Protein 7Y5X (pdb70)

Organism: Homo sapiens (NCBI:txid9606)

Secondary structure (DSSP, 8-state):
-TTGGGT-EEE-SEE----EE-SS-B-B----TT-EEEEEEE-SSSSHHHHHHTS-SS-SEEEEEETTS--HHHHHHHHHS-SSEEEEEEE--SS--TT--B-S-SSSS-TTSS-SSSS-GGGTT--S--SSTTB--GGGSB-SS--EEE--HHHHHHHHHHHHHHS--STTSPPPSSEEEEEEEEEE---S-HHHHHHHHHHTTTSSSS----EEE--EEEEEEESS---SSS---TT--EEEEEEE-----SSSS----IIIIIHHHHHHHHHHHHHHT-SS-TT-SSEEEEEEE---TTT-HHHHHHHHHHHTT-SSS-TTTEEEEEEE---S--TTSEEEEE--SSGGGSHHHHHHHHHHHHHHHHHHTT-TT-EEE--SS-----SSTHHHHTTTT--EEEEEES-SSS-S-TTTTSTT-STTTTT----TTS-TTTGGG---HHHHHHHHHHHHHHHHHHHHTT--SSTTT----HHHHHHHHHHHHT-SS-SSSTTTS-STTGGG--SSPPP----SSSS-HHHHHHHHHHHHHH-EEE---HHHHH-GGG-SSS-TTT-EEEEE--PEETTTTEE--EEEEE--EEEEE--HHHHTT-SS-SSS---EEE-EEEEEEEEEEE--HHHHHHHHHHHHHHHHHHHHHHHHHHHTHHHHS--/-HHHHHHHHHHHHHHHHHHHHHTTT-S---TTTTHHHHHHHTTTHHHHHHHHHHHHT--EEHHHHHHHHHHHHHHHHHHHSS---HHHHHHHHHHHHHHHHHHHHHTS-TTTHHHHHHHHHHT---HHHHHHHHHHHHHHTTSSSS-HHHHHHHHHHHHHHHHHHHHHHHHH-S----HHHHHHHHHHHHHHHTTTTHHHHHHHHHTT---/-HHHHHHHHHHHTSHHHHHIIIIITTSTTHHHHHHHHHHHHHHHHHHHHHHHHHHHHHSTT--HHHHHHHHHHHHHHHHHHHHHHHHHHHHHHHHTHHHHSSSS-TTS-SS-HHHHHHHHHHHHHHHHHHHHHHHHHHHTTSS-BS-TTS--TTHHHHHHHHHHHHHHHHHHHHHHHHHHHHTT--HHHHHHHHHHHHHHHGGGSTT-HHHHSHHHHHHHHHHHHHHHHHHT--HHHHTT---/--HHHHHHHHHHHTTTTTT-HHHHHHHHHHTSTTTSS----GGGTTTTTTTTHHHHHHHHHHHHHHHHHHHHHHHTTTS-SHHHHTEEE--SS--

InterPro domains:
  IPR008710 Nicastrin [PTHR21092] (18-698)
  IPR041084 Nicastrin, small lobe [PF18266] (49-223)

Radius of gyration: 39.21 Å; Cα contacts (8 Å, |Δi|>4): 2140; chains: 4; bounding box: 95×74×116 Å

B-factor: mean 59.3, std 22.11, range [25.66, 124.1]

Foldseek 3Di:
DVVVVVFWDWADQKFWWFWWFALFAIFTEFADPVFDKAFEFEDDDDVSVCCQQPVPPGQAHAYEEECLPVDPVVVVVCQVRPVRYAYYEYEYDPPPDPQFAAQADQAALQQFFQADCPFPPVCRRNPPFRAANRHPNNLGHYGHHMYMYRYDVVVVVVSVVLCVVFQDDPPPHHTDFFGKMKTFHDHFQDDGHLVVLVVQQVCQVPVHPPRDRWWFFQWAWKKKFKLAFDLFPAADDLPAAEEEEEAEAFFAASTHQQAQCQQWHQLQVLLVLLLQLLLSPFPPRHPFRHMYMYIYAYPLRLNGQRLQVVQVCQDVRNTRYHLSRYAEYEYEGRALCQPPLEKEKAFADRLVVPPVLVVSLVVLVVLLCVLLVVQPSHDYYYDPDNRHGGRGSVRSSCNPDSHNYIYIHSDDGYDPQSYGRHNPSACVSSPLDDDDPDDLLVQLQDFDVSLVSSQSVSLSVNLSSCVVSVNPPRSPSRGGDSRSSSNSCCCAHFFVQYLVLQAQAAPVCNVLTDGGHHHGHSDSPHHHSSLRSSLSSSLVSNWDFDDDDPVCQVPVPPPPDQDPSGWHKDWHWHGADPPDRDTDITITTGGTDIGIRGWVCVVVVPLNDSHTRNMMTTDTDDGIMIMGIDGDVVVVVVVVVVVVVVVVVVVVVVVVCVVCVPPPDDD/DVVLVVVVVLLVLLQVVLLCCLVQLVPLLVVCVVVVLCCQLQVLLLVSVVSVCVRVVDDDDDVVVVVVSCVRSVVLSCVAVHPDDPVVNSVSLSVSLSSLLSVLRRPADLVGSVVVLVVDLVPFCDSVVSRSLNNLLSSLCSPDDHDPPLSVQLSVLLSVLSVVVVVVCVPVVDDGRSRNRSVVSSVVSNVCCVPPVVVVVVVCVVVVHDD/DVVLLVVLVCLLCVVLVVCCVPPQVPDPVLVVLLVVLLVLLVVLVVVLVVVLVVVCVVVPVDDDVVNVVSVLVSLLSSLVSNLVSLVVSLVVVVVVLVCVAPPVDDPRPPDDVLVSLQSSLLSSLVSVLCVQQVVVSVVSPDPDAPQPPHADRCPSVLSSLLSNLSNLLSSLLSNQCSLCVPVVNCVSSVVSSVLSSVLSVLCVVVSPPVRSRVVSVVSSVVSVVVSQVSVPDDPVNVVVPDD/DVVVVVVVLVVLLVVCVVVNLVSLVVSLVPLPCVAPPDPDDPVSPVSVVSNVVSVVVSVVVVVVVVVVVVCLVVCLVVDDVVSVVPDPDDDDPDD

Solvent-accessible surface area: 54020 Å² total; per-residue (Å²): 88,34,3,80,191,46,0,32,38,84,14,112,120,34,5,12,2,8,14,7,0,35,16,94,124,43,8,8,0,24,6,58,105,86,10,23,52,3,12,1,14,19,8,115,114,135,130,30,11,88,65,2,21,87,84,11,70,37,57,67,7,0,2,11,2,56,8,113,49,8,65,77,102,19,2,86,99,4,74,72,109,57,101,34,3,25,0,0,1,0,4,37,15,153,112,53,23,93,96,15,27,1,0,4,51,72,20,15,21,63,55,29,11,10,18,51,116,113,75,2,66,107,18,10,114,8,179,108,27,74,7,1,62,76,7,37,12,2,6,58,55,41,5,80,3,0,0,1,2,2,73,53,97,95,21,13,124,63,0,94,102,13,19,69,96,50,13,67,51,103,162,81,65,58,9,86,108,62,5,0,0,0,9,2,24,0,24,0,22,0,2,89,9,0,26,21,0,22,50,12,9,44,8,6,60,100,125,25,121,60,79,50,59,3,1,29,37,1,7,0,65,0,0,7,2,4,13,43,48,12,84,45,101,40,81,38,141,99,114,46,94,2,1,0,1,0,0,35,0,0,1,14,3,18,4,72,78,25,0,13,0,0,0,2,0,0,0,0,0,0,0,0,0,0,0,0,8,0,0,46,120,6,86,37,24,108,104,10,98,74,18,0,0,4,0,0,0,1,0,5,14,1,16,3,2,0,0,1,29,3,11,24,18,0,84,110,41,158,11,15,0,40,17,86,1,11,48,13,0,0,5,2,19,13,0,9,57,17,106,69,95,36,0,45,1,2,29,5,25,34,9,33,174,85,102,59,15,119,76,99,5,85,95,4,6,56,25,1,72,157,8,7,90,51,13,120,33,3,70,24,114,93,28,144,132,90,26,3,4,6,27,13,2,0,9,15,1,8,103,48,117,66,10,5,5,0,2,1,1,2,4,38,27,35,27,72,4,93,14,8,2,1,18,12,1,54,9,115,28,4,100,1,60,40,34,152,196,32,65,83,92,89,18,6,66,75,41,10,108,14,0,108,37,1,3,41,1,0,6,1,1,0,30,0,0,0,36,20,0,23,6,104,116,91,27,117,80,0,109,5,51,42,84,8,0,0,54,0,0,6,0,0,14,60,52,0,57,9,53,26,0,39,20,8,1,65,104,111,8,127,99,65,12,43,110,30,69,10,58,1,10,0,21,53,73,36,40,10,54,0,0,33,0,0,18,18,0,0,2,63,25,20,16,75,90,24,151,22,85,138,136,83,5,124,59,2,71,162,28,143,78,36,76,109,71,55,56,38,33,10,47,5,8,0,65,103,105,79,156,121,122,50,62,92,62,87,0,9,64,2,12,0,32,63,20,75,0,22,0,0,0,24,92,90,63,77,70,84,18,119,70,35,1,2,16,0,6,4,92,56,156,80,50,104,1,35,0,0,7,41,19,22,156,110,46,52,108,84,6,46,92,49,0,94,37,52,28,100,131,13,53,98,56,12,141,75,80,58,64,64,40,132,54,18,65,117,118,68,119,133,19,27,106,36,9,80,21,1,35,81,1,5,96,59,0,23,60,4,4,67,42,15,166,45,18,105,167,54,210,101,61,123,62,20,78,98,22,1,44,89,50,4,67,48,47,56,4,21,39,32,58,52,148,43,64,6,39,2,43,72,4,4,103,26,65,9,107,20,48,0,17,1,0,30,46,3,52,76,76,121,20,13,123,132,30,45,86,31,6,47,24,87,28,0,2,16,57,0,1,35,65,12,59,159,63,81,100,181,49,10,25,103,70,6,16,56,29,6,134,175,57,77,43,74,38,13,29,23,45,1,1,11,0,3,0,17,0,13,36,28,66,78,62,12,67,7,0,4,52,4,0,45,12,0,0,9,10,0,1,21,73,5,40,118,73,57,68,130,140,167,61,113,64,52,10,14,33,49,0,1,58,54,0,51,83,18,8,78,22,9,23,86,37,4,72,40,0,20,62,40,5,33,37,95,11,15,11,17,32,64,27,18,48,98,0,2,29,51,1,0,34,0,18,2,96,0,25,64,92,44,25,0,50,66,46,31,36,40,25,34,12,21,17,25,0,11,28,44,5,12,44,0,2,34,80,0,0,48,51,8,72,97,49,1,101,104,43,118,128,103,75,86,209,88,42,100,36,23,8,64,107,0,4,35,28,0,0,83,31,3,11,81,41,2,90,40,2,8,92,85,11,73,156,51,34,112,34,70,8,50,146,94,64,136,52,144,87,58,10,54,38,82,72,8,1,54,0,2,0,0,1,4,0,40,9,3,0,25,13,29,1,38,37,11,8,47,23,2,98,18,50,3,13,3,4,17,112,71,63,41,48,104,8,17,39,9,0,0,49,1,0,8,0,6,1,42,0,1,3,46,0,1,14,3,6,2,8,1,18,52,156,190,63,137,161,1,39,39,95,0,36,29,14,4,73,91,2,8,28,35,0,57,83,0,112,141,46,134,24,0,28,117,47,0,63,61,29,8,107,68,13,18,112,68,9,49,100,21,19,31,2,52,120,180,12,65,131,162,7,160,206,127,45,112,114,30,26,75,14,0,110,115,4,32,101,23,1,123,53,130,16,13,66,7,15,37,13,0,33,148,87,5,107,162,54,2,98,125,103,122,74,90,126,63,35,78,101,4,98,22,43,6,163,113,0,42,92,13,53,96,131,48,59,106,69,55,79,46,92,52,68,74,2,82,98,101,19,74,174,82,51,41,111,0,5,109,49,0,20,6,19,8,31,11,79,56

Nearest PDB structures (foldseek):
  8kco-assembly1_C  TM=9.992E-01  e=9.683E-28  Homo sapiens
  5fn5-assembly1_C  TM=9.681E-01  e=1.202E-24  Homo sapiens
  8oqz-assembly1_C  TM=9.748E-01  e=7.846E-18  Homo sapiens
  8oqy-assembly1_C  TM=9.712E-01  e=2.213E-17  Homo sapiens
  8x52-assembly1_A  TM=1.000E+00  e=0.000E+00  Homo sapiens

Structure (mmCIF, N/CA/C/O backbone):
data_7Y5X
#
_entry.id   7Y5X
#
_cell.length_a   1.00
_cell.length_b   1.00
_cell.length_c   1.00
_cell.angle_alpha   90.00
_cell.angle_beta   90.00
_cell.angle_gamma   90.00
#
_symmetry.space_group_name_H-M   'P 1'
#
loop_
_entity.id
_entity.type
_entity.pdbx_description
1 polymer Nicastrin
2 polymer Presenilin-2
3 polymer 'Gamma-secretase subunit APH-1A'
4 polymer 'Gamma-secretase subunit PEN-2'
5 branched 2-acetamido-2-deoxy-beta-D-glucopyranose-(1-4)-2-acetamido-2-deoxy-beta-D-glucopyranose
6 branched beta-D-mannopyranose-(1-3)-[beta-D-mannopyranose-(1-6)]beta-D-mannopyranose-(1-4)-2-acetamido-2-deoxy-beta-D-glucopyranose-(1-4)-2-acetamido-2-deoxy-beta-D-glucopyranose
7 non-polymer 2-acetamido-2-deoxy-beta-D-glucopyranose
8 non-polymer 1,2-DIACYL-SN-GLYCERO-3-PHOSPHOCHOLINE
9 non-polymer CHOLESTEROL
#
loop_
_atom_site.group_PDB
_atom_site.id
_atom_site.type_symbol
_atom_site.label_atom_id
_atom_site.label_alt_id
_atom_site.label_comp_id
_atom_site.label_asym_id
_atom_site.label_entity_id
_atom_site.label_seq_id
_atom_site.pdbx_PDB_ins_code
_atom_site.Cartn_x
_atom_site.Cartn_y
_atom_site.Cartn_z
_atom_site.occupancy
_atom_site.B_iso_or_equiv
_atom_site.auth_seq_id
_atom_site.auth_comp_id
_atom_site.auth_asym_id
_atom_site.auth_atom_id
_atom_site.pdbx_PDB_model_num
ATOM 1 N N . ASN A 1 34 ? 114.893 94.023 115.055 1.00 62.83 34 ASN A N 1
ATOM 2 C CA . ASN A 1 34 ? 115.956 93.419 114.260 1.00 62.83 34 ASN A CA 1
ATOM 3 C C . ASN A 1 34 ? 116.594 92.276 115.046 1.00 62.83 34 ASN A C 1
ATOM 4 O O . ASN A 1 34 ? 116.562 92.263 116.276 1.00 62.83 34 ASN A O 1
ATOM 9 N N . SER A 1 35 ? 117.166 91.312 114.330 1.00 62.21 35 SER A N 1
ATOM 10 C CA . SER A 1 35 ? 117.842 90.191 114.967 1.00 62.21 35 SER A CA 1
ATOM 11 C C . SER A 1 35 ? 119.292 90.492 115.317 1.00 62.21 35 SER A C 1
ATOM 12 O O . SER A 1 35 ? 119.967 89.621 115.876 1.00 62.21 35 SER A O 1
ATOM 15 N N . VAL A 1 36 ? 119.788 91.688 115.007 1.00 53.96 36 VAL A N 1
ATOM 16 C CA . VAL A 1 36 ? 121.174 92.035 115.289 1.00 53.96 36 VAL A CA 1
ATOM 17 C C . VAL A 1 36 ? 121.200 92.977 116.487 1.00 53.96 36 VAL A C 1
ATOM 18 O O . VAL A 1 36 ? 122.130 92.941 117.299 1.00 53.96 36 VAL A O 1
ATOM 22 N N . GLU A 1 37 ? 120.153 93.796 116.640 1.00 54.23 37 GLU A N 1
ATOM 23 C CA . GLU A 1 37 ? 120.088 94.686 117.794 1.00 54.23 37 GLU A CA 1
ATOM 24 C C . GLU A 1 37 ? 119.792 93.941 119.087 1.00 54.23 37 GLU A C 1
ATOM 25 O O . GLU A 1 37 ? 120.091 94.460 120.165 1.00 54.23 37 GLU A O 1
ATOM 31 N N . ARG A 1 38 ? 119.217 92.740 119.008 1.00 55.28 38 ARG A N 1
ATOM 32 C CA . ARG A 1 38 ? 119.067 91.907 120.195 1.00 55.28 38 ARG A CA 1
ATOM 33 C C . ARG A 1 38 ? 120.412 91.365 120.663 1.00 55.28 38 ARG A C 1
ATOM 34 O O . ARG A 1 38 ? 120.580 91.077 121.852 1.00 55.28 38 ARG A O 1
ATOM 42 N N . LYS A 1 39 ? 121.385 91.261 119.761 1.00 45.80 39 LYS A N 1
ATOM 43 C CA . LYS A 1 39 ? 122.746 90.900 120.125 1.00 45.80 39 LYS A CA 1
ATOM 44 C C . LYS A 1 39 ? 123.543 92.066 120.689 1.00 45.80 39 LYS A C 1
ATOM 45 O O . LYS A 1 39 ? 124.657 91.848 121.173 1.00 45.80 39 LYS A O 1
ATOM 51 N N . ILE A 1 40 ? 123.021 93.288 120.631 1.00 39.97 40 ILE A N 1
ATOM 52 C CA . ILE A 1 40 ? 123.757 94.482 121.026 1.00 39.97 40 ILE A CA 1
ATOM 53 C C . ILE A 1 40 ? 123.205 95.085 122.314 1.00 39.97 40 ILE A C 1
ATOM 54 O O . ILE A 1 40 ? 123.961 95.400 123.233 1.00 39.97 40 ILE A O 1
ATOM 59 N N . TYR A 1 41 ? 121.888 95.254 122.402 1.00 36.05 41 TYR A N 1
ATOM 60 C CA . TYR A 1 41 ? 121.284 96.046 123.463 1.00 36.05 41 TYR A CA 1
ATOM 61 C C . TYR A 1 41 ? 120.409 95.187 124.363 1.00 36.05 41 TYR A C 1
ATOM 62 O O . TYR A 1 41 ? 119.629 94.360 123.881 1.00 36.05 41 TYR A O 1
ATOM 71 N N . ILE A 1 42 ? 120.546 95.387 125.667 1.00 35.03 42 ILE A N 1
ATOM 72 C CA . ILE A 1 42 ? 119.593 94.913 126.665 1.00 35.03 42 ILE A CA 1
ATOM 73 C C . ILE A 1 42 ? 118.849 96.129 127.199 1.00 35.03 42 ILE A C 1
ATOM 74 O O . ILE A 1 42 ? 119.477 97.010 127.797 1.00 35.03 42 ILE A O 1
ATOM 79 N N . PRO A 1 43 ? 117.537 96.227 127.014 1.00 35.30 43 PRO A N 1
ATOM 80 C CA . PRO A 1 43 ? 116.798 97.359 127.575 1.00 35.30 43 PRO A CA 1
ATOM 81 C C . PRO A 1 43 ? 116.666 97.244 129.085 1.00 35.30 43 PRO A C 1
ATOM 82 O O . PRO A 1 43 ? 116.796 96.169 129.671 1.00 35.30 43 PRO A O 1
ATOM 86 N N . LEU A 1 44 ? 116.410 98.385 129.716 1.00 37.00 44 LEU A N 1
ATOM 87 C CA . LEU A 1 44 ? 116.104 98.445 131.138 1.00 37.00 44 LEU A CA 1
ATOM 88 C C . LEU A 1 44 ? 114.639 98.819 131.292 1.00 37.00 44 LEU A C 1
ATOM 89 O O . LEU A 1 44 ? 114.193 99.835 130.751 1.00 37.00 44 LEU A O 1
ATOM 94 N N . ASN A 1 45 ? 113.896 98.000 132.031 1.00 45.19 45 ASN A N 1
ATOM 95 C CA . ASN A 1 45 ? 112.441 98.012 131.971 1.00 45.19 45 ASN A CA 1
ATOM 96 C C . ASN A 1 45 ? 111.796 98.721 133.155 1.00 45.19 45 ASN A C 1
ATOM 97 O O . ASN A 1 45 ? 110.981 99.627 132.964 1.00 45.19 45 ASN A O 1
ATOM 102 N N . LYS A 1 46 ? 112.150 98.334 134.377 1.00 47.46 46 LYS A N 1
ATOM 103 C CA . LYS A 1 46 ? 111.552 98.907 135.580 1.00 47.46 46 LYS A CA 1
ATOM 104 C C . LYS A 1 46 ? 112.429 100.064 136.042 1.00 47.46 46 LYS A C 1
ATOM 105 O O . LYS A 1 46 ? 113.314 99.900 136.881 1.00 47.46 46 LYS A O 1
ATOM 111 N N . THR A 1 47 ? 112.187 101.249 135.481 1.00 40.32 47 THR A N 1
ATOM 112 C CA . THR A 1 47 ? 112.945 102.453 135.804 1.00 40.32 47 THR A CA 1
ATOM 113 C C . THR A 1 47 ? 111.988 103.590 136.152 1.00 40.32 47 THR A C 1
ATOM 114 O O . THR A 1 47 ? 110.765 103.456 136.067 1.00 40.32 47 THR A O 1
ATOM 118 N N . ALA A 1 48 ? 112.569 104.726 136.542 1.00 31.14 48 ALA A N 1
ATOM 119 C CA . ALA A 1 48 ? 111.851 105.953 136.861 1.00 31.14 48 ALA A CA 1
ATOM 120 C C . ALA A 1 48 ? 112.789 107.136 136.664 1.00 31.14 48 ALA A C 1
ATOM 121 O O . ALA A 1 48 ? 113.851 107.192 137.294 1.00 31.14 48 ALA A O 1
ATOM 123 N N . PRO A 1 49 ? 112.445 108.091 135.810 1.00 27.62 49 PRO A N 1
ATOM 124 C CA . PRO A 1 49 ? 113.378 109.165 135.469 1.00 27.62 49 PRO A CA 1
ATOM 125 C C . PRO A 1 49 ? 113.319 110.351 136.427 1.00 27.62 49 PRO A C 1
ATOM 126 O O . PRO A 1 49 ? 112.407 110.495 137.241 1.00 27.62 49 PRO A O 1
ATOM 130 N N . CYS A 1 50 ? 114.336 111.198 136.312 1.00 31.51 50 CYS A N 1
ATOM 131 C CA . CYS A 1 50 ? 114.346 112.522 136.920 1.00 31.51 50 CYS A CA 1
ATOM 132 C C . CYS A 1 50 ? 113.851 113.518 135.879 1.00 31.51 50 CYS A C 1
ATOM 133 O O . CYS A 1 50 ? 114.410 113.605 134.781 1.00 31.51 50 CYS A O 1
ATOM 136 N N . VAL A 1 51 ? 112.806 114.258 136.220 1.00 27.03 51 VAL A N 1
ATOM 137 C CA . VAL A 1 51 ? 112.084 115.104 135.279 1.00 27.03 51 VAL A CA 1
ATOM 138 C C . VAL A 1 51 ? 112.273 116.564 135.663 1.00 27.03 51 VAL A C 1
ATOM 139 O O . VAL A 1 51 ? 112.178 116.924 136.841 1.00 27.03 51 VAL A O 1
ATOM 143 N N . ARG A 1 52 ? 112.569 117.395 134.666 1.00 26.82 52 ARG A N 1
ATOM 144 C CA . ARG A 1 52 ? 112.601 118.836 134.869 1.00 26.82 52 ARG A CA 1
ATOM 145 C C . ARG A 1 52 ? 111.205 119.388 135.109 1.00 26.82 52 ARG A C 1
ATOM 146 O O . ARG A 1 52 ? 110.287 119.151 134.321 1.00 26.82 52 ARG A O 1
ATOM 154 N N . LEU A 1 53 ? 111.052 120.126 136.202 1.00 26.67 53 LEU A N 1
ATOM 155 C CA . LEU A 1 53 ? 109.894 120.966 136.451 1.00 26.67 53 LEU A CA 1
ATOM 156 C C . LEU A 1 53 ? 110.370 122.407 136.524 1.00 26.67 53 LEU A C 1
ATOM 157 O O . LEU A 1 53 ? 111.562 122.673 136.688 1.00 26.67 53 LEU A O 1
ATOM 162 N N . LEU A 1 54 ? 109.442 123.350 136.389 1.00 29.77 54 LEU A N 1
ATOM 163 C CA . LEU A 1 54 ? 109.819 124.747 136.240 1.00 29.77 54 LEU A CA 1
ATOM 164 C C . LEU A 1 54 ? 109.082 125.626 137.234 1.00 29.77 54 LEU A C 1
ATOM 165 O O . LEU A 1 54 ? 107.952 125.335 137.627 1.00 29.77 54 LEU A O 1
ATOM 170 N N . ASN A 1 55 ? 109.722 126.726 137.606 1.00 33.37 55 ASN A N 1
ATOM 171 C CA . ASN A 1 55 ? 109.135 127.739 138.466 1.00 33.37 55 ASN A CA 1
ATOM 172 C C . ASN A 1 55 ? 109.132 129.062 137.704 1.00 33.37 55 ASN A C 1
ATOM 173 O O . ASN A 1 55 ? 109.527 129.125 136.540 1.00 33.37 55 ASN A O 1
ATOM 178 N N . ALA A 1 56 ? 108.682 130.127 138.378 1.00 34.40 56 ALA A N 1
ATOM 179 C CA . ALA A 1 56 ? 108.703 131.464 137.790 1.00 34.40 56 ALA A CA 1
ATOM 180 C C . ALA A 1 56 ? 110.118 131.947 137.520 1.00 34.40 56 ALA A C 1
ATOM 181 O O . ALA A 1 56 ? 110.348 132.677 136.551 1.00 34.40 56 ALA A O 1
ATOM 183 N N . THR A 1 57 ? 111.071 131.567 138.364 1.00 35.04 57 THR A N 1
ATOM 184 C CA . THR A 1 57 ? 112.437 132.050 138.247 1.00 35.04 57 THR A CA 1
ATOM 185 C C . THR A 1 57 ? 113.466 130.957 138.011 1.00 35.04 57 THR A C 1
ATOM 186 O O . THR A 1 57 ? 114.487 131.228 137.380 1.00 35.04 57 THR A O 1
ATOM 190 N N . HIS A 1 58 ? 113.230 129.740 138.488 1.00 34.43 58 HIS A N 1
ATOM 191 C CA . HIS A 1 58 ? 114.219 128.675 138.445 1.00 34.43 58 HIS A CA 1
ATOM 192 C C . HIS A 1 58 ? 113.684 127.464 137.695 1.00 34.43 58 HIS A C 1
ATOM 193 O O . HIS A 1 58 ? 112.496 127.361 137.388 1.00 34.43 58 HIS A O 1
ATOM 200 N N . GLN A 1 59 ? 114.598 126.542 137.407 1.00 32.31 59 GLN A N 1
ATOM 201 C CA . GLN A 1 59 ? 114.268 125.206 136.942 1.00 32.31 59 GLN A CA 1
ATOM 202 C C . GLN A 1 59 ? 114.863 124.189 137.906 1.00 32.31 59 GLN A C 1
ATOM 203 O O . GLN A 1 59 ? 115.862 124.455 138.581 1.00 32.31 59 GLN A O 1
ATOM 209 N N . ILE A 1 60 ? 114.218 123.030 137.997 1.00 29.59 60 ILE A N 1
ATOM 210 C CA . ILE A 1 60 ? 114.672 121.930 138.829 1.00 29.59 60 ILE A CA 1
ATOM 211 C C . ILE A 1 60 ? 114.748 120.681 137.957 1.00 29.59 60 ILE A C 1
ATOM 212 O O . ILE A 1 60 ? 114.547 120.743 136.749 1.00 29.59 60 ILE A O 1
ATOM 217 N N . GLY A 1 61 ? 115.069 119.550 138.575 1.00 30.20 61 GLY A N 1
ATOM 218 C CA . GLY A 1 61 ? 115.054 118.293 137.853 1.00 30.20 61 GLY A CA 1
ATOM 219 C C . GLY A 1 61 ? 116.336 117.967 137.119 1.00 30.20 61 GLY A C 1
ATOM 220 O O . GLY A 1 61 ? 117.412 118.429 137.503 1.00 30.2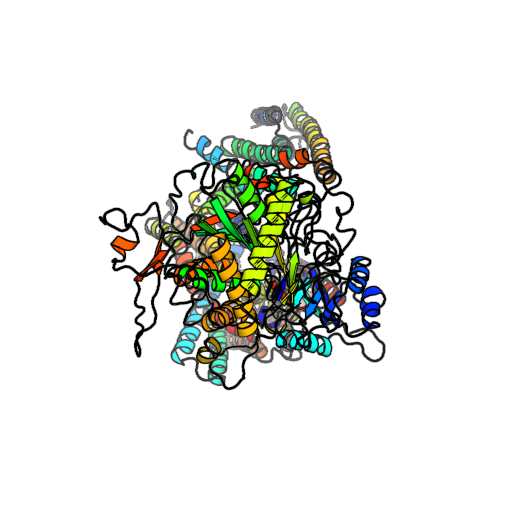0 61 GLY A O 1
ATOM 221 N N . CYS A 1 62 ? 116.233 117.165 136.059 1.00 33.30 62 CYS A N 1
ATOM 222 C CA . CYS A 1 62 ? 117.389 116.653 135.339 1.00 33.30 62 CYS A CA 1
ATOM 223 C C . CYS A 1 62 ? 117.115 116.739 133.846 1.00 33.30 62 CYS A C 1
ATOM 224 O O . CYS A 1 62 ? 115.984 116.981 133.419 1.00 33.30 62 CYS A O 1
ATOM 227 N N . GLN A 1 63 ? 118.160 116.522 133.045 1.00 32.70 63 GLN A N 1
ATOM 228 C CA . GLN A 1 63 ? 118.019 116.484 131.594 1.00 32.70 63 GLN A CA 1
ATOM 229 C C . GLN A 1 63 ? 119.204 115.732 131.003 1.00 32.70 63 GLN A C 1
ATOM 230 O O . GLN A 1 63 ? 120.309 115.780 131.544 1.00 32.70 63 GLN A O 1
ATOM 236 N N . SER A 1 64 ? 118.963 115.036 129.893 1.00 29.83 64 SER A N 1
ATOM 237 C CA . SER A 1 64 ? 120.025 114.507 129.050 1.00 29.83 64 SER A CA 1
ATOM 238 C C . SER A 1 64 ? 120.141 115.338 127.782 1.00 29.83 64 SER A C 1
ATOM 239 O O . SER A 1 64 ? 119.347 116.242 127.522 1.00 29.83 64 SER A O 1
ATOM 242 N N . SER A 1 65 ? 121.144 115.010 126.981 1.00 32.58 65 SER A N 1
ATOM 243 C CA . SER A 1 65 ? 121.212 115.562 125.642 1.00 32.58 65 SER A CA 1
ATOM 244 C C . SER A 1 65 ? 120.242 114.823 124.729 1.00 32.58 65 SER A C 1
ATOM 245 O O . SER A 1 65 ? 119.714 113.763 125.070 1.00 32.58 65 SER A O 1
ATOM 248 N N . ILE A 1 66 ? 119.994 115.410 123.560 1.00 36.38 66 ILE A N 1
ATOM 249 C CA . ILE A 1 66 ? 119.231 114.717 122.533 1.00 36.38 66 ILE A CA 1
ATOM 250 C C . ILE A 1 66 ? 120.057 113.538 122.029 1.00 36.38 66 ILE A C 1
ATOM 251 O O . ILE A 1 66 ? 121.297 113.591 122.007 1.00 36.38 66 ILE A O 1
ATOM 256 N N . SER A 1 67 ? 119.366 112.440 121.692 1.00 36.75 67 SER A N 1
ATOM 257 C CA . SER A 1 67 ? 119.951 111.120 121.409 1.00 36.75 67 SER A CA 1
ATOM 258 C C . SER A 1 67 ? 120.772 110.590 122.585 1.00 36.75 67 SER A C 1
ATOM 259 O O . SER A 1 67 ? 121.802 109.945 122.391 1.00 36.75 67 SER A O 1
ATOM 262 N N . GLY A 1 68 ? 120.317 110.861 123.808 1.00 34.26 68 GLY A N 1
ATOM 263 C CA . GLY A 1 68 ? 120.840 110.229 125.006 1.00 34.26 68 GLY A CA 1
ATOM 264 C C . GLY A 1 68 ? 122.242 110.593 125.446 1.00 34.26 68 GLY A C 1
ATOM 265 O O . GLY A 1 68 ? 122.997 111.232 124.710 1.00 34.26 68 GLY A O 1
ATOM 266 N N . ASP A 1 69 ? 122.593 110.195 126.665 1.00 34.15 69 ASP A N 1
ATOM 267 C CA . ASP A 1 69 ? 123.945 110.322 127.188 1.00 34.15 69 ASP A CA 1
ATOM 268 C C . ASP A 1 69 ? 124.509 108.926 127.403 1.00 34.15 69 ASP A C 1
ATOM 269 O O . ASP A 1 69 ? 123.833 108.069 127.971 1.00 34.15 69 ASP A O 1
ATOM 274 N N . THR A 1 70 ? 125.736 108.697 126.943 1.00 33.88 70 THR A N 1
ATOM 275 C CA . THR A 1 70 ? 126.354 107.377 126.945 1.00 33.88 70 THR A CA 1
ATOM 276 C C . THR A 1 70 ? 127.560 107.392 127.872 1.00 33.88 70 THR A C 1
ATOM 277 O O . THR A 1 70 ? 128.378 108.314 127.809 1.00 33.88 70 THR A O 1
ATOM 281 N N . GLY A 1 71 ? 127.670 106.387 128.728 1.00 32.81 71 GLY A N 1
ATOM 282 C CA . GLY A 1 71 ? 128.754 106.346 129.692 1.00 32.81 71 GLY A CA 1
ATOM 283 C C . GLY A 1 71 ? 129.162 104.936 130.039 1.00 32.81 71 GLY A C 1
ATOM 284 O O . GLY A 1 71 ? 128.366 103.999 129.949 1.00 32.81 71 GLY A O 1
ATOM 285 N N . VAL A 1 72 ? 130.414 104.792 130.460 1.00 32.64 72 VAL A N 1
ATOM 286 C CA . VAL A 1 72 ? 130.954 103.504 130.884 1.00 32.64 72 VAL A CA 1
ATOM 287 C C . VAL A 1 72 ? 130.533 103.244 132.325 1.00 32.64 72 VAL A C 1
ATOM 288 O O . VAL A 1 72 ? 130.659 104.120 133.186 1.00 32.64 72 VAL A O 1
ATOM 292 N N . ILE A 1 73 ? 130.033 102.037 132.592 1.00 34.13 73 ILE A N 1
ATOM 293 C CA . ILE A 1 73 ? 129.502 101.709 133.910 1.00 34.13 73 ILE A CA 1
ATOM 294 C C . ILE A 1 73 ? 130.642 101.507 134.899 1.00 34.13 73 ILE A C 1
ATOM 295 O O . ILE A 1 73 ? 131.599 100.773 134.627 1.00 34.13 73 ILE A O 1
ATOM 300 N N . HIS A 1 74 ? 130.544 102.167 136.052 1.00 39.08 74 HIS A N 1
ATOM 301 C CA . HIS A 1 74 ? 131.412 101.912 137.192 1.00 39.08 74 HIS A CA 1
ATOM 302 C C . HIS A 1 74 ? 130.559 101.904 138.447 1.00 39.08 74 HIS A C 1
ATOM 303 O O . HIS A 1 74 ? 129.848 102.874 138.710 1.00 39.08 74 HIS A O 1
ATOM 310 N N . VAL A 1 75 ? 130.624 100.831 139.219 1.00 41.76 75 VAL A N 1
ATOM 311 C CA . VAL A 1 75 ? 129.807 100.751 140.423 1.00 41.76 75 VAL A CA 1
ATOM 312 C C . VAL A 1 75 ? 130.536 101.453 141.556 1.00 41.76 75 VAL A C 1
ATOM 313 O O . VAL A 1 75 ? 131.767 101.555 141.574 1.00 41.76 75 VAL A O 1
ATOM 317 N N . VAL A 1 76 ? 129.762 101.981 142.499 1.00 47.73 76 VAL A N 1
ATOM 318 C CA . VAL A 1 76 ? 130.289 102.702 143.650 1.00 47.73 76 VAL A CA 1
ATOM 319 C C . VAL A 1 76 ? 129.769 102.026 144.908 1.00 47.73 76 VAL A C 1
ATOM 320 O O . VAL A 1 76 ? 128.554 101.963 145.128 1.00 47.73 76 VAL A O 1
ATOM 324 N N . GLU A 1 77 ? 130.686 101.513 145.724 1.00 58.22 77 GLU A N 1
ATOM 325 C CA . GLU A 1 77 ? 130.334 100.921 147.003 1.00 58.22 77 GLU A CA 1
ATOM 326 C C . GLU A 1 77 ? 131.162 101.477 148.150 1.00 58.22 77 GLU A C 1
ATOM 327 O O . GLU A 1 77 ? 130.948 101.073 149.298 1.00 58.22 77 GLU A O 1
ATOM 333 N N . LYS A 1 78 ? 132.089 102.386 147.875 1.00 63.09 78 LYS A N 1
ATOM 334 C CA . LYS A 1 78 ? 132.946 102.976 148.893 1.00 63.09 78 LYS A CA 1
ATOM 335 C C . LYS A 1 78 ? 133.433 104.320 148.370 1.00 63.09 78 LYS A C 1
ATOM 336 O O . LYS A 1 78 ? 133.027 104.773 147.297 1.00 63.09 78 LYS A O 1
ATOM 342 N N . GLU A 1 79 ? 134.315 104.957 149.134 1.00 69.71 79 GLU A N 1
ATOM 343 C CA . GLU A 1 79 ? 134.801 106.288 148.802 1.00 69.71 79 GLU A CA 1
ATOM 344 C C . GLU A 1 79 ? 136.028 106.266 147.905 1.00 69.71 79 GLU A C 1
ATOM 345 O O . GLU A 1 79 ? 136.410 107.314 147.377 1.00 69.71 79 GLU A O 1
ATOM 351 N N . GLU A 1 80 ? 136.652 105.104 147.716 1.00 67.02 80 GLU A N 1
ATOM 352 C CA . GLU A 1 80 ? 137.726 104.988 146.741 1.00 67.02 80 GLU A CA 1
ATOM 353 C C . GLU A 1 80 ? 137.182 104.897 145.323 1.00 67.02 80 GLU A C 1
ATOM 354 O O . GLU A 1 80 ? 137.878 105.269 144.372 1.00 67.02 80 GLU A O 1
ATOM 360 N N . ASP A 1 81 ? 135.935 104.453 145.166 1.00 57.04 81 ASP A N 1
ATOM 361 C CA . ASP A 1 81 ? 135.318 104.328 143.855 1.00 57.04 81 ASP A CA 1
ATOM 362 C C . ASP A 1 81 ? 134.871 105.662 143.277 1.00 57.04 81 ASP A C 1
ATOM 363 O O . ASP A 1 81 ? 134.552 105.721 142.086 1.00 57.04 81 ASP A O 1
ATOM 368 N N . LEU A 1 82 ? 134.825 106.727 144.078 1.00 56.11 82 LEU A N 1
ATOM 369 C CA . LEU A 1 82 ? 134.605 108.050 143.509 1.00 56.11 82 LEU A CA 1
ATOM 370 C C . LEU A 1 82 ? 135.864 108.616 142.882 1.00 56.11 82 LEU A C 1
ATOM 371 O O . LEU A 1 82 ? 135.762 109.398 141.935 1.00 56.11 82 LEU A O 1
ATOM 376 N N . GLN A 1 83 ? 137.043 108.241 143.384 1.00 57.48 83 GLN A N 1
ATOM 377 C CA . GLN A 1 83 ? 138.284 108.737 142.800 1.00 57.48 83 GLN A CA 1
ATOM 378 C C . GLN A 1 83 ? 138.539 108.133 141.427 1.00 57.48 83 GLN A C 1
ATOM 379 O O . GLN A 1 83 ? 139.169 108.776 140.582 1.00 57.48 83 GLN A O 1
ATOM 385 N N . TRP A 1 84 ? 138.040 106.918 141.181 1.00 48.20 84 TRP A N 1
ATOM 386 C CA . TRP A 1 84 ? 138.135 106.320 139.854 1.00 48.20 84 TRP A CA 1
ATOM 387 C C . TRP A 1 84 ? 137.314 107.088 138.830 1.00 48.20 84 TRP A C 1
ATOM 388 O O . TRP A 1 84 ? 137.685 107.144 137.657 1.00 48.20 84 TRP A O 1
ATOM 399 N N . VAL A 1 85 ? 136.204 107.681 139.247 1.00 47.19 85 VAL A N 1
ATOM 400 C CA . VAL A 1 85 ? 135.369 108.440 138.325 1.00 47.19 85 VAL A CA 1
ATOM 401 C C . VAL A 1 85 ? 135.846 109.882 138.205 1.00 47.19 85 VAL A C 1
ATOM 402 O O . VAL A 1 85 ? 135.872 110.448 137.109 1.00 47.19 85 VAL A O 1
ATOM 406 N N . LEU A 1 86 ? 136.281 110.481 139.307 1.00 50.76 86 LEU A N 1
ATOM 407 C CA . LEU A 1 86 ? 136.642 111.889 139.306 1.00 50.76 86 LEU A CA 1
ATOM 408 C C . LEU A 1 86 ? 138.064 112.154 138.828 1.00 50.76 86 LEU A C 1
ATOM 409 O O . LEU A 1 86 ? 138.313 113.199 138.219 1.00 50.76 86 LEU A O 1
ATOM 414 N N . THR A 1 87 ? 139.011 111.264 139.106 1.00 52.69 87 THR A N 1
ATOM 415 C CA . THR A 1 87 ? 140.387 111.579 138.740 1.00 52.69 87 THR A CA 1
ATOM 416 C C . THR A 1 87 ? 141.089 110.468 137.969 1.00 52.69 87 THR A C 1
ATOM 417 O O . THR A 1 87 ? 141.800 110.755 137.003 1.00 52.69 87 THR A O 1
ATOM 421 N N . ASP A 1 88 ? 140.873 109.204 138.334 1.00 52.38 88 ASP A N 1
ATOM 422 C CA . ASP A 1 88 ? 141.751 108.120 137.915 1.00 52.38 88 ASP A CA 1
ATOM 423 C C . ASP A 1 88 ? 141.225 107.321 136.733 1.00 52.38 88 ASP A C 1
ATOM 424 O O . ASP A 1 88 ? 141.834 106.311 136.369 1.00 52.38 88 ASP A O 1
ATOM 429 N N . GLY A 1 89 ? 140.120 107.735 136.126 1.00 49.37 89 GLY A N 1
ATOM 430 C CA . GLY A 1 89 ? 139.546 106.987 135.033 1.00 49.37 89 GLY A CA 1
ATOM 431 C C . GLY A 1 89 ? 140.260 107.202 133.719 1.00 49.37 89 GLY A C 1
ATOM 432 O O . GLY A 1 89 ? 140.476 108.335 133.280 1.00 49.37 89 GLY A O 1
ATOM 433 N N . PRO A 1 90 ? 140.657 106.106 133.066 1.00 46.91 90 PRO A N 1
ATOM 434 C CA . PRO A 1 90 ? 141.202 106.225 131.709 1.00 46.91 90 PRO A CA 1
ATOM 435 C C . PRO A 1 90 ? 140.153 106.572 130.675 1.00 46.91 90 PRO A C 1
ATOM 436 O O . PRO A 1 90 ? 140.499 107.133 129.629 1.00 46.91 90 PRO A O 1
ATOM 440 N N . ASN A 1 91 ? 138.882 106.263 130.938 1.00 45.16 91 ASN A N 1
ATOM 441 C CA . ASN A 1 91 ? 137.785 106.424 129.987 1.00 45.16 91 ASN A CA 1
ATOM 442 C C . ASN A 1 91 ? 136.774 107.379 130.611 1.00 45.16 91 ASN A C 1
ATOM 443 O O . ASN A 1 91 ? 135.781 106.934 131.204 1.00 45.16 91 ASN A O 1
ATOM 448 N N . PRO A 1 92 ? 136.967 108.688 130.441 1.00 46.65 92 PRO A N 1
ATOM 449 C CA . PRO A 1 92 ? 136.445 109.681 131.406 1.00 46.65 92 PRO A CA 1
ATOM 450 C C . PRO A 1 92 ? 134.926 109.786 131.496 1.00 46.65 92 PRO A C 1
ATOM 451 O O . PRO A 1 92 ? 134.427 109.886 132.625 1.00 46.65 92 PRO A O 1
ATOM 455 N N . PRO A 1 93 ? 134.111 109.790 130.375 1.00 40.76 93 PRO A N 1
ATOM 456 C CA . PRO A 1 93 ? 132.662 109.939 130.613 1.00 40.76 93 PRO A CA 1
ATOM 457 C C . PRO A 1 93 ? 132.007 108.678 131.162 1.00 40.76 93 PRO A C 1
ATOM 458 O O . PRO A 1 93 ? 131.525 107.834 130.404 1.00 40.76 93 PRO A O 1
ATOM 462 N N . TYR A 1 94 ? 132.022 108.527 132.485 1.00 37.19 94 TYR A N 1
ATOM 463 C CA . TYR A 1 94 ? 131.444 107.365 133.144 1.00 37.19 94 TYR A CA 1
ATOM 464 C C . TYR A 1 94 ? 129.943 107.537 133.369 1.00 37.19 94 TYR A C 1
ATOM 465 O O . TYR A 1 94 ? 129.345 108.568 133.058 1.00 37.19 94 TYR A O 1
ATOM 474 N N . MET A 1 95 ? 129.333 106.496 133.934 1.00 34.77 95 MET A N 1
ATOM 475 C CA . MET A 1 95 ? 127.915 106.501 134.290 1.00 34.77 95 MET A CA 1
ATOM 476 C C . MET A 1 95 ? 127.772 105.568 135.488 1.00 34.77 95 MET A C 1
ATOM 477 O O . MET A 1 95 ? 127.757 104.346 135.322 1.00 34.77 95 MET A O 1
ATOM 482 N N . VAL A 1 96 ? 127.668 106.145 136.681 1.00 33.37 96 VAL A N 1
ATOM 483 C CA . VAL A 1 96 ? 127.903 105.400 137.908 1.00 33.37 96 VAL A CA 1
ATOM 484 C C . VAL A 1 96 ? 126.610 104.773 138.414 1.00 33.37 96 VAL A C 1
ATOM 485 O O . VAL A 1 96 ? 125.504 105.147 138.024 1.00 33.37 96 VAL A O 1
ATOM 489 N N . LEU A 1 97 ? 126.767 103.788 139.300 1.00 35.02 97 LEU A N 1
ATOM 490 C CA . LEU A 1 97 ? 125.666 103.007 139.855 1.00 35.02 97 LEU A CA 1
ATOM 491 C C . LEU A 1 97 ? 125.770 103.062 141.372 1.00 35.02 97 LEU A C 1
ATOM 492 O O . LEU A 1 97 ? 126.767 102.614 141.943 1.00 35.02 97 LEU A O 1
ATOM 497 N N . LEU A 1 98 ? 124.754 103.620 142.024 1.00 36.64 98 LEU A N 1
ATOM 498 C CA . LEU A 1 98 ? 124.745 103.784 143.469 1.00 36.64 98 LEU A CA 1
ATOM 499 C C . LEU A 1 98 ? 123.658 102.945 144.119 1.00 36.64 98 LEU A C 1
ATOM 500 O O . LEU A 1 98 ? 122.605 102.689 143.530 1.00 36.64 98 LEU A O 1
ATOM 505 N N . GLU A 1 99 ? 123.933 102.520 145.346 1.00 42.98 99 GLU A N 1
ATOM 506 C CA . GLU A 1 99 ? 122.875 102.201 146.286 1.00 42.98 99 GLU A CA 1
ATOM 507 C C . GLU A 1 99 ? 122.324 103.507 146.831 1.00 42.98 99 GLU A C 1
ATOM 508 O O . GLU A 1 99 ? 123.072 104.464 147.048 1.00 42.98 99 GLU A O 1
ATOM 514 N N . SER A 1 100 ? 121.016 103.550 147.062 1.00 41.68 100 SER A N 1
ATOM 515 C CA . SER A 1 100 ? 120.368 104.804 147.428 1.00 41.68 100 SER A CA 1
ATOM 516 C C . SER A 1 100 ? 120.638 105.236 148.865 1.00 41.68 100 SER A C 1
ATOM 517 O O . SER A 1 100 ? 120.174 106.308 149.265 1.00 41.68 100 SER A O 1
ATOM 520 N N . LYS A 1 101 ? 121.369 104.445 149.650 1.00 43.36 101 LYS A N 1
ATOM 521 C CA . LYS A 1 101 ? 121.864 104.913 150.934 1.00 43.36 101 LYS A CA 1
ATOM 522 C C . LYS A 1 101 ? 123.097 105.794 150.799 1.00 43.36 101 LYS A C 1
ATOM 523 O O . LYS A 1 101 ? 123.516 106.398 151.791 1.00 43.36 101 LYS A O 1
ATOM 529 N N . HIS A 1 102 ? 123.687 105.876 149.607 1.00 42.28 102 HIS A N 1
ATOM 530 C CA . HIS A 1 102 ? 124.770 106.806 149.323 1.00 42.28 102 HIS A CA 1
ATOM 531 C C . HIS A 1 102 ? 124.302 108.005 148.512 1.00 42.28 102 HIS A C 1
ATOM 532 O O . HIS A 1 102 ? 125.125 108.834 148.118 1.00 42.28 102 HIS A O 1
ATOM 539 N N . PHE A 1 103 ? 122.998 108.113 148.257 1.00 38.82 103 PHE A N 1
ATOM 540 C CA . PHE A 1 103 ? 122.423 109.217 147.490 1.00 38.82 103 PHE A CA 1
ATOM 541 C C . PHE A 1 103 ? 122.219 110.404 148.432 1.00 38.82 103 PHE A C 1
ATOM 542 O O . PHE A 1 103 ? 121.112 110.737 148.856 1.00 38.82 103 PHE A O 1
ATOM 550 N N . THR A 1 104 ? 123.336 111.047 148.761 1.00 43.33 104 THR A N 1
ATOM 551 C CA . THR A 1 104 ? 123.431 112.052 149.808 1.00 43.33 104 THR A CA 1
ATOM 552 C C . THR A 1 104 ? 123.705 113.403 149.150 1.00 43.33 104 THR A C 1
ATOM 553 O O . THR A 1 104 ? 124.097 113.463 147.985 1.00 43.33 104 THR A O 1
ATOM 557 N N . ARG A 1 105 ? 123.471 114.490 149.895 1.00 46.01 105 ARG A N 1
ATOM 558 C CA . ARG A 1 105 ? 123.711 115.836 149.377 1.00 46.01 105 ARG A CA 1
ATOM 559 C C . ARG A 1 105 ? 125.188 116.069 149.067 1.00 46.01 105 ARG A C 1
ATOM 560 O O . ARG A 1 105 ? 125.523 116.723 148.072 1.00 46.01 105 ARG A O 1
ATOM 568 N N . ASP A 1 106 ? 126.085 115.511 149.888 1.00 50.48 106 ASP A N 1
ATOM 569 C CA . ASP A 1 106 ? 127.518 115.737 149.706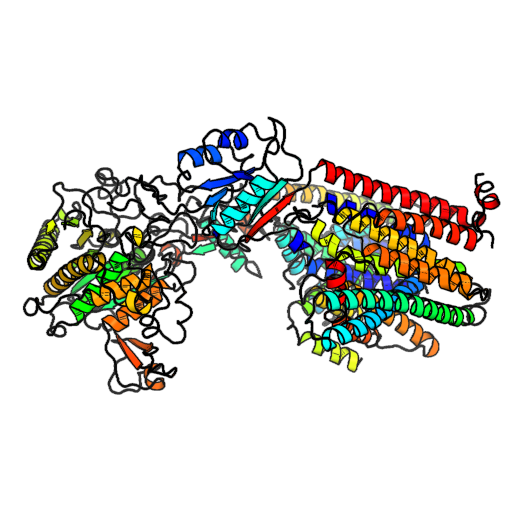 1.00 50.48 106 ASP A CA 1
ATOM 570 C C . ASP A 1 106 ? 128.045 115.037 148.460 1.00 50.48 106 ASP A C 1
ATOM 571 O O . ASP A 1 106 ? 128.842 115.612 147.705 1.00 50.48 106 ASP A O 1
ATOM 576 N N . LEU A 1 107 ? 127.605 113.800 148.224 1.00 47.12 107 LEU A N 1
ATOM 577 C CA . LEU A 1 107 ? 128.028 113.090 147.026 1.00 47.12 107 LEU A CA 1
ATOM 578 C C . LEU A 1 107 ? 127.427 113.715 145.775 1.00 47.12 107 LEU A C 1
ATOM 579 O O . LEU A 1 107 ? 128.056 113.694 144.712 1.00 47.12 107 LEU A O 1
ATOM 584 N N . MET A 1 108 ? 126.240 114.315 145.887 1.00 45.13 108 MET A N 1
ATOM 585 C CA . MET A 1 108 ? 125.686 115.046 144.753 1.00 45.13 108 MET A CA 1
ATOM 586 C C . MET A 1 108 ? 126.455 116.328 144.476 1.00 45.13 108 MET A C 1
ATOM 587 O O . MET A 1 108 ? 126.604 116.709 143.312 1.00 45.13 108 MET A O 1
ATOM 592 N N . GLU A 1 109 ? 126.959 116.997 145.516 1.00 51.79 109 GLU A N 1
ATOM 593 C CA . GLU A 1 109 ? 127.809 118.163 145.291 1.00 51.79 109 GLU A CA 1
ATOM 594 C C . GLU A 1 109 ? 129.130 117.768 144.643 1.00 51.79 109 GLU A C 1
ATOM 595 O O . GLU A 1 109 ? 129.645 118.489 143.777 1.00 51.79 109 GLU A O 1
ATOM 601 N N . LYS A 1 110 ? 129.680 116.614 145.032 1.00 47.93 110 LYS A N 1
ATOM 602 C CA . LYS A 1 110 ? 130.910 116.139 144.403 1.00 47.93 110 LYS A CA 1
ATOM 603 C C . LYS A 1 110 ? 130.691 115.707 142.955 1.00 47.93 110 LYS A C 1
ATOM 604 O O . LYS A 1 110 ? 131.576 115.906 142.117 1.00 47.93 110 LYS A O 1
ATOM 610 N N . LEU A 1 111 ? 129.532 115.129 142.632 1.00 46.44 111 LEU A N 1
ATOM 611 C CA . LEU A 1 111 ? 129.266 114.781 141.238 1.00 46.44 111 LEU A CA 1
ATOM 612 C C . LEU A 1 111 ? 128.872 115.994 140.402 1.00 46.44 111 LEU A C 1
ATOM 613 O O . LEU A 1 111 ? 129.042 115.976 139.179 1.00 46.44 111 LEU A O 1
ATOM 618 N N . LYS A 1 112 ? 128.332 117.038 141.028 1.00 50.40 112 LYS A N 1
ATOM 619 C CA . LYS A 1 112 ? 127.895 118.212 140.284 1.00 50.40 112 LYS A CA 1
ATOM 620 C C . LYS A 1 112 ? 129.042 119.184 140.041 1.00 50.40 112 LYS A C 1
ATOM 621 O O . LYS A 1 112 ? 129.048 119.888 139.024 1.00 50.40 112 LYS A O 1
ATOM 627 N N . GLY A 1 113 ? 130.028 119.222 140.942 1.00 57.07 113 GLY A N 1
ATOM 628 C CA . GLY A 1 113 ? 131.173 120.092 140.734 1.00 57.07 113 GLY A CA 1
ATOM 629 C C . GLY A 1 113 ? 132.086 119.639 139.610 1.00 57.07 113 GLY A C 1
ATOM 630 O O . GLY A 1 113 ? 132.784 120.460 139.007 1.00 57.07 113 GLY A O 1
ATOM 631 N N . ARG A 1 114 ? 132.095 118.341 139.312 1.00 56.61 114 ARG A N 1
ATOM 632 C CA . ARG A 1 114 ? 132.898 117.758 138.239 1.00 56.61 114 ARG A CA 1
ATOM 633 C C . ARG A 1 114 ? 131.926 117.097 137.267 1.00 56.61 114 ARG A C 1
ATOM 634 O O . ARG A 1 114 ? 131.591 115.919 137.410 1.00 56.61 114 ARG A O 1
ATOM 642 N N . THR A 1 115 ? 131.476 117.856 136.270 1.00 54.70 115 THR A N 1
ATOM 643 C CA . THR A 1 115 ? 130.385 117.430 135.403 1.00 54.70 115 THR A CA 1
ATOM 644 C C . THR A 1 115 ? 130.873 116.831 134.086 1.00 54.70 115 THR A C 1
ATOM 645 O O . THR A 1 115 ? 130.176 115.990 133.505 1.00 54.70 115 THR A O 1
ATOM 649 N N . SER A 1 116 ? 132.079 117.181 133.635 1.00 54.45 116 SER A N 1
ATOM 650 C CA . SER A 1 116 ? 132.599 116.669 132.370 1.00 54.45 116 SER A CA 1
ATOM 651 C C . SER A 1 116 ? 133.004 115.201 132.433 1.00 54.45 116 SER A C 1
ATOM 652 O O . SER A 1 116 ? 133.311 114.621 131.386 1.00 54.45 116 SER A O 1
ATOM 655 N N . ARG A 1 117 ? 133.018 114.590 133.617 1.00 47.43 117 ARG A N 1
ATOM 656 C CA . ARG A 1 117 ? 133.372 113.189 133.765 1.00 47.43 117 ARG A CA 1
ATOM 657 C C . ARG A 1 117 ? 132.215 112.312 134.209 1.00 47.43 117 ARG A C 1
ATOM 658 O O . ARG A 1 117 ? 132.334 111.087 134.152 1.00 47.43 117 ARG A O 1
ATOM 666 N N . ILE A 1 118 ? 131.112 112.893 134.661 1.00 41.26 118 ILE A N 1
ATOM 667 C CA . ILE A 1 118 ? 129.912 112.138 134.993 1.00 41.26 118 ILE A CA 1
ATOM 668 C C . ILE A 1 118 ? 128.848 112.484 133.970 1.00 41.26 118 ILE A C 1
ATOM 669 O O . ILE A 1 118 ? 128.433 113.644 133.855 1.00 41.26 118 ILE A O 1
ATOM 674 N N . ALA A 1 119 ? 128.430 111.481 133.208 1.00 36.40 119 ALA A N 1
ATOM 675 C CA . ALA A 1 119 ? 127.295 111.578 132.299 1.00 36.40 119 ALA A CA 1
ATOM 676 C C . ALA A 1 119 ? 126.406 110.398 132.653 1.00 36.40 119 ALA A C 1
ATOM 677 O O . ALA A 1 119 ? 126.645 109.291 132.171 1.00 36.40 119 ALA A O 1
ATOM 679 N N . GLY A 1 120 ? 125.431 110.624 133.522 1.00 30.42 120 GLY A N 1
ATOM 680 C CA . GLY A 1 120 ? 124.475 109.613 133.913 1.00 30.42 120 GLY A CA 1
ATOM 681 C C . GLY A 1 120 ? 124.657 109.174 135.359 1.00 30.42 120 GLY A C 1
ATOM 682 O O . GLY A 1 120 ? 125.736 109.281 135.948 1.00 30.42 120 GLY A O 1
ATOM 683 N N . LEU A 1 121 ? 123.568 108.653 135.923 1.00 29.39 121 LEU A N 1
ATOM 684 C CA . LEU A 1 121 ? 123.523 108.183 137.308 1.00 29.39 121 LEU A CA 1
ATOM 685 C C . LEU A 1 121 ? 122.330 107.254 137.460 1.00 29.39 121 LEU A C 1
ATOM 686 O O . LEU A 1 121 ? 121.192 107.681 137.270 1.00 29.39 121 LEU A O 1
ATOM 691 N N . ALA A 1 122 ? 122.577 105.992 137.786 1.00 30.17 122 ALA A N 1
ATOM 692 C CA . ALA A 1 122 ? 121.511 105.035 138.050 1.00 30.17 122 ALA A CA 1
ATOM 693 C C . ALA A 1 122 ? 121.510 104.707 139.534 1.00 30.17 122 ALA A C 1
ATOM 694 O O . ALA A 1 122 ? 122.485 104.154 140.051 1.00 30.17 122 ALA A O 1
ATOM 696 N N . VAL A 1 123 ? 120.420 105.043 140.210 1.00 32.55 123 VAL A N 1
ATOM 697 C CA . VAL A 1 123 ? 120.291 104.852 141.648 1.00 32.55 123 VAL A CA 1
ATOM 698 C C . VAL A 1 123 ? 119.457 103.602 141.879 1.00 32.55 123 VAL A C 1
ATOM 699 O O . VAL A 1 123 ? 118.392 103.441 141.275 1.00 32.55 123 VAL A O 1
ATOM 703 N N . SER A 1 124 ? 119.939 102.712 142.738 1.00 38.64 124 SER A N 1
ATOM 704 C CA . SER A 1 124 ? 119.260 101.452 143.000 1.00 38.64 124 SER A CA 1
ATOM 705 C C . SER A 1 124 ? 118.578 101.493 144.360 1.00 38.64 124 SER A C 1
ATOM 706 O O . SER A 1 124 ? 119.156 101.959 145.344 1.00 38.64 124 SER A O 1
ATOM 709 N N . LEU A 1 125 ? 117.352 100.977 144.410 1.00 40.70 125 LEU A N 1
ATOM 710 C CA . LEU A 1 125 ? 116.525 101.071 145.604 1.00 40.70 125 LEU A CA 1
ATOM 711 C C . LEU A 1 125 ? 117.000 100.096 146.673 1.00 40.70 125 LEU A C 1
ATOM 712 O O . LEU A 1 125 ? 117.174 98.904 146.408 1.00 40.70 125 LEU A O 1
ATOM 717 N N . THR A 1 126 ? 117.202 100.609 147.883 1.00 45.44 126 THR A N 1
ATOM 718 C CA . THR A 1 126 ? 117.650 99.805 149.012 1.00 45.44 126 THR A CA 1
ATOM 719 C C . THR A 1 126 ? 116.436 99.328 149.801 1.00 45.44 126 THR A C 1
ATOM 720 O O . THR A 1 126 ? 115.637 100.145 150.270 1.00 45.44 126 THR A O 1
ATOM 724 N N . LYS A 1 127 ? 116.297 98.011 149.948 1.00 51.16 127 LYS A N 1
ATOM 725 C CA . LYS A 1 127 ? 115.161 97.462 150.682 1.00 51.16 127 LYS A CA 1
ATOM 726 C C . LYS A 1 127 ? 115.303 97.631 152.200 1.00 51.16 127 LYS A C 1
ATOM 727 O O . LYS A 1 127 ? 114.293 97.911 152.857 1.00 51.16 127 LYS A O 1
ATOM 733 N N . PRO A 1 128 ? 116.507 97.480 152.827 1.00 49.17 128 PRO A N 1
ATOM 734 C CA . PRO A 1 128 ? 116.636 98.001 154.195 1.00 49.17 128 PRO A CA 1
ATOM 735 C C . PRO A 1 128 ? 116.815 99.508 154.195 1.00 49.17 128 PRO A C 1
ATOM 736 O O . PRO A 1 128 ? 117.954 99.983 154.143 1.00 49.17 128 PRO A O 1
ATOM 740 N N . SER A 1 129 ? 115.694 100.256 154.203 1.00 43.04 129 SER A N 1
ATOM 741 C CA . SER A 1 129 ? 115.561 101.715 154.192 1.00 43.04 129 SER A CA 1
ATOM 742 C C . SER A 1 129 ? 116.541 102.410 155.134 1.00 43.04 129 SER A C 1
ATOM 743 O O . SER A 1 129 ? 116.857 101.860 156.198 1.00 43.04 129 SER A O 1
ATOM 746 N N . PRO A 1 130 ? 117.062 103.584 154.763 1.00 39.84 130 PRO A N 1
ATOM 747 C CA . PRO A 1 130 ? 118.130 104.218 155.553 1.00 39.84 130 PRO A CA 1
ATOM 748 C C . PRO A 1 130 ? 117.665 104.629 156.941 1.00 39.84 130 PRO A C 1
ATOM 749 O O . PRO A 1 130 ? 116.646 105.302 157.101 1.00 39.84 130 PRO A O 1
ATOM 753 N N . ALA A 1 131 ? 118.428 104.204 157.951 1.00 44.18 131 ALA A N 1
ATOM 754 C CA . ALA A 1 131 ? 118.008 104.386 159.335 1.00 44.18 131 ALA A CA 1
ATOM 755 C C . ALA A 1 131 ? 118.148 105.829 159.792 1.00 44.18 131 ALA A C 1
ATOM 756 O O . ALA A 1 131 ? 117.511 106.230 160.772 1.00 44.18 131 ALA A O 1
ATOM 758 N N . SER A 1 132 ? 118.970 106.621 159.109 1.00 46.35 132 SER A N 1
ATOM 759 C CA . SER A 1 132 ? 119.099 108.032 159.442 1.00 46.35 132 SER A CA 1
ATOM 760 C C . SER A 1 132 ? 117.983 108.883 158.854 1.00 46.35 132 SER A C 1
ATOM 761 O O . SER A 1 132 ? 117.900 110.071 159.179 1.00 46.35 132 SER A O 1
ATOM 764 N N . GLY A 1 133 ? 117.131 108.312 158.009 1.00 39.95 133 GLY A N 1
ATOM 765 C CA . GLY A 1 133 ? 116.106 109.066 157.324 1.00 39.95 133 GLY A CA 1
ATOM 766 C C . GLY A 1 133 ? 116.623 109.713 156.054 1.00 39.95 133 GLY A C 1
ATOM 767 O O . GLY A 1 133 ? 117.826 109.853 155.824 1.00 39.95 133 GLY A O 1
ATOM 768 N N . PHE A 1 134 ? 115.676 110.123 155.213 1.00 32.71 134 PHE A N 1
ATOM 769 C CA . PHE A 1 134 ? 115.999 110.784 153.951 1.00 32.71 134 PHE A CA 1
ATOM 770 C C . PHE A 1 134 ? 114.793 111.588 153.507 1.00 32.71 134 PHE A C 1
ATOM 771 O O . PHE A 1 134 ? 113.695 111.040 153.396 1.00 32.71 134 PHE A O 1
ATOM 779 N N . SER A 1 135 ? 114.993 112.870 153.241 1.00 31.02 135 SER A N 1
ATOM 780 C CA . SER A 1 135 ? 113.937 113.709 152.696 1.00 31.02 135 SER A CA 1
ATOM 781 C C . SER A 1 135 ? 114.541 114.686 151.697 1.00 31.02 135 SER A C 1
ATOM 782 O O . SER A 1 135 ? 115.283 115.589 152.092 1.00 31.02 135 SER A O 1
ATOM 785 N N . PRO A 1 136 ? 114.252 114.544 150.401 1.00 29.13 136 PRO A N 1
ATOM 786 C CA . PRO A 1 136 ? 114.863 115.425 149.404 1.00 29.13 136 PRO A CA 1
ATOM 787 C C . PRO A 1 136 ? 114.212 116.793 149.289 1.00 29.13 136 PRO A C 1
ATOM 788 O O . PRO A 1 136 ? 114.710 117.628 148.527 1.00 29.13 136 PRO A O 1
ATOM 792 N N . SER A 1 137 ? 113.131 117.054 150.018 1.00 30.37 137 SER A N 1
ATOM 793 C CA . SER A 1 137 ? 112.516 118.370 150.008 1.00 30.37 137 SER A CA 1
ATOM 794 C C . SER A 1 137 ? 113.342 119.350 150.830 1.00 30.37 137 SER A C 1
ATOM 795 O O . SER A 1 137 ? 114.321 118.990 151.485 1.00 30.37 137 SER A O 1
ATOM 798 N N . VAL A 1 138 ? 112.924 120.611 150.810 1.00 32.75 138 VAL A N 1
ATOM 799 C CA . VAL A 1 138 ? 113.677 121.677 151.456 1.00 32.75 138 VAL A CA 1
ATOM 800 C C . VAL A 1 138 ? 113.486 121.624 152.962 1.00 32.75 138 VAL A C 1
ATOM 801 O O . VAL A 1 138 ? 112.622 120.909 153.478 1.00 32.75 138 VAL A O 1
ATOM 805 N N . GLN A 1 139 ? 114.301 122.400 153.667 1.00 37.75 139 GLN A N 1
ATOM 806 C CA . GLN A 1 139 ? 114.275 122.474 155.119 1.00 37.75 139 GLN A CA 1
ATOM 807 C C . GLN A 1 139 ? 112.989 123.107 155.645 1.00 37.75 139 GLN A C 1
ATOM 808 O O . GLN A 1 139 ? 112.637 122.903 156.811 1.00 37.75 139 GLN A O 1
ATOM 814 N N . CYS A 1 140 ? 112.258 123.831 154.798 1.00 43.41 140 CYS A N 1
ATOM 815 C CA . CYS A 1 140 ? 111.048 124.535 155.215 1.00 43.41 140 CYS A CA 1
ATOM 816 C C . CYS A 1 140 ? 110.105 124.584 154.024 1.00 43.41 140 CYS A C 1
ATOM 817 O O . CYS A 1 140 ? 110.192 125.485 153.181 1.00 43.41 140 CYS A O 1
ATOM 820 N N . PRO A 1 141 ? 109.188 123.623 153.916 1.00 39.77 141 PRO A N 1
ATOM 821 C CA . PRO A 1 141 ? 108.371 123.512 152.705 1.00 39.77 141 PRO A CA 1
ATOM 822 C C . PRO A 1 141 ? 107.273 124.558 152.633 1.00 39.77 141 PRO A C 1
ATOM 823 O O . PRO A 1 141 ? 106.726 124.988 153.651 1.00 39.77 141 PRO A O 1
ATOM 827 N N . ASN A 1 142 ? 106.968 124.951 151.390 1.00 36.13 142 ASN A N 1
ATOM 828 C CA . ASN A 1 142 ? 105.961 125.959 151.038 1.00 36.13 142 ASN A CA 1
ATOM 829 C C . ASN A 1 142 ? 106.250 127.293 151.729 1.00 36.13 142 ASN A C 1
ATOM 830 O O . ASN A 1 142 ? 105.484 127.775 152.564 1.00 36.13 142 ASN A O 1
ATOM 835 N N . ASP A 1 143 ? 107.387 127.882 151.360 1.00 44.35 143 ASP A N 1
ATOM 836 C CA . ASP A 1 143 ? 107.948 128.986 152.131 1.00 44.35 143 ASP A CA 1
ATOM 837 C C . ASP A 1 143 ? 107.207 130.294 151.876 1.00 44.35 143 ASP A C 1
ATOM 838 O O . ASP A 1 143 ? 106.637 130.881 152.801 1.00 44.35 143 ASP A O 1
ATOM 843 N N . GLY A 1 144 ? 107.216 130.776 150.639 1.00 40.73 144 GLY A N 1
ATOM 844 C CA . GLY A 1 144 ? 106.687 132.098 150.371 1.00 40.73 144 GLY A CA 1
ATOM 845 C C . GLY A 1 144 ? 105.255 132.110 149.889 1.00 40.73 144 GLY A C 1
ATOM 846 O O . GLY A 1 144 ? 104.845 133.028 149.175 1.00 40.73 144 GLY A O 1
ATOM 847 N N . PHE A 1 145 ? 104.478 131.101 150.276 1.00 36.82 145 PHE A N 1
ATOM 848 C CA . PHE A 1 145 ? 103.098 130.985 149.824 1.00 36.82 145 PHE A CA 1
ATOM 849 C C . PHE A 1 145 ? 102.147 130.719 150.985 1.00 36.82 145 PHE A C 1
ATOM 850 O O . PHE A 1 145 ? 100.992 130.349 150.761 1.00 36.82 145 PHE A O 1
ATOM 858 N N . GLY A 1 146 ? 102.612 130.901 152.216 1.00 42.02 146 GLY A N 1
ATOM 859 C CA . GLY A 1 146 ? 101.776 130.835 153.390 1.00 42.02 146 GLY A CA 1
ATOM 860 C C . GLY A 1 146 ? 101.360 132.212 153.859 1.00 42.02 146 GLY A C 1
ATOM 861 O O . GLY A 1 146 ? 101.408 133.195 153.112 1.00 42.02 146 GLY A O 1
ATOM 862 N N . VAL A 1 147 ? 100.943 132.288 155.122 1.00 47.02 147 VAL A N 1
ATOM 863 C CA . VAL A 1 147 ? 100.523 133.582 155.649 1.00 47.02 147 VAL A CA 1
ATOM 864 C C . VAL A 1 147 ? 101.737 134.416 156.020 1.00 47.02 147 VAL A C 1
ATOM 865 O O . VAL A 1 147 ? 101.750 135.637 155.837 1.00 47.02 147 VAL A O 1
ATOM 869 N N . TYR A 1 148 ? 102.767 133.765 156.553 1.00 52.13 148 TYR A N 1
ATOM 870 C CA . TYR A 1 148 ? 103.864 134.453 157.215 1.00 52.13 148 TYR A CA 1
ATOM 871 C C . TYR A 1 148 ? 104.800 135.066 156.184 1.00 52.13 148 TYR A C 1
ATOM 872 O O . TYR A 1 148 ? 105.306 134.369 155.298 1.00 52.13 148 TYR A O 1
ATOM 881 N N . SER A 1 149 ? 105.021 136.368 156.301 1.00 59.91 149 SER A N 1
ATOM 882 C CA . SER A 1 149 ? 105.880 137.113 155.397 1.00 59.91 149 SER A CA 1
ATOM 883 C C . SER A 1 149 ? 106.525 138.232 156.203 1.00 59.91 149 SER A C 1
ATOM 884 O O . SER A 1 149 ? 106.497 138.216 157.437 1.00 59.91 149 SER A O 1
ATOM 887 N N . ASN A 1 150 ? 107.101 139.212 155.512 1.00 65.90 150 ASN A N 1
ATOM 888 C CA . ASN A 1 150 ? 107.710 140.349 156.187 1.00 65.90 150 ASN A CA 1
ATOM 889 C C . ASN A 1 150 ? 106.705 141.435 156.547 1.00 65.90 150 ASN A C 1
ATOM 890 O O . ASN A 1 150 ? 107.101 142.452 157.125 1.00 65.90 150 ASN A O 1
ATOM 895 N N . SER A 1 151 ? 105.424 141.248 156.224 1.00 65.15 151 SER A N 1
ATOM 896 C CA . SER A 1 151 ? 104.403 142.250 156.487 1.00 65.15 151 SER A CA 1
ATOM 897 C C . SER A 1 151 ? 103.364 141.820 157.508 1.00 65.15 151 SER A C 1
ATOM 898 O O . SER A 1 151 ? 102.679 142.683 158.064 1.00 65.15 151 SER A O 1
ATOM 901 N N . TYR A 1 152 ? 103.229 140.522 157.769 1.00 64.09 152 TYR A N 1
ATOM 902 C CA . TYR A 1 152 ? 102.194 140.005 158.654 1.00 64.09 152 TYR A CA 1
ATOM 903 C C . TYR A 1 152 ? 102.770 139.397 159.926 1.00 64.09 152 TYR A C 1
ATOM 904 O O . TYR A 1 152 ? 102.443 139.837 161.031 1.00 64.09 152 TYR A O 1
ATOM 913 N N . GLY A 1 153 ? 103.620 138.385 159.791 1.00 62.98 153 GLY A N 1
ATOM 914 C CA . GLY A 1 153 ? 104.106 137.623 160.919 1.00 62.98 153 GLY A CA 1
ATOM 915 C C . GLY A 1 153 ? 105.616 137.510 161.034 1.00 62.98 153 GLY A C 1
ATOM 916 O O . GLY A 1 153 ? 106.127 136.401 161.222 1.00 62.98 153 GLY A O 1
ATOM 917 N N . PRO A 1 154 ? 106.360 138.625 160.907 1.00 61.68 154 PRO A N 1
ATOM 918 C CA . PRO A 1 154 ? 107.785 138.541 160.516 1.00 61.68 154 PRO A CA 1
ATOM 919 C C . PRO A 1 154 ? 108.692 137.834 161.513 1.00 61.68 154 PRO A C 1
ATOM 920 O O . PRO A 1 154 ? 109.801 137.430 161.140 1.00 61.68 154 PRO A O 1
ATOM 924 N N . GLU A 1 155 ? 108.260 137.671 162.763 1.00 61.15 155 GLU A N 1
ATOM 925 C CA . GLU A 1 155 ? 109.003 136.851 163.708 1.00 61.15 155 GLU A CA 1
ATOM 926 C C . GLU A 1 155 ? 108.822 135.363 163.448 1.00 61.15 155 GLU A C 1
ATOM 927 O O . GLU A 1 155 ? 109.612 134.560 163.952 1.00 61.15 155 GLU A O 1
ATOM 933 N N . PHE A 1 156 ? 107.803 134.976 162.680 1.00 57.37 156 PHE A N 1
ATOM 934 C CA . PHE A 1 156 ? 107.581 133.587 162.307 1.00 57.37 156 PHE A CA 1
ATOM 935 C C . PHE A 1 156 ? 107.743 133.361 160.811 1.00 57.37 156 PHE A C 1
ATOM 936 O O . PHE A 1 156 ? 107.305 132.323 160.305 1.00 57.37 156 PHE A O 1
ATOM 944 N N . ALA A 1 157 ? 108.340 134.319 160.095 1.00 57.07 157 ALA A N 1
ATOM 945 C CA . ALA A 1 157 ? 108.228 134.426 158.643 1.00 57.07 157 ALA A CA 1
ATOM 946 C C . ALA A 1 157 ? 108.830 133.260 157.871 1.00 57.07 157 ALA A C 1
ATOM 947 O O . ALA A 1 157 ? 108.098 132.498 157.234 1.00 57.07 157 ALA A O 1
ATOM 949 N N . HIS A 1 158 ? 110.146 133.106 157.910 1.00 57.73 158 HIS A N 1
ATOM 950 C CA . HIS A 1 158 ? 110.794 131.995 157.213 1.00 57.73 158 HIS A CA 1
ATOM 951 C C . HIS A 1 158 ? 111.053 130.827 158.152 1.00 57.73 158 HIS A C 1
ATOM 952 O O . HIS A 1 158 ? 112.155 130.280 158.182 1.00 57.73 158 HIS A O 1
ATOM 959 N N . CYS A 1 159 ? 109.987 130.438 158.857 1.00 58.04 159 CYS A N 1
ATOM 960 C CA . CYS A 1 159 ? 109.941 129.425 159.923 1.00 58.04 159 CYS A CA 1
ATOM 961 C C . CYS A 1 159 ? 111.155 129.501 160.855 1.00 58.04 159 CYS A C 1
ATOM 962 O O . CYS A 1 159 ? 111.877 128.531 161.076 1.00 58.04 159 CYS A O 1
ATOM 965 N N . ARG A 1 160 ? 111.346 130.697 161.422 1.00 64.28 160 ARG A N 1
ATOM 966 C CA . ARG A 1 160 ? 112.502 130.962 162.274 1.00 64.28 160 ARG A CA 1
ATOM 967 C C . ARG A 1 160 ? 112.462 130.149 163.562 1.00 64.28 160 ARG A C 1
ATOM 968 O O . ARG A 1 160 ? 113.511 129.733 164.068 1.00 64.28 160 ARG A O 1
ATOM 976 N N . GLU A 1 161 ? 111.268 129.878 164.084 1.00 63.70 161 GLU A N 1
ATOM 977 C CA . GLU A 1 161 ? 111.153 129.116 165.321 1.00 63.70 161 GLU A CA 1
ATOM 978 C C . GLU A 1 161 ? 111.432 127.633 165.092 1.00 63.70 161 GLU A C 1
ATOM 979 O O . GLU A 1 161 ? 112.349 127.064 165.693 1.00 63.70 161 GLU A O 1
ATOM 985 N N . ILE A 1 162 ? 110.655 126.994 164.223 1.00 50.35 162 ILE A N 1
ATOM 986 C CA . ILE A 1 162 ? 110.724 125.553 164.009 1.00 50.35 162 ILE A CA 1
ATOM 987 C C . ILE A 1 162 ? 111.025 125.283 162.544 1.00 50.35 162 ILE A C 1
ATOM 988 O O . ILE A 1 162 ? 110.301 125.755 161.662 1.00 50.35 162 ILE A O 1
ATOM 993 N N . GLN A 1 163 ? 112.084 124.520 162.284 1.00 46.23 163 GLN A N 1
ATOM 994 C CA . GLN A 1 163 ? 112.264 123.912 160.972 1.00 46.23 163 GLN A CA 1
ATOM 995 C C . GLN A 1 163 ? 111.397 122.660 160.957 1.00 46.23 163 GLN A C 1
ATOM 996 O O . GLN A 1 163 ? 111.642 121.728 161.728 1.00 46.23 163 GLN A O 1
ATOM 1002 N N . TRP A 1 164 ? 110.372 122.638 160.103 1.00 40.04 164 TRP A N 1
ATOM 1003 C CA . TRP A 1 164 ? 109.391 121.558 160.170 1.00 40.04 164 TRP A CA 1
ATOM 1004 C C . TRP A 1 164 ? 109.954 120.263 159.596 1.00 40.04 164 TRP A C 1
ATOM 1005 O O . TRP A 1 164 ? 109.797 119.191 160.193 1.00 40.04 164 TRP A O 1
ATOM 1016 N N . ASN A 1 165 ? 110.620 120.337 158.445 1.00 35.95 165 ASN A N 1
ATOM 1017 C CA . ASN A 1 165 ? 111.228 119.166 157.811 1.00 35.95 165 ASN A CA 1
ATOM 1018 C C . ASN A 1 165 ? 112.706 119.138 158.186 1.00 35.95 165 ASN A C 1
ATOM 1019 O O . ASN A 1 165 ? 113.575 119.534 157.415 1.00 35.95 165 ASN A O 1
ATOM 1024 N N . SER A 1 166 ? 112.985 118.631 159.390 1.00 37.45 166 SER A N 1
ATOM 1025 C CA . SER A 1 166 ? 114.329 118.703 159.957 1.00 37.45 166 SER A CA 1
ATOM 1026 C C . SER A 1 166 ? 115.342 117.837 159.219 1.00 37.45 166 SER A C 1
ATOM 1027 O O . SER A 1 166 ? 116.539 118.136 159.264 1.00 37.45 166 SER A O 1
ATOM 1030 N N . LEU A 1 167 ? 114.900 116.780 158.542 1.00 37.52 167 LEU A N 1
ATOM 1031 C CA . LEU A 1 167 ? 115.791 115.927 157.770 1.00 37.52 167 LEU A CA 1
ATOM 1032 C C . LEU A 1 167 ? 115.833 116.302 156.298 1.00 37.52 167 LEU A C 1
ATOM 1033 O O . LEU A 1 167 ? 116.392 115.552 155.495 1.00 37.52 167 LEU A O 1
ATOM 1038 N N . GLY A 1 168 ? 115.252 117.441 155.926 1.00 34.94 168 GLY A N 1
ATOM 1039 C CA . GLY A 1 168 ? 115.217 117.835 154.530 1.00 34.94 168 GLY A CA 1
ATOM 1040 C C . GLY A 1 168 ? 116.552 118.395 154.094 1.00 34.94 168 GLY A C 1
ATOM 1041 O O . GLY A 1 168 ? 117.131 119.248 154.774 1.00 34.94 168 GLY A O 1
ATOM 1042 N N . ASN A 1 169 ? 117.049 117.915 152.956 1.00 34.75 169 ASN A N 1
ATOM 1043 C CA . ASN A 1 169 ? 118.319 118.388 152.425 1.00 34.75 169 ASN A CA 1
ATOM 1044 C C . ASN A 1 169 ? 118.171 119.132 151.104 1.00 34.75 169 ASN A C 1
ATOM 1045 O O . ASN A 1 169 ? 119.178 119.392 150.439 1.00 34.75 169 ASN A O 1
ATOM 1050 N N . GLY A 1 170 ? 116.945 119.465 150.703 1.00 33.01 170 GLY A N 1
ATOM 1051 C CA . GLY A 1 170 ? 116.694 120.341 149.572 1.00 33.01 170 GLY A CA 1
ATOM 1052 C C . GLY A 1 170 ? 117.071 119.803 148.214 1.00 33.01 170 GLY A C 1
ATOM 1053 O O . GLY A 1 170 ? 117.060 120.562 147.243 1.00 33.01 170 GLY A O 1
ATOM 1054 N N . LEU A 1 171 ? 117.387 118.513 148.112 1.00 32.20 171 LEU A N 1
ATOM 1055 C CA . LEU A 1 171 ? 118.022 117.971 146.921 1.00 32.20 171 LEU A CA 1
ATOM 1056 C C . LEU A 1 171 ? 117.061 117.840 145.748 1.00 32.20 171 LEU A C 1
ATOM 1057 O O . LEU A 1 171 ? 117.508 117.829 144.598 1.00 32.20 171 LEU A O 1
ATOM 1062 N N . ALA A 1 172 ? 115.756 117.778 146.002 1.00 31.29 172 ALA A N 1
ATOM 1063 C CA . ALA A 1 172 ? 114.790 117.645 144.920 1.00 31.29 172 ALA A CA 1
ATOM 1064 C C . ALA A 1 172 ? 114.490 118.965 144.228 1.00 31.29 172 ALA A C 1
ATOM 1065 O O . ALA A 1 172 ? 113.753 118.972 143.238 1.00 31.29 172 ALA A O 1
ATOM 1067 N N . TYR A 1 173 ? 115.030 120.075 144.726 1.00 33.27 173 TYR A N 1
ATOM 1068 C CA . TYR A 1 173 ? 114.832 121.385 144.125 1.00 33.27 173 TYR A CA 1
ATOM 1069 C C . TYR A 1 173 ? 116.122 121.946 143.544 1.00 33.27 173 TYR A C 1
ATOM 1070 O O . TYR A 1 173 ? 116.254 123.163 143.392 1.00 33.27 173 TYR A O 1
ATOM 1079 N N . GLU A 1 174 ? 117.071 121.079 143.211 1.00 37.03 174 GLU A N 1
ATOM 1080 C CA . GLU A 1 174 ? 118.292 121.461 142.529 1.00 37.03 174 GLU A CA 1
ATOM 1081 C C . GLU A 1 174 ? 118.158 121.160 141.039 1.00 37.03 174 GLU A C 1
ATOM 1082 O O . GLU A 1 174 ? 117.169 120.589 140.579 1.00 37.03 174 GLU A O 1
ATOM 1088 N N . ASP A 1 175 ? 119.183 121.537 140.280 1.00 35.72 175 ASP A N 1
ATOM 1089 C CA . ASP A 1 175 ? 119.215 121.349 138.835 1.00 35.72 175 ASP A CA 1
ATOM 1090 C C . ASP A 1 175 ? 120.460 120.550 138.493 1.00 35.72 175 ASP A C 1
ATOM 1091 O O . ASP A 1 175 ? 121.571 120.953 138.845 1.00 35.72 175 ASP A O 1
ATOM 1096 N N . PHE A 1 176 ? 120.279 119.436 137.795 1.00 33.02 176 PHE A N 1
ATOM 1097 C CA . PHE A 1 176 ? 121.384 118.578 137.410 1.00 33.02 176 PHE A CA 1
ATOM 1098 C C . PHE A 1 176 ? 121.520 118.548 135.894 1.00 33.02 176 PHE A C 1
ATOM 1099 O O . PHE A 1 176 ? 120.538 118.694 135.162 1.00 33.02 176 PHE A O 1
ATOM 1107 N N . SER A 1 177 ? 122.754 118.364 135.431 1.00 32.59 177 SER A N 1
ATOM 1108 C CA . SER A 1 177 ? 123.078 118.378 134.012 1.00 32.59 177 SER A CA 1
ATOM 1109 C C . SER A 1 177 ? 123.173 116.984 133.414 1.00 32.59 177 SER A C 1
ATOM 1110 O O . SER A 1 177 ? 123.359 116.856 132.201 1.00 32.59 177 SER A O 1
ATOM 1113 N N . PHE A 1 178 ? 123.054 115.946 134.232 1.00 30.55 178 PHE A N 1
ATOM 1114 C CA . PHE A 1 178 ? 123.104 114.552 133.829 1.00 30.55 178 PHE A CA 1
ATOM 1115 C C . PHE A 1 178 ? 121.830 113.846 134.271 1.00 30.55 178 PHE A C 1
ATOM 1116 O O . PHE A 1 178 ? 121.173 114.299 135.213 1.00 30.55 178 PHE A O 1
ATOM 1124 N N . PRO A 1 179 ? 121.431 112.766 133.592 1.00 27.73 179 PRO A N 1
ATOM 1125 C CA . PRO A 1 179 ? 120.229 112.035 134.013 1.00 27.73 179 PRO A CA 1
ATOM 1126 C C . PRO A 1 179 ? 120.428 111.321 135.336 1.00 27.73 179 PRO A C 1
ATOM 1127 O O . PRO A 1 179 ? 121.544 110.959 135.711 1.00 27.73 179 PRO A O 1
ATOM 1131 N N . ILE A 1 180 ? 119.321 111.119 136.050 1.00 27.35 180 ILE A N 1
ATOM 1132 C CA . ILE A 1 180 ? 119.305 110.352 137.292 1.00 27.35 180 ILE A CA 1
ATOM 1133 C C . ILE A 1 180 ? 118.096 109.427 137.226 1.00 27.35 180 ILE A C 1
ATOM 1134 O O . ILE A 1 180 ? 116.960 109.885 137.370 1.00 27.35 180 ILE A O 1
ATOM 1139 N N . PHE A 1 181 ? 118.325 108.137 137.000 1.00 26.82 181 PHE A N 1
ATOM 1140 C CA . PHE A 1 181 ? 117.227 107.181 136.958 1.00 26.82 181 PHE A CA 1
ATOM 1141 C C . PHE A 1 181 ? 117.228 106.332 138.220 1.00 26.82 181 PHE A C 1
ATOM 1142 O O . PHE A 1 181 ? 118.279 106.052 138.798 1.00 26.82 181 PHE A O 1
ATOM 1150 N N . LEU A 1 182 ? 116.037 105.915 138.635 1.00 29.71 182 LEU A N 1
ATOM 1151 C CA . LEU A 1 182 ? 115.870 105.019 139.769 1.00 29.71 182 LEU A CA 1
ATOM 1152 C C . LEU A 1 182 ? 115.624 103.610 139.258 1.00 29.71 182 LEU A C 1
ATOM 1153 O O . LEU A 1 182 ? 114.742 103.397 138.422 1.00 29.71 182 LEU A O 1
ATOM 1158 N N . LEU A 1 183 ? 116.397 102.654 139.757 1.00 36.60 183 LEU A N 1
ATOM 1159 C CA . LEU A 1 183 ? 116.235 101.251 139.403 1.00 36.60 183 LEU A CA 1
ATOM 1160 C C . LEU A 1 183 ? 115.389 100.585 140.480 1.00 36.60 183 LEU A C 1
ATOM 1161 O O . LEU A 1 183 ? 115.783 100.541 141.649 1.00 36.60 183 LEU A O 1
ATOM 1166 N N . GLU A 1 184 ? 114.232 100.065 140.082 1.00 45.80 184 GLU A N 1
ATOM 1167 C CA . GLU A 1 184 ? 113.250 99.566 141.032 1.00 45.80 184 GLU A CA 1
ATOM 1168 C C . GLU A 1 184 ? 113.298 98.056 141.209 1.00 45.80 184 GLU A C 1
ATOM 1169 O O . GLU A 1 184 ? 112.811 97.552 142.227 1.00 45.80 184 GLU A O 1
ATOM 1175 N N . ASP A 1 185 ? 113.860 97.329 140.251 1.00 57.86 185 ASP A N 1
ATOM 1176 C CA . ASP A 1 185 ? 113.972 95.883 140.321 1.00 57.86 185 ASP A CA 1
ATOM 1177 C C . ASP A 1 185 ? 115.391 95.499 140.724 1.00 57.86 185 ASP A C 1
ATOM 1178 O O . ASP A 1 185 ? 116.364 96.136 140.318 1.00 57.86 185 ASP A O 1
ATOM 1183 N N . GLU A 1 186 ? 115.497 94.448 141.537 1.00 58.83 186 GLU A N 1
ATOM 1184 C CA . GLU A 1 186 ? 116.806 93.966 141.960 1.00 58.83 186 GLU A CA 1
ATOM 1185 C C . GLU A 1 186 ? 117.482 93.143 140.870 1.00 58.83 186 GLU A C 1
ATOM 1186 O O . GLU A 1 186 ? 118.716 93.136 140.778 1.00 58.83 186 GLU A O 1
ATOM 1192 N N . ASN A 1 187 ? 116.695 92.477 140.019 1.00 62.52 187 ASN A N 1
ATOM 1193 C CA . ASN A 1 187 ? 117.266 91.629 138.978 1.00 62.52 187 ASN A CA 1
ATOM 1194 C C . ASN A 1 187 ? 117.976 92.446 137.904 1.00 62.52 187 ASN A C 1
ATOM 1195 O O . ASN A 1 187 ? 119.014 92.022 137.385 1.00 62.52 187 ASN A O 1
ATOM 1200 N N . GLU A 1 188 ? 117.450 93.627 137.574 1.00 52.77 188 GLU A N 1
ATOM 1201 C CA . GLU A 1 188 ? 118.127 94.496 136.617 1.00 52.77 188 GLU A CA 1
ATOM 1202 C C . GLU A 1 188 ? 119.439 95.028 137.182 1.00 52.77 188 GLU A C 1
ATOM 1203 O O . GLU A 1 188 ? 120.434 95.145 136.453 1.00 52.77 188 GLU A O 1
ATOM 1209 N N . THR A 1 189 ? 119.462 95.329 138.482 1.00 50.33 189 THR A N 1
ATOM 1210 C CA . THR A 1 189 ? 120.694 95.743 139.144 1.00 50.33 189 THR A CA 1
ATOM 1211 C C . THR A 1 189 ? 121.714 94.609 139.155 1.00 50.33 189 THR A C 1
ATOM 1212 O O . THR A 1 189 ? 122.914 94.841 138.952 1.00 50.33 189 THR A O 1
ATOM 1216 N N . LYS A 1 190 ? 121.244 93.370 139.331 1.00 50.99 190 LYS A N 1
ATOM 1217 C CA . LYS A 1 190 ? 122.137 92.215 139.264 1.00 50.99 190 LYS A CA 1
ATOM 1218 C C . LYS A 1 190 ? 122.691 92.010 137.859 1.00 50.99 190 LYS A C 1
ATOM 1219 O O . LYS A 1 190 ? 123.857 91.639 137.705 1.00 50.99 190 LYS A O 1
ATOM 1225 N N . VAL A 1 191 ? 121.882 92.261 136.826 1.00 45.89 191 VAL A N 1
ATOM 1226 C CA . VAL A 1 191 ? 122.358 92.131 135.447 1.00 45.89 191 VAL A CA 1
ATOM 1227 C C . VAL A 1 191 ? 123.411 93.192 135.128 1.00 45.89 191 VAL A C 1
ATOM 1228 O O . VAL A 1 191 ? 124.448 92.889 134.517 1.00 45.89 191 VAL A O 1
ATOM 1232 N N . ILE A 1 192 ? 123.181 94.440 135.557 1.00 42.55 192 ILE A N 1
ATOM 1233 C CA . ILE A 1 192 ? 124.150 95.511 135.315 1.00 42.55 192 ILE A CA 1
ATOM 1234 C C . ILE A 1 192 ? 125.453 95.251 136.071 1.00 42.55 192 ILE A C 1
ATOM 1235 O O . ILE A 1 192 ? 126.551 95.418 135.519 1.00 42.55 192 ILE A O 1
ATOM 1240 N N . LYS A 1 193 ? 125.357 94.796 137.324 1.00 46.96 193 LYS A N 1
ATOM 1241 C CA . LYS A 1 193 ? 126.555 94.471 138.093 1.00 46.96 193 LYS A CA 1
ATOM 1242 C C . LYS A 1 193 ? 127.275 93.251 137.527 1.00 46.96 193 LYS A C 1
ATOM 1243 O O . LYS A 1 193 ? 128.508 93.181 137.585 1.00 46.96 193 LYS A O 1
ATOM 1249 N N . GLN A 1 194 ? 126.536 92.305 136.942 1.00 46.13 194 GLN A N 1
ATOM 1250 C CA . GLN A 1 194 ? 127.164 91.145 136.320 1.00 46.13 194 GLN A CA 1
ATOM 1251 C C . GLN A 1 194 ? 127.917 91.537 135.056 1.00 46.13 194 GLN A C 1
ATOM 1252 O O . GLN A 1 194 ? 129.012 91.025 134.799 1.00 46.13 194 GLN A O 1
ATOM 1258 N N . CYS A 1 195 ? 127.354 92.453 134.261 1.00 44.07 195 CYS A N 1
ATOM 1259 C CA . CYS A 1 195 ? 128.073 92.952 133.090 1.00 44.07 195 CYS A CA 1
ATOM 1260 C C . CYS A 1 195 ? 129.298 93.768 133.485 1.00 44.07 195 CYS A C 1
ATOM 1261 O O . CYS A 1 195 ? 130.327 93.710 132.794 1.00 44.07 195 CYS A O 1
ATOM 1264 N N . TYR A 1 196 ? 129.209 94.511 134.595 1.00 41.43 196 TYR A N 1
ATOM 1265 C CA . TYR A 1 196 ? 130.377 95.200 135.142 1.00 41.43 196 TYR A CA 1
ATOM 1266 C C . TYR A 1 196 ? 131.470 94.213 135.538 1.00 41.43 196 TYR A C 1
ATOM 1267 O O . TYR A 1 196 ? 132.651 94.430 135.246 1.00 41.43 196 TYR A O 1
ATOM 1276 N N . GLN A 1 197 ? 131.095 93.130 136.226 1.00 45.17 197 GLN A N 1
ATOM 1277 C CA . GLN A 1 197 ? 132.085 92.138 136.640 1.00 45.17 197 GLN A CA 1
ATOM 1278 C C . GLN A 1 197 ? 132.649 91.369 135.455 1.00 45.17 197 GLN A C 1
ATOM 1279 O O . GLN A 1 197 ? 133.793 90.906 135.506 1.00 45.17 197 GLN A O 1
ATOM 1285 N N . ASP A 1 198 ? 131.868 91.218 134.385 1.00 44.08 198 ASP A N 1
ATOM 1286 C CA . ASP A 1 198 ? 132.369 90.514 133.213 1.00 44.08 198 ASP A CA 1
ATOM 1287 C C . ASP A 1 198 ? 133.358 91.362 132.425 1.00 44.08 198 ASP A C 1
ATOM 1288 O O . ASP A 1 198 ? 134.388 90.852 131.974 1.00 44.08 198 ASP A O 1
ATOM 1293 N N . HIS A 1 199 ? 133.083 92.654 132.252 1.00 42.73 199 HIS A N 1
ATOM 1294 C CA . HIS A 1 199 ? 133.846 93.418 131.271 1.00 42.73 199 HIS A CA 1
ATOM 1295 C C . HIS A 1 199 ? 134.702 94.541 131.838 1.00 42.73 199 HIS A C 1
ATOM 1296 O O . HIS A 1 199 ? 135.815 94.748 131.356 1.00 42.73 199 HIS A O 1
ATOM 1303 N N . ASN A 1 200 ? 134.235 95.279 132.841 1.00 41.74 200 ASN A N 1
ATOM 1304 C CA . ASN A 1 200 ? 134.826 96.569 133.179 1.00 41.74 200 ASN A CA 1
ATOM 1305 C C . ASN A 1 200 ? 135.872 96.514 134.287 1.00 41.74 200 ASN A C 1
ATOM 1306 O O . ASN A 1 200 ? 136.236 97.571 134.813 1.00 41.74 200 ASN A O 1
ATOM 1311 N N . LEU A 1 201 ? 136.373 95.340 134.653 1.00 49.93 201 LEU A N 1
ATOM 1312 C CA . LEU A 1 201 ? 137.311 95.282 135.765 1.00 49.93 201 LEU A CA 1
ATOM 1313 C C . LEU A 1 201 ? 138.715 95.701 135.331 1.00 49.93 201 LEU A C 1
ATOM 1314 O O . LEU A 1 201 ? 138.976 96.008 134.167 1.00 49.93 201 LEU A O 1
ATOM 1319 N N . SER A 1 202 ? 139.629 95.708 136.300 1.00 59.95 202 SER A N 1
ATOM 1320 C CA . SER A 1 202 ? 141.014 96.119 136.090 1.00 59.95 202 SER A CA 1
ATOM 1321 C C . SER A 1 202 ? 141.928 95.085 136.733 1.00 59.95 202 SER A C 1
ATOM 1322 O O . SER A 1 202 ? 141.941 94.945 137.960 1.00 59.95 202 SER A O 1
ATOM 1325 N N . GLN A 1 203 ? 142.695 94.370 135.913 1.00 68.78 203 GLN A N 1
ATOM 1326 C CA . GLN A 1 203 ? 143.551 93.293 136.392 1.00 68.78 203 GLN A CA 1
ATOM 1327 C C . GLN A 1 203 ? 144.951 93.809 136.696 1.00 68.78 203 GLN A C 1
ATOM 1328 O O . GLN A 1 203 ? 145.547 94.516 135.876 1.00 68.78 203 GLN A O 1
ATOM 1334 N N . ASN A 1 204 ? 145.456 93.458 137.884 1.00 73.62 204 ASN A N 1
ATOM 1335 C CA . ASN A 1 204 ? 146.843 93.656 138.319 1.00 73.62 204 ASN A CA 1
ATOM 1336 C C . ASN A 1 204 ? 147.276 95.120 138.324 1.00 73.62 204 ASN A C 1
ATOM 1337 O O . ASN A 1 204 ? 148.468 95.413 138.190 1.00 73.62 204 ASN A O 1
ATOM 1342 N N . GLY A 1 205 ? 146.339 96.049 138.482 1.00 71.31 205 GLY A N 1
ATOM 1343 C CA . GLY A 1 205 ? 146.677 97.458 138.467 1.00 71.31 205 GLY A CA 1
ATOM 1344 C C . GLY A 1 205 ? 147.021 97.966 137.084 1.00 71.31 205 GLY A C 1
ATOM 1345 O O . GLY A 1 205 ? 148.010 98.683 136.904 1.00 71.31 205 GLY A O 1
ATOM 1346 N N . SER A 1 206 ? 146.210 97.602 136.094 1.00 67.11 206 SER A N 1
ATOM 1347 C CA . SER A 1 206 ? 146.419 98.028 134.719 1.00 67.11 206 SER A CA 1
ATOM 1348 C C . SER A 1 206 ? 145.107 98.581 134.179 1.00 67.11 206 SER A C 1
ATOM 1349 O O . SER A 1 206 ? 144.114 98.701 134.902 1.00 67.11 206 SER A O 1
ATOM 1352 N N . ALA A 1 207 ? 145.108 98.925 132.900 1.00 56.45 207 ALA A N 1
ATOM 1353 C CA . ALA A 1 207 ? 143.917 99.484 132.290 1.00 56.45 207 ALA A CA 1
ATOM 1354 C C . ALA A 1 207 ? 142.897 98.383 132.002 1.00 56.45 207 ALA A C 1
ATOM 1355 O O . ALA A 1 207 ? 143.266 97.223 131.813 1.00 56.45 207 ALA A O 1
ATOM 1357 N N . PRO A 1 208 ? 141.609 98.717 131.999 1.00 53.88 208 PRO A N 1
ATOM 1358 C CA . PRO A 1 208 ? 140.604 97.749 131.553 1.00 53.88 208 PRO A CA 1
ATOM 1359 C C . PRO A 1 208 ? 140.703 97.496 130.058 1.00 53.88 208 PRO A C 1
ATOM 1360 O O . PRO A 1 208 ? 141.015 98.392 129.271 1.00 53.88 208 PRO A O 1
ATOM 1364 N N . THR A 1 209 ? 140.435 96.249 129.675 1.00 51.16 209 THR A N 1
ATOM 1365 C CA . THR A 1 209 ? 140.498 95.857 128.273 1.00 51.16 209 THR A CA 1
ATOM 1366 C C . THR A 1 209 ? 139.331 96.458 127.502 1.00 51.16 209 THR A C 1
ATOM 1367 O O . THR A 1 209 ? 138.169 96.264 127.863 1.00 51.16 209 THR A O 1
ATOM 1371 N N . PHE A 1 210 ? 139.654 97.148 126.411 1.00 52.46 210 PHE A N 1
ATOM 1372 C CA . PHE A 1 210 ? 138.817 98.109 125.691 1.00 52.46 210 PHE A CA 1
ATOM 1373 C C . PHE A 1 210 ? 137.423 97.688 125.213 1.00 52.46 210 PHE A C 1
ATOM 1374 O O . PHE A 1 210 ? 136.595 98.581 124.998 1.00 52.46 210 PHE A O 1
ATOM 1382 N N . PRO A 1 211 ? 137.093 96.389 124.987 1.00 44.86 211 PRO A N 1
ATOM 1383 C CA . PRO A 1 211 ? 135.661 96.056 124.919 1.00 44.86 211 PRO A CA 1
ATOM 1384 C C . PRO A 1 211 ? 135.015 96.124 126.294 1.00 44.86 211 PRO A C 1
ATOM 1385 O O . PRO A 1 211 ? 135.196 95.234 127.130 1.00 44.86 211 PRO A O 1
ATOM 1389 N N . LEU A 1 212 ? 134.248 97.185 126.525 1.00 38.73 212 LEU A N 1
ATOM 1390 C CA . LEU A 1 212 ? 133.732 97.534 127.837 1.00 38.73 212 LEU A CA 1
ATOM 1391 C C . LEU A 1 212 ? 132.224 97.708 127.774 1.00 38.73 212 LEU A C 1
ATOM 1392 O O . LEU A 1 212 ? 131.676 98.156 126.767 1.00 38.73 212 LEU A O 1
ATOM 1397 N N . CYS A 1 213 ? 131.555 97.381 128.873 1.00 35.52 213 CYS A N 1
ATOM 1398 C CA . CYS A 1 213 ? 130.113 97.549 128.958 1.00 35.52 213 CYS A CA 1
ATOM 1399 C C . CYS A 1 213 ? 129.767 98.999 129.266 1.00 35.52 213 CYS A C 1
ATOM 1400 O O . CYS A 1 213 ? 130.465 99.669 130.029 1.00 35.52 213 CYS A O 1
ATOM 1403 N N . ALA A 1 214 ? 128.680 99.477 128.668 1.00 30.92 214 ALA A N 1
ATOM 1404 C CA . ALA A 1 214 ? 128.259 100.862 128.804 1.00 30.92 214 ALA A CA 1
ATOM 1405 C C . ALA A 1 214 ? 126.746 100.917 128.953 1.00 30.92 214 ALA A C 1
ATOM 1406 O O . ALA A 1 214 ? 126.055 99.904 128.853 1.00 30.92 214 ALA A O 1
ATOM 1408 N N . MET A 1 215 ? 126.233 102.121 129.194 1.00 31.42 215 MET A N 1
ATOM 1409 C CA . MET A 1 215 ? 124.812 102.322 129.438 1.00 31.42 215 MET A CA 1
ATOM 1410 C C . MET A 1 215 ? 124.414 103.689 128.904 1.00 31.42 215 MET A C 1
ATOM 1411 O O . MET A 1 215 ? 125.194 104.638 128.982 1.00 31.42 215 MET A O 1
ATOM 1416 N N . GLN A 1 216 ? 123.213 103.776 128.335 1.00 30.34 216 GLN A N 1
ATOM 1417 C CA . GLN A 1 216 ? 122.724 105.000 127.719 1.00 30.34 216 GLN A CA 1
ATOM 1418 C C . GLN A 1 216 ? 121.361 105.339 128.295 1.00 30.34 216 GLN A C 1
ATOM 1419 O O . GLN A 1 216 ? 120.449 104.508 128.264 1.00 30.34 216 GLN A O 1
ATOM 1425 N N . LEU A 1 217 ? 121.224 106.556 128.810 1.00 29.32 217 LEU A N 1
ATOM 1426 C CA . LEU A 1 217 ? 119.997 107.016 129.448 1.00 29.32 217 LEU A CA 1
ATOM 1427 C C . LEU A 1 217 ? 119.366 108.107 128.597 1.00 29.32 217 LEU A C 1
ATOM 1428 O O . LEU A 1 217 ? 120.051 109.043 128.176 1.00 29.32 217 LEU A O 1
ATOM 1433 N N . PHE A 1 218 ? 118.069 107.984 128.349 1.00 30.97 218 PHE A N 1
ATOM 1434 C CA . PHE A 1 218 ? 117.315 108.918 127.515 1.00 30.97 218 PHE A CA 1
ATOM 1435 C C . PHE A 1 218 ? 116.299 109.654 128.378 1.00 30.97 218 PHE A C 1
ATOM 1436 O O . PHE A 1 218 ? 115.259 109.096 128.733 1.00 30.97 218 PHE A O 1
ATOM 1444 N N . SER A 1 219 ? 116.590 110.911 128.699 1.00 30.85 219 SER A N 1
ATOM 1445 C CA . SER A 1 219 ? 115.580 111.781 129.301 1.00 30.85 219 SER A CA 1
ATOM 1446 C C . SER A 1 219 ? 115.869 113.205 128.828 1.00 30.85 219 SER A C 1
ATOM 1447 O O . SER A 1 219 ? 116.601 113.950 129.482 1.00 30.85 219 SER A O 1
ATOM 1450 N N . HIS A 1 220 ? 115.265 113.578 127.706 1.00 29.92 220 HIS A N 1
ATOM 1451 C CA . HIS A 1 220 ? 115.464 114.893 127.114 1.00 29.92 220 HIS A CA 1
ATOM 1452 C C . HIS A 1 220 ? 114.219 115.733 127.346 1.00 29.92 220 HIS A C 1
ATOM 1453 O O . HIS A 1 220 ? 113.128 115.371 126.895 1.00 29.92 220 HIS A O 1
ATOM 1460 N N . MET A 1 221 ? 114.391 116.857 128.028 1.00 29.17 221 MET A N 1
ATOM 1461 C CA . MET A 1 221 ? 113.286 117.701 128.448 1.00 29.17 221 MET A CA 1
ATOM 1462 C C . MET A 1 221 ? 113.165 118.888 127.504 1.00 29.17 221 MET A C 1
ATOM 1463 O O . MET A 1 221 ? 114.158 119.562 127.220 1.00 29.17 221 MET A O 1
ATOM 1468 N N . HIS A 1 222 ? 111.945 119.142 127.028 1.00 30.24 222 HIS A N 1
ATOM 1469 C CA . HIS A 1 222 ? 111.700 120.179 126.034 1.00 30.24 222 HIS A CA 1
ATOM 1470 C C . HIS A 1 222 ? 111.649 121.584 126.616 1.00 30.24 222 HIS A C 1
ATOM 1471 O O . HIS A 1 222 ? 111.581 122.546 125.847 1.00 30.24 222 HIS A O 1
ATOM 1478 N N . ALA A 1 223 ? 111.673 121.733 127.934 1.00 30.04 223 ALA A N 1
ATOM 1479 C CA . ALA A 1 223 ? 111.478 123.026 128.565 1.00 30.04 223 ALA A CA 1
ATOM 1480 C C . ALA A 1 223 ? 112.807 123.666 128.946 1.00 30.04 223 ALA A C 1
ATOM 1481 O O . ALA A 1 223 ? 113.867 123.041 128.935 1.00 30.04 223 ALA A O 1
ATOM 1483 N N . VAL A 1 224 ? 112.719 124.946 129.298 1.00 36.14 224 VAL A N 1
ATOM 1484 C CA . VAL A 1 224 ? 113.846 125.860 129.446 1.00 36.14 224 VAL A CA 1
ATOM 1485 C C . VAL A 1 224 ? 113.676 126.688 130.709 1.00 36.14 224 VAL A C 1
ATOM 1486 O O . VAL A 1 224 ? 112.840 126.366 131.554 1.00 36.14 224 VAL A O 1
ATOM 1490 N N . ILE A 1 225 ? 114.453 127.774 130.801 1.00 37.42 225 ILE A N 1
ATOM 1491 C CA . ILE A 1 225 ? 114.861 128.547 131.977 1.00 37.42 225 ILE A CA 1
ATOM 1492 C C . ILE A 1 225 ? 113.812 128.702 133.077 1.00 37.42 225 ILE A C 1
ATOM 1493 O O . ILE A 1 225 ? 114.123 128.540 134.261 1.00 37.42 225 ILE A O 1
ATOM 1498 N N . SER A 1 226 ? 112.568 128.990 132.708 1.00 35.17 226 SER A N 1
ATOM 1499 C CA . SER A 1 226 ? 111.517 129.188 133.699 1.00 35.17 226 SER A CA 1
ATOM 1500 C C . SER A 1 226 ? 110.170 128.915 133.046 1.00 35.17 226 SER A C 1
ATOM 1501 O O . SER A 1 226 ? 110.089 128.617 131.853 1.00 35.17 226 SER A O 1
ATOM 1504 N N . THR A 1 227 ? 109.103 129.026 133.841 1.00 35.66 227 THR A N 1
ATOM 1505 C CA . THR A 1 227 ? 107.763 128.833 133.304 1.00 35.66 227 THR A CA 1
ATOM 1506 C C . THR A 1 227 ? 107.271 130.026 132.505 1.00 35.66 227 THR A C 1
ATOM 1507 O O . THR A 1 227 ? 106.350 129.869 131.698 1.00 35.66 227 THR A O 1
ATOM 1511 N N . ALA A 1 228 ? 107.868 131.206 132.689 1.00 39.31 228 ALA A N 1
ATOM 1512 C CA . ALA A 1 228 ? 107.506 132.345 131.858 1.00 39.31 228 ALA A CA 1
ATOM 1513 C C . ALA A 1 228 ? 108.004 132.142 130.437 1.00 39.31 228 ALA A C 1
ATOM 1514 O O . ALA A 1 228 ? 107.245 132.305 129.474 1.00 39.31 228 ALA A O 1
ATOM 1516 N N . THR A 1 229 ? 109.273 131.738 130.302 1.00 41.01 229 THR A N 1
ATOM 1517 C CA . THR A 1 229 ? 109.860 131.442 129.000 1.00 41.01 229 THR A CA 1
ATOM 1518 C C . THR A 1 229 ? 109.151 130.280 128.327 1.00 41.01 229 THR A C 1
ATOM 1519 O O . THR A 1 229 ? 108.862 130.329 127.128 1.00 41.01 229 THR A O 1
ATOM 1523 N N . CYS A 1 230 ? 108.802 129.252 129.097 1.00 44.21 230 CYS A N 1
ATOM 1524 C CA . CYS A 1 230 ? 108.215 128.060 128.504 1.00 44.21 230 CYS A CA 1
ATOM 1525 C C . CYS A 1 230 ? 106.760 128.288 128.115 1.00 44.21 230 CYS A C 1
ATOM 1526 O O . CYS A 1 230 ? 106.318 127.817 127.063 1.00 44.21 230 CYS A O 1
ATOM 1529 N N . MET A 1 231 ? 106.002 129.011 128.942 1.00 43.48 231 MET A N 1
ATOM 1530 C CA . MET A 1 231 ? 104.628 129.346 128.579 1.00 43.48 231 MET A CA 1
ATOM 1531 C C . MET A 1 231 ? 104.575 130.331 127.417 1.00 43.48 231 MET A C 1
ATOM 1532 O O . MET A 1 231 ? 103.691 130.225 126.558 1.00 43.48 231 MET A O 1
ATOM 1537 N N . ARG A 1 232 ? 105.523 131.274 127.352 1.00 46.02 232 ARG A N 1
ATOM 1538 C CA . ARG A 1 232 ? 105.613 132.171 126.202 1.00 46.02 232 ARG A CA 1
ATOM 1539 C C . ARG A 1 232 ? 105.939 131.401 124.928 1.00 46.02 232 ARG A C 1
ATOM 1540 O O . ARG A 1 232 ? 105.301 131.598 123.888 1.00 46.02 232 ARG A O 1
ATOM 1548 N N . ARG A 1 233 ? 106.912 130.495 125.008 1.00 46.47 233 ARG A N 1
ATOM 1549 C CA . ARG A 1 233 ? 107.325 129.712 123.853 1.00 46.47 233 ARG A CA 1
ATOM 1550 C C . ARG A 1 233 ? 106.249 128.716 123.435 1.00 46.47 233 ARG A C 1
ATOM 1551 O O . ARG A 1 233 ? 106.156 128.361 122.256 1.00 46.47 233 ARG A O 1
ATOM 1559 N N . SER A 1 234 ? 105.413 128.276 124.373 1.00 51.27 234 SER A N 1
ATOM 1560 C CA . SER A 1 234 ? 104.306 127.398 124.030 1.00 51.27 234 SER A CA 1
ATOM 1561 C C . SER A 1 234 ? 103.096 128.158 123.508 1.00 51.27 234 SER A C 1
ATOM 1562 O O . SER A 1 234 ? 102.267 127.565 122.814 1.00 51.27 234 SER A O 1
ATOM 1565 N N . SER A 1 235 ? 102.973 129.447 123.827 1.00 56.35 235 SER A N 1
ATOM 1566 C CA . SER A 1 235 ? 101.890 130.254 123.280 1.00 56.35 235 SER A CA 1
ATOM 1567 C C . SER A 1 235 ? 102.218 130.834 121.912 1.00 56.35 235 SER A C 1
ATOM 1568 O O . SER A 1 235 ? 101.304 131.050 121.110 1.00 56.35 235 SER A O 1
ATOM 1571 N N . ILE A 1 236 ? 103.497 131.106 121.634 1.00 60.44 236 ILE A N 1
ATOM 1572 C CA . ILE A 1 236 ? 103.895 131.578 120.307 1.00 60.44 236 ILE A CA 1
ATOM 1573 C C . ILE A 1 236 ? 103.719 130.473 119.272 1.00 60.44 236 ILE A C 1
ATOM 1574 O O . ILE A 1 236 ? 103.151 130.691 118.196 1.00 60.44 236 ILE A O 1
ATOM 1579 N N . GLN A 1 237 ? 104.185 129.264 119.591 1.00 67.90 237 GLN A N 1
ATOM 1580 C CA . GLN A 1 237 ? 104.082 128.144 118.665 1.00 67.90 237 GLN A CA 1
ATOM 1581 C C . GLN A 1 237 ? 102.656 127.639 118.496 1.00 67.90 237 GLN A C 1
ATOM 1582 O O . GLN A 1 237 ? 102.378 126.957 117.506 1.00 67.90 237 GLN A O 1
ATOM 1588 N N . SER A 1 238 ? 101.749 127.958 119.416 1.00 69.84 238 SER A N 1
ATOM 1589 C CA . SER A 1 238 ? 100.349 127.576 119.286 1.00 69.84 238 SER A CA 1
ATOM 1590 C C . SER A 1 238 ? 99.504 128.683 118.672 1.00 69.84 238 SER A C 1
ATOM 1591 O O . SER A 1 238 ? 98.299 128.497 118.478 1.00 69.84 238 SER A O 1
ATOM 1594 N N . THR A 1 239 ? 100.105 129.825 118.364 1.00 73.66 239 THR A N 1
ATOM 1595 C CA . THR A 1 239 ? 99.422 130.920 117.688 1.00 73.66 239 THR A CA 1
ATOM 1596 C C . THR A 1 239 ? 100.012 131.233 116.324 1.00 73.66 239 THR A C 1
ATOM 1597 O O . THR A 1 239 ? 99.281 131.259 115.332 1.00 73.66 239 THR A O 1
ATOM 1601 N N . PHE A 1 240 ? 101.323 131.454 116.245 1.00 79.10 240 PHE A N 1
ATOM 1602 C CA . PHE A 1 240 ? 101.981 131.869 115.014 1.00 79.10 240 PHE A CA 1
ATOM 1603 C C . PHE A 1 240 ? 102.564 130.702 114.229 1.00 79.10 240 PHE A C 1
ATOM 1604 O O . PHE A 1 240 ? 103.304 130.930 113.266 1.00 79.10 240 PHE A O 1
ATOM 1612 N N . SER A 1 241 ? 102.254 129.464 114.606 1.00 79.31 241 SER A N 1
ATOM 1613 C CA . SER A 1 241 ? 102.883 128.321 113.961 1.00 79.31 241 SER A CA 1
ATOM 1614 C C . SER A 1 241 ? 101.895 127.175 113.814 1.00 79.31 241 SER A C 1
ATOM 1615 O O . SER A 1 241 ? 101.263 126.759 114.788 1.00 79.31 241 SER A O 1
ATOM 1618 N N . ILE A 1 242 ? 101.777 126.667 112.589 1.00 84.97 242 ILE A N 1
ATOM 1619 C CA . ILE A 1 242 ? 101.078 125.412 112.355 1.00 84.97 242 ILE A CA 1
ATOM 1620 C C . ILE A 1 242 ? 101.924 124.267 112.911 1.00 84.97 242 ILE A C 1
ATOM 1621 O O . ILE A 1 242 ? 103.148 124.385 113.056 1.00 84.97 242 ILE A O 1
ATOM 1626 N N . ASN A 1 243 ? 101.249 123.147 113.256 1.00 81.26 243 ASN A N 1
ATOM 1627 C CA . ASN A 1 243 ? 101.779 122.011 114.010 1.00 81.26 243 ASN A CA 1
ATOM 1628 C C . ASN A 1 243 ? 102.399 122.504 115.312 1.00 81.26 243 ASN A C 1
ATOM 1629 O O . ASN A 1 243 ? 103.630 122.583 115.417 1.00 81.26 243 ASN A O 1
ATOM 1634 N N . PRO A 1 244 ? 101.579 122.873 116.302 1.00 74.14 244 PRO A N 1
ATOM 1635 C CA . PRO A 1 244 ? 102.071 123.638 117.462 1.00 74.14 244 PRO A CA 1
ATOM 1636 C C . PRO A 1 244 ? 102.987 122.819 118.361 1.00 74.14 244 PRO A C 1
ATOM 1637 O O . PRO A 1 244 ? 102.663 121.695 118.751 1.00 74.14 244 PRO A O 1
ATOM 1641 N N . GLU A 1 245 ? 104.145 123.394 118.678 1.00 61.77 245 GLU A N 1
ATOM 1642 C CA . GLU A 1 245 ? 105.126 122.763 119.557 1.00 61.77 245 GLU A CA 1
ATOM 1643 C C . GLU A 1 245 ? 104.884 123.270 120.972 1.00 61.77 245 GLU A C 1
ATOM 1644 O O . GLU A 1 245 ? 105.413 124.302 121.389 1.00 61.77 245 GLU A O 1
ATOM 1650 N N . ILE A 1 246 ? 104.060 122.538 121.715 1.00 46.30 246 ILE A N 1
ATOM 1651 C CA . ILE A 1 246 ? 103.827 122.833 123.123 1.00 46.30 246 ILE A CA 1
ATOM 1652 C C . ILE A 1 246 ? 104.885 122.120 123.954 1.00 46.30 246 ILE A C 1
ATOM 1653 O O . ILE A 1 246 ? 105.052 120.899 123.851 1.00 46.30 246 ILE A O 1
ATOM 1658 N N . VAL A 1 247 ? 105.613 122.879 124.771 1.00 38.41 247 VAL A N 1
ATOM 1659 C CA . VAL A 1 247 ? 106.758 122.346 125.501 1.00 38.41 247 VAL A CA 1
ATOM 1660 C C . VAL A 1 247 ? 106.613 122.434 127.015 1.00 38.41 247 VAL A C 1
ATOM 1661 O O . VAL A 1 247 ? 107.588 122.156 127.726 1.00 38.41 247 VAL A O 1
ATOM 1665 N N . CYS A 1 248 ? 105.447 122.806 127.539 1.00 38.13 248 CYS A N 1
ATOM 1666 C CA . CYS A 1 248 ? 105.138 122.712 128.961 1.00 38.13 248 CYS A CA 1
ATOM 1667 C C . CYS A 1 248 ? 103.668 122.400 129.150 1.00 38.13 248 CYS A C 1
ATOM 1668 O O . CYS A 1 248 ? 102.877 122.418 128.209 1.00 38.13 248 CYS A O 1
ATOM 1671 N N . ASP A 1 249 ? 103.305 122.151 130.406 1.00 35.07 249 ASP A N 1
ATOM 1672 C CA . ASP A 1 249 ? 101.970 121.852 130.840 1.00 35.07 249 ASP A CA 1
ATOM 1673 C C . ASP A 1 249 ? 101.880 122.288 132.294 1.00 35.07 249 ASP A C 1
ATOM 1674 O O . ASP A 1 249 ? 102.792 121.978 133.074 1.00 35.07 249 ASP A O 1
ATOM 1679 N N . PRO A 1 250 ? 100.831 123.006 132.679 1.00 31.08 250 PRO A N 1
ATOM 1680 C CA . PRO A 1 250 ? 100.643 123.332 134.094 1.00 31.08 250 PRO A CA 1
ATOM 1681 C C . PRO A 1 250 ? 100.302 122.095 134.905 1.00 31.08 250 PRO A C 1
ATOM 1682 O O . PRO A 1 250 ? 99.595 121.201 134.436 1.00 31.08 250 PRO A O 1
ATOM 1686 N N . LEU A 1 251 ? 100.808 122.044 136.134 1.00 27.95 251 LEU A N 1
ATOM 1687 C CA . LEU A 1 251 ? 100.385 120.999 137.056 1.00 27.95 251 LEU A CA 1
ATOM 1688 C C . LEU A 1 251 ? 98.970 121.300 137.522 1.00 27.95 251 LEU A C 1
ATOM 1689 O O . LEU A 1 251 ? 98.702 122.383 138.048 1.00 27.95 251 LEU A O 1
ATOM 1694 N N . SER A 1 252 ? 98.061 120.352 137.318 1.00 30.82 252 SER A N 1
ATOM 1695 C CA . SER A 1 252 ? 96.648 120.609 137.546 1.00 30.82 252 SER A CA 1
ATOM 1696 C C . SER A 1 252 ? 95.935 119.299 137.814 1.00 30.82 252 SER A C 1
ATOM 1697 O O . SER A 1 252 ? 96.318 118.251 137.290 1.00 30.82 252 SER A O 1
ATOM 1700 N N . ASP A 1 253 ? 94.891 119.377 138.631 1.00 31.95 253 ASP A N 1
ATOM 1701 C CA . ASP A 1 253 ? 93.978 118.266 138.838 1.00 31.95 253 ASP A CA 1
ATOM 1702 C C . ASP A 1 253 ? 92.655 118.854 139.327 1.00 31.95 253 ASP A C 1
ATOM 1703 O O . ASP A 1 253 ? 92.399 120.050 139.153 1.00 31.95 253 ASP A O 1
ATOM 1708 N N . TYR A 1 254 ? 91.799 118.010 139.891 1.00 30.67 254 TYR A N 1
ATOM 1709 C CA . TYR A 1 254 ? 90.531 118.418 140.468 1.00 30.67 254 TYR A CA 1
ATOM 1710 C C . TYR A 1 254 ? 90.549 118.211 141.975 1.00 30.67 254 TYR A C 1
ATOM 1711 O O . TYR A 1 254 ? 91.041 117.192 142.466 1.00 30.67 254 TYR A O 1
ATOM 1720 N N . ASN A 1 255 ? 90.019 119.187 142.704 1.00 28.52 255 ASN A N 1
ATOM 1721 C CA . ASN A 1 255 ? 89.703 118.955 144.100 1.00 28.52 255 ASN A CA 1
ATOM 1722 C C . ASN A 1 255 ? 88.431 118.124 144.187 1.00 28.52 255 ASN A C 1
ATOM 1723 O O . ASN A 1 255 ? 87.626 118.082 143.256 1.00 28.52 255 ASN A O 1
ATOM 1728 N N . VAL A 1 256 ? 88.247 117.459 145.320 1.00 26.71 256 VAL A N 1
ATOM 1729 C CA . VAL A 1 256 ? 87.063 116.642 145.550 1.00 26.71 256 VAL A CA 1
ATOM 1730 C C . VAL A 1 256 ? 86.455 117.011 146.898 1.00 26.71 256 VAL A C 1
ATOM 1731 O O . VAL A 1 256 ? 87.129 116.954 147.932 1.00 26.71 256 VAL A O 1
ATOM 1735 N N . TRP A 1 257 ? 85.193 117.430 146.876 1.00 30.78 257 TRP A N 1
ATOM 1736 C CA . TRP A 1 257 ? 84.508 117.924 148.057 1.00 30.78 257 TRP A CA 1
ATOM 1737 C C . TRP A 1 257 ? 83.091 117.374 148.109 1.00 30.78 257 TRP A C 1
ATOM 1738 O O . TRP A 1 257 ? 82.547 116.898 147.111 1.00 30.78 257 TRP A O 1
ATOM 1749 N N . SER A 1 258 ? 82.498 117.445 149.296 1.00 33.29 258 SER A N 1
ATOM 1750 C CA . SER A 1 258 ? 81.134 116.984 149.498 1.00 33.29 258 SER A CA 1
ATOM 1751 C C . SER A 1 258 ? 80.539 117.739 150.672 1.00 33.29 258 SER A C 1
ATOM 1752 O O . SER A 1 258 ? 81.253 118.364 151.456 1.00 33.29 258 SER A O 1
ATOM 1755 N N . MET A 1 259 ? 79.220 117.668 150.786 1.00 37.21 259 MET A N 1
ATOM 1756 C CA . MET A 1 259 ? 78.493 118.325 151.857 1.00 37.21 259 MET A CA 1
ATOM 1757 C C . MET A 1 259 ? 77.802 117.287 152.731 1.00 37.21 259 MET A C 1
ATOM 1758 O O . MET A 1 259 ? 77.419 116.213 152.261 1.00 37.21 259 MET A O 1
ATOM 1763 N N . LEU A 1 260 ? 77.639 117.620 154.011 1.00 40.27 260 LEU A N 1
ATOM 1764 C CA . LEU A 1 260 ? 76.900 116.744 154.915 1.00 40.27 260 LEU A CA 1
ATOM 1765 C C . LEU A 1 260 ? 75.410 116.770 154.596 1.00 40.27 260 LEU A C 1
ATOM 1766 O O . LEU A 1 260 ? 74.776 115.722 154.436 1.00 40.27 260 LEU A O 1
ATOM 1771 N N . LYS A 1 261 ? 74.834 117.964 154.508 1.00 44.39 261 LYS A N 1
ATOM 1772 C CA . LYS A 1 261 ? 73.496 118.246 154.013 1.00 44.39 261 LYS A CA 1
ATOM 1773 C C . LYS A 1 261 ? 73.587 118.928 152.655 1.00 44.39 261 LYS A C 1
ATOM 1774 O O . LYS A 1 261 ? 74.442 119.796 152.462 1.00 44.39 261 LYS A O 1
ATOM 1780 N N . PRO A 1 262 ? 72.729 118.576 151.697 1.00 45.34 262 PRO A N 1
ATOM 1781 C CA . PRO A 1 262 ? 72.934 119.035 150.317 1.00 45.34 262 PRO A CA 1
ATOM 1782 C C . PRO A 1 262 ? 72.600 120.506 150.120 1.00 45.34 262 PRO A C 1
ATOM 1783 O O . PRO A 1 262 ? 71.649 121.036 150.698 1.00 45.34 262 PRO A O 1
ATOM 1787 N N . ILE A 1 263 ? 73.403 121.161 149.282 1.00 47.70 263 ILE A N 1
ATOM 1788 C CA . ILE A 1 263 ? 73.226 122.574 148.965 1.00 47.70 263 ILE A CA 1
ATOM 1789 C C . ILE A 1 263 ? 72.818 122.703 147.505 1.00 47.70 263 ILE A C 1
ATOM 1790 O O . ILE A 1 263 ? 72.739 121.704 146.782 1.00 47.70 263 ILE A O 1
ATOM 1795 N N . ASN A 1 264 ? 72.569 123.934 147.058 1.00 56.29 264 ASN A N 1
ATOM 1796 C CA . ASN A 1 264 ? 71.903 124.130 145.776 1.00 56.29 264 ASN A CA 1
ATOM 1797 C C . ASN A 1 264 ? 72.871 124.008 144.605 1.00 56.29 264 ASN A C 1
ATOM 1798 O O . ASN A 1 264 ? 72.469 123.559 143.525 1.00 56.29 264 ASN A O 1
ATOM 1803 N N . THR A 1 265 ? 74.106 124.506 144.775 1.00 51.55 265 THR A N 1
ATOM 1804 C CA . THR A 1 265 ? 75.289 124.342 143.916 1.00 51.55 265 THR A CA 1
ATOM 1805 C C . THR A 1 265 ? 75.178 125.139 142.605 1.00 51.55 265 THR A C 1
ATOM 1806 O O . THR A 1 265 ? 76.179 125.363 141.914 1.00 51.55 265 THR A O 1
ATOM 1810 N N . THR A 1 266 ? 73.998 125.668 142.291 1.00 58.10 266 THR A N 1
ATOM 1811 C CA . THR A 1 266 ? 73.824 126.514 141.121 1.00 58.10 266 THR A CA 1
ATOM 1812 C C . THR A 1 266 ? 73.715 127.987 141.471 1.00 58.10 266 THR A C 1
ATOM 1813 O O . THR A 1 266 ? 73.695 128.824 140.562 1.00 58.10 266 THR A O 1
ATOM 1817 N N . GLY A 1 267 ? 73.639 128.322 142.754 1.00 56.90 267 GLY A N 1
ATOM 1818 C CA . GLY A 1 267 ? 73.738 129.696 143.195 1.00 56.90 267 GLY A CA 1
ATOM 1819 C C . GLY A 1 267 ? 74.817 129.843 144.246 1.00 56.90 267 GLY A C 1
ATOM 1820 O O . GLY A 1 267 ? 75.823 129.131 144.207 1.00 56.90 267 GLY A O 1
ATOM 1821 N N . THR A 1 268 ? 74.630 130.769 145.182 1.00 54.81 268 THR A N 1
ATOM 1822 C CA . THR A 1 268 ? 75.500 130.904 146.339 1.00 54.81 268 THR A CA 1
ATOM 1823 C C . THR A 1 268 ? 74.646 130.865 147.597 1.00 54.81 268 THR A C 1
ATOM 1824 O O . THR A 1 268 ? 73.439 131.112 147.559 1.00 54.81 268 THR A O 1
ATOM 1828 N N . LEU A 1 269 ? 75.284 130.540 148.716 1.00 53.58 269 LEU A N 1
ATOM 1829 C CA . LEU A 1 269 ? 74.559 130.413 149.968 1.00 53.58 269 LEU A CA 1
ATOM 1830 C C . LEU A 1 269 ? 74.197 131.785 150.526 1.00 53.58 269 LEU A C 1
ATOM 1831 O O . LEU A 1 269 ? 74.747 132.815 150.130 1.00 53.58 269 LEU A O 1
ATOM 1836 N N . LYS A 1 270 ? 73.244 131.780 151.455 1.00 61.59 270 LYS A N 1
ATOM 1837 C CA . LYS A 1 270 ? 72.801 132.996 152.108 1.00 61.59 270 LYS A CA 1
ATOM 1838 C C . LYS A 1 270 ? 73.912 133.546 153.000 1.00 61.59 270 LYS A C 1
ATOM 1839 O O . LYS A 1 270 ? 74.784 132.799 153.448 1.00 61.59 270 LYS A O 1
ATOM 1845 N N . PRO A 1 271 ? 73.918 134.861 153.257 1.00 64.56 271 PRO A N 1
ATOM 1846 C CA . PRO A 1 271 ? 74.963 135.433 154.123 1.00 64.56 271 PRO A CA 1
ATOM 1847 C C . PRO A 1 271 ? 74.871 135.018 155.585 1.00 64.56 271 PRO A C 1
ATOM 1848 O O . PRO A 1 271 ? 75.829 135.257 156.329 1.00 64.56 271 PRO A O 1
ATOM 1852 N N . ASP A 1 272 ? 73.769 134.414 156.021 1.00 65.11 272 ASP A N 1
ATOM 1853 C CA . ASP A 1 272 ? 73.617 133.942 157.391 1.00 65.11 272 ASP A CA 1
ATOM 1854 C C . ASP A 1 272 ? 73.556 132.419 157.451 1.00 65.11 272 ASP A C 1
ATOM 1855 O O . ASP A 1 272 ? 72.825 131.837 158.253 1.00 65.11 272 ASP A O 1
ATOM 1860 N N . ASP A 1 273 ? 74.323 131.762 156.588 1.00 59.36 273 ASP A N 1
ATOM 1861 C CA . ASP A 1 273 ? 74.532 130.325 156.647 1.00 59.36 273 ASP A CA 1
ATOM 1862 C C . ASP A 1 273 ? 75.946 130.046 157.133 1.00 59.36 273 ASP A C 1
ATOM 1863 O O . ASP A 1 273 ? 76.874 130.810 156.860 1.00 59.36 273 ASP A O 1
ATOM 1868 N N . ARG A 1 274 ? 76.106 128.952 157.869 1.00 53.28 274 ARG A N 1
ATOM 1869 C CA . ARG A 1 274 ? 77.379 128.626 158.494 1.00 53.28 274 ARG A CA 1
ATOM 1870 C C . ARG A 1 274 ? 77.791 127.213 158.119 1.00 53.28 274 ARG A C 1
ATOM 1871 O O . ARG A 1 274 ? 76.986 126.284 158.219 1.00 53.28 274 ARG A O 1
ATOM 1879 N N . VAL A 1 275 ? 79.037 127.055 157.680 1.00 42.85 275 VAL A N 1
ATOM 1880 C CA . VAL A 1 275 ? 79.587 125.744 157.373 1.00 42.85 275 VAL A CA 1
ATOM 1881 C C . VAL A 1 275 ? 80.817 125.513 158.239 1.00 42.85 275 VAL A C 1
ATOM 1882 O O . VAL A 1 275 ? 81.440 126.447 158.749 1.00 42.85 275 VAL A O 1
ATOM 1886 N N . VAL A 1 276 ? 81.143 124.239 158.423 1.00 38.24 276 VAL A N 1
ATOM 1887 C CA . VAL A 1 276 ? 82.339 123.808 159.134 1.00 38.24 276 VAL A CA 1
ATOM 1888 C C . VAL A 1 276 ? 83.172 123.005 158.151 1.00 38.24 276 VAL A C 1
ATOM 1889 O O . VAL A 1 276 ? 82.711 121.980 157.638 1.00 38.24 276 VAL A O 1
ATOM 1893 N N . VAL A 1 277 ? 84.389 123.458 157.887 1.00 34.54 277 VAL A N 1
ATOM 1894 C CA . VAL A 1 277 ? 85.207 122.898 156.819 1.00 34.54 277 VAL A CA 1
ATOM 1895 C C . VAL A 1 277 ? 86.260 121.981 157.423 1.00 34.54 277 VAL A C 1
ATOM 1896 O O . VAL A 1 277 ? 86.975 122.369 158.352 1.00 34.54 277 VAL A O 1
ATOM 1900 N N . ALA A 1 278 ? 86.347 120.758 156.901 1.00 31.01 278 ALA A N 1
ATOM 1901 C CA . ALA A 1 278 ? 87.381 119.797 157.269 1.00 31.01 278 ALA A CA 1
ATOM 1902 C C . ALA A 1 278 ? 88.219 119.530 156.026 1.00 31.01 278 ALA A C 1
ATOM 1903 O O . ALA A 1 278 ? 87.711 118.995 155.036 1.00 31.01 278 ALA A O 1
ATOM 1905 N N . ALA A 1 279 ? 89.494 119.905 156.071 1.00 30.61 279 ALA A N 1
ATOM 1906 C CA . ALA A 1 279 ? 90.350 119.903 154.898 1.00 30.61 279 ALA A CA 1
ATOM 1907 C C . ALA A 1 279 ? 91.548 118.987 155.089 1.00 30.61 279 ALA A C 1
ATOM 1908 O O . ALA A 1 279 ? 92.014 118.775 156.210 1.00 30.61 279 ALA A O 1
ATOM 1910 N N . THR A 1 280 ? 92.041 118.438 153.979 1.00 29.24 280 THR A N 1
ATOM 1911 C CA . THR A 1 280 ? 93.219 117.581 153.977 1.00 29.24 280 THR A CA 1
ATOM 1912 C C . THR A 1 280 ? 93.838 117.630 152.587 1.00 29.24 280 THR A C 1
ATOM 1913 O O . THR A 1 280 ? 93.118 117.668 151.589 1.00 29.24 280 THR A O 1
ATOM 1917 N N . ARG A 1 281 ? 95.168 117.642 152.529 1.00 31.59 281 ARG A N 1
ATOM 1918 C CA . ARG A 1 281 ? 95.890 117.450 151.282 1.00 31.59 281 ARG A CA 1
ATOM 1919 C C . ARG A 1 281 ? 95.658 116.047 150.722 1.00 31.59 281 ARG A C 1
ATOM 1920 O O . ARG A 1 281 ? 95.245 115.125 151.427 1.00 31.59 281 ARG A O 1
ATOM 1928 N N . LEU A 1 282 ? 95.951 115.883 149.433 1.00 28.96 282 LEU A N 1
ATOM 1929 C CA . LEU A 1 282 ? 95.639 114.638 148.750 1.00 28.96 282 LEU A CA 1
ATOM 1930 C C . LEU A 1 282 ? 96.814 114.078 147.955 1.00 28.96 282 LEU A C 1
ATOM 1931 O O . LEU A 1 282 ? 96.681 113.004 147.362 1.00 28.96 282 LEU A O 1
ATOM 1936 N N . ASP A 1 283 ? 97.971 114.741 147.950 1.00 31.08 283 ASP A N 1
ATOM 1937 C CA . ASP A 1 283 ? 99.047 114.337 147.059 1.00 31.08 283 ASP A CA 1
ATOM 1938 C C . ASP A 1 283 ? 100.387 114.300 147.783 1.00 31.08 283 ASP A C 1
ATOM 1939 O O . ASP A 1 283 ? 100.501 114.657 148.958 1.00 31.08 283 ASP A O 1
ATOM 1944 N N . SER A 1 284 ? 101.409 113.877 147.043 1.00 30.76 284 SER A N 1
ATOM 1945 C CA . SER A 1 284 ? 102.792 113.851 147.498 1.00 30.76 284 SER A CA 1
ATOM 1946 C C . SER A 1 284 ? 103.686 113.852 146.264 1.00 30.76 284 SER A C 1
ATOM 1947 O O . SER A 1 284 ? 103.204 113.841 145.130 1.00 30.76 284 SER A O 1
ATOM 1950 N N . ARG A 1 285 ? 104.996 113.883 146.486 1.00 29.34 285 ARG A N 1
ATOM 1951 C CA . ARG A 1 285 ? 105.950 113.710 145.397 1.00 29.34 285 ARG A CA 1
ATOM 1952 C C . ARG A 1 285 ? 107.173 112.987 145.939 1.00 29.34 285 ARG A C 1
ATOM 1953 O O . ARG A 1 285 ? 107.194 112.532 147.085 1.00 29.34 285 ARG A O 1
ATOM 1961 N N . SER A 1 286 ? 108.195 112.883 145.098 1.00 29.07 286 SER A N 1
ATOM 1962 C CA . SER A 1 286 ? 109.491 112.375 145.498 1.00 29.07 286 SER A CA 1
ATOM 1963 C C . SER A 1 286 ? 110.551 113.020 144.617 1.00 29.07 286 SER A C 1
ATOM 1964 O O . SER A 1 286 ? 110.289 114.005 143.921 1.00 29.07 286 SER A O 1
ATOM 1967 N N . PHE A 1 287 ? 111.761 112.466 144.651 1.00 28.53 287 PHE A N 1
ATOM 1968 C CA . PHE A 1 287 ? 112.802 112.936 143.746 1.00 28.53 287 PHE A CA 1
ATOM 1969 C C . PHE A 1 287 ? 112.524 112.477 142.322 1.00 28.53 287 PHE A C 1
ATOM 1970 O O . PHE A 1 287 ? 112.717 113.238 141.367 1.00 28.53 287 PHE A O 1
ATOM 1978 N N . PHE A 1 288 ? 112.052 111.247 142.164 1.00 26.75 288 PHE A N 1
ATOM 1979 C CA . PHE A 1 288 ? 111.837 110.639 140.863 1.00 26.75 288 PHE A CA 1
ATOM 1980 C C . PHE A 1 288 ? 110.375 110.774 140.467 1.00 26.75 288 PHE A C 1
ATOM 1981 O O . PHE A 1 288 ? 109.491 110.829 141.323 1.00 26.75 288 PHE A O 1
ATOM 1989 N N . TRP A 1 289 ? 110.137 110.803 139.153 1.00 25.66 289 TRP A N 1
ATOM 1990 C CA . TRP A 1 289 ? 108.963 111.439 138.562 1.00 25.66 289 TRP A CA 1
ATOM 1991 C C . TRP A 1 289 ? 107.609 110.874 138.972 1.00 25.66 289 TRP A C 1
ATOM 1992 O O . TRP A 1 289 ? 106.837 111.560 139.649 1.00 25.66 289 TRP A O 1
ATOM 2003 N N . ASN A 1 290 ? 107.297 109.645 138.586 1.00 26.15 290 ASN A N 1
ATOM 2004 C CA . ASN A 1 290 ? 105.961 109.136 138.835 1.00 26.15 290 ASN A CA 1
ATOM 2005 C C . ASN A 1 290 ? 105.886 108.375 140.147 1.00 26.15 290 ASN A C 1
ATOM 2006 O O . ASN A 1 290 ? 104.794 107.980 140.562 1.00 26.15 290 ASN A O 1
ATOM 2011 N N . VAL A 1 291 ? 107.017 108.171 140.811 1.00 27.20 291 VAL A N 1
ATOM 2012 C CA . VAL A 1 291 ? 107.038 107.556 142.131 1.00 27.20 291 VAL A CA 1
ATOM 2013 C C . VAL A 1 291 ? 106.657 108.616 143.156 1.00 27.20 291 VAL A C 1
ATOM 2014 O O . VAL A 1 291 ? 107.319 109.651 143.259 1.00 27.20 291 VAL A O 1
ATOM 2018 N N . ALA A 1 292 ? 105.589 108.360 143.912 1.00 30.02 292 ALA A N 1
ATOM 2019 C CA . ALA A 1 292 ? 105.125 109.236 144.982 1.00 30.02 292 ALA A CA 1
ATOM 2020 C C . ALA A 1 292 ? 104.248 108.447 145.946 1.00 30.02 292 ALA A C 1
ATOM 2021 O O . ALA A 1 292 ? 103.019 108.546 145.872 1.00 30.02 292 ALA A O 1
ATOM 2023 N N . PRO A 1 293 ? 104.833 107.651 146.850 1.00 29.43 293 PRO A N 1
ATOM 2024 C CA . PRO A 1 293 ? 104.017 106.775 147.704 1.00 29.43 293 PRO A CA 1
ATOM 2025 C C . PRO A 1 293 ? 103.192 107.516 148.748 1.00 29.43 293 PRO A C 1
ATOM 2026 O O . PRO A 1 293 ? 101.994 107.254 148.867 1.00 29.43 293 PRO A O 1
ATOM 2030 N N . GLY A 1 294 ? 103.811 108.427 149.493 1.00 30.50 294 GLY A N 1
ATOM 2031 C CA . GLY A 1 294 ? 103.103 109.393 150.326 1.00 30.50 294 GLY A CA 1
ATOM 2032 C C . GLY A 1 294 ? 102.241 108.832 151.434 1.00 30.50 294 GLY A C 1
ATOM 2033 O O . GLY A 1 294 ? 101.149 109.355 151.680 1.00 30.50 294 GLY A O 1
ATOM 2034 N N . ALA A 1 295 ? 102.707 107.787 152.120 1.00 30.78 295 ALA A N 1
ATOM 2035 C CA . ALA A 1 295 ? 101.857 107.097 153.086 1.00 30.78 295 ALA A CA 1
ATOM 2036 C C . ALA A 1 295 ? 101.640 107.929 154.342 1.00 30.78 295 ALA A C 1
ATOM 2037 O O . ALA A 1 295 ? 100.499 108.138 154.766 1.00 30.78 295 ALA A O 1
ATOM 2039 N N . GLU A 1 296 ? 102.718 108.404 154.961 1.00 34.34 296 GLU A N 1
ATOM 2040 C CA . GLU A 1 296 ? 102.556 109.149 156.200 1.00 34.34 296 GLU A CA 1
ATOM 2041 C C . GLU A 1 296 ? 102.109 110.576 155.931 1.00 34.34 296 GLU A C 1
ATOM 2042 O O . GLU A 1 296 ? 101.316 111.129 156.700 1.00 34.34 296 GLU A O 1
ATOM 2048 N N . SER A 1 297 ? 102.581 111.180 154.840 1.00 32.11 297 SER A N 1
ATOM 2049 C CA . SER A 1 297 ? 102.295 112.584 154.586 1.00 32.11 297 SER A CA 1
ATOM 2050 C C . SER A 1 297 ? 100.932 112.802 153.946 1.00 32.11 297 SER A C 1
ATOM 2051 O O . SER A 1 297 ? 100.301 113.834 154.193 1.00 32.11 297 SER A O 1
ATOM 2054 N N . ALA A 1 298 ? 100.462 111.870 153.123 1.00 29.81 298 ALA A N 1
ATOM 2055 C CA . ALA A 1 298 ? 99.201 112.065 152.421 1.00 29.81 298 ALA A CA 1
ATOM 2056 C C . ALA A 1 298 ? 98.149 111.022 152.756 1.00 29.81 298 ALA A C 1
ATOM 2057 O O . ALA A 1 298 ? 97.043 111.393 153.156 1.00 29.81 298 ALA A O 1
ATOM 2059 N N . VAL A 1 299 ? 98.480 109.726 152.652 1.00 28.37 299 VAL A N 1
ATOM 2060 C CA . VAL A 1 299 ? 97.468 108.675 152.496 1.00 28.37 299 VAL A CA 1
ATOM 2061 C C . VAL A 1 299 ? 96.656 108.483 153.772 1.00 28.37 299 VAL A C 1
ATOM 2062 O O . VAL A 1 299 ? 95.419 108.462 153.733 1.00 28.37 299 VAL A O 1
ATOM 2066 N N . ALA A 1 300 ? 97.336 108.368 154.917 1.00 30.37 300 ALA A N 1
ATOM 2067 C CA . ALA A 1 300 ? 96.648 108.113 156.180 1.00 30.37 300 ALA A CA 1
ATOM 2068 C C . ALA A 1 300 ? 95.741 109.266 156.577 1.00 30.37 300 ALA A C 1
ATOM 2069 O O . ALA A 1 300 ? 94.689 109.046 157.186 1.00 30.37 300 ALA A O 1
ATOM 2071 N N . SER A 1 301 ? 96.084 110.483 156.159 1.00 30.88 301 SER A N 1
ATOM 2072 C CA . SER A 1 301 ? 95.306 111.653 156.534 1.00 30.88 301 SER A CA 1
ATOM 2073 C C . SER A 1 301 ? 93.971 111.712 155.790 1.00 30.88 301 SER A C 1
ATOM 2074 O O . SER A 1 301 ? 92.919 111.936 156.404 1.00 30.88 301 SER A O 1
ATOM 2077 N N . PHE A 1 302 ? 93.967 111.495 154.469 1.00 28.43 302 PHE A N 1
ATOM 2078 C CA . PHE A 1 302 ? 92.649 111.498 153.844 1.00 28.43 302 PHE A CA 1
ATOM 2079 C C . PHE A 1 302 ? 91.899 110.190 154.057 1.00 28.43 302 PHE A C 1
ATOM 2080 O O . PHE A 1 302 ? 90.669 110.195 153.964 1.00 28.43 302 PHE A O 1
ATOM 2088 N N . VAL A 1 303 ? 92.591 109.096 154.399 1.00 29.81 303 VAL A N 1
ATOM 2089 C CA . VAL A 1 303 ? 91.881 107.892 154.827 1.00 29.81 303 VAL A CA 1
ATOM 2090 C C . VAL A 1 303 ? 91.127 108.141 156.131 1.00 29.81 303 VAL A C 1
ATOM 2091 O O . VAL A 1 303 ? 89.946 107.785 156.257 1.00 29.81 303 VAL A O 1
ATOM 2095 N N . THR A 1 304 ? 91.760 108.808 157.100 1.00 31.61 304 THR A N 1
ATOM 2096 C CA . THR A 1 304 ? 91.026 109.082 158.328 1.00 31.61 304 THR A CA 1
ATOM 2097 C C . THR A 1 304 ? 90.002 110.208 158.169 1.00 31.61 304 THR A C 1
ATOM 2098 O O . THR A 1 304 ? 89.012 110.215 158.909 1.00 31.61 304 THR A O 1
ATOM 2102 N N . GLN A 1 305 ? 90.143 111.096 157.175 1.00 31.08 305 GLN A N 1
ATOM 2103 C CA . GLN A 1 305 ? 89.038 112.025 156.925 1.00 31.08 305 GLN A CA 1
ATOM 2104 C C . GLN A 1 305 ? 87.852 111.320 156.262 1.00 31.08 305 GLN A C 1
ATOM 2105 O O . GLN A 1 305 ? 86.697 111.638 156.563 1.00 31.08 305 GLN A O 1
ATOM 2111 N N . LEU A 1 306 ? 88.110 110.352 155.371 1.00 31.18 306 LEU A N 1
ATOM 2112 C CA . LEU A 1 306 ? 87.022 109.550 154.807 1.00 31.18 306 LEU A CA 1
ATOM 2113 C C . LEU A 1 306 ? 86.317 108.730 155.882 1.00 31.18 306 LEU A C 1
ATOM 2114 O O . LEU A 1 306 ? 85.086 108.581 155.857 1.00 31.18 306 LEU A O 1
ATOM 2119 N N . ALA A 1 307 ? 87.079 108.215 156.848 1.00 34.05 307 ALA A N 1
ATOM 2120 C CA . ALA A 1 307 ? 86.474 107.478 157.952 1.00 34.05 307 ALA A CA 1
ATOM 2121 C C . ALA A 1 307 ? 85.653 108.394 158.853 1.00 34.05 307 ALA A C 1
ATOM 2122 O O . ALA A 1 307 ? 84.571 108.008 159.311 1.00 34.05 307 ALA A O 1
ATOM 2124 N N . ALA A 1 308 ? 86.131 109.619 159.095 1.00 34.74 308 ALA A N 1
ATOM 2125 C CA . ALA A 1 308 ? 85.343 110.572 159.872 1.00 34.74 308 ALA A CA 1
ATOM 2126 C C . ALA A 1 308 ? 84.096 111.023 159.121 1.00 34.74 308 ALA A C 1
ATOM 2127 O O . ALA A 1 308 ? 83.064 111.290 159.745 1.00 34.74 308 ALA A O 1
ATOM 2129 N N . ALA A 1 309 ? 84.161 111.078 157.790 1.00 35.94 309 ALA A N 1
ATOM 2130 C CA . ALA A 1 309 ? 82.993 111.440 156.995 1.00 35.94 309 ALA A CA 1
ATOM 2131 C C . ALA A 1 309 ? 81.926 110.357 157.045 1.00 35.94 309 ALA A C 1
ATOM 2132 O O . ALA A 1 309 ? 80.738 110.656 157.230 1.00 35.94 309 ALA A O 1
ATOM 2134 N N . GLU A 1 310 ? 82.325 109.090 156.895 1.00 41.95 310 GLU A N 1
ATOM 2135 C CA . GLU A 1 310 ? 81.339 108.019 156.991 1.00 41.95 310 GLU A CA 1
ATOM 2136 C C . GLU A 1 310 ? 80.875 107.787 158.423 1.00 41.95 310 GLU A C 1
ATOM 2137 O O . GLU A 1 310 ? 79.800 107.216 158.622 1.00 41.95 310 GLU A O 1
ATOM 2143 N N . ALA A 1 311 ? 81.650 108.218 159.421 1.00 42.12 311 ALA A N 1
ATOM 2144 C CA . ALA A 1 311 ? 81.164 108.177 160.794 1.00 42.12 311 ALA A CA 1
ATOM 2145 C C . ALA A 1 311 ? 80.158 109.287 161.066 1.00 42.12 311 ALA A C 1
ATOM 2146 O O . ALA A 1 311 ? 79.184 109.079 161.796 1.00 42.12 311 ALA A O 1
ATOM 2148 N N . LEU A 1 312 ? 80.378 110.471 160.489 1.00 43.25 312 LEU A N 1
ATOM 2149 C CA . LEU A 1 312 ? 79.463 111.587 160.707 1.00 43.25 312 LEU A CA 1
ATOM 2150 C C . LEU A 1 312 ? 78.159 111.404 159.945 1.00 43.25 312 LEU A C 1
ATOM 2151 O O . LEU A 1 312 ? 77.102 111.832 160.424 1.00 43.25 312 LEU A O 1
ATOM 2156 N N . GLN A 1 313 ? 78.205 110.761 158.774 1.00 46.46 313 GLN A N 1
ATOM 2157 C CA . GLN A 1 313 ? 77.003 110.612 157.957 1.00 46.46 313 GLN A CA 1
ATOM 2158 C C . GLN A 1 313 ? 75.987 109.659 158.582 1.00 46.46 313 GLN A C 1
ATOM 2159 O O . GLN A 1 313 ? 74.786 109.794 158.328 1.00 46.46 313 GLN A O 1
ATOM 2165 N N . LYS A 1 314 ? 76.428 108.740 159.440 1.00 49.11 314 LYS A N 1
ATOM 2166 C CA . LYS A 1 314 ? 75.544 107.764 160.062 1.00 49.11 314 LYS A CA 1
ATOM 2167 C C . LYS A 1 314 ? 74.905 108.270 161.352 1.00 49.11 314 LYS A C 1
ATOM 2168 O O . LYS A 1 314 ? 74.505 107.459 162.192 1.00 49.11 314 LYS A O 1
ATOM 2174 N N . ALA A 1 315 ? 74.803 109.579 161.532 1.00 55.00 315 ALA A N 1
ATOM 2175 C CA . ALA A 1 315 ? 74.136 110.101 162.716 1.00 55.00 315 ALA A CA 1
ATOM 2176 C C . ALA A 1 315 ? 72.629 110.169 162.480 1.00 55.00 315 ALA A C 1
ATOM 2177 O O . ALA A 1 315 ? 72.190 110.516 161.381 1.00 55.00 315 ALA A O 1
ATOM 2179 N N . PRO A 1 316 ? 71.814 109.833 163.485 1.00 61.76 316 PRO A N 1
ATOM 2180 C CA . PRO A 1 316 ? 70.358 109.841 163.277 1.00 61.76 316 PRO A CA 1
ATOM 2181 C C . PRO A 1 316 ? 69.758 111.233 163.224 1.00 61.76 316 PRO A C 1
ATOM 2182 O O . PRO A 1 316 ? 68.666 111.394 162.667 1.00 61.76 316 PRO A O 1
ATOM 2186 N N . ASP A 1 317 ? 70.428 112.239 163.777 1.00 63.92 317 ASP A N 1
ATOM 2187 C CA . ASP A 1 317 ? 69.985 113.629 163.711 1.00 63.92 317 ASP A CA 1
ATOM 2188 C C . ASP A 1 317 ? 70.991 114.365 162.838 1.00 63.92 317 ASP A C 1
ATOM 2189 O O . ASP A 1 317 ? 71.911 115.013 163.336 1.00 63.92 317 ASP A O 1
ATOM 2194 N N . VAL A 1 318 ? 70.808 114.266 161.525 1.00 58.27 318 VAL A N 1
ATOM 2195 C CA . VAL A 1 318 ? 71.727 114.885 160.581 1.00 58.27 318 VAL A CA 1
ATOM 2196 C C . VAL A 1 318 ? 70.983 115.954 159.787 1.00 58.27 318 VAL A C 1
ATOM 2197 O O . VAL A 1 318 ? 71.549 117.004 159.458 1.00 58.27 318 VAL A O 1
ATOM 2201 N N . THR A 1 319 ? 69.697 115.720 159.507 1.00 58.00 319 THR A N 1
ATOM 2202 C CA . THR A 1 319 ? 68.938 116.650 158.679 1.00 58.00 319 THR A CA 1
ATOM 2203 C C . THR A 1 319 ? 68.564 117.913 159.440 1.00 58.00 319 THR A C 1
ATOM 2204 O O . THR A 1 319 ? 68.527 118.999 158.851 1.00 58.00 319 THR A O 1
ATOM 2208 N N . THR A 1 320 ? 68.274 117.800 160.730 1.00 57.37 320 THR A N 1
ATOM 2209 C CA . THR A 1 320 ? 67.948 118.965 161.549 1.00 57.37 320 THR A CA 1
ATOM 2210 C C . THR A 1 320 ? 69.174 119.441 162.325 1.00 57.37 320 THR A C 1
ATOM 2211 O O . THR A 1 320 ? 69.173 119.537 163.552 1.00 57.37 320 THR A O 1
ATOM 2215 N N . LEU A 1 321 ? 70.238 119.739 161.584 1.00 53.28 321 LEU A N 1
ATOM 2216 C CA . LEU A 1 321 ? 71.350 120.409 162.240 1.00 53.28 321 LEU A CA 1
ATOM 2217 C C . LEU A 1 321 ? 71.316 121.897 161.918 1.00 53.28 321 LEU A C 1
ATOM 2218 O O . LEU A 1 321 ? 71.004 122.275 160.785 1.00 53.28 321 LEU A O 1
ATOM 2223 N N . PRO A 1 322 ? 71.621 122.767 162.884 1.00 50.60 322 PRO A N 1
ATOM 2224 C CA . PRO A 1 322 ? 71.577 124.212 162.611 1.00 50.60 322 PRO A CA 1
ATOM 2225 C C . PRO A 1 322 ? 72.697 124.703 161.713 1.00 50.60 322 PRO A C 1
ATOM 2226 O O . PRO A 1 322 ? 72.593 125.817 161.184 1.00 50.60 322 PRO A O 1
ATOM 2230 N N . ARG A 1 323 ? 73.754 123.921 161.518 1.00 47.54 323 ARG A N 1
ATOM 2231 C CA . ARG A 1 323 ? 74.870 124.287 160.661 1.00 47.54 323 ARG A CA 1
ATOM 2232 C C . ARG A 1 323 ? 75.195 123.118 159.745 1.00 47.54 323 ARG A C 1
ATOM 2233 O O . ARG A 1 323 ? 74.607 122.038 159.847 1.00 47.54 323 ARG A O 1
ATOM 2241 N N . ASN A 1 324 ? 76.140 123.334 158.839 1.00 40.64 324 ASN A N 1
ATOM 2242 C CA . ASN A 1 324 ? 76.469 122.361 157.812 1.00 40.64 324 ASN A CA 1
ATOM 2243 C C . ASN A 1 324 ? 77.967 122.070 157.863 1.00 40.64 324 ASN A C 1
ATOM 2244 O O . ASN A 1 324 ? 78.734 122.781 158.511 1.00 40.64 324 ASN A O 1
ATOM 2249 N N . VAL A 1 325 ? 78.383 120.986 157.207 1.00 36.74 325 VAL A N 1
ATOM 2250 C CA . VAL A 1 325 ? 79.771 120.526 157.221 1.00 36.74 325 VAL A CA 1
ATOM 2251 C C . VAL A 1 325 ? 80.212 120.282 155.785 1.00 36.74 325 VAL A C 1
ATOM 2252 O O . VAL A 1 325 ? 79.526 119.581 155.035 1.00 36.74 325 VAL A O 1
ATOM 2256 N N . MET A 1 326 ? 81.348 120.861 155.399 1.00 34.10 326 MET A N 1
ATOM 2257 C CA . MET A 1 326 ? 81.957 120.611 154.098 1.00 34.10 326 MET A CA 1
ATOM 2258 C C . MET A 1 326 ? 83.250 119.833 154.285 1.00 34.10 326 MET A C 1
ATOM 2259 O O . MET A 1 326 ? 84.191 120.331 154.909 1.00 34.10 326 MET A O 1
ATOM 2264 N N . PHE A 1 327 ? 83.290 118.619 153.751 1.00 30.89 327 PHE A N 1
ATOM 2265 C CA . PHE A 1 327 ? 84.522 117.852 153.645 1.00 30.89 327 PHE A CA 1
ATOM 2266 C C . PHE A 1 327 ? 85.187 118.198 152.325 1.00 30.89 327 PHE A C 1
ATOM 2267 O O . PHE A 1 327 ? 84.540 118.147 151.281 1.00 30.89 327 PHE A O 1
ATOM 2275 N N . VAL A 1 328 ? 86.464 118.561 152.366 1.00 27.66 328 VAL A N 1
ATOM 2276 C CA . VAL A 1 328 ? 87.185 118.950 151.160 1.00 27.66 328 VAL A CA 1
ATOM 2277 C C . VAL A 1 328 ? 88.558 118.284 151.173 1.00 27.66 328 VAL A C 1
ATOM 2278 O O . VAL A 1 328 ? 89.161 118.088 152.233 1.00 27.66 328 VAL A O 1
ATOM 2282 N N . PHE A 1 329 ? 89.018 117.874 149.992 1.00 25.80 329 PHE A N 1
ATOM 2283 C CA . PHE A 1 329 ? 90.272 117.146 149.815 1.00 25.80 329 PHE A CA 1
ATOM 2284 C C . PHE A 1 329 ? 91.078 117.903 148.765 1.00 25.80 329 PHE A C 1
ATOM 2285 O O . PHE A 1 329 ? 90.812 117.780 147.568 1.00 25.80 329 PHE A O 1
ATOM 2293 N N . PHE A 1 330 ? 92.060 118.684 149.203 1.00 26.89 330 PHE A N 1
ATOM 2294 C CA . PHE A 1 330 ? 92.809 119.553 148.307 1.00 26.89 330 PHE A CA 1
ATOM 2295 C C . PHE A 1 330 ? 93.952 118.805 147.644 1.00 26.89 330 PHE A C 1
ATOM 2296 O O . PHE A 1 330 ? 94.665 118.044 148.294 1.00 26.89 330 PHE A O 1
ATOM 2304 N N . GLN A 1 331 ? 94.145 119.047 146.354 1.00 28.82 331 GLN A N 1
ATOM 2305 C CA . GLN A 1 331 ? 95.217 118.399 145.617 1.00 28.82 331 GLN A CA 1
ATOM 2306 C C . GLN A 1 331 ? 96.101 119.457 144.978 1.00 28.82 331 GLN A C 1
ATOM 2307 O O . GLN A 1 331 ? 95.609 120.470 144.478 1.00 28.82 331 GLN A O 1
ATOM 2313 N N . GLY A 1 332 ? 97.408 119.227 145.013 1.00 29.90 332 GLY A N 1
ATOM 2314 C CA . GLY A 1 332 ? 98.372 120.227 144.620 1.00 29.90 332 GLY A CA 1
ATOM 2315 C C . GLY A 1 332 ? 99.056 120.924 145.767 1.00 29.90 332 GLY A C 1
ATOM 2316 O O . GLY A 1 332 ? 99.753 121.916 145.538 1.00 29.90 332 GLY A O 1
ATOM 2317 N N . GLU A 1 333 ? 98.900 120.418 146.990 1.00 30.60 333 GLU A N 1
ATOM 2318 C CA . GLU A 1 333 ? 99.351 121.120 148.183 1.00 30.60 333 GLU A CA 1
ATOM 2319 C C . GLU A 1 333 ? 100.860 121.093 148.339 1.00 30.60 333 GLU A C 1
ATOM 2320 O O . GLU A 1 333 ? 101.409 121.895 149.100 1.00 30.60 333 GLU A O 1
ATOM 2326 N N . THR A 1 334 ? 101.538 120.186 147.643 1.00 30.61 334 THR A N 1
ATOM 2327 C CA . THR A 1 334 ? 102.989 120.129 147.718 1.00 30.61 334 THR A CA 1
ATOM 2328 C C . THR A 1 334 ? 103.624 121.246 146.904 1.00 30.61 334 THR A C 1
ATOM 2329 O O . THR A 1 334 ? 104.569 121.898 147.361 1.00 30.61 334 THR A O 1
ATOM 2333 N N . PHE A 1 335 ? 103.095 121.502 145.711 1.00 28.29 335 PHE A N 1
ATOM 2334 C CA . PHE A 1 335 ? 103.642 122.531 144.830 1.00 28.29 335 PHE A CA 1
ATOM 2335 C C . PHE A 1 335 ? 102.966 123.877 145.092 1.00 28.29 335 PHE A C 1
ATOM 2336 O O . PHE A 1 335 ? 102.270 124.440 144.250 1.00 28.29 335 PHE A O 1
ATOM 2344 N N . ASP A 1 336 ? 103.175 124.348 146.325 1.00 32.56 336 ASP A N 1
ATOM 2345 C CA . ASP A 1 336 ? 102.862 125.706 146.776 1.00 32.56 336 ASP A CA 1
ATOM 2346 C C . ASP A 1 336 ? 101.365 126.005 146.726 1.00 32.56 336 ASP A C 1
ATOM 2347 O O . ASP A 1 336 ? 100.949 127.089 146.316 1.00 32.56 336 ASP A O 1
ATOM 2352 N N . TYR A 1 337 ? 100.566 125.034 147.184 1.00 31.05 337 TYR A N 1
ATOM 2353 C CA . TYR A 1 337 ? 99.123 125.143 147.421 1.00 31.05 337 TYR A CA 1
ATOM 2354 C C . TYR A 1 337 ? 98.357 125.468 146.135 1.00 31.05 337 TYR A C 1
ATOM 2355 O O . TYR A 1 337 ? 97.834 126.562 145.958 1.00 31.05 337 TYR A O 1
ATOM 2364 N N . ILE A 1 338 ? 98.336 124.498 145.222 1.00 28.79 338 ILE A N 1
ATOM 2365 C CA . ILE A 1 338 ? 97.561 124.656 143.992 1.00 28.79 338 ILE A CA 1
ATOM 2366 C C . ILE A 1 338 ? 96.067 124.677 144.301 1.00 28.79 338 ILE A C 1
ATOM 2367 O O . ILE A 1 338 ? 95.374 125.679 144.062 1.00 28.79 338 ILE A O 1
ATOM 2372 N N . GLY A 1 339 ? 95.560 123.583 144.875 1.00 29.64 339 GLY A N 1
ATOM 2373 C CA . GLY A 1 339 ? 94.126 123.429 145.048 1.00 29.64 339 GLY A CA 1
ATOM 2374 C C . GLY A 1 339 ? 93.523 124.342 146.093 1.00 29.64 339 GLY A C 1
ATOM 2375 O O . GLY A 1 339 ? 92.400 124.820 145.922 1.00 29.64 339 GLY A O 1
ATOM 2376 N N . SER A 1 340 ? 94.258 124.619 147.170 1.00 31.30 340 SER A N 1
ATOM 2377 C CA . SER A 1 340 ? 93.713 125.460 148.229 1.00 31.30 340 SER A CA 1
ATOM 2378 C C . SER A 1 340 ? 93.630 126.914 147.788 1.00 31.30 340 SER A C 1
ATOM 2379 O O . SER A 1 340 ? 92.648 127.602 148.088 1.00 31.30 340 SER A O 1
ATOM 2382 N N . SER A 1 341 ? 94.638 127.388 147.051 1.00 32.05 341 SER A N 1
ATOM 2383 C CA . SER A 1 341 ? 94.591 128.744 146.518 1.00 32.05 341 SER A CA 1
ATOM 2384 C C . SER A 1 341 ? 93.528 128.877 145.442 1.00 32.05 341 SER A C 1
ATOM 2385 O O . SER A 1 341 ? 92.874 129.921 145.347 1.00 32.05 341 SER A O 1
ATOM 2388 N N . ARG A 1 342 ? 93.321 127.828 144.637 1.00 35.15 342 ARG A N 1
ATOM 2389 C CA . ARG A 1 342 ? 92.230 127.878 143.667 1.00 35.15 342 ARG A CA 1
ATOM 2390 C C . ARG A 1 342 ? 90.868 127.883 144.353 1.00 35.15 342 ARG A C 1
ATOM 2391 O O . ARG A 1 342 ? 89.949 128.577 143.905 1.00 35.15 342 ARG A O 1
ATOM 2399 N N . MET A 1 343 ? 90.735 127.156 145.464 1.00 36.35 343 MET A N 1
ATOM 2400 C CA . MET A 1 343 ? 89.476 127.155 146.204 1.00 36.35 343 MET A CA 1
ATOM 2401 C C . MET A 1 343 ? 89.195 128.507 146.843 1.00 36.35 343 MET A C 1
ATOM 2402 O O . MET A 1 343 ? 88.063 128.994 146.786 1.00 36.35 343 MET A O 1
ATOM 2407 N N . VAL A 1 344 ? 90.215 129.143 147.427 1.00 38.41 344 VAL A N 1
ATOM 2408 C CA . VAL A 1 344 ? 90.025 130.464 148.027 1.00 38.41 344 VAL A CA 1
ATOM 2409 C C . VAL A 1 344 ? 89.744 131.509 146.949 1.00 38.41 344 VAL A C 1
ATOM 2410 O O . VAL A 1 344 ? 88.894 132.394 147.129 1.00 38.41 344 VAL A O 1
ATOM 2414 N N . TYR A 1 345 ? 90.400 131.382 145.791 1.00 39.52 345 TYR A N 1
ATOM 2415 C CA . TYR A 1 345 ? 90.201 132.333 144.703 1.00 39.52 345 TYR A CA 1
ATOM 2416 C C . TYR A 1 345 ? 88.804 132.219 144.106 1.00 39.52 345 TYR A C 1
ATOM 2417 O O . TYR A 1 345 ? 88.143 133.233 143.866 1.00 39.52 345 TYR A O 1
ATOM 2426 N N . ASP A 1 346 ? 88.330 130.992 143.873 1.00 40.07 346 ASP A N 1
ATOM 2427 C CA . ASP A 1 346 ? 86.959 130.808 143.410 1.00 40.07 346 ASP A CA 1
ATOM 2428 C C . ASP A 1 346 ? 85.951 131.167 144.490 1.00 40.07 346 ASP A C 1
ATOM 2429 O O . ASP A 1 346 ? 84.821 131.553 144.179 1.00 40.07 346 ASP A O 1
ATOM 2434 N N . MET A 1 347 ? 86.344 131.058 145.758 1.00 43.50 347 MET A N 1
ATOM 2435 C CA . MET A 1 347 ? 85.431 131.350 146.850 1.00 43.50 347 MET A CA 1
ATOM 2436 C C . MET A 1 347 ? 85.249 132.848 147.047 1.00 43.50 347 MET A C 1
ATOM 2437 O O . MET A 1 347 ? 84.173 133.286 147.469 1.00 43.50 347 MET A O 1
ATOM 2442 N N . GLU A 1 348 ? 86.259 133.654 146.728 1.00 48.41 348 GLU A N 1
ATOM 2443 C CA . GLU A 1 348 ? 86.130 135.098 146.879 1.00 48.41 348 GLU A CA 1
ATOM 2444 C C . GLU A 1 348 ? 85.759 135.814 145.584 1.00 48.41 348 GLU A C 1
ATOM 2445 O O . GLU A 1 348 ? 85.595 137.036 145.598 1.00 48.41 348 GLU A O 1
ATOM 2451 N N . LYS A 1 349 ? 85.617 135.095 144.472 1.00 46.31 349 LYS A N 1
ATOM 2452 C CA . LYS A 1 349 ? 85.074 135.659 143.243 1.00 46.31 349 LYS A CA 1
ATOM 2453 C C . LYS A 1 349 ? 83.639 135.225 142.984 1.00 46.31 349 LYS A C 1
ATOM 2454 O O . LYS A 1 349 ? 83.130 135.434 141.880 1.00 46.31 349 LYS A O 1
ATOM 2460 N N . GLY A 1 350 ? 82.980 134.617 143.968 1.00 45.73 350 GLY A N 1
ATOM 2461 C CA . GLY A 1 350 ? 81.599 134.204 143.818 1.00 45.73 350 GLY A CA 1
ATOM 2462 C C . GLY A 1 350 ? 81.363 132.999 142.937 1.00 45.73 350 GLY A C 1
ATOM 2463 O O . GLY A 1 350 ? 80.208 132.697 142.628 1.00 45.73 350 GLY A O 1
ATOM 2464 N N . LYS A 1 351 ? 82.415 132.291 142.528 1.00 45.41 351 LYS A N 1
ATOM 2465 C CA . LYS A 1 351 ? 82.292 131.161 141.619 1.00 45.41 351 LYS A CA 1
ATOM 2466 C C . LYS A 1 351 ? 82.192 129.824 142.340 1.00 45.41 351 LYS A C 1
ATOM 2467 O O . LYS A 1 351 ? 82.201 128.778 141.686 1.00 45.41 351 LYS A O 1
ATOM 2473 N N . PHE A 1 352 ? 82.101 129.832 143.664 1.00 40.09 352 PHE A N 1
ATOM 2474 C CA . PHE A 1 352 ? 81.948 128.611 144.430 1.00 40.09 352 PHE A CA 1
ATOM 2475 C C . PHE A 1 352 ? 80.729 128.776 145.327 1.00 40.09 352 PHE A C 1
ATOM 2476 O O . PHE A 1 352 ? 80.525 129.860 145.887 1.00 40.09 352 PHE A O 1
ATOM 2484 N N . PRO A 1 353 ? 79.886 127.744 145.460 1.00 43.79 353 PRO A N 1
ATOM 2485 C CA . PRO A 1 353 ? 78.623 127.918 146.201 1.00 43.79 353 PRO A CA 1
ATOM 2486 C C . PRO A 1 353 ? 78.791 128.134 147.695 1.00 43.79 353 PRO A C 1
ATOM 2487 O O . PRO A 1 353 ? 77.914 128.752 148.309 1.00 43.79 353 PRO A O 1
ATOM 2491 N N . VAL A 1 354 ? 79.874 127.666 148.299 1.00 44.22 354 VAL A N 1
ATOM 2492 C CA . VAL A 1 354 ? 80.180 127.992 149.685 1.00 44.22 354 VAL A CA 1
ATOM 2493 C C . VAL A 1 354 ? 81.042 129.245 149.684 1.00 44.22 354 VAL A C 1
ATOM 2494 O O . VAL A 1 354 ? 82.141 129.245 149.123 1.00 44.22 354 VAL A O 1
ATOM 2498 N N . GLN A 1 355 ? 80.544 130.314 150.294 1.00 48.47 355 GLN A N 1
ATOM 2499 C CA . GLN A 1 355 ? 81.276 131.569 150.339 1.00 48.47 355 GLN A CA 1
ATOM 2500 C C . GLN A 1 355 ? 82.200 131.613 151.547 1.00 48.47 355 GLN A C 1
ATOM 2501 O O . GLN A 1 355 ? 82.051 130.856 152.507 1.00 48.47 355 GLN A O 1
ATOM 2507 N N . LEU A 1 356 ? 83.166 132.529 151.486 1.00 47.21 356 LEU A N 1
ATOM 2508 C CA . LEU A 1 356 ? 84.174 132.637 152.532 1.00 47.21 356 LEU A CA 1
ATOM 2509 C C . LEU A 1 356 ? 83.611 133.268 153.800 1.00 47.21 356 LEU A C 1
ATOM 2510 O O . LEU A 1 356 ? 84.204 133.116 154.872 1.00 47.21 356 LEU A O 1
ATOM 2515 N N . GLU A 1 357 ? 82.475 133.959 153.704 1.00 53.76 357 GLU A N 1
ATOM 2516 C CA . GLU A 1 357 ? 81.790 134.430 154.902 1.00 53.76 357 GLU A CA 1
ATOM 2517 C C . GLU A 1 357 ? 81.093 133.284 155.617 1.00 53.76 357 GLU A C 1
ATOM 2518 O O . GLU A 1 357 ? 80.939 133.312 156.845 1.00 53.76 357 GLU A O 1
ATOM 2524 N N . ASN A 1 358 ? 80.693 132.252 154.871 1.00 50.27 358 ASN A N 1
ATOM 2525 C CA . ASN A 1 358 ? 79.956 131.138 155.448 1.00 50.27 358 ASN A CA 1
ATOM 2526 C C . ASN A 1 358 ? 80.840 130.216 156.272 1.00 50.27 358 ASN A C 1
ATOM 2527 O O . ASN A 1 358 ? 80.313 129.452 157.087 1.00 50.27 358 ASN A O 1
ATOM 2532 N N . VAL A 1 359 ? 82.157 130.265 156.082 1.00 45.89 359 VAL A N 1
ATOM 2533 C CA . VAL A 1 359 ? 83.072 129.411 156.831 1.00 45.89 359 VAL A CA 1
ATOM 2534 C C . VAL A 1 359 ? 83.106 129.866 158.282 1.00 45.89 359 VAL A C 1
ATOM 2535 O O . VAL A 1 359 ? 83.514 130.991 158.588 1.00 45.89 359 VAL A O 1
ATOM 2539 N N . ASP A 1 360 ? 82.658 128.994 159.183 1.00 50.83 360 ASP A N 1
ATOM 2540 C CA . ASP A 1 360 ? 82.594 129.296 160.606 1.00 50.83 360 ASP A CA 1
ATOM 2541 C C . ASP A 1 360 ? 83.791 128.731 161.359 1.00 50.83 360 ASP A C 1
ATOM 2542 O O . ASP A 1 360 ? 84.491 129.469 162.054 1.00 50.83 360 ASP A O 1
ATOM 2547 N N . SER A 1 361 ? 84.033 127.428 161.239 1.00 43.75 361 SER A N 1
ATOM 2548 C CA . SER A 1 361 ? 85.183 126.782 161.847 1.00 43.75 361 SER A CA 1
ATOM 2549 C C . SER A 1 361 ? 85.911 125.968 160.790 1.00 43.75 361 SER A C 1
ATOM 2550 O O . SER A 1 361 ? 85.333 125.558 159.782 1.00 43.75 361 SER A O 1
ATOM 2553 N N . PHE A 1 362 ? 87.195 125.735 161.034 1.00 36.75 362 PHE A N 1
ATOM 2554 C CA . PHE A 1 362 ? 88.063 125.076 160.068 1.00 36.75 362 PHE A CA 1
ATOM 2555 C C . PHE A 1 362 ? 88.916 124.082 160.833 1.00 36.75 362 PHE A C 1
ATOM 2556 O O . PHE A 1 362 ? 89.663 124.477 161.731 1.00 36.75 362 PHE A O 1
ATOM 2564 N N . VAL A 1 363 ? 88.811 122.803 160.496 1.00 33.47 363 VAL A N 1
ATOM 2565 C CA . VAL A 1 363 ? 89.616 121.773 161.140 1.00 33.47 363 VAL A CA 1
ATOM 2566 C C . VAL A 1 363 ? 90.495 121.157 160.061 1.00 33.47 363 VAL A C 1
ATOM 2567 O O . VAL A 1 363 ? 90.041 120.323 159.270 1.00 33.47 363 VAL A O 1
ATOM 2571 N N . GLU A 1 364 ? 91.754 121.577 160.022 1.00 36.25 364 GLU A N 1
ATOM 2572 C CA . GLU A 1 364 ? 92.741 120.995 159.128 1.00 36.25 364 GLU A CA 1
ATOM 2573 C C . GLU A 1 364 ? 93.276 119.706 159.732 1.00 36.25 364 GLU A C 1
ATOM 2574 O O . GLU A 1 364 ? 93.448 119.590 160.947 1.00 36.25 364 GLU A O 1
ATOM 2580 N N . LEU A 1 365 ? 93.531 118.725 158.872 1.00 33.41 365 LEU A N 1
ATOM 2581 C CA . LEU A 1 365 ? 93.981 117.401 159.291 1.00 33.41 365 LEU A CA 1
ATOM 2582 C C . LEU A 1 365 ? 95.331 117.124 158.637 1.00 33.41 365 LEU A C 1
ATOM 2583 O O . LEU A 1 365 ? 95.397 116.805 157.447 1.00 33.41 365 LEU A O 1
ATOM 2588 N N . GLY A 1 366 ? 96.400 117.254 159.409 1.00 34.73 366 GLY A N 1
ATOM 2589 C CA . GLY A 1 366 ? 97.751 117.056 158.923 1.00 34.73 366 GLY A CA 1
ATOM 2590 C C . GLY A 1 366 ? 98.214 115.624 159.050 1.00 34.73 366 GLY A C 1
ATOM 2591 O O . GLY A 1 366 ? 97.432 114.680 158.917 1.00 34.73 366 GLY A O 1
ATOM 2592 N N . GLN A 1 367 ? 99.508 115.458 159.303 1.00 36.20 367 GLN A N 1
ATOM 2593 C CA . GLN A 1 367 ? 100.079 114.130 159.498 1.00 36.20 367 GLN A CA 1
ATOM 2594 C C . GLN A 1 367 ? 99.662 113.589 160.858 1.00 36.20 367 GLN A C 1
ATOM 2595 O O . GLN A 1 367 ? 100.039 114.143 161.891 1.00 36.20 367 GLN A O 1
ATOM 2601 N N . VAL A 1 368 ? 98.883 112.507 160.864 1.00 36.80 368 VAL A N 1
ATOM 2602 C CA . VAL A 1 368 ? 98.335 111.959 162.101 1.00 36.80 368 VAL A CA 1
ATOM 2603 C C . VAL A 1 368 ? 98.695 110.487 162.233 1.00 36.80 368 VAL A C 1
ATOM 2604 O O . VAL A 1 368 ? 98.171 109.785 163.105 1.00 36.80 368 VAL A O 1
ATOM 2608 N N . ALA A 1 369 ? 99.596 110.007 161.376 1.00 36.90 369 ALA A N 1
ATOM 2609 C CA . ALA A 1 369 ? 99.781 108.569 161.226 1.00 36.90 369 ALA A CA 1
ATOM 2610 C C . ALA A 1 369 ? 100.653 107.951 162.310 1.00 36.90 369 ALA A C 1
ATOM 2611 O O . ALA A 1 369 ? 100.474 106.770 162.629 1.00 36.90 369 ALA A O 1
ATOM 2613 N N . LEU A 1 370 ? 101.601 108.692 162.881 1.00 40.65 370 LEU A N 1
ATOM 2614 C CA . LEU A 1 370 ? 102.564 108.049 163.769 1.00 40.65 370 LEU A CA 1
ATOM 2615 C C . LEU A 1 370 ? 102.129 108.098 165.233 1.00 40.65 370 LEU A C 1
ATOM 2616 O O . LEU A 1 370 ? 101.875 107.043 165.825 1.00 40.65 370 LEU A O 1
ATOM 2621 N N . ARG A 1 371 ? 102.013 109.304 165.810 1.00 46.62 371 ARG A N 1
ATOM 2622 C CA . ARG A 1 371 ? 101.457 109.547 167.151 1.00 46.62 371 ARG A CA 1
ATOM 2623 C C . ARG A 1 371 ? 102.213 108.763 168.231 1.00 46.62 371 ARG A C 1
ATOM 2624 O O . ARG A 1 371 ? 101.711 107.798 168.807 1.00 46.62 371 ARG A O 1
ATOM 2632 N N . THR A 1 372 ? 103.456 109.201 168.461 1.00 50.45 372 THR A N 1
ATOM 2633 C CA . THR A 1 372 ? 104.441 108.400 169.186 1.00 50.45 372 THR A CA 1
ATOM 2634 C C . THR A 1 372 ? 104.087 108.133 170.649 1.00 50.45 372 THR A C 1
ATOM 2635 O O . THR A 1 372 ? 104.641 107.198 171.237 1.00 50.45 372 THR A O 1
ATOM 2639 N N . SER A 1 373 ? 103.192 108.910 171.259 1.00 49.93 373 SER A N 1
ATOM 2640 C CA . SER A 1 373 ? 102.825 108.655 172.649 1.00 49.93 373 SER A CA 1
ATOM 2641 C C . SER A 1 373 ? 101.333 108.854 172.863 1.00 49.93 373 SER A C 1
ATOM 2642 O O . SER A 1 373 ? 100.913 109.445 173.864 1.00 49.93 373 SER A O 1
ATOM 2645 N N . LEU A 1 374 ? 100.522 108.358 171.916 1.00 51.13 374 LEU A N 1
ATOM 2646 C CA . LEU A 1 374 ? 99.059 108.517 171.876 1.00 51.13 374 LEU A CA 1
ATOM 2647 C C . LEU A 1 374 ? 98.631 109.986 171.898 1.00 51.13 374 LEU A C 1
ATOM 2648 O O . LEU A 1 374 ? 97.542 110.317 172.371 1.00 51.13 374 LEU A O 1
ATOM 2653 N N . GLU A 1 375 ? 99.466 110.873 171.365 1.00 50.98 375 GLU A N 1
ATOM 2654 C CA . GLU A 1 375 ? 99.256 112.309 171.449 1.00 50.98 375 GLU A CA 1
ATOM 2655 C C . GLU A 1 375 ? 98.919 112.882 170.081 1.00 50.98 375 GLU A C 1
ATOM 2656 O O . GLU A 1 375 ? 99.551 112.538 169.079 1.00 50.98 375 GLU A O 1
ATOM 2662 N N . LEU A 1 376 ? 97.921 113.763 170.051 1.00 45.03 376 LEU A N 1
ATOM 2663 C CA . LEU A 1 376 ? 97.498 114.445 168.832 1.00 45.03 376 LEU A CA 1
ATOM 2664 C C . LEU A 1 376 ? 97.503 115.939 169.121 1.00 45.03 376 LEU A C 1
ATOM 2665 O O . LEU A 1 376 ? 96.617 116.440 169.820 1.00 45.03 376 LEU A O 1
ATOM 2670 N N . TRP A 1 377 ? 98.499 116.644 168.596 1.00 46.49 377 TRP A N 1
ATOM 2671 C CA . TRP A 1 377 ? 98.703 118.047 168.924 1.00 46.49 377 TRP A CA 1
ATOM 2672 C C . TRP A 1 377 ? 97.764 118.939 168.119 1.00 46.49 377 TRP A C 1
ATOM 2673 O O . TRP A 1 377 ? 97.414 118.638 166.976 1.00 46.49 377 TRP A O 1
ATOM 2684 N N . MET A 1 378 ? 97.361 120.050 168.730 1.00 48.51 378 MET A N 1
ATOM 2685 C CA . MET A 1 378 ? 96.405 120.987 168.142 1.00 48.51 378 MET A CA 1
ATOM 2686 C C . MET A 1 378 ? 97.134 122.290 167.831 1.00 48.51 378 MET A C 1
ATOM 2687 O O . MET A 1 378 ? 97.420 123.083 168.731 1.00 48.51 378 MET A O 1
ATOM 2692 N N . HIS A 1 379 ? 97.414 122.514 166.552 1.00 41.53 379 HIS A N 1
ATOM 2693 C CA . HIS A 1 379 ? 98.175 123.672 166.106 1.00 41.53 379 HIS A CA 1
ATOM 2694 C C . HIS A 1 379 ? 97.234 124.809 165.732 1.00 41.53 379 HIS A C 1
ATOM 2695 O O . HIS A 1 379 ? 96.290 124.612 164.962 1.00 41.53 379 HIS A O 1
ATOM 2702 N N . THR A 1 380 ? 97.491 125.996 166.278 1.00 48.17 380 THR A N 1
ATOM 2703 C CA . THR A 1 380 ? 96.715 127.191 165.970 1.00 48.17 380 THR A CA 1
ATOM 2704 C C . THR A 1 380 ? 97.651 128.306 165.526 1.00 48.17 380 THR A C 1
ATOM 2705 O O . THR A 1 380 ? 98.868 128.236 165.705 1.00 48.17 380 THR A O 1
ATOM 2709 N N . ASP A 1 381 ? 97.066 129.351 164.941 1.00 56.94 381 ASP A N 1
ATOM 2710 C CA . ASP A 1 381 ? 97.810 130.500 164.431 1.00 56.94 381 ASP A CA 1
ATOM 2711 C C . ASP A 1 381 ? 97.845 131.611 165.473 1.00 56.94 381 ASP A C 1
ATOM 2712 O O . ASP A 1 381 ? 96.787 132.063 165.915 1.00 56.94 381 ASP A O 1
ATOM 2717 N N . PRO A 1 382 ? 99.027 132.087 165.877 1.00 58.98 382 PRO A N 1
ATOM 2718 C CA . PRO A 1 382 ? 99.088 133.037 166.993 1.00 58.98 382 PRO A CA 1
ATOM 2719 C C . PRO A 1 382 ? 98.876 134.490 166.598 1.00 58.98 382 PRO A C 1
ATOM 2720 O O . PRO A 1 382 ? 98.498 135.306 167.443 1.00 58.98 382 PRO A O 1
ATOM 2724 N N . VAL A 1 383 ? 99.115 134.834 165.331 1.00 62.46 383 VAL A N 1
ATOM 2725 C CA . VAL A 1 383 ? 99.073 136.239 164.936 1.00 62.46 383 VAL A CA 1
ATOM 2726 C C . VAL A 1 383 ? 97.635 136.707 164.748 1.00 62.46 383 VAL A C 1
ATOM 2727 O O . VAL A 1 383 ? 97.280 137.827 165.128 1.00 62.46 383 VAL A O 1
ATOM 2731 N N . SER A 1 384 ? 96.776 135.851 164.190 1.00 62.24 384 SER A N 1
ATOM 2732 C CA . SER A 1 384 ? 95.374 136.214 164.016 1.00 62.24 384 SER A CA 1
ATOM 2733 C C . SER A 1 384 ? 94.618 136.272 165.337 1.00 62.24 384 SER A C 1
ATOM 2734 O O . SER A 1 384 ? 93.556 136.897 165.398 1.00 62.24 384 SER A O 1
ATOM 2737 N N . GLN A 1 385 ? 95.143 135.650 166.392 1.00 65.55 385 GLN A N 1
ATOM 2738 C CA . GLN A 1 385 ? 94.515 135.663 167.706 1.00 65.55 385 GLN A CA 1
ATOM 2739 C C . GLN A 1 385 ? 94.796 136.933 168.496 1.00 65.55 385 GLN A C 1
ATOM 2740 O O . GLN A 1 385 ? 94.418 136.998 169.669 1.00 65.55 385 GLN A O 1
ATOM 2746 N N . LYS A 1 386 ? 95.464 137.928 167.907 1.00 68.95 386 LYS A N 1
ATOM 2747 C CA . LYS A 1 386 ? 95.590 139.207 168.592 1.00 68.95 386 LYS A CA 1
ATOM 2748 C C . LYS A 1 386 ? 94.257 139.938 168.626 1.00 68.95 386 LYS A C 1
ATOM 2749 O O . LYS A 1 386 ? 94.013 140.743 169.532 1.00 68.95 386 LYS A O 1
ATOM 2755 N N . ASN A 1 387 ? 93.393 139.679 167.647 1.00 70.84 387 ASN A N 1
ATOM 2756 C CA . ASN A 1 387 ? 91.995 140.069 167.749 1.00 70.84 387 ASN A CA 1
ATOM 2757 C C . ASN A 1 387 ? 91.345 139.264 168.868 1.00 70.84 387 ASN A C 1
ATOM 2758 O O . ASN A 1 387 ? 91.589 138.062 169.006 1.00 70.84 387 ASN A O 1
ATOM 2763 N N . GLU A 1 388 ? 90.519 139.933 169.671 1.00 73.16 388 GLU A N 1
ATOM 2764 C CA . GLU A 1 388 ? 90.020 139.327 170.900 1.00 73.16 388 GLU A CA 1
ATOM 2765 C C . GLU A 1 388 ? 88.901 138.327 170.614 1.00 73.16 388 GLU A C 1
ATOM 2766 O O . GLU A 1 388 ? 88.840 137.255 171.235 1.00 73.16 388 GLU A O 1
ATOM 2772 N N . SER A 1 389 ? 88.033 138.642 169.650 1.00 69.30 389 SER A N 1
ATOM 2773 C CA . SER A 1 389 ? 86.937 137.740 169.314 1.00 69.30 389 SER A CA 1
ATOM 2774 C C . SER A 1 389 ? 87.439 136.503 168.580 1.00 69.30 389 SER A C 1
ATOM 2775 O O . SER A 1 389 ? 86.901 135.405 168.766 1.00 69.30 389 SER A O 1
ATOM 2778 N N . VAL A 1 390 ? 88.472 136.664 167.747 1.00 67.87 390 VAL A N 1
ATOM 2779 C CA . VAL A 1 390 ? 89.077 135.524 167.062 1.00 67.87 390 VAL A CA 1
ATOM 2780 C C . VAL A 1 390 ? 89.731 134.589 168.070 1.00 67.87 390 VAL A C 1
ATOM 2781 O O . VAL A 1 390 ? 89.624 133.361 167.962 1.00 67.87 390 VAL A O 1
ATOM 2785 N N . ARG A 1 391 ? 90.373 135.159 169.094 1.00 68.78 391 ARG A N 1
ATOM 2786 C CA . ARG A 1 391 ? 90.974 134.346 170.145 1.00 68.78 391 ARG A CA 1
ATOM 2787 C C . ARG A 1 391 ? 89.911 133.616 170.956 1.00 68.78 391 ARG A C 1
ATOM 2788 O O . ARG A 1 391 ? 90.099 132.447 171.312 1.00 68.78 391 ARG A O 1
ATOM 2796 N N . ASN A 1 392 ? 88.775 134.274 171.223 1.00 67.41 392 ASN A N 1
ATOM 2797 C CA . ASN A 1 392 ? 87.683 133.599 171.926 1.00 67.41 392 ASN A CA 1
ATOM 2798 C C . ASN A 1 392 ? 87.095 132.460 171.100 1.00 67.41 392 ASN A C 1
ATOM 2799 O O . ASN A 1 392 ? 86.785 131.392 171.643 1.00 67.41 392 ASN A O 1
ATOM 2804 N N . GLN A 1 393 ? 86.956 132.661 169.784 1.00 64.39 393 GLN A N 1
ATOM 2805 C CA . GLN A 1 393 ? 86.434 131.604 168.923 1.00 64.39 393 GLN A CA 1
ATOM 2806 C C . GLN A 1 393 ? 87.394 130.424 168.829 1.00 64.39 393 GLN A C 1
ATOM 2807 O O . GLN A 1 393 ? 86.958 129.268 168.824 1.00 64.39 393 GLN A O 1
ATOM 2813 N N . VAL A 1 394 ? 88.703 130.688 168.781 1.00 60.84 394 VAL A N 1
ATOM 2814 C CA . VAL A 1 394 ? 89.657 129.584 168.688 1.00 60.84 394 VAL A CA 1
ATOM 2815 C C . VAL A 1 394 ? 89.755 128.837 170.020 1.00 60.84 394 VAL A C 1
ATOM 2816 O O . VAL A 1 394 ? 89.870 127.604 170.044 1.00 60.84 394 VAL A O 1
ATOM 2820 N N . GLU A 1 395 ? 89.653 129.555 171.146 1.00 63.00 395 GLU A N 1
ATOM 2821 C CA . GLU A 1 395 ? 89.616 128.882 172.445 1.00 63.00 395 GLU A CA 1
ATOM 2822 C C . GLU A 1 395 ? 88.352 128.043 172.608 1.00 63.00 395 GLU A C 1
ATOM 2823 O O . GLU A 1 395 ? 88.399 126.947 173.181 1.00 63.00 395 GLU A O 1
ATOM 2829 N N . ASP A 1 396 ? 87.219 128.525 172.084 1.00 61.40 396 ASP A N 1
ATOM 2830 C CA . ASP A 1 396 ? 85.990 127.737 172.113 1.00 61.40 396 ASP A CA 1
ATOM 2831 C C . ASP A 1 396 ? 86.096 126.509 171.212 1.00 61.40 396 ASP A C 1
ATOM 2832 O O . ASP A 1 396 ? 85.588 125.434 171.556 1.00 61.40 396 ASP A O 1
ATOM 2837 N N . LEU A 1 397 ? 86.776 126.650 170.068 1.00 55.65 397 LEU A N 1
ATOM 2838 C CA . LEU A 1 397 ? 87.047 125.515 169.188 1.00 55.65 397 LEU A CA 1
ATOM 2839 C C . LEU A 1 397 ? 87.912 124.462 169.871 1.00 55.65 397 LEU A C 1
ATOM 2840 O O . LEU A 1 397 ? 87.643 123.258 169.761 1.00 55.65 397 LEU A O 1
ATOM 2845 N N . LEU A 1 398 ? 88.953 124.895 170.583 1.00 55.50 398 LEU A N 1
ATOM 2846 C CA . LEU A 1 398 ? 89.823 123.948 171.273 1.00 55.50 398 LEU A CA 1
ATOM 2847 C C . LEU A 1 398 ? 89.118 123.287 172.449 1.00 55.50 398 LEU A C 1
ATOM 2848 O O . LEU A 1 398 ? 89.354 122.103 172.719 1.00 55.50 398 LEU A O 1
ATOM 2853 N N . ALA A 1 399 ? 88.247 124.022 173.146 1.00 56.77 399 ALA A N 1
ATOM 2854 C CA . ALA A 1 399 ? 87.448 123.418 174.208 1.00 56.77 399 ALA A CA 1
ATOM 2855 C C . ALA A 1 399 ? 86.471 122.391 173.649 1.00 56.77 399 ALA A C 1
ATOM 2856 O O . ALA A 1 399 ? 86.247 121.344 174.267 1.00 56.77 399 ALA A O 1
ATOM 2858 N N . THR A 1 400 ? 85.903 122.665 172.469 1.00 57.56 400 THR A N 1
ATOM 2859 C CA . THR A 1 400 ? 85.028 121.701 171.805 1.00 57.56 400 THR A CA 1
ATOM 2860 C C . THR A 1 400 ? 85.791 120.444 171.397 1.00 57.56 400 THR A C 1
ATOM 2861 O O . THR A 1 400 ? 85.294 119.322 171.569 1.00 57.56 400 THR A O 1
ATOM 2865 N N . LEU A 1 401 ? 87.011 120.619 170.873 1.00 54.83 401 LEU A N 1
ATOM 2866 C CA . LEU A 1 401 ? 87.855 119.480 170.513 1.00 54.83 401 LEU A CA 1
ATOM 2867 C C . LEU A 1 401 ? 88.216 118.635 171.727 1.00 54.83 401 LEU A C 1
ATOM 2868 O O . LEU A 1 401 ? 88.150 117.403 171.670 1.00 54.83 401 LEU A O 1
ATOM 2873 N N . GLU A 1 402 ? 88.577 119.276 172.842 1.00 59.12 402 GLU A N 1
ATOM 2874 C CA . GLU A 1 402 ? 88.924 118.529 174.049 1.00 59.12 402 GLU A CA 1
ATOM 2875 C C . GLU A 1 402 ? 87.710 117.839 174.662 1.00 59.12 402 GLU A C 1
ATOM 2876 O O . GLU A 1 402 ? 87.834 116.722 175.178 1.00 59.12 402 GLU A O 1
ATOM 2882 N N . LYS A 1 403 ? 86.531 118.465 174.580 1.00 59.38 403 LYS A N 1
ATOM 2883 C CA . LYS A 1 403 ? 85.310 117.826 175.061 1.00 59.38 403 LYS A CA 1
ATOM 2884 C C . LYS A 1 403 ? 84.945 116.613 174.214 1.00 59.38 403 LYS A C 1
ATOM 2885 O O . LYS A 1 403 ? 84.524 115.580 174.748 1.00 59.38 403 LYS A O 1
ATOM 2891 N N . SER A 1 404 ? 85.111 116.709 172.895 1.00 56.80 404 SER A N 1
ATOM 2892 C CA . SER A 1 404 ? 84.811 115.572 172.034 1.00 56.80 404 SER A CA 1
ATOM 2893 C C . SER A 1 404 ? 85.904 114.512 172.053 1.00 56.80 404 SER A C 1
ATOM 2894 O O . SER A 1 404 ? 85.654 113.380 171.627 1.00 56.80 404 SER A O 1
ATOM 2897 N N . GLY A 1 405 ? 87.101 114.846 172.525 1.00 56.68 405 GLY A N 1
ATOM 2898 C CA . GLY A 1 405 ? 88.165 113.867 172.623 1.00 56.68 405 GLY A CA 1
ATOM 2899 C C . GLY A 1 405 ? 88.318 113.279 174.011 1.00 56.68 405 GLY A C 1
ATOM 2900 O O . GLY A 1 405 ? 89.119 112.365 174.217 1.00 56.68 405 GLY A O 1
ATOM 2901 N N . ALA A 1 406 ? 87.561 113.806 174.976 1.00 57.26 406 ALA A N 1
ATOM 2902 C CA . ALA A 1 406 ? 87.527 113.212 176.309 1.00 57.26 406 ALA A CA 1
ATOM 2903 C C . ALA A 1 406 ? 86.802 111.871 176.354 1.00 57.26 406 ALA A C 1
ATOM 2904 O O . ALA A 1 406 ? 86.918 111.163 177.359 1.00 57.26 406 ALA A O 1
ATOM 2906 N N . GLY A 1 407 ? 86.059 111.507 175.311 1.00 57.36 407 GLY A N 1
ATOM 2907 C CA . GLY A 1 407 ? 85.379 110.230 175.272 1.00 57.36 407 GLY A CA 1
ATOM 2908 C C . GLY A 1 407 ? 86.144 109.106 174.617 1.00 57.36 407 GLY A C 1
ATOM 2909 O O . GLY A 1 407 ? 85.640 107.982 174.548 1.00 57.36 407 GLY A O 1
ATOM 2910 N N . VAL A 1 408 ? 87.348 109.379 174.127 1.00 56.49 408 VAL A N 1
ATOM 2911 C CA . VAL A 1 408 ? 88.211 108.387 173.499 1.00 56.49 408 VAL A CA 1
ATOM 2912 C C . VAL A 1 408 ? 89.492 108.305 174.326 1.00 56.49 408 VAL A C 1
ATOM 2913 O O . VAL A 1 408 ? 90.292 109.253 174.320 1.00 56.49 408 VAL A O 1
ATOM 2917 N N . PRO A 1 409 ? 89.730 107.212 175.058 1.00 55.35 409 PRO A N 1
ATOM 2918 C CA . PRO A 1 409 ? 90.934 107.142 175.898 1.00 55.35 409 PRO A CA 1
ATOM 2919 C C . PRO A 1 409 ? 92.216 106.904 175.124 1.00 55.35 409 PRO A C 1
ATOM 2920 O O . PRO A 1 409 ? 93.300 107.102 175.688 1.00 55.35 409 PRO A O 1
ATOM 2924 N N . ALA A 1 410 ? 92.136 106.490 173.864 1.00 54.76 410 ALA A N 1
ATOM 2925 C CA . ALA A 1 410 ? 93.316 106.180 173.072 1.00 54.76 410 ALA A CA 1
ATOM 2926 C C . ALA A 1 410 ? 93.879 107.394 172.343 1.00 54.76 410 ALA A C 1
ATOM 2927 O O . ALA A 1 410 ? 94.850 107.251 171.594 1.00 54.76 410 ALA A O 1
ATOM 2929 N N . VAL A 1 411 ? 93.293 108.575 172.534 1.00 53.06 411 VAL A N 1
ATOM 2930 C CA . VAL A 1 411 ? 93.771 109.812 171.926 1.00 53.06 411 VAL A CA 1
ATOM 2931 C C . VAL A 1 411 ? 93.907 110.852 173.029 1.00 53.06 411 VAL A C 1
ATOM 2932 O O . VAL A 1 411 ? 92.928 111.154 173.722 1.00 53.06 411 VAL A O 1
ATOM 2936 N N . ILE A 1 412 ? 95.106 111.398 173.190 1.00 53.30 412 ILE A N 1
ATOM 2937 C CA . ILE A 1 412 ? 95.380 112.422 174.191 1.00 53.30 412 ILE A CA 1
ATOM 2938 C C . ILE A 1 412 ? 95.636 113.721 173.437 1.00 53.30 412 ILE A C 1
ATOM 2939 O O . ILE A 1 412 ? 96.738 113.951 172.929 1.00 53.30 412 ILE A O 1
ATOM 2944 N N . LEU A 1 413 ? 94.621 114.575 173.358 1.00 53.36 413 LEU A N 1
ATOM 2945 C CA . LEU A 1 413 ? 94.750 115.848 172.664 1.00 53.36 413 LEU A CA 1
ATOM 2946 C C . LEU A 1 413 ? 95.547 116.834 173.505 1.00 53.36 413 LEU A C 1
ATOM 2947 O O . LEU A 1 413 ? 95.243 117.050 174.681 1.00 53.36 413 LEU A O 1
ATOM 2952 N N . ARG A 1 414 ? 96.571 117.427 172.898 1.00 55.28 414 ARG A N 1
ATOM 2953 C CA . ARG A 1 414 ? 97.431 118.395 173.557 1.00 55.28 414 ARG A CA 1
ATOM 2954 C C . ARG A 1 414 ? 97.564 119.636 172.688 1.00 55.28 414 ARG A C 1
ATOM 2955 O O . ARG A 1 414 ? 97.226 119.631 171.503 1.00 55.28 414 ARG A O 1
ATOM 2963 N N . ARG A 1 415 ? 98.070 120.703 173.293 1.00 57.87 415 ARG A N 1
ATOM 2964 C CA . ARG A 1 415 ? 98.402 121.921 172.577 1.00 57.87 415 ARG A CA 1
ATOM 2965 C C . ARG A 1 415 ? 99.839 122.319 172.904 1.00 57.87 415 ARG A C 1
ATOM 2966 O O . ARG A 1 415 ? 100.339 121.982 173.982 1.00 57.87 415 ARG A O 1
ATOM 2974 N N . PRO A 1 416 ? 100.543 122.981 171.980 1.00 59.46 416 PRO A N 1
ATOM 2975 C CA . PRO A 1 416 ? 101.955 123.306 172.221 1.00 59.46 416 PRO A CA 1
ATOM 2976 C C . PRO A 1 416 ? 102.141 124.339 173.322 1.00 59.46 416 PRO A C 1
ATOM 2977 O O . PRO A 1 416 ? 101.308 125.224 173.531 1.00 59.46 416 PRO A O 1
ATOM 2981 N N . ASN A 1 417 ? 103.266 124.203 174.032 1.00 68.52 417 ASN A N 1
ATOM 2982 C CA . ASN A 1 417 ? 103.492 124.979 175.248 1.00 68.52 417 ASN A CA 1
ATOM 2983 C C . ASN A 1 417 ? 103.824 126.429 174.922 1.00 68.52 417 ASN A C 1
ATOM 2984 O O . ASN A 1 417 ? 103.364 127.349 175.610 1.00 68.52 417 ASN A O 1
ATOM 2989 N N . GLN A 1 418 ? 104.613 126.655 173.881 1.00 69.79 418 GLN A N 1
ATOM 2990 C CA . GLN A 1 418 ? 104.953 127.995 173.437 1.00 69.79 418 GLN A CA 1
ATOM 2991 C C . GLN A 1 418 ? 104.016 128.417 172.313 1.00 69.79 418 GLN A C 1
ATOM 2992 O O . GLN A 1 418 ? 103.402 127.587 171.640 1.00 69.79 418 GLN A O 1
ATOM 2998 N N . SER A 1 419 ? 103.910 129.731 172.117 1.00 62.18 419 SER A N 1
ATOM 2999 C CA . SER A 1 419 ? 103.121 130.282 171.015 1.00 62.18 419 SER A CA 1
ATOM 3000 C C . SER A 1 419 ? 103.953 130.173 169.741 1.00 62.18 419 SER A C 1
ATOM 3001 O O . SER A 1 419 ? 104.548 131.138 169.254 1.00 62.18 419 SER A O 1
ATOM 3004 N N . GLN A 1 420 ? 103.986 128.969 169.195 1.00 56.72 420 GLN A N 1
ATOM 3005 C CA . GLN A 1 420 ? 104.777 128.608 168.036 1.00 56.72 420 GLN A CA 1
ATOM 3006 C C . GLN A 1 420 ? 103.935 128.774 166.779 1.00 56.72 420 GLN A C 1
ATOM 3007 O O . GLN A 1 420 ? 102.703 128.798 166.857 1.00 56.72 420 GLN A O 1
ATOM 3013 N N . PRO A 1 421 ? 104.549 128.926 165.584 1.00 50.66 421 PRO A N 1
ATOM 3014 C CA . PRO A 1 421 ? 103.725 129.183 164.395 1.00 50.66 421 PRO A CA 1
ATOM 3015 C C . PRO A 1 421 ? 102.976 127.960 163.889 1.00 50.66 421 PRO A C 1
ATOM 3016 O O . PRO A 1 421 ? 103.033 126.878 164.479 1.00 50.66 421 PRO A O 1
ATOM 3020 N N . LEU A 1 422 ? 102.262 128.138 162.791 1.00 42.88 422 LEU A N 1
ATOM 3021 C CA . LEU A 1 422 ? 101.383 127.143 162.202 1.00 42.88 422 LEU A CA 1
ATOM 3022 C C . LEU A 1 422 ? 102.161 126.309 161.186 1.00 42.88 422 LEU A C 1
ATOM 3023 O O . LEU A 1 422 ? 102.976 126.855 160.438 1.00 42.88 422 LEU A O 1
ATOM 3028 N N . PRO A 1 423 ? 101.958 124.994 161.152 1.00 37.21 423 PRO A N 1
ATOM 3029 C CA . PRO A 1 423 ? 102.664 124.148 160.182 1.00 37.21 423 PRO A CA 1
ATOM 3030 C C . PRO A 1 423 ? 102.172 124.411 158.770 1.00 37.21 423 PRO A C 1
ATOM 3031 O O . PRO A 1 423 ? 101.084 124.977 158.590 1.00 37.21 423 PRO A O 1
ATOM 3035 N N . PRO A 1 424 ? 102.963 124.053 157.736 1.00 36.31 424 PRO A N 1
ATOM 3036 C CA . PRO A 1 424 ? 102.507 124.265 156.355 1.00 36.31 424 PRO A CA 1
ATOM 3037 C C . PRO A 1 424 ? 101.292 123.427 156.000 1.00 36.31 424 PRO A C 1
ATOM 3038 O O . PRO A 1 424 ? 101.366 122.200 155.905 1.00 36.31 424 PRO A O 1
ATOM 3042 N N . SER A 1 425 ? 100.162 124.100 155.807 1.00 35.36 425 SER A N 1
ATOM 3043 C CA . SER A 1 425 ? 98.882 123.428 155.672 1.00 35.36 425 SER A CA 1
ATOM 3044 C C . SER A 1 425 ? 97.942 124.295 154.850 1.00 35.36 425 SER A C 1
ATOM 3045 O O . SER A 1 425 ? 98.249 125.438 154.511 1.00 35.36 425 SER A O 1
ATOM 3048 N N . SER A 1 426 ? 96.771 123.732 154.553 1.00 33.64 426 SER A N 1
ATOM 3049 C CA . SER A 1 426 ? 95.783 124.393 153.711 1.00 33.64 426 SER A CA 1
ATOM 3050 C C . SER A 1 426 ? 95.063 125.530 154.420 1.00 33.64 426 SER A C 1
ATOM 3051 O O . SER A 1 426 ? 94.419 126.343 153.751 1.00 33.64 426 SER A O 1
ATOM 3054 N N . LEU A 1 427 ? 95.143 125.594 155.752 1.00 36.32 427 LEU A N 1
ATOM 3055 C CA . LEU A 1 427 ? 94.575 126.718 156.491 1.00 36.32 427 LEU A CA 1
ATOM 3056 C C . LEU A 1 427 ? 95.303 128.017 156.181 1.00 36.32 427 LEU A C 1
ATOM 3057 O O . LEU A 1 427 ? 94.710 129.099 156.266 1.00 36.32 427 LEU A O 1
ATOM 3062 N N . GLN A 1 428 ? 96.576 127.928 155.795 1.00 37.40 428 GLN A N 1
ATOM 3063 C CA . GLN A 1 428 ? 97.364 129.119 155.524 1.00 37.40 428 GLN A CA 1
ATOM 3064 C C . GLN A 1 428 ? 96.939 129.854 154.258 1.00 37.40 428 GLN A C 1
ATOM 3065 O O . GLN A 1 428 ? 97.283 131.029 154.098 1.00 37.40 428 GLN A O 1
ATOM 3071 N N . ARG A 1 429 ? 96.209 129.212 153.351 1.00 36.15 429 ARG A N 1
ATOM 3072 C CA . ARG A 1 429 ? 95.644 129.969 152.242 1.00 36.15 429 ARG A CA 1
ATOM 3073 C C . ARG A 1 429 ? 94.376 130.698 152.650 1.00 36.15 429 ARG A C 1
ATOM 3074 O O . ARG A 1 429 ? 94.115 131.801 152.163 1.00 36.15 429 ARG A O 1
ATOM 3082 N N . PHE A 1 430 ? 93.580 130.096 153.532 1.00 37.62 430 PHE A N 1
ATOM 3083 C CA . PHE A 1 430 ? 92.370 130.751 154.009 1.00 37.62 430 PHE A CA 1
ATOM 3084 C C . PHE A 1 430 ? 92.690 131.888 154.967 1.00 37.62 430 PHE A C 1
ATOM 3085 O O . PHE A 1 430 ? 91.911 132.840 155.075 1.00 37.62 430 PHE A O 1
ATOM 3093 N N . LEU A 1 431 ? 93.822 131.816 155.663 1.00 41.10 431 LEU A N 1
ATOM 3094 C CA . LEU A 1 431 ? 94.211 132.887 156.568 1.00 41.10 431 LEU A CA 1
ATOM 3095 C C . LEU A 1 431 ? 94.861 134.067 155.857 1.00 41.10 431 LEU A C 1
ATOM 3096 O O . LEU A 1 431 ? 95.174 135.065 156.513 1.00 41.10 431 LEU A O 1
ATOM 3101 N N . ARG A 1 432 ? 95.071 133.989 154.545 1.00 41.53 432 ARG A N 1
ATOM 3102 C CA . ARG A 1 432 ? 95.460 135.164 153.778 1.00 41.53 432 ARG A CA 1
ATOM 3103 C C . ARG A 1 432 ? 94.267 135.991 153.330 1.00 41.53 432 ARG A C 1
ATOM 3104 O O . ARG A 1 432 ? 94.453 136.981 152.615 1.00 41.53 432 ARG A O 1
ATOM 3112 N N . ALA A 1 433 ? 93.065 135.616 153.715 1.00 48.60 433 ALA A N 1
ATOM 3113 C CA . ALA A 1 433 ? 91.896 136.308 153.198 1.00 48.60 433 ALA A CA 1
ATOM 3114 C C . ALA A 1 433 ? 90.922 136.776 154.270 1.00 48.60 433 ALA A C 1
ATOM 3115 O O . ALA A 1 433 ? 90.338 137.852 154.122 1.00 48.60 433 ALA A O 1
ATOM 3117 N N . ARG A 1 434 ? 90.722 136.005 155.342 1.00 54.43 434 ARG A N 1
ATOM 3118 C CA . ARG A 1 434 ? 89.569 136.267 156.202 1.00 54.43 434 ARG A CA 1
ATOM 3119 C C . ARG A 1 434 ? 89.843 136.227 157.708 1.00 54.43 434 ARG A C 1
ATOM 3120 O O . ARG A 1 434 ? 89.107 136.893 158.447 1.00 54.43 434 ARG A O 1
ATOM 3128 N N . ASN A 1 435 ? 90.908 135.561 158.182 1.00 55.96 435 ASN A N 1
ATOM 3129 C CA . ASN A 1 435 ? 91.144 135.231 159.601 1.00 55.96 435 ASN A CA 1
ATOM 3130 C C . ASN A 1 435 ? 89.989 134.411 160.176 1.00 55.96 435 ASN A C 1
ATOM 3131 O O . ASN A 1 435 ? 89.262 134.844 161.070 1.00 55.96 435 ASN A O 1
ATOM 3136 N N . ILE A 1 436 ? 89.838 133.203 159.648 1.00 48.66 436 ILE A N 1
ATOM 3137 C CA . ILE A 1 436 ? 88.870 132.267 160.197 1.00 48.66 436 ILE A CA 1
ATOM 3138 C C . ILE A 1 436 ? 89.461 131.572 161.420 1.00 48.66 436 ILE A C 1
ATOM 3139 O O . ILE A 1 436 ? 90.676 131.539 161.626 1.00 48.66 436 ILE A O 1
ATOM 3144 N N . SER A 1 437 ? 88.581 131.017 162.250 1.00 48.48 437 SER A N 1
ATOM 3145 C CA . SER A 1 437 ? 88.991 130.346 163.483 1.00 48.48 437 SER A CA 1
ATOM 3146 C C . SER A 1 437 ? 89.343 128.907 163.138 1.00 48.48 437 SER A C 1
ATOM 3147 O O . SER A 1 437 ? 88.495 128.017 163.146 1.00 48.48 437 SER A O 1
ATOM 3150 N N . GLY A 1 438 ? 90.617 128.678 162.837 1.00 42.36 438 GLY A N 1
ATOM 3151 C CA . GLY A 1 438 ? 91.053 127.378 162.372 1.00 42.36 438 GLY A CA 1
ATOM 3152 C C . GLY A 1 438 ? 92.036 126.667 163.277 1.00 42.36 438 GLY A C 1
ATOM 3153 O O . GLY A 1 438 ? 92.766 127.303 164.041 1.00 42.36 438 GLY A O 1
ATOM 3154 N N . VAL A 1 439 ? 92.062 125.338 163.190 1.00 39.41 439 VAL A N 1
ATOM 3155 C CA . VAL A 1 439 ? 92.976 124.505 163.958 1.00 39.41 439 VAL A CA 1
ATOM 3156 C C . VAL A 1 439 ? 93.570 123.477 163.002 1.00 39.41 439 VAL A C 1
ATOM 3157 O O . VAL A 1 439 ? 92.975 123.145 161.974 1.00 39.41 439 VAL A O 1
ATOM 3161 N N . VAL A 1 440 ? 94.781 123.019 163.310 1.00 37.77 440 VAL A N 1
ATOM 3162 C CA . VAL A 1 440 ? 95.464 121.988 162.535 1.00 37.77 440 VAL A CA 1
ATOM 3163 C C . VAL A 1 440 ? 95.786 120.835 163.475 1.00 37.77 440 VAL A C 1
ATOM 3164 O O . VAL A 1 440 ? 96.503 121.020 164.465 1.00 37.77 440 VAL A O 1
ATOM 3168 N N . LEU A 1 441 ? 95.260 119.656 163.170 1.00 37.99 441 LEU A N 1
ATOM 3169 C CA . LEU A 1 441 ? 95.581 118.450 163.918 1.00 37.99 441 LEU A CA 1
ATOM 3170 C C . LEU A 1 441 ? 96.785 117.764 163.290 1.00 37.99 441 LEU A C 1
ATOM 3171 O O . LEU A 1 441 ? 96.865 117.629 162.067 1.00 37.99 441 LEU A O 1
ATOM 3176 N N . ALA A 1 442 ? 97.719 117.327 164.132 1.00 38.49 442 ALA A N 1
ATOM 3177 C CA . ALA A 1 442 ? 98.947 116.707 163.656 1.00 38.49 442 ALA A CA 1
ATOM 3178 C C . ALA A 1 442 ? 99.508 115.811 164.750 1.00 38.49 442 ALA A C 1
ATOM 3179 O O . ALA A 1 442 ? 99.119 115.907 165.915 1.00 38.49 442 ALA A O 1
ATOM 3181 N N . ASP A 1 443 ? 100.437 114.936 164.368 1.00 39.25 443 ASP A N 1
ATOM 3182 C CA . ASP A 1 443 ? 101.074 114.041 165.327 1.00 39.25 443 ASP A CA 1
ATOM 3183 C C . ASP A 1 443 ? 102.338 114.623 165.942 1.00 39.25 443 ASP A C 1
ATOM 3184 O O . ASP A 1 443 ? 102.931 113.987 166.818 1.00 39.25 443 ASP A O 1
ATOM 3189 N N . HIS A 1 444 ? 102.760 115.806 165.513 1.00 38.55 444 HIS A N 1
ATOM 3190 C CA . HIS A 1 444 ? 104.010 116.400 165.952 1.00 38.55 444 HIS A CA 1
ATOM 3191 C C . HIS A 1 444 ? 103.769 117.761 166.586 1.00 38.55 444 HIS A C 1
ATOM 3192 O O . HIS A 1 444 ? 102.790 118.445 166.279 1.00 38.55 444 HIS A O 1
ATOM 3199 N N . SER A 1 445 ? 104.674 118.139 167.485 1.00 42.55 445 SER A N 1
ATOM 3200 C CA . SER A 1 445 ? 104.713 119.485 168.041 1.00 42.55 445 SER A CA 1
ATOM 3201 C C . SER A 1 445 ? 105.829 120.316 167.426 1.00 42.55 445 SER A C 1
ATOM 3202 O O . SER A 1 445 ? 105.590 121.428 166.951 1.00 42.55 445 SER A O 1
ATOM 3205 N N . GLY A 1 446 ? 107.048 119.787 167.416 1.00 41.70 446 GLY A N 1
ATOM 3206 C CA . GLY A 1 446 ? 108.156 120.457 166.771 1.00 41.70 446 GLY A CA 1
ATOM 3207 C C . GLY A 1 446 ? 108.282 120.026 165.328 1.00 41.70 446 GLY A C 1
ATOM 3208 O O . GLY A 1 446 ? 107.352 120.215 164.543 1.00 41.70 446 GLY A O 1
ATOM 3209 N N . ALA A 1 447 ? 109.412 119.428 164.969 1.00 39.64 447 ALA A N 1
ATOM 3210 C CA . ALA A 1 447 ? 109.610 118.969 163.606 1.00 39.64 447 ALA A CA 1
ATOM 3211 C C . ALA A 1 447 ? 108.799 117.702 163.346 1.00 39.64 447 ALA A C 1
ATOM 3212 O O . ALA A 1 447 ? 108.190 117.123 164.248 1.00 39.64 447 ALA A O 1
ATOM 3214 N N . PHE A 1 448 ? 108.804 117.275 162.085 1.00 35.92 448 PHE A N 1
ATOM 3215 C CA . PHE A 1 448 ? 108.018 116.123 161.662 1.00 35.92 448 PHE A CA 1
ATOM 3216 C C . PHE A 1 448 ? 108.552 114.839 162.281 1.00 35.92 448 PHE A C 1
ATOM 3217 O O . PHE A 1 448 ? 109.762 114.657 162.427 1.00 35.92 448 PHE A O 1
ATOM 3225 N N . HIS A 1 449 ? 107.639 113.941 162.646 1.00 38.22 449 HIS A N 1
ATOM 3226 C CA . HIS A 1 449 ? 108.041 112.590 163.006 1.00 38.22 449 HIS A CA 1
ATOM 3227 C C . HIS A 1 449 ? 108.318 111.727 161.786 1.00 38.22 449 HIS A C 1
ATOM 3228 O O . HIS A 1 449 ? 108.865 110.630 161.933 1.00 38.22 449 HIS A O 1
ATOM 3235 N N . ASN A 1 450 ? 107.950 112.198 160.599 1.00 34.29 450 ASN A N 1
ATOM 3236 C CA . ASN A 1 450 ? 108.175 111.474 159.356 1.00 34.29 450 ASN A CA 1
ATOM 3237 C C . ASN A 1 450 ? 109.646 111.591 158.988 1.00 34.29 450 ASN A C 1
ATOM 3238 O O . ASN A 1 450 ? 110.131 112.686 158.688 1.00 34.29 450 ASN A O 1
ATOM 3243 N N . LYS A 1 451 ? 110.362 110.468 159.008 1.00 37.98 451 LYS A N 1
ATOM 3244 C CA . LYS A 1 451 ? 111.750 110.463 158.569 1.00 37.98 451 LYS A CA 1
ATOM 3245 C C . LYS A 1 451 ? 111.893 110.487 157.057 1.00 37.98 451 LYS A C 1
ATOM 3246 O O . LYS A 1 451 ? 113.013 110.644 156.564 1.00 37.98 451 LYS A O 1
ATOM 3252 N N . TYR A 1 452 ? 110.806 110.317 156.312 1.00 35.97 452 TYR A N 1
ATOM 3253 C CA . TYR A 1 452 ? 110.861 110.177 154.864 1.00 35.97 452 TYR A CA 1
ATOM 3254 C C . TYR A 1 452 ? 109.839 111.084 154.204 1.00 35.97 452 TYR A C 1
ATOM 3255 O O . TYR A 1 452 ? 109.040 110.654 153.373 1.00 35.97 452 TYR A O 1
ATOM 3264 N N . TYR A 1 453 ? 109.838 112.355 154.594 1.00 31.70 453 TYR A N 1
ATOM 3265 C CA . TYR A 1 453 ? 108.893 113.322 154.053 1.00 31.70 453 TYR A CA 1
ATOM 3266 C C . TYR A 1 453 ? 109.198 113.590 152.585 1.00 31.70 453 TYR A C 1
ATOM 3267 O O . TYR A 1 453 ? 110.310 114.007 152.246 1.00 31.70 453 TYR A O 1
ATOM 3276 N N . GLN A 1 454 ? 108.208 113.312 151.728 1.00 31.22 454 GLN A N 1
ATOM 3277 C CA . GLN A 1 454 ? 108.256 113.511 150.276 1.00 31.22 454 GLN A CA 1
ATOM 3278 C C . GLN A 1 454 ? 109.402 112.716 149.643 1.00 31.22 454 GLN A C 1
ATOM 3279 O O . GLN A 1 454 ? 110.278 113.264 148.978 1.00 31.22 454 GLN A O 1
ATOM 3285 N N . SER A 1 455 ? 109.376 111.403 149.855 1.00 31.51 455 SER A N 1
ATOM 3286 C CA . SER A 1 455 ? 110.490 110.540 149.487 1.00 31.51 455 SER A CA 1
ATOM 3287 C C . SER A 1 455 ? 109.968 109.204 148.982 1.00 31.51 455 SER A C 1
ATOM 3288 O O . SER A 1 455 ? 108.783 108.888 149.107 1.00 31.51 455 SER A O 1
ATOM 3291 N N . ILE A 1 456 ? 110.877 108.409 148.406 1.00 30.52 456 ILE A N 1
ATOM 3292 C CA . ILE A 1 456 ? 110.532 107.078 147.900 1.00 30.52 456 ILE A CA 1
ATOM 3293 C C . ILE A 1 456 ? 110.385 106.026 148.984 1.00 30.52 456 ILE A C 1
ATOM 3294 O O . ILE A 1 456 ? 110.010 104.889 148.676 1.00 30.52 456 ILE A O 1
ATOM 3299 N N . TYR A 1 457 ? 110.676 106.358 150.235 1.00 35.27 457 TYR A N 1
ATOM 3300 C CA . TYR A 1 457 ? 110.602 105.397 151.321 1.00 35.27 457 TYR A CA 1
ATOM 3301 C C . TYR A 1 457 ? 109.377 105.593 152.190 1.00 35.27 457 TYR A C 1
ATOM 3302 O O . TYR A 1 457 ? 109.223 104.885 153.187 1.00 35.27 457 TYR A O 1
ATOM 3311 N N . ASP A 1 458 ? 108.504 106.528 151.837 1.00 34.29 458 ASP A N 1
ATOM 3312 C CA . ASP A 1 458 ? 107.288 106.778 152.604 1.00 34.29 458 ASP A CA 1
ATOM 3313 C C . ASP A 1 458 ? 106.172 105.854 152.108 1.00 34.29 458 ASP A C 1
ATOM 3314 O O . ASP A 1 458 ? 105.137 106.279 151.607 1.00 34.29 458 ASP A O 1
ATOM 3319 N N . THR A 1 459 ? 106.423 104.556 152.252 1.00 35.16 459 THR A N 1
ATOM 3320 C CA . THR A 1 459 ? 105.547 103.495 151.796 1.00 35.16 459 THR A CA 1
ATOM 3321 C C . THR A 1 459 ? 104.757 102.954 152.980 1.00 35.16 459 THR A C 1
ATOM 3322 O O . THR A 1 459 ? 104.783 103.517 154.077 1.00 35.16 459 THR A O 1
ATOM 3326 N N . ALA A 1 460 ? 104.054 101.838 152.764 1.00 39.96 460 ALA A N 1
ATOM 3327 C CA . ALA A 1 460 ? 103.195 101.258 153.792 1.00 39.96 460 ALA A CA 1
ATOM 3328 C C . ALA A 1 460 ? 103.972 100.703 154.980 1.00 39.96 460 ALA A C 1
ATOM 3329 O O . ALA A 1 460 ? 103.383 100.504 156.046 1.00 39.96 460 ALA A O 1
ATOM 3331 N N . GLU A 1 461 ? 105.273 100.454 154.831 1.00 45.27 461 GLU A N 1
ATOM 3332 C CA . GLU A 1 461 ? 106.089 100.023 155.956 1.00 45.27 461 GLU A CA 1
ATOM 3333 C C . GLU A 1 461 ? 106.557 101.180 156.826 1.00 45.27 461 GLU A C 1
ATOM 3334 O O . GLU A 1 461 ? 107.067 100.939 157.924 1.00 45.27 461 GLU A O 1
ATOM 3340 N N . ASN A 1 462 ? 106.413 102.422 156.359 1.00 40.56 462 ASN A N 1
ATOM 3341 C CA . ASN A 1 462 ? 106.758 103.569 157.192 1.00 40.56 462 ASN A CA 1
ATOM 3342 C C . ASN A 1 462 ? 105.739 103.745 158.310 1.00 40.56 462 ASN A C 1
ATOM 3343 O O . ASN A 1 462 ? 106.102 104.078 159.444 1.00 40.56 462 ASN A O 1
ATOM 3348 N N . ILE A 1 463 ? 104.466 103.508 158.015 1.00 42.61 463 ILE A N 1
ATOM 3349 C CA . ILE A 1 463 ? 103.406 103.613 159.001 1.00 42.61 463 ILE A CA 1
ATOM 3350 C C . ILE A 1 463 ? 102.967 102.236 159.500 1.00 42.61 463 ILE A C 1
ATOM 3351 O O . ILE A 1 463 ? 101.900 102.112 160.103 1.00 42.61 463 ILE A O 1
ATOM 3356 N N . ASN A 1 464 ? 103.773 101.199 159.229 1.00 49.66 464 ASN A N 1
ATOM 3357 C CA . ASN A 1 464 ? 103.617 99.837 159.760 1.00 49.66 464 ASN A CA 1
ATOM 3358 C C . ASN A 1 464 ? 102.306 99.184 159.327 1.00 49.66 464 ASN A C 1
ATOM 3359 O O . ASN A 1 464 ? 101.628 98.534 160.122 1.00 49.66 464 ASN A O 1
ATOM 3364 N N . VAL A 1 465 ? 101.944 99.352 158.057 1.00 45.92 465 VAL A N 1
ATOM 3365 C CA . VAL A 1 465 ? 100.821 98.615 157.474 1.00 45.92 465 VAL A CA 1
ATOM 3366 C C . VAL A 1 465 ? 101.430 97.356 156.866 1.00 45.92 465 VAL A C 1
ATOM 3367 O O . VAL A 1 465 ? 101.880 97.337 155.720 1.00 45.92 465 VAL A O 1
ATOM 3371 N N . SER A 1 466 ? 101.477 96.296 157.665 1.00 51.22 466 SER A N 1
ATOM 3372 C CA . SER A 1 466 ? 102.033 95.020 157.248 1.00 51.22 466 SER A CA 1
ATOM 3373 C C . SER A 1 466 ? 101.067 93.912 157.632 1.00 51.22 466 SER A C 1
ATOM 3374 O O . SER A 1 466 ? 100.433 93.969 158.689 1.00 51.22 466 SER A O 1
ATOM 3377 N N . TYR A 1 467 ? 100.965 92.909 156.770 1.00 53.66 467 TYR A N 1
ATOM 3378 C CA . TYR A 1 467 ? 100.006 91.832 156.907 1.00 53.66 467 TYR A CA 1
ATOM 3379 C C . TYR A 1 467 ? 100.727 90.499 157.076 1.00 53.66 467 TYR A C 1
ATOM 3380 O O . TYR A 1 467 ? 101.876 90.359 156.648 1.00 53.66 467 TYR A O 1
ATOM 3389 N N . PRO A 1 468 ? 100.097 89.514 157.718 1.00 62.47 468 PRO A N 1
ATOM 3390 C CA . PRO A 1 468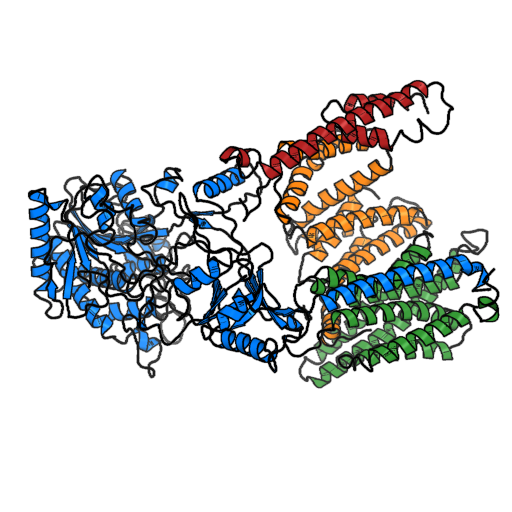 ? 100.708 88.183 157.797 1.00 62.47 468 PRO A CA 1
ATOM 3391 C C . PRO A 1 468 ? 100.744 87.498 156.439 1.00 62.47 468 PRO A C 1
ATOM 3392 O O . PRO A 1 468 ? 99.945 87.788 155.546 1.00 62.47 468 PRO A O 1
ATOM 3396 N N . GLU A 1 469 ? 101.690 86.569 156.294 1.00 69.68 469 GLU A N 1
ATOM 3397 C CA . GLU A 1 469 ? 102.008 86.009 154.986 1.00 69.68 469 GLU A CA 1
ATOM 3398 C C . GLU A 1 469 ? 101.102 84.855 154.576 1.00 69.68 469 GLU A C 1
ATOM 3399 O O . GLU A 1 469 ? 101.060 84.518 153.388 1.00 69.68 469 GLU A O 1
ATOM 3405 N N . TRP A 1 470 ? 100.378 84.241 155.510 1.00 69.41 470 TRP A N 1
ATOM 3406 C CA . TRP A 1 470 ? 99.529 83.104 155.185 1.00 69.41 470 TRP A CA 1
ATOM 3407 C C . TRP A 1 470 ? 98.111 83.515 154.812 1.00 69.41 470 TRP A C 1
ATOM 3408 O O . TRP A 1 470 ? 97.215 82.665 154.793 1.00 69.41 470 TRP A O 1
ATOM 3419 N N . LEU A 1 471 ? 97.888 84.792 154.526 1.00 64.51 471 LEU A N 1
ATOM 3420 C CA . LEU A 1 471 ? 96.575 85.298 154.157 1.00 64.51 471 LEU A CA 1
ATOM 3421 C C . LEU A 1 471 ? 96.515 85.542 152.656 1.00 64.51 471 LEU A C 1
ATOM 3422 O O . LEU A 1 471 ? 97.489 85.996 152.050 1.00 64.51 471 LEU A O 1
ATOM 3427 N N . SER A 1 472 ? 95.369 85.226 152.063 1.00 62.66 472 SER A N 1
ATOM 3428 C CA . SER A 1 472 ? 95.121 85.562 150.674 1.00 62.66 472 SER A CA 1
ATOM 3429 C C . SER A 1 472 ? 94.944 87.073 150.541 1.00 62.66 472 SER A C 1
ATOM 3430 O O . SER A 1 472 ? 94.557 87.740 151.504 1.00 62.66 472 SER A O 1
ATOM 3433 N N . PRO A 1 473 ? 95.226 87.649 149.362 1.00 60.78 473 PRO A N 1
ATOM 3434 C CA . PRO A 1 473 ? 95.022 89.099 149.189 1.00 60.78 473 PRO A CA 1
ATOM 3435 C C . PRO A 1 473 ? 93.566 89.547 149.223 1.00 60.78 473 PRO A C 1
ATOM 3436 O O . PRO A 1 473 ? 93.320 90.758 149.273 1.00 60.78 473 PRO A O 1
ATOM 3440 N N . GLU A 1 474 ? 92.599 88.629 149.191 1.00 60.24 474 GLU A N 1
ATOM 3441 C CA . GLU A 1 474 ? 91.232 88.999 149.527 1.00 60.24 474 GLU A CA 1
ATOM 3442 C C . GLU A 1 474 ? 91.036 89.069 151.036 1.00 60.24 474 GLU A C 1
ATOM 3443 O O . GLU A 1 474 ? 90.246 89.886 151.522 1.00 60.24 474 GLU A O 1
ATOM 3449 N N . GLU A 1 475 ? 91.772 88.261 151.794 1.00 61.37 475 GLU A N 1
ATOM 3450 C CA . GLU A 1 475 ? 91.701 88.314 153.246 1.00 61.37 475 GLU A CA 1
ATOM 3451 C C . GLU A 1 475 ? 92.573 89.420 153.828 1.00 61.37 475 GLU A C 1
ATOM 3452 O O . GLU A 1 475 ? 92.236 89.969 154.885 1.00 61.37 475 GLU A O 1
ATOM 3458 N N . ASP A 1 476 ? 93.655 89.796 153.138 1.00 56.84 476 ASP A N 1
ATOM 3459 C CA . ASP A 1 476 ? 94.420 90.982 153.512 1.00 56.84 476 ASP A CA 1
ATOM 3460 C C . ASP A 1 476 ? 93.623 92.269 153.345 1.00 56.84 476 ASP A C 1
ATOM 3461 O O . ASP A 1 476 ? 93.957 93.273 153.980 1.00 56.84 476 ASP A O 1
ATOM 3466 N N . LEU A 1 477 ? 92.594 92.263 152.496 1.00 51.43 477 LEU A N 1
ATOM 3467 C CA . LEU A 1 477 ? 91.698 93.407 152.384 1.00 51.43 477 LEU A CA 1
ATOM 3468 C C . LEU A 1 477 ? 90.903 93.631 153.664 1.00 51.43 477 LEU A C 1
ATOM 3469 O O . LEU A 1 477 ? 90.561 94.772 153.991 1.00 51.43 477 LEU A O 1
ATOM 3474 N N . ASN A 1 478 ? 90.618 92.564 154.413 1.00 54.49 478 ASN A N 1
ATOM 3475 C CA . ASN A 1 478 ? 89.745 92.644 155.578 1.00 54.49 478 ASN A CA 1
ATOM 3476 C C . ASN A 1 478 ? 90.468 92.314 156.878 1.00 54.49 478 ASN A C 1
ATOM 3477 O O . ASN A 1 478 ? 89.816 92.006 157.879 1.00 54.49 478 ASN A O 1
ATOM 3482 N N . PHE A 1 479 ? 91.795 92.364 156.889 1.00 53.83 479 PHE A N 1
ATOM 3483 C CA . PHE A 1 479 ? 92.569 92.210 158.114 1.00 53.83 479 PHE A CA 1
ATOM 3484 C C . PHE A 1 479 ? 92.848 93.589 158.694 1.00 53.83 479 PHE A C 1
ATOM 3485 O O . PHE A 1 479 ? 93.181 94.520 157.956 1.00 53.83 479 PHE A O 1
ATOM 3493 N N . VAL A 1 480 ? 92.707 93.719 160.008 1.00 49.65 480 VAL A N 1
ATOM 3494 C CA . VAL A 1 480 ? 92.779 95.010 160.680 1.00 49.65 480 VAL A CA 1
ATOM 3495 C C . VAL A 1 480 ? 94.170 95.169 161.275 1.00 49.65 480 VAL A C 1
ATOM 3496 O O . VAL A 1 480 ? 94.544 94.459 162.215 1.00 49.65 480 VAL A O 1
ATOM 3500 N N . THR A 1 481 ? 94.932 96.108 160.728 1.00 50.17 481 THR A N 1
ATOM 3501 C CA . THR A 1 481 ? 96.243 96.463 161.237 1.00 50.17 481 THR A CA 1
ATOM 3502 C C . THR A 1 481 ? 96.071 97.299 162.509 1.00 50.17 481 THR A C 1
ATOM 3503 O O . THR A 1 481 ? 95.012 97.884 162.747 1.00 50.17 481 THR A O 1
ATOM 3507 N N . ASP A 1 482 ? 97.112 97.327 163.351 1.00 51.80 482 ASP A N 1
ATOM 3508 C CA . ASP A 1 482 ? 97.113 98.228 164.499 1.00 51.80 482 ASP A CA 1
ATOM 3509 C C . ASP A 1 482 ? 97.128 99.695 164.086 1.00 51.80 482 ASP A C 1
ATOM 3510 O O . ASP A 1 482 ? 96.647 100.546 164.844 1.00 51.80 482 ASP A O 1
ATOM 3515 N N . THR A 1 483 ? 97.656 100.002 162.897 1.00 47.90 483 THR A N 1
ATOM 3516 C CA . THR A 1 483 ? 97.565 101.352 162.352 1.00 47.90 483 THR A CA 1
ATOM 3517 C C . THR A 1 483 ? 96.120 101.722 162.039 1.00 47.90 483 THR A C 1
ATOM 3518 O O . THR A 1 483 ? 95.723 102.877 162.226 1.00 47.90 483 THR A O 1
ATOM 3522 N N . ALA A 1 484 ? 95.313 100.750 161.603 1.00 46.35 484 ALA A N 1
ATOM 3523 C CA . ALA A 1 484 ? 93.901 101.007 161.338 1.00 46.35 484 ALA A CA 1
ATOM 3524 C C . ALA A 1 484 ? 93.138 101.312 162.621 1.00 46.35 484 ALA A C 1
ATOM 3525 O O . ALA A 1 484 ? 92.314 102.235 162.655 1.00 46.35 484 ALA A O 1
ATOM 3527 N N . LYS A 1 485 ? 93.411 100.562 163.691 1.00 46.45 485 LYS A N 1
ATOM 3528 C CA . LYS A 1 485 ? 92.792 100.853 164.979 1.00 46.45 485 LYS A CA 1
ATOM 3529 C C . LYS A 1 485 ? 93.319 102.147 165.583 1.00 46.45 485 LYS A C 1
ATOM 3530 O O . LYS A 1 485 ? 92.618 102.785 166.375 1.00 46.45 485 LYS A O 1
ATOM 3536 N N . ALA A 1 486 ? 94.540 102.550 165.228 1.00 44.93 486 ALA A N 1
ATOM 3537 C CA . ALA A 1 486 ? 95.051 103.833 165.697 1.00 44.93 486 ALA A CA 1
ATOM 3538 C C . ALA A 1 486 ? 94.403 105.001 164.963 1.00 44.93 486 ALA A C 1
ATOM 3539 O O . ALA A 1 486 ? 94.091 106.024 165.580 1.00 44.93 486 ALA A O 1
ATOM 3541 N N . LEU A 1 487 ? 94.197 104.871 163.652 1.00 41.22 487 LEU A N 1
ATOM 3542 C CA . LEU A 1 487 ? 93.611 105.955 162.872 1.00 41.22 487 LEU A CA 1
ATOM 3543 C C . LEU A 1 487 ? 92.102 106.049 163.026 1.00 41.22 487 LEU A C 1
ATOM 3544 O O . LEU A 1 487 ? 91.549 107.139 162.853 1.00 41.22 487 LEU A O 1
ATOM 3549 N N . ALA A 1 488 ? 91.423 104.943 163.348 1.00 44.15 488 ALA A N 1
ATOM 3550 C CA . ALA A 1 488 ? 89.980 105.007 163.552 1.00 44.15 488 ALA A CA 1
ATOM 3551 C C . ALA A 1 488 ? 89.625 105.775 164.817 1.00 44.15 488 ALA A C 1
ATOM 3552 O O . ALA A 1 488 ? 88.551 106.378 164.888 1.00 44.15 488 ALA A O 1
ATOM 3554 N N . ASP A 1 489 ? 90.523 105.804 165.803 1.00 49.50 489 ASP A N 1
ATOM 3555 C CA . ASP A 1 489 ? 90.286 106.607 166.997 1.00 49.50 489 ASP A CA 1
ATOM 3556 C C . ASP A 1 489 ? 90.389 108.097 166.691 1.00 49.50 489 ASP A C 1
ATOM 3557 O O . ASP A 1 489 ? 89.582 108.895 167.183 1.00 49.50 489 ASP A O 1
ATOM 3562 N N . VAL A 1 490 ? 91.370 108.480 165.869 1.00 42.83 490 VAL A N 1
ATOM 3563 C CA . VAL A 1 490 ? 91.494 109.864 165.423 1.00 42.83 490 VAL A CA 1
ATOM 3564 C C . VAL A 1 490 ? 90.297 110.251 164.562 1.00 42.83 490 VAL A C 1
ATOM 3565 O O . VAL A 1 490 ? 89.779 111.371 164.658 1.00 42.83 490 VAL A O 1
ATOM 3569 N N . ALA A 1 491 ? 89.815 109.309 163.744 1.00 41.18 491 ALA A N 1
ATOM 3570 C CA . ALA A 1 491 ? 88.615 109.540 162.946 1.00 41.18 491 ALA A CA 1
ATOM 3571 C C . ALA A 1 491 ? 87.380 109.708 163.821 1.00 41.18 491 ALA A C 1
ATOM 3572 O O . ALA A 1 491 ? 86.501 110.516 163.510 1.00 41.18 491 ALA A O 1
ATOM 3574 N N . THR A 1 492 ? 87.309 108.972 164.932 1.00 45.91 492 THR A N 1
ATOM 3575 C CA . THR A 1 492 ? 86.180 109.102 165.849 1.00 45.91 492 THR A CA 1
ATOM 3576 C C . THR A 1 492 ? 86.198 110.448 166.564 1.00 45.91 492 THR A C 1
ATOM 3577 O O . THR A 1 492 ? 85.150 111.095 166.705 1.00 45.91 492 THR A O 1
ATOM 3581 N N . VAL A 1 493 ? 87.384 110.886 167.005 1.00 46.45 493 VAL A N 1
ATOM 3582 C CA . VAL A 1 493 ? 87.517 112.197 167.645 1.00 46.45 493 VAL A CA 1
ATOM 3583 C C . VAL A 1 493 ? 87.162 113.311 166.666 1.00 46.45 493 VAL A C 1
ATOM 3584 O O . VAL A 1 493 ? 86.422 114.245 167.009 1.00 46.45 493 VAL A O 1
ATOM 3588 N N . LEU A 1 494 ? 87.631 113.197 165.418 1.00 44.52 494 LEU A N 1
ATOM 3589 C CA . LEU A 1 494 ? 87.320 114.190 164.393 1.00 44.52 494 LEU A CA 1
ATOM 3590 C C . LEU A 1 494 ? 85.834 114.208 164.050 1.00 44.52 494 LEU A C 1
ATOM 3591 O O . LEU A 1 494 ? 85.246 115.282 163.878 1.00 44.52 494 LEU A O 1
ATOM 3596 N N . GLY A 1 495 ? 85.204 113.034 163.975 1.00 48.31 495 GLY A N 1
ATOM 3597 C CA . GLY A 1 495 ? 83.788 112.979 163.653 1.00 48.31 495 GLY A CA 1
ATOM 3598 C C . GLY A 1 495 ? 82.908 113.544 164.749 1.00 48.31 495 GLY A C 1
ATOM 3599 O O . GLY A 1 495 ? 81.975 114.303 164.471 1.00 48.31 495 GLY A O 1
ATOM 3600 N N . ARG A 1 496 ? 83.202 113.207 166.010 1.00 52.86 496 ARG A N 1
ATOM 3601 C CA . ARG A 1 496 ? 82.435 113.776 167.115 1.00 52.86 496 ARG A CA 1
ATOM 3602 C C . ARG A 1 496 ? 82.698 115.269 167.268 1.00 52.86 496 ARG A C 1
ATOM 3603 O O . ARG A 1 496 ? 81.792 116.020 167.648 1.00 52.86 496 ARG A O 1
ATOM 3611 N N . ALA A 1 497 ? 83.906 115.722 166.921 1.00 51.96 497 ALA A N 1
ATOM 3612 C CA . ALA A 1 497 ? 84.208 117.148 166.963 1.00 51.96 497 ALA A CA 1
ATOM 3613 C C . ALA A 1 497 ? 83.440 117.917 165.897 1.00 51.96 497 ALA A C 1
ATOM 3614 O O . ALA A 1 497 ? 82.906 118.995 166.173 1.00 51.96 497 ALA A O 1
ATOM 3616 N N . LEU A 1 498 ? 83.373 117.380 164.676 1.00 48.82 498 LEU A N 1
ATOM 3617 C CA . LEU A 1 498 ? 82.589 118.026 163.628 1.00 48.82 498 LEU A CA 1
ATOM 3618 C C . LEU A 1 498 ? 81.097 117.965 163.924 1.00 48.82 498 LEU A C 1
ATOM 3619 O O . LEU A 1 498 ? 80.360 118.892 163.568 1.00 48.82 498 LEU A O 1
ATOM 3624 N N . TYR A 1 499 ? 80.641 116.898 164.586 1.00 56.75 499 TYR A N 1
ATOM 3625 C CA . TYR A 1 499 ? 79.244 116.809 164.997 1.00 56.75 499 TYR A CA 1
ATOM 3626 C C . TYR A 1 499 ? 78.912 117.846 166.063 1.00 56.75 499 TYR A C 1
ATOM 3627 O O . TYR A 1 499 ? 77.805 118.394 166.077 1.00 56.75 499 TYR A O 1
ATOM 3636 N N . GLU A 1 500 ? 79.854 118.126 166.967 1.00 57.54 500 GLU A N 1
ATOM 3637 C CA . GLU A 1 500 ? 79.618 119.168 167.962 1.00 57.54 500 GLU A CA 1
ATOM 3638 C C . GLU A 1 500 ? 79.744 120.569 167.379 1.00 57.54 500 GLU A C 1
ATOM 3639 O O . GLU A 1 500 ? 79.047 121.483 167.832 1.00 57.54 500 GLU A O 1
ATOM 3645 N N . LEU A 1 501 ? 80.623 120.764 166.393 1.00 52.21 501 LEU A N 1
ATOM 3646 C CA . LEU A 1 501 ? 80.713 122.067 165.740 1.00 52.21 501 LEU A CA 1
ATOM 3647 C C . LEU A 1 501 ? 79.506 122.338 164.856 1.00 52.21 501 LEU A C 1
ATOM 3648 O O . LEU A 1 501 ? 79.150 123.501 164.638 1.00 52.21 501 LEU A O 1
ATOM 3653 N N . ALA A 1 502 ? 78.863 121.290 164.343 1.00 52.43 502 ALA A N 1
ATOM 3654 C CA . ALA A 1 502 ? 77.652 121.450 163.551 1.00 52.43 502 ALA A CA 1
ATOM 3655 C C . ALA A 1 502 ? 76.392 121.542 164.404 1.00 52.43 502 ALA A C 1
ATOM 3656 O O . ALA A 1 502 ? 75.290 121.425 163.862 1.00 52.43 502 ALA A O 1
ATOM 3658 N N . GLY A 1 503 ? 76.525 121.745 165.711 1.00 55.01 503 GLY A N 1
ATOM 3659 C CA . GLY A 1 503 ? 75.380 121.909 166.589 1.00 55.01 503 GLY A CA 1
ATOM 3660 C C . GLY A 1 503 ? 74.579 120.650 166.834 1.00 55.01 503 GLY A C 1
ATOM 3661 O O . GLY A 1 503 ? 73.350 120.718 166.947 1.00 55.01 503 GLY A O 1
ATOM 3662 N N . GLY A 1 504 ? 75.240 119.501 166.921 1.00 63.46 504 GLY A N 1
ATOM 3663 C CA . GLY A 1 504 ? 74.536 118.246 167.099 1.00 63.46 504 GLY A CA 1
ATOM 3664 C C . GLY A 1 504 ? 74.087 117.977 168.519 1.00 63.46 504 GLY A C 1
ATOM 3665 O O . GLY A 1 504 ? 72.895 117.786 168.771 1.00 63.46 504 GLY A O 1
ATOM 3666 N N . THR A 1 505 ? 75.061 117.845 169.427 1.00 67.80 505 THR A N 1
ATOM 3667 C CA . THR A 1 505 ? 74.993 117.898 170.894 1.00 67.80 505 THR A CA 1
ATOM 3668 C C . THR A 1 505 ? 74.072 116.878 171.570 1.00 67.80 505 THR A C 1
ATOM 3669 O O . THR A 1 505 ? 74.006 116.843 172.804 1.00 67.80 505 THR A O 1
ATOM 3673 N N . ASN A 1 506 ? 73.398 116.010 170.818 1.00 74.07 506 ASN A N 1
ATOM 3674 C CA . ASN A 1 506 ? 72.525 115.030 171.452 1.00 74.07 506 ASN A CA 1
ATOM 3675 C C . ASN A 1 506 ? 72.882 113.597 171.086 1.00 74.07 506 ASN A C 1
ATOM 3676 O O . ASN A 1 506 ? 73.032 112.758 171.981 1.00 74.07 506 ASN A O 1
ATOM 3681 N N . PHE A 1 507 ? 73.027 113.284 169.803 1.00 68.42 507 PHE A N 1
ATOM 3682 C CA . PHE A 1 507 ? 73.450 111.946 169.387 1.00 68.42 507 PHE A CA 1
ATOM 3683 C C . PHE A 1 507 ? 74.952 111.916 169.112 1.00 68.42 507 PHE A C 1
ATOM 3684 O O . PHE A 1 507 ? 75.411 111.542 168.035 1.00 68.42 507 PHE A O 1
ATOM 3692 N N . SER A 1 508 ? 75.725 112.311 170.120 1.00 65.17 508 SER A N 1
ATOM 3693 C CA . SER A 1 508 ? 77.170 112.422 169.978 1.00 65.17 508 SER A CA 1
ATOM 3694 C C . SER A 1 508 ? 77.901 111.103 170.186 1.00 65.17 508 SER A C 1
ATOM 3695 O O . SER A 1 508 ? 79.104 111.035 169.918 1.00 65.17 508 SER A O 1
ATOM 3698 N N . ASP A 1 509 ? 77.215 110.062 170.655 1.00 67.82 509 ASP A N 1
ATOM 3699 C CA . ASP A 1 509 ? 77.856 108.782 170.919 1.00 67.82 509 ASP A CA 1
ATOM 3700 C C . ASP A 1 509 ? 77.723 107.796 169.771 1.00 67.82 509 ASP A C 1
ATOM 3701 O O . ASP A 1 509 ? 78.506 106.845 169.701 1.00 67.82 509 ASP A O 1
ATOM 3706 N N . THR A 1 510 ? 76.753 107.996 168.880 1.00 65.81 510 THR A N 1
ATOM 3707 C CA . THR A 1 510 ? 76.583 107.121 167.729 1.00 65.81 510 THR A CA 1
ATOM 3708 C C . THR A 1 510 ? 77.662 107.356 166.678 1.00 65.81 510 THR A C 1
ATOM 3709 O O . THR A 1 510 ? 78.032 106.423 165.955 1.00 65.81 510 THR A O 1
ATOM 3713 N N . VAL A 1 511 ? 78.212 108.568 166.616 1.00 56.84 511 VAL A N 1
ATOM 3714 C CA . VAL A 1 511 ? 79.266 108.903 165.667 1.00 56.84 511 VAL A CA 1
ATOM 3715 C C . VAL A 1 511 ? 80.553 108.209 166.090 1.00 56.84 511 VAL A C 1
ATOM 3716 O O . VAL A 1 511 ? 81.206 108.622 167.054 1.00 56.84 511 VAL A O 1
ATOM 3720 N N . GLN A 1 512 ? 80.922 107.149 165.375 1.00 53.76 512 GLN A N 1
ATOM 3721 C CA . GLN A 1 512 ? 82.127 106.386 165.692 1.00 53.76 512 GLN A CA 1
ATOM 3722 C C . GLN A 1 512 ? 82.573 105.650 164.442 1.00 53.76 512 GLN A C 1
ATOM 3723 O O . GLN A 1 512 ? 81.802 104.868 163.879 1.00 53.76 512 GLN A O 1
ATOM 3729 N N . ALA A 1 513 ? 83.805 105.893 164.011 1.00 48.96 513 ALA A N 1
ATOM 3730 C CA . ALA A 1 513 ? 84.332 105.234 162.827 1.00 48.96 513 ALA A CA 1
ATOM 3731 C C . ALA A 1 513 ? 84.754 103.809 163.148 1.00 48.96 513 ALA A C 1
ATOM 3732 O O . ALA A 1 513 ? 85.338 103.538 164.200 1.00 48.96 513 ALA A O 1
ATOM 3734 N N . ASP A 1 514 ? 84.462 102.904 162.238 1.00 48.68 514 ASP A N 1
ATOM 3735 C CA . ASP A 1 514 ? 84.891 101.534 162.451 1.00 48.68 514 ASP A CA 1
ATOM 3736 C C . ASP A 1 514 ? 86.212 101.261 161.737 1.00 48.68 514 ASP A C 1
ATOM 3737 O O . ASP A 1 514 ? 86.490 101.844 160.686 1.00 48.68 514 ASP A O 1
ATOM 3742 N N . PRO A 1 515 ? 87.067 100.398 162.299 1.00 47.00 515 PRO A N 1
ATOM 3743 C CA . PRO A 1 515 ? 88.369 100.131 161.669 1.00 47.00 515 PRO A CA 1
ATOM 3744 C C . PRO A 1 515 ? 88.295 99.308 160.393 1.00 47.00 515 PRO A C 1
ATOM 3745 O O . PRO A 1 515 ? 89.322 99.189 159.711 1.00 47.00 515 PRO A O 1
ATOM 3749 N N . GLN A 1 516 ? 87.134 98.731 160.062 1.00 48.83 516 GLN A N 1
ATOM 3750 C CA . GLN A 1 516 ? 86.989 97.947 158.837 1.00 48.83 516 GLN A CA 1
ATOM 3751 C C . GLN A 1 516 ? 87.191 98.812 157.598 1.00 48.83 516 GLN A C 1
ATOM 3752 O O . GLN A 1 516 ? 87.962 98.458 156.695 1.00 48.83 516 GLN A O 1
ATOM 3758 N N . THR A 1 517 ? 86.508 99.959 157.548 1.00 45.22 517 THR A N 1
ATOM 3759 C CA . THR A 1 517 ? 86.656 100.870 156.420 1.00 45.22 517 THR A CA 1
ATOM 3760 C C . THR A 1 517 ? 88.057 101.459 156.361 1.00 45.22 517 THR A C 1
ATOM 3761 O O . THR A 1 517 ? 88.595 101.660 155.267 1.00 45.22 517 THR A O 1
ATOM 3765 N N . VAL A 1 518 ? 88.676 101.679 157.524 1.00 43.26 518 VAL A N 1
ATOM 3766 C CA . VAL A 1 518 ? 90.026 102.228 157.570 1.00 43.26 518 VAL A CA 1
ATOM 3767 C C . VAL A 1 518 ? 91.033 101.232 157.012 1.00 43.26 518 VAL A C 1
ATOM 3768 O O . VAL A 1 518 ? 91.900 101.598 156.210 1.00 43.26 518 VAL A O 1
ATOM 3772 N N . THR A 1 519 ? 90.923 99.953 157.393 1.00 45.35 519 THR A N 1
ATOM 3773 C CA . THR A 1 519 ? 91.898 98.987 156.895 1.00 45.35 519 THR A CA 1
ATOM 3774 C C . THR A 1 519 ? 91.645 98.638 155.432 1.00 45.35 519 THR A C 1
ATOM 3775 O O . THR A 1 519 ? 92.602 98.362 154.699 1.00 45.35 519 THR A O 1
ATOM 3779 N N . ARG A 1 520 ? 90.392 98.732 154.963 1.00 45.84 520 ARG A N 1
ATOM 3780 C CA . ARG A 1 520 ? 90.147 98.547 153.535 1.00 45.84 520 ARG A CA 1
ATOM 3781 C C . ARG A 1 520 ? 90.711 99.702 152.716 1.00 45.84 520 ARG A C 1
ATOM 3782 O O . ARG A 1 520 ? 91.295 99.478 151.650 1.00 45.84 520 ARG A O 1
ATOM 3790 N N . LEU A 1 521 ? 90.575 100.939 153.207 1.00 38.92 521 LEU A N 1
ATOM 3791 C CA . LEU A 1 521 ? 91.143 102.076 152.490 1.00 38.92 521 LEU A CA 1
ATOM 3792 C C . LEU A 1 521 ? 92.668 102.056 152.518 1.00 38.92 521 LEU A C 1
ATOM 3793 O O . LEU A 1 521 ? 93.310 102.404 151.519 1.00 38.92 521 LEU A O 1
ATOM 3798 N N . LEU A 1 522 ? 93.269 101.638 153.638 1.00 38.95 522 LEU A N 1
ATOM 3799 C CA . LEU A 1 522 ? 94.726 101.544 153.703 1.00 38.95 522 LEU A CA 1
ATOM 3800 C C . LEU A 1 522 ? 95.265 100.456 152.783 1.00 38.95 522 LEU A C 1
ATOM 3801 O O . LEU A 1 522 ? 96.283 100.662 152.110 1.00 38.95 522 LEU A O 1
ATOM 3806 N N . TYR A 1 523 ? 94.595 99.297 152.732 1.00 44.47 523 TYR A N 1
ATOM 3807 C CA . TYR A 1 523 ? 94.999 98.246 151.801 1.00 44.47 523 TYR A CA 1
ATOM 3808 C C . TYR A 1 523 ? 94.802 98.680 150.355 1.00 44.47 523 TYR A C 1
ATOM 3809 O O . TYR A 1 523 ? 95.577 98.291 149.476 1.00 44.47 523 TYR A O 1
ATOM 3818 N N . GLY A 1 524 ? 93.769 99.480 150.088 1.00 39.28 524 GLY A N 1
ATOM 3819 C CA . GLY A 1 524 ? 93.512 99.895 148.724 1.00 39.28 524 GLY A CA 1
ATOM 3820 C C . GLY A 1 524 ? 94.486 100.942 148.222 1.00 39.28 524 GLY A C 1
ATOM 3821 O O . GLY A 1 524 ? 94.940 100.876 147.077 1.00 39.28 524 GLY A O 1
ATOM 3822 N N . PHE A 1 525 ? 94.826 101.915 149.064 1.00 34.14 525 PHE A N 1
ATOM 3823 C CA . PHE A 1 525 ? 95.717 102.981 148.629 1.00 34.14 525 PHE A CA 1
ATOM 3824 C C . PHE A 1 525 ? 97.192 102.656 148.799 1.00 34.14 525 PHE A C 1
ATOM 3825 O O . PHE A 1 525 ? 98.021 103.290 148.139 1.00 34.14 525 PHE A O 1
ATOM 3833 N N . LEU A 1 526 ? 97.554 101.702 149.658 1.00 35.43 526 LEU A N 1
ATOM 3834 C CA . LEU A 1 526 ? 98.964 101.451 149.909 1.00 35.43 526 LEU A CA 1
ATOM 3835 C C . LEU A 1 526 ? 99.464 100.096 149.435 1.00 35.43 526 LEU A C 1
ATOM 3836 O O . LEU A 1 526 ? 100.680 99.924 149.316 1.00 35.43 526 LEU A O 1
ATOM 3841 N N . ILE A 1 527 ? 98.583 99.133 149.177 1.00 41.71 527 ILE A N 1
ATOM 3842 C CA . ILE A 1 527 ? 99.049 97.798 148.817 1.00 41.71 527 ILE A CA 1
ATOM 3843 C C . ILE A 1 527 ? 98.596 97.428 147.410 1.00 41.71 527 ILE A C 1
ATOM 3844 O O . ILE A 1 527 ? 99.425 97.194 146.525 1.00 41.71 527 ILE A O 1
ATOM 3849 N N . LYS A 1 528 ? 97.285 97.371 147.190 1.00 45.13 528 LYS A N 1
ATOM 3850 C CA . LYS A 1 528 ? 96.749 96.847 145.936 1.00 45.13 528 LYS A CA 1
ATOM 3851 C C . LYS A 1 528 ? 95.508 97.644 145.561 1.00 45.13 528 LYS A C 1
ATOM 3852 O O . LYS A 1 528 ? 94.506 97.602 146.277 1.00 45.13 528 LYS A O 1
ATOM 3858 N N . ALA A 1 529 ? 95.573 98.359 144.440 1.00 45.03 529 ALA A N 1
ATOM 3859 C CA . ALA A 1 529 ? 94.449 99.169 143.993 1.00 45.03 529 ALA A CA 1
ATOM 3860 C C . ALA A 1 529 ? 93.380 98.354 143.285 1.00 45.03 529 ALA A C 1
ATOM 3861 O O . ALA A 1 529 ? 92.252 98.831 143.136 1.00 45.03 529 ALA A O 1
ATOM 3863 N N . ASN A 1 530 ? 93.708 97.142 142.847 1.00 49.72 530 ASN A N 1
ATOM 3864 C CA . ASN A 1 530 ? 92.779 96.302 142.094 1.00 49.72 530 ASN A CA 1
ATOM 3865 C C . ASN A 1 530 ? 92.063 95.339 143.043 1.00 49.72 530 ASN A C 1
ATOM 3866 O O . ASN A 1 530 ? 92.223 94.121 142.989 1.00 49.72 530 ASN A O 1
ATOM 3871 N N . ASN A 1 531 ? 91.260 95.918 143.930 1.00 47.21 531 ASN A N 1
ATOM 3872 C CA . ASN A 1 531 ? 90.596 95.171 144.989 1.00 47.21 531 ASN A CA 1
ATOM 3873 C C . ASN A 1 531 ? 89.357 94.460 144.458 1.00 47.21 531 ASN A C 1
ATOM 3874 O O . ASN A 1 531 ? 89.088 94.418 143.257 1.00 47.21 531 ASN A O 1
ATOM 3879 N N . SER A 1 532 ? 88.583 93.892 145.375 1.00 49.41 532 SER A N 1
ATOM 3880 C CA . SER A 1 532 ? 87.196 93.556 145.113 1.00 49.41 532 SER A CA 1
ATOM 3881 C C . SER A 1 532 ? 86.251 94.642 145.592 1.00 49.41 532 SER A C 1
ATOM 3882 O O . SER A 1 532 ? 85.051 94.569 145.310 1.00 49.41 532 SER A O 1
ATOM 3885 N N . TRP A 1 533 ? 86.763 95.641 146.311 1.00 45.94 533 TRP A N 1
ATOM 3886 C CA . TRP A 1 533 ? 85.956 96.725 146.853 1.00 45.94 533 TRP A CA 1
ATOM 3887 C C . TRP A 1 533 ? 86.081 98.011 146.055 1.00 45.94 533 TRP A C 1
ATOM 3888 O O . TRP A 1 533 ? 85.101 98.749 145.936 1.00 45.94 533 TRP A O 1
ATOM 3899 N N . PHE A 1 534 ? 87.264 98.305 145.507 1.00 44.83 534 PHE A N 1
ATOM 3900 C CA . PHE A 1 534 ? 87.386 99.448 144.607 1.00 44.83 534 PHE A CA 1
ATOM 3901 C C . PHE A 1 534 ? 86.684 99.198 143.283 1.00 44.83 534 PHE A C 1
ATOM 3902 O O . PHE A 1 534 ? 86.206 100.145 142.653 1.00 44.83 534 PHE A O 1
ATOM 3910 N N . GLN A 1 535 ? 86.624 97.944 142.840 1.00 51.42 535 GLN A N 1
ATOM 3911 C CA . GLN A 1 535 ? 85.926 97.635 141.599 1.00 51.42 535 GLN A CA 1
ATOM 3912 C C . GLN A 1 535 ? 84.422 97.802 141.743 1.00 51.42 535 GLN A C 1
ATOM 3913 O O . GLN A 1 535 ? 83.760 98.251 140.804 1.00 51.42 535 GLN A O 1
ATOM 3919 N N . SER A 1 536 ? 83.871 97.482 142.905 1.00 48.89 536 SER A N 1
ATOM 3920 C CA . SER A 1 536 ? 82.435 97.571 143.115 1.00 48.89 536 SER A CA 1
ATOM 3921 C C . SER A 1 536 ? 81.961 98.975 143.481 1.00 48.89 536 SER A C 1
ATOM 3922 O O . SER A 1 536 ? 80.787 99.133 143.824 1.00 48.89 536 SER A O 1
ATOM 3925 N N . ILE A 1 537 ? 82.825 99.989 143.438 1.00 44.26 537 ILE A N 1
ATOM 3926 C CA . ILE A 1 537 ? 82.395 101.358 143.711 1.00 44.26 537 ILE A CA 1
ATOM 3927 C C . ILE A 1 537 ? 82.706 102.325 142.583 1.00 44.26 537 ILE A C 1
ATOM 3928 O O . ILE A 1 537 ? 82.126 103.422 142.549 1.00 44.26 537 ILE A O 1
ATOM 3933 N N . LEU A 1 538 ? 83.603 102.010 141.653 1.00 44.55 538 LEU A N 1
ATOM 3934 C CA . LEU A 1 538 ? 83.877 102.903 140.539 1.00 44.55 538 LEU A CA 1
ATOM 3935 C C . LEU A 1 538 ? 82.945 102.595 139.372 1.00 44.55 538 LEU A C 1
ATOM 3936 O O . LEU A 1 538 ? 82.090 101.710 139.442 1.00 44.55 538 LEU A O 1
ATOM 3941 N N . ARG A 1 539 ? 83.109 103.334 138.281 1.00 48.71 539 ARG A N 1
ATOM 3942 C CA . ARG A 1 539 ? 82.283 103.118 137.107 1.00 48.71 539 ARG A CA 1
ATOM 3943 C C . ARG A 1 539 ? 82.927 102.095 136.174 1.00 48.71 539 ARG A C 1
ATOM 3944 O O . ARG A 1 539 ? 84.049 101.632 136.388 1.00 48.71 539 ARG A O 1
ATOM 3952 N N . GLN A 1 540 ? 82.180 101.733 135.129 1.00 53.34 540 GLN A N 1
ATOM 3953 C CA . GLN A 1 540 ? 82.699 100.829 134.111 1.00 53.34 540 GLN A CA 1
ATOM 3954 C C . GLN A 1 540 ? 83.810 101.490 133.303 1.00 53.34 540 GLN A C 1
ATOM 3955 O O . GLN A 1 540 ? 84.783 100.832 132.918 1.00 53.34 540 GLN A O 1
ATOM 3961 N N . ASP A 1 541 ? 83.693 102.796 133.061 1.00 54.68 541 ASP A N 1
ATOM 3962 C CA . ASP A 1 541 ? 84.684 103.510 132.266 1.00 54.68 541 ASP A CA 1
ATOM 3963 C C . ASP A 1 541 ? 85.987 103.737 133.018 1.00 54.68 541 ASP A C 1
ATOM 3964 O O . ASP A 1 541 ? 87.005 104.037 132.388 1.00 54.68 541 ASP A O 1
ATOM 3969 N N . LEU A 1 542 ? 85.980 103.602 134.344 1.00 46.25 542 LEU A N 1
ATOM 3970 C CA . LEU A 1 542 ? 87.114 103.974 135.177 1.00 46.25 542 LEU A CA 1
ATOM 3971 C C . LEU A 1 542 ? 87.835 102.766 135.761 1.00 46.25 542 LEU A C 1
ATOM 3972 O O . LEU A 1 542 ? 88.607 102.912 136.711 1.00 46.25 542 LEU A O 1
ATOM 3977 N N . ARG A 1 543 ? 87.605 101.573 135.214 1.00 51.53 543 ARG A N 1
ATOM 3978 C CA . ARG A 1 543 ? 88.195 100.371 135.787 1.00 51.53 543 ARG A CA 1
ATOM 3979 C C . ARG A 1 543 ? 89.665 100.207 135.435 1.00 51.53 543 ARG A C 1
ATOM 3980 O O . ARG A 1 543 ? 90.353 99.409 136.077 1.00 51.53 543 ARG A O 1
ATOM 3988 N N . SER A 1 544 ? 90.165 100.940 134.442 1.00 48.10 544 SER A N 1
ATOM 3989 C CA . SER A 1 544 ? 91.579 100.883 134.098 1.00 48.10 544 SER A CA 1
ATOM 3990 C C . SER A 1 544 ? 92.444 101.747 135.004 1.00 48.10 544 SER A C 1
ATOM 3991 O O . SER A 1 544 ? 93.672 101.695 134.890 1.00 48.10 544 SER A O 1
ATOM 3994 N N . TYR A 1 545 ? 91.842 102.532 135.895 1.00 43.89 545 TYR A N 1
ATOM 3995 C CA . TYR A 1 545 ? 92.568 103.364 136.845 1.00 43.89 545 TYR A CA 1
ATOM 3996 C C . TYR A 1 545 ? 92.997 102.612 138.095 1.00 43.89 545 TYR A C 1
ATOM 3997 O O . TYR A 1 545 ? 93.460 103.244 139.047 1.00 43.89 545 TYR A O 1
ATOM 4006 N N . LEU A 1 546 ? 92.846 101.293 138.121 1.00 44.54 546 LEU A N 1
ATOM 4007 C CA . LEU A 1 546 ? 93.186 100.477 139.281 1.00 44.54 546 LEU A CA 1
ATOM 4008 C C . LEU A 1 546 ? 94.248 99.473 138.850 1.00 44.54 546 LEU A C 1
ATOM 4009 O O . LEU A 1 546 ? 93.928 98.404 138.327 1.00 44.54 546 LEU A O 1
ATOM 4014 N N . GLY A 1 547 ? 95.512 99.811 139.071 1.00 47.67 547 GLY A N 1
ATOM 4015 C CA . GLY A 1 547 ? 96.604 98.931 138.720 1.00 47.67 547 GLY A CA 1
ATOM 4016 C C . GLY A 1 547 ? 96.789 97.812 139.724 1.00 47.67 547 GLY A C 1
ATOM 4017 O O . GLY A 1 547 ? 96.041 97.657 140.690 1.00 47.67 547 GLY A O 1
ATOM 4018 N N . ASP A 1 548 ? 97.834 97.020 139.488 1.00 51.38 548 ASP A N 1
ATOM 4019 C CA . ASP A 1 548 ? 98.064 95.837 140.304 1.00 51.38 548 ASP A CA 1
ATOM 4020 C C . ASP A 1 548 ? 98.704 96.185 141.643 1.00 51.38 548 ASP A C 1
ATOM 4021 O O . ASP A 1 548 ? 98.426 95.524 142.648 1.00 51.38 548 ASP A O 1
ATOM 4026 N N . GLY A 1 549 ? 99.549 97.212 141.682 1.00 46.06 549 GLY A N 1
ATOM 4027 C CA . GLY A 1 549 ? 100.218 97.602 142.900 1.00 46.06 549 GLY A CA 1
ATOM 4028 C C . GLY A 1 549 ? 99.505 98.733 143.611 1.00 46.06 549 GLY A C 1
ATOM 4029 O O . GLY A 1 549 ? 98.288 98.894 143.495 1.00 46.06 549 GLY A O 1
ATOM 4030 N N . PRO A 1 550 ? 100.244 99.537 144.369 1.00 37.39 550 PRO A N 1
ATOM 4031 C CA . PRO A 1 550 ? 99.631 100.678 145.049 1.00 37.39 550 PRO A CA 1
ATOM 4032 C C . PRO A 1 550 ? 99.486 101.873 144.120 1.00 37.39 550 PRO A C 1
ATOM 4033 O O . PRO A 1 550 ? 100.142 101.976 143.083 1.00 37.39 550 PRO A O 1
ATOM 4037 N N . LEU A 1 551 ? 98.603 102.784 144.512 1.00 34.10 551 LEU A N 1
ATOM 4038 C CA . LEU A 1 551 ? 98.454 104.031 143.782 1.00 34.10 551 LEU A CA 1
ATOM 4039 C C . LEU A 1 551 ? 99.598 104.974 144.121 1.00 34.10 551 LEU A C 1
ATOM 4040 O O . LEU A 1 551 ? 100.082 105.014 145.254 1.00 34.10 551 LEU A O 1
ATOM 4045 N N . GLN A 1 552 ? 100.034 105.733 143.125 1.00 31.19 552 GLN A N 1
ATOM 4046 C CA . GLN A 1 552 ? 101.011 106.785 143.341 1.00 31.19 552 GLN A CA 1
ATOM 4047 C C . GLN A 1 552 ? 100.280 108.120 143.358 1.00 31.19 552 GLN A C 1
ATOM 4048 O O . GLN A 1 552 ? 99.326 108.333 142.609 1.00 31.19 552 GLN A O 1
ATOM 4054 N N . HIS A 1 553 ? 100.726 109.018 144.226 1.00 29.20 553 HIS A N 1
ATOM 4055 C CA . HIS A 1 553 ? 99.929 110.167 144.634 1.00 29.20 553 HIS A CA 1
ATOM 4056 C C . HIS A 1 553 ? 100.560 111.474 144.180 1.00 29.20 553 HIS A C 1
ATOM 4057 O O . HIS A 1 553 ? 100.663 112.430 144.941 1.00 29.20 553 HIS A O 1
ATOM 4064 N N . TYR A 1 554 ? 100.998 111.528 142.932 1.00 28.67 554 TYR A N 1
ATOM 4065 C CA . TYR A 1 554 ? 101.564 112.735 142.353 1.00 28.67 554 TYR A CA 1
ATOM 4066 C C . TYR A 1 554 ? 100.499 113.464 141.548 1.00 28.67 554 TYR A C 1
ATOM 4067 O O . TYR A 1 554 ? 99.719 112.837 140.828 1.00 28.67 554 TYR A O 1
ATOM 4076 N N . ILE A 1 555 ? 100.457 114.789 141.681 1.00 29.33 555 ILE A N 1
ATOM 4077 C CA . ILE A 1 555 ? 99.542 115.583 140.868 1.00 29.33 555 ILE A CA 1
ATOM 4078 C C . ILE A 1 555 ? 100.085 115.661 139.444 1.00 29.33 555 ILE A C 1
ATOM 4079 O O . ILE A 1 555 ? 101.021 116.407 139.140 1.00 29.33 555 ILE A O 1
ATOM 4084 N N . ALA A 1 556 ? 99.520 114.849 138.566 1.00 32.46 556 ALA A N 1
ATOM 4085 C CA . ALA A 1 556 ? 100.051 114.720 137.223 1.00 32.46 556 ALA A CA 1
ATOM 4086 C C . ALA A 1 556 ? 99.533 115.836 136.323 1.00 32.46 556 ALA A C 1
ATOM 4087 O O . ALA A 1 556 ? 98.682 116.639 136.702 1.00 32.46 556 ALA A O 1
ATOM 4089 N N . VAL A 1 557 ? 100.085 115.884 135.110 1.00 32.82 557 VAL A N 1
ATOM 4090 C CA . VAL A 1 557 ? 99.523 116.716 134.054 1.00 32.82 557 VAL A CA 1
ATOM 4091 C C . VAL A 1 557 ? 98.153 116.191 133.632 1.00 32.82 557 VAL A C 1
ATOM 4092 O O . VAL A 1 557 ? 97.252 116.980 133.307 1.00 32.82 557 VAL A O 1
ATOM 4096 N N . SER A 1 558 ? 97.970 114.865 133.667 1.00 35.83 558 SER A N 1
ATOM 4097 C CA . SER A 1 558 ? 96.690 114.207 133.414 1.00 35.83 558 SER A CA 1
ATOM 4098 C C . SER A 1 558 ? 95.615 114.750 134.339 1.00 35.83 558 SER A C 1
ATOM 4099 O O . SER A 1 558 ? 95.724 114.641 135.563 1.00 35.83 558 SER A O 1
ATOM 4102 N N . SER A 1 559 ? 94.587 115.352 133.746 1.00 37.27 559 SER A N 1
ATOM 4103 C CA . SER A 1 559 ? 93.799 116.352 134.453 1.00 37.27 559 SER A CA 1
ATOM 4104 C C . SER A 1 559 ? 92.881 115.749 135.513 1.00 37.27 559 SER A C 1
ATOM 4105 O O . SER A 1 559 ? 92.669 116.396 136.541 1.00 37.27 559 SER A O 1
ATOM 4108 N N . PRO A 1 560 ? 92.268 114.571 135.328 1.00 35.31 560 PRO A N 1
ATOM 4109 C CA . PRO A 1 560 ? 91.942 113.780 136.521 1.00 35.31 560 PRO A CA 1
ATOM 4110 C C . PRO A 1 560 ? 92.942 112.651 136.748 1.00 35.31 560 PRO A C 1
ATOM 4111 O O . PRO A 1 560 ? 93.377 111.999 135.794 1.00 35.31 560 PRO A O 1
ATOM 4115 N N . THR A 1 561 ? 93.313 112.399 137.996 1.00 34.81 561 THR A N 1
ATOM 4116 C CA . THR A 1 561 ? 94.308 111.387 138.324 1.00 34.81 561 THR A CA 1
ATOM 4117 C C . THR A 1 561 ? 93.581 110.123 138.797 1.00 34.81 561 THR A C 1
ATOM 4118 O O . THR A 1 561 ? 92.360 110.124 138.971 1.00 34.81 561 THR A O 1
ATOM 4122 N N . ASN A 1 562 ? 94.337 109.022 138.915 1.00 37.64 562 ASN A N 1
ATOM 4123 C CA . ASN A 1 562 ? 93.891 107.805 139.592 1.00 37.64 562 ASN A CA 1
ATOM 4124 C C . ASN A 1 562 ? 93.279 108.114 140.956 1.00 37.64 562 ASN A C 1
ATOM 4125 O O . ASN A 1 562 ? 92.141 107.722 141.258 1.00 37.64 562 ASN A O 1
ATOM 4130 N N . THR A 1 563 ? 94.030 108.853 141.776 1.00 32.42 563 THR A N 1
ATOM 4131 C CA . THR A 1 563 ? 93.693 109.056 143.179 1.00 32.42 563 THR A CA 1
ATOM 4132 C C . THR A 1 563 ? 92.445 109.911 143.343 1.00 32.42 563 THR A C 1
ATOM 4133 O O . THR A 1 563 ? 91.640 109.648 144.239 1.00 32.42 563 THR A O 1
ATOM 4137 N N . THR A 1 564 ? 92.249 110.903 142.469 1.00 31.74 564 THR A N 1
ATOM 4138 C CA . THR A 1 564 ? 91.076 111.770 142.564 1.00 31.74 564 THR A CA 1
ATOM 4139 C C . THR A 1 564 ? 89.791 110.994 142.298 1.00 31.74 564 THR A C 1
ATOM 4140 O O . THR A 1 564 ? 88.803 111.156 143.027 1.00 31.74 564 THR A O 1
ATOM 4144 N N . TYR A 1 565 ? 89.811 110.096 141.308 1.00 33.89 565 TYR A N 1
ATOM 4145 C CA . TYR A 1 565 ? 88.656 109.239 141.063 1.00 33.89 565 TYR A CA 1
ATOM 4146 C C . TYR A 1 565 ? 88.413 108.264 142.205 1.00 33.89 565 TYR A C 1
ATOM 4147 O O . TYR A 1 565 ? 87.259 108.055 142.603 1.00 33.89 565 TYR A O 1
ATOM 4156 N N . VAL A 1 566 ? 89.476 107.648 142.734 1.00 33.44 566 VAL A N 1
ATOM 4157 C CA . VAL A 1 566 ? 89.279 106.654 143.788 1.00 33.44 566 VAL A CA 1
ATOM 4158 C C . VAL A 1 566 ? 88.767 107.314 145.068 1.00 33.44 566 VAL A C 1
ATOM 4159 O O . VAL A 1 566 ? 87.866 106.785 145.730 1.00 33.44 566 VAL A O 1
ATOM 4163 N N . VAL A 1 567 ? 89.256 108.518 145.385 1.00 32.46 567 VAL A N 1
ATOM 4164 C CA . VAL A 1 567 ? 88.787 109.231 146.573 1.00 32.46 567 VAL A CA 1
ATOM 4165 C C . VAL A 1 567 ? 87.359 109.728 146.378 1.00 32.46 567 VAL A C 1
ATOM 4166 O O . VAL A 1 567 ? 86.538 109.647 147.301 1.00 32.46 567 VAL A O 1
ATOM 4170 N N . GLN A 1 568 ? 87.017 110.186 145.164 1.00 34.24 568 GLN A N 1
ATOM 4171 C CA . GLN A 1 568 ? 85.653 110.641 144.894 1.00 34.24 568 GLN A CA 1
ATOM 4172 C C . GLN A 1 568 ? 84.641 109.508 145.011 1.00 34.24 568 GLN A C 1
ATOM 4173 O O . GLN A 1 568 ? 83.600 109.660 145.656 1.00 34.24 568 GLN A O 1
ATOM 4179 N N . TYR A 1 569 ? 84.938 108.351 144.423 1.00 37.40 569 TYR A N 1
ATOM 4180 C CA . TYR A 1 569 ? 83.959 107.270 144.486 1.00 37.40 569 TYR A CA 1
ATOM 4181 C C . TYR A 1 569 ? 83.967 106.547 145.828 1.00 37.40 569 TYR A C 1
ATOM 4182 O O . TYR A 1 569 ? 82.922 106.031 146.248 1.00 37.40 569 TYR A O 1
ATOM 4191 N N . ALA A 1 570 ? 85.096 106.555 146.545 1.00 36.20 570 ALA A N 1
ATOM 4192 C CA . ALA A 1 570 ? 85.095 106.082 147.924 1.00 36.20 570 ALA A CA 1
ATOM 4193 C C . ALA A 1 570 ? 84.243 106.978 148.814 1.00 36.20 570 ALA A C 1
ATOM 4194 O O . ALA A 1 570 ? 83.469 106.481 149.635 1.00 36.20 570 ALA A O 1
ATOM 4196 N N . LEU A 1 571 ? 84.338 108.300 148.634 1.00 34.63 571 LEU A N 1
ATOM 4197 C CA . LEU A 1 571 ? 83.494 109.222 149.386 1.00 34.63 571 LEU A CA 1
ATOM 4198 C C . LEU A 1 571 ? 82.034 109.111 148.972 1.00 34.63 571 LEU A C 1
ATOM 4199 O O . LEU A 1 571 ? 81.135 109.294 149.804 1.00 34.63 571 LEU A O 1
ATOM 4204 N N . ALA A 1 572 ? 81.786 108.786 147.701 1.00 39.68 572 ALA A N 1
ATOM 4205 C CA . ALA A 1 572 ? 80.424 108.579 147.227 1.00 39.68 572 ALA A CA 1
ATOM 4206 C C . ALA A 1 572 ? 79.796 107.348 147.858 1.00 39.68 572 ALA A C 1
ATOM 4207 O O . ALA A 1 572 ? 78.609 107.365 148.196 1.00 39.68 572 ALA A O 1
ATOM 4209 N N . ASN A 1 573 ? 80.563 106.267 148.033 1.00 45.29 573 ASN A N 1
ATOM 4210 C CA . ASN A 1 573 ? 79.928 105.135 148.700 1.00 45.29 573 ASN A CA 1
ATOM 4211 C C . ASN A 1 573 ? 79.854 105.338 150.209 1.00 45.29 573 ASN A C 1
ATOM 4212 O O . ASN A 1 573 ? 78.889 104.903 150.846 1.00 45.29 573 ASN A O 1
ATOM 4217 N N . LEU A 1 574 ? 80.850 105.994 150.804 1.00 41.18 574 LEU A N 1
ATOM 4218 C CA . LEU A 1 574 ? 80.847 106.150 152.251 1.00 41.18 574 LEU A CA 1
ATOM 4219 C C . LEU A 1 574 ? 79.851 107.200 152.728 1.00 41.18 574 LEU A C 1
ATOM 4220 O O . LEU A 1 574 ? 79.488 107.188 153.908 1.00 41.18 574 LEU A O 1
ATOM 4225 N N . THR A 1 575 ? 79.383 108.093 151.851 1.00 44.54 575 THR A N 1
ATOM 4226 C CA . THR A 1 575 ? 78.396 109.089 152.249 1.00 44.54 575 THR A CA 1
ATOM 4227 C C . THR A 1 575 ? 77.050 108.976 151.545 1.00 44.54 575 THR A C 1
ATOM 4228 O O . THR A 1 575 ? 76.055 109.459 152.091 1.00 44.54 575 THR A O 1
ATOM 4232 N N . GLY A 1 576 ? 76.980 108.355 150.368 1.00 47.63 576 GLY A N 1
ATOM 4233 C CA . GLY A 1 576 ? 75.744 108.296 149.617 1.00 47.63 576 GLY A CA 1
ATOM 4234 C C . GLY A 1 576 ? 74.939 107.038 149.890 1.00 47.63 576 GLY A C 1
ATOM 4235 O O . GLY A 1 576 ? 75.396 106.090 150.526 1.00 47.63 576 GLY A O 1
ATOM 4236 N N . THR A 1 577 ? 73.706 107.044 149.392 1.00 54.19 577 THR A N 1
ATOM 4237 C CA . THR A 1 577 ? 72.810 105.900 149.477 1.00 54.19 577 THR A CA 1
ATOM 4238 C C . THR A 1 577 ? 72.451 105.424 148.076 1.00 54.19 577 THR A C 1
ATOM 4239 O O . THR A 1 577 ? 72.718 106.094 147.078 1.00 54.19 577 THR A O 1
ATOM 4243 N N . VAL A 1 578 ? 71.834 104.246 148.010 1.00 60.59 578 VAL A N 1
ATOM 4244 C CA . VAL A 1 578 ? 71.405 103.650 146.749 1.00 60.59 578 VAL A CA 1
ATOM 4245 C C . VAL A 1 578 ? 69.939 103.983 146.510 1.00 60.59 578 VAL A C 1
ATOM 4246 O O . VAL A 1 578 ? 69.157 104.139 147.457 1.00 60.59 578 VAL A O 1
ATOM 4250 N N . VAL A 1 579 ? 69.572 104.130 145.239 1.00 65.55 579 VAL A N 1
ATOM 4251 C CA . VAL A 1 579 ? 68.203 104.412 144.829 1.00 65.55 579 VAL A CA 1
ATOM 4252 C C . VAL A 1 579 ? 67.837 103.480 143.683 1.00 65.55 579 VAL A C 1
ATOM 4253 O O . VAL A 1 579 ? 68.694 103.072 142.892 1.00 65.55 579 VAL A O 1
ATOM 4257 N N . ASN A 1 580 ? 66.557 103.126 143.601 1.00 75.28 580 ASN A N 1
ATOM 4258 C CA . ASN A 1 580 ? 66.086 102.314 142.483 1.00 75.28 580 ASN A CA 1
ATOM 4259 C C . ASN A 1 580 ? 65.931 103.201 141.250 1.00 75.28 580 ASN A C 1
ATOM 4260 O O . ASN A 1 580 ? 64.941 103.916 141.087 1.00 75.28 580 ASN A O 1
ATOM 4265 N N . LEU A 1 581 ? 66.930 103.172 140.377 1.00 69.65 581 LEU A N 1
ATOM 4266 C CA . LEU A 1 581 ? 66.821 103.809 139.078 1.00 69.65 581 LEU A CA 1
ATOM 4267 C C . LEU A 1 581 ? 67.456 102.898 138.043 1.00 69.65 581 LEU A C 1
ATOM 4268 O O . LEU A 1 581 ? 68.434 102.203 138.324 1.00 69.65 581 LEU A O 1
ATOM 4273 N N . THR A 1 582 ? 66.885 102.897 136.844 1.00 71.87 582 THR A N 1
ATOM 4274 C CA . THR A 1 582 ? 67.553 102.244 135.735 1.00 71.87 582 THR A CA 1
ATOM 4275 C C . THR A 1 582 ? 68.687 103.132 135.236 1.00 71.87 582 THR A C 1
ATOM 4276 O O . THR A 1 582 ? 68.796 104.303 135.608 1.00 71.87 582 THR A O 1
ATOM 4280 N N . ARG A 1 583 ? 69.542 102.559 134.383 1.00 71.68 583 ARG A N 1
ATOM 4281 C CA . ARG A 1 583 ? 70.719 103.284 133.910 1.00 71.68 583 ARG A CA 1
ATOM 4282 C C . ARG A 1 583 ? 70.339 104.464 133.025 1.00 71.68 583 ARG A C 1
ATOM 4283 O O . ARG A 1 583 ? 71.001 105.508 133.065 1.00 71.68 583 ARG A O 1
ATOM 4291 N N . GLU A 1 584 ? 69.257 104.333 132.256 1.00 76.44 584 GLU A N 1
ATOM 4292 C CA . GLU A 1 584 ? 68.777 105.452 131.455 1.00 76.44 584 GLU A CA 1
ATOM 4293 C C . GLU A 1 584 ? 68.185 106.549 132.331 1.00 76.44 584 GLU A C 1
ATOM 4294 O O . GLU A 1 584 ? 68.251 107.729 131.972 1.00 76.44 584 GLU A O 1
ATOM 4300 N N . GLN A 1 585 ? 67.607 106.183 133.477 1.00 74.45 585 GLN A N 1
ATOM 4301 C CA . GLN A 1 585 ? 67.178 107.187 134.443 1.00 74.45 585 GLN A CA 1
ATOM 4302 C C . GLN A 1 585 ? 68.338 107.703 135.280 1.00 74.45 585 GLN A C 1
ATOM 4303 O O . GLN A 1 585 ? 68.234 108.780 135.873 1.00 74.45 585 GLN A O 1
ATOM 4309 N N . CYS A 1 586 ? 69.438 106.953 135.354 1.00 71.68 586 CYS A N 1
ATOM 4310 C CA . CYS A 1 586 ? 70.546 107.353 136.212 1.00 71.68 586 CYS A CA 1
ATOM 4311 C C . CYS A 1 586 ? 71.485 108.303 135.485 1.00 71.68 586 CYS A C 1
ATOM 4312 O O . CYS A 1 586 ? 72.084 109.180 136.114 1.00 71.68 586 CYS A O 1
ATOM 4315 N N . GLN A 1 587 ? 71.622 108.138 134.166 1.00 76.27 587 GLN A N 1
ATOM 4316 C CA . GLN A 1 587 ? 72.378 109.094 133.365 1.00 76.27 587 GLN A CA 1
ATOM 4317 C C . GLN A 1 587 ? 71.628 110.410 133.209 1.00 76.27 587 GLN A C 1
ATOM 4318 O O . GLN A 1 587 ? 72.250 111.453 132.982 1.00 76.27 587 GLN A O 1
ATOM 4324 N N . ASP A 1 588 ? 70.300 110.385 133.318 1.00 82.08 588 ASP A N 1
ATOM 4325 C CA . ASP A 1 588 ? 69.475 111.579 133.147 1.00 82.08 588 ASP A CA 1
ATOM 4326 C C . ASP A 1 588 ? 68.332 111.514 134.151 1.00 82.08 588 ASP A C 1
ATOM 4327 O O . ASP A 1 588 ? 67.256 110.979 133.857 1.00 82.08 588 ASP A O 1
ATOM 4332 N N . PRO A 1 589 ? 68.529 112.058 135.358 1.00 78.11 589 PRO A N 1
ATOM 4333 C CA . PRO A 1 589 ? 67.487 111.963 136.391 1.00 78.11 589 PRO A CA 1
ATOM 4334 C C . PRO A 1 589 ? 66.477 113.098 136.351 1.00 78.11 589 PRO A C 1
ATOM 4335 O O . PRO A 1 589 ? 65.751 113.312 137.328 1.00 78.11 589 PRO A O 1
ATOM 4339 N N . SER A 1 590 ? 66.423 113.835 135.239 1.00 82.26 590 SER A N 1
ATOM 4340 C CA . SER A 1 590 ? 65.578 115.024 135.181 1.00 82.26 590 SER A CA 1
ATOM 4341 C C . SER A 1 590 ? 64.096 114.680 135.090 1.00 82.26 590 SER A C 1
ATOM 4342 O O . SER A 1 590 ? 63.267 115.380 135.681 1.00 82.26 590 SER A O 1
ATOM 4345 N N . LYS A 1 591 ? 63.737 113.617 134.369 1.00 84.37 591 LYS A N 1
ATOM 4346 C CA . LYS A 1 591 ? 62.329 113.275 134.200 1.00 84.37 591 LYS A CA 1
ATOM 4347 C C . LYS A 1 591 ? 61.735 112.552 135.402 1.00 84.37 591 LYS A C 1
ATOM 4348 O O . LYS A 1 591 ? 60.524 112.305 135.416 1.00 84.37 591 LYS A O 1
ATOM 4354 N N . VAL A 1 592 ? 62.541 112.203 136.395 1.00 80.66 592 VAL A N 1
ATOM 4355 C CA . VAL A 1 592 ? 62.022 111.544 137.598 1.00 80.66 592 VAL A CA 1
ATOM 4356 C C . VAL A 1 592 ? 61.282 112.579 138.443 1.00 80.66 592 VAL A C 1
ATOM 4357 O O . VAL A 1 592 ? 61.780 113.709 138.598 1.00 80.66 592 VAL A O 1
ATOM 4361 N N . PRO A 1 593 ? 60.084 112.274 138.961 1.00 81.41 593 PRO A N 1
ATOM 4362 C CA . PRO A 1 593 ? 59.392 113.261 139.811 1.00 81.41 593 PRO A CA 1
ATOM 4363 C C . PRO A 1 593 ? 60.093 113.513 141.134 1.00 81.41 593 PRO A C 1
ATOM 4364 O O . PRO A 1 593 ? 60.088 114.648 141.626 1.00 81.41 593 PRO A O 1
ATOM 4368 N N . SER A 1 594 ? 60.691 112.487 141.722 1.00 76.72 594 SER A N 1
ATOM 4369 C CA . SER A 1 594 ? 61.603 112.651 142.843 1.00 76.72 594 SER A CA 1
ATOM 4370 C C . SER A 1 594 ? 63.013 112.838 142.283 1.00 76.72 594 SER A C 1
ATOM 4371 O O . SER A 1 594 ? 63.175 113.114 141.090 1.00 76.72 594 SER A O 1
ATOM 4374 N N . GLU A 1 595 ? 64.031 112.710 143.141 1.00 68.86 595 GLU A N 1
ATOM 4375 C CA . GLU A 1 595 ? 65.445 112.619 142.765 1.00 68.86 595 GLU A CA 1
ATOM 4376 C C . GLU A 1 595 ? 65.920 113.878 142.027 1.00 68.86 595 GLU A C 1
ATOM 4377 O O . GLU A 1 595 ? 66.171 113.875 140.820 1.00 68.86 595 GLU A O 1
ATOM 4383 N N . ASN A 1 596 ? 65.972 114.969 142.793 1.00 62.15 596 ASN A N 1
ATOM 4384 C CA . ASN A 1 596 ? 66.445 116.255 142.293 1.00 62.15 596 ASN A CA 1
ATOM 4385 C C . ASN A 1 596 ? 67.897 116.162 141.825 1.00 62.15 596 ASN A C 1
ATOM 4386 O O . ASN A 1 596 ? 68.698 115.385 142.348 1.00 62.15 596 ASN A O 1
ATOM 4391 N N . LYS A 1 597 ? 68.225 116.973 140.822 1.00 61.41 597 LYS A N 1
ATOM 4392 C CA . LYS A 1 597 ? 69.534 116.965 140.186 1.00 61.41 597 LYS A CA 1
ATOM 4393 C C . LYS A 1 597 ? 70.424 118.114 140.632 1.00 61.41 597 LYS A C 1
ATOM 4394 O O . LYS A 1 597 ? 71.646 117.961 140.659 1.00 61.41 597 LYS A O 1
ATOM 4400 N N . ASP A 1 598 ? 69.839 119.254 141.006 1.00 59.76 598 ASP A N 1
ATOM 4401 C CA . ASP A 1 598 ? 70.637 120.383 141.472 1.00 59.76 598 ASP A CA 1
ATOM 4402 C C . ASP A 1 598 ? 71.239 120.127 142.848 1.00 59.76 598 ASP A C 1
ATOM 4403 O O . ASP A 1 598 ? 72.314 120.652 143.156 1.00 59.76 598 ASP A O 1
ATOM 4408 N N . LEU A 1 599 ? 70.572 119.330 143.682 1.00 51.41 599 LEU A N 1
ATOM 4409 C CA . LEU A 1 599 ? 71.057 119.114 145.040 1.00 51.41 599 LEU A CA 1
ATOM 4410 C C . LEU A 1 599 ? 72.115 118.020 145.093 1.00 51.41 599 LEU A C 1
ATOM 4411 O O . LEU A 1 599 ? 73.122 118.157 145.794 1.00 51.41 599 LEU A O 1
ATOM 4416 N N . TYR A 1 600 ? 71.908 116.930 144.367 1.00 48.32 600 TYR A N 1
ATOM 4417 C CA . TYR A 1 600 ? 72.781 115.776 144.466 1.00 48.32 600 TYR A CA 1
ATOM 4418 C C . TYR A 1 600 ? 73.542 115.559 143.162 1.00 48.32 600 TYR A C 1
ATOM 4419 O O . TYR A 1 600 ? 73.466 116.356 142.226 1.00 48.32 600 TYR A O 1
ATOM 4428 N N . GLU A 1 601 ? 74.300 114.470 143.104 1.00 47.19 601 GLU A N 1
ATOM 4429 C CA . GLU A 1 601 ? 74.945 114.030 141.879 1.00 47.19 601 GLU A CA 1
ATOM 4430 C C . GLU A 1 601 ? 74.788 112.520 141.786 1.00 47.19 601 GLU A C 1
ATOM 4431 O O . GLU A 1 601 ? 74.730 111.824 142.802 1.00 47.19 601 GLU A O 1
ATOM 4437 N N . TYR A 1 602 ? 74.702 112.022 140.560 1.00 51.60 602 TYR A N 1
ATOM 4438 C CA . TYR A 1 602 ? 74.324 110.643 140.307 1.00 51.60 602 TYR A CA 1
ATOM 4439 C C . TYR A 1 602 ? 75.402 109.938 139.503 1.00 51.60 602 TYR A C 1
ATOM 4440 O O . TYR A 1 602 ? 76.019 110.524 138.611 1.00 51.60 602 TYR A O 1
ATOM 4449 N N . SER A 1 603 ? 75.614 108.666 139.822 1.00 53.35 603 SER A N 1
ATOM 4450 C CA . SER A 1 603 ? 76.639 107.883 139.153 1.00 53.35 603 SER A CA 1
ATOM 4451 C C . SER A 1 603 ? 76.177 106.441 139.046 1.00 53.35 603 SER A C 1
ATOM 4452 O O . SER A 1 603 ? 75.671 105.875 140.018 1.00 53.35 603 SER A O 1
ATOM 4455 N N . TRP A 1 604 ? 76.350 105.858 137.865 1.00 57.17 604 TRP A N 1
ATOM 4456 C CA . TRP A 1 604 ? 76.044 104.453 137.621 1.00 57.17 604 TRP A CA 1
ATOM 4457 C C . TRP A 1 604 ? 77.349 103.688 137.786 1.00 57.17 604 TRP A C 1
ATOM 4458 O O . TRP A 1 604 ? 78.213 103.715 136.907 1.00 57.17 604 TRP A O 1
ATOM 4469 N N . VAL A 1 605 ? 77.490 103.011 138.917 1.00 51.65 605 VAL A N 1
ATOM 4470 C CA . VAL A 1 605 ? 78.729 102.367 139.283 1.00 51.65 605 VAL A CA 1
ATOM 4471 C C . VAL A 1 605 ? 78.603 100.870 139.030 1.00 51.65 605 VAL A C 1
ATOM 4472 O O . VAL A 1 605 ? 77.514 100.341 138.839 1.00 51.65 605 VAL A O 1
ATOM 4476 N N . GLN A 1 606 ? 79.737 100.174 139.029 1.00 54.71 606 GLN A N 1
ATOM 4477 C CA . GLN A 1 606 ? 79.714 98.721 139.024 1.00 54.71 606 GLN A CA 1
ATOM 4478 C C . GLN A 1 606 ? 79.211 98.207 140.371 1.00 54.71 606 GLN A C 1
ATOM 4479 O O . GLN A 1 606 ? 79.151 98.933 141.366 1.00 54.71 606 GLN A O 1
ATOM 4485 N N . GLY A 1 607 ? 78.857 96.931 140.406 1.00 61.18 607 GLY A N 1
ATOM 4486 C CA . GLY A 1 607 ? 78.396 96.329 141.631 1.00 61.18 607 GLY A CA 1
ATOM 4487 C C . GLY A 1 607 ? 79.331 95.240 142.104 1.00 61.18 607 GLY A C 1
ATOM 4488 O O . GLY A 1 607 ? 80.401 95.022 141.530 1.00 61.18 607 GLY A O 1
ATOM 4489 N N . PRO A 1 608 ? 78.957 94.543 143.165 1.00 68.99 608 PRO A N 1
ATOM 4490 C CA . PRO A 1 608 ? 79.715 93.369 143.595 1.00 68.99 608 PRO A CA 1
ATOM 4491 C C . PRO A 1 608 ? 79.435 92.198 142.658 1.00 68.99 608 PRO A C 1
ATOM 4492 O O . PRO A 1 608 ? 78.525 92.232 141.834 1.00 68.99 608 PRO A O 1
ATOM 4496 N N . LEU A 1 609 ? 80.238 91.151 142.797 1.00 80.76 609 LEU A N 1
ATOM 4497 C CA . LEU A 1 609 ? 80.092 89.955 141.985 1.00 80.76 609 LEU A CA 1
ATOM 4498 C C . LEU A 1 609 ? 79.129 88.980 142.645 1.00 80.76 609 LEU A C 1
ATOM 4499 O O . LEU A 1 609 ? 79.257 88.669 143.832 1.00 80.76 609 LEU A O 1
ATOM 4504 N N . HIS A 1 610 ? 78.162 88.505 141.868 1.00 97.97 610 HIS A N 1
ATOM 4505 C CA . HIS A 1 610 ? 77.368 87.355 142.261 1.00 97.97 610 HIS A CA 1
ATOM 4506 C C . HIS A 1 610 ? 78.194 86.103 142.000 1.00 97.97 610 HIS A C 1
ATOM 4507 O O . HIS A 1 610 ? 78.984 86.061 141.052 1.00 97.97 610 HIS A O 1
ATOM 4514 N N . SER A 1 611 ? 78.014 85.097 142.851 1.00 101.31 611 SER A N 1
ATOM 4515 C CA . SER A 1 611 ? 78.925 83.962 142.896 1.00 101.31 611 SER A CA 1
ATOM 4516 C C . SER A 1 611 ? 78.810 83.086 141.652 1.00 101.31 611 SER A C 1
ATOM 4517 O O . SER A 1 611 ? 77.762 83.020 141.001 1.00 101.31 611 SER A O 1
ATOM 4520 N N . ASN A 1 612 ? 79.937 82.457 141.301 1.00 103.90 612 ASN A N 1
ATOM 4521 C CA . ASN A 1 612 ? 80.113 81.438 140.262 1.00 103.90 612 ASN A CA 1
ATOM 4522 C C . ASN A 1 612 ? 79.871 81.940 138.841 1.00 103.90 612 ASN A C 1
ATOM 4523 O O . ASN A 1 612 ? 79.924 81.139 137.899 1.00 103.90 612 ASN A O 1
ATOM 4528 N N . GLU A 1 613 ? 79.612 83.231 138.650 1.00 99.39 613 GLU A N 1
ATOM 4529 C CA . GLU A 1 613 ? 79.511 83.832 137.326 1.00 99.39 613 GLU A CA 1
ATOM 4530 C C . GLU A 1 613 ? 80.260 85.157 137.371 1.00 99.39 613 GLU A C 1
ATOM 4531 O O . GLU A 1 613 ? 80.964 85.464 138.338 1.00 99.39 613 GLU A O 1
ATOM 4537 N N . THR A 1 614 ? 80.113 85.951 136.314 1.00 93.50 614 THR A N 1
ATOM 4538 C CA . THR A 1 614 ? 80.591 87.329 136.299 1.00 93.50 614 THR A CA 1
ATOM 4539 C C . THR A 1 614 ? 79.367 88.244 136.204 1.00 93.50 614 THR A C 1
ATOM 4540 O O . THR A 1 614 ? 78.989 88.743 135.142 1.00 93.50 614 THR A O 1
ATOM 4544 N N . ASP A 1 615 ? 78.751 88.485 137.358 1.00 88.63 615 ASP A N 1
ATOM 4545 C CA . ASP A 1 615 ? 77.564 89.326 137.457 1.00 88.63 615 ASP A CA 1
ATOM 4546 C C . ASP A 1 615 ? 77.907 90.529 138.325 1.00 88.63 615 ASP A C 1
ATOM 4547 O O . ASP A 1 615 ? 77.701 90.526 139.539 1.00 88.63 615 ASP A O 1
ATOM 4552 N N . ARG A 1 616 ? 78.447 91.561 137.691 1.00 69.93 616 ARG A N 1
ATOM 4553 C CA . ARG A 1 616 ? 78.402 92.882 138.291 1.00 69.93 616 ARG A CA 1
ATOM 4554 C C . ARG A 1 616 ? 76.943 93.303 138.365 1.00 69.93 616 ARG A C 1
ATOM 4555 O O . ARG A 1 616 ? 76.202 93.151 137.391 1.00 69.93 616 ARG A O 1
ATOM 4563 N N . LEU A 1 617 ? 76.513 93.773 139.535 1.00 68.01 617 LEU A N 1
ATOM 4564 C CA . LEU A 1 617 ? 75.130 94.184 139.756 1.00 68.01 617 LEU A CA 1
ATOM 4565 C C . LEU A 1 617 ? 75.091 95.695 139.924 1.00 68.01 617 LEU A C 1
ATOM 4566 O O . LEU A 1 617 ? 75.137 96.200 141.055 1.00 68.01 617 LEU A O 1
ATOM 4571 N N . PRO A 1 618 ? 74.989 96.459 138.840 1.00 62.03 618 PRO A N 1
ATOM 4572 C CA . PRO A 1 618 ? 75.183 97.906 138.933 1.00 62.03 618 PRO A CA 1
ATOM 4573 C C . PRO A 1 618 ? 73.973 98.608 139.527 1.00 62.03 618 PRO A C 1
ATOM 4574 O O . PRO A 1 618 ? 72.841 98.123 139.469 1.00 62.03 618 PRO A O 1
ATOM 4578 N N . ARG A 1 619 ? 74.234 99.775 140.114 1.00 60.40 619 ARG A N 1
ATOM 4579 C CA . ARG A 1 619 ? 73.197 100.549 140.786 1.00 60.40 619 ARG A CA 1
ATOM 4580 C C . ARG A 1 619 ? 73.629 102.007 140.826 1.00 60.40 619 ARG A C 1
ATOM 4581 O O . ARG A 1 619 ? 74.779 102.340 140.534 1.00 60.40 619 ARG A O 1
ATOM 4589 N N . CYS A 1 620 ? 72.689 102.876 141.195 1.00 60.99 620 CYS A N 1
ATOM 4590 C CA . CYS A 1 620 ? 72.977 104.297 141.351 1.00 60.99 620 CYS A CA 1
ATOM 4591 C C . CYS A 1 620 ? 73.440 104.589 142.767 1.00 60.99 620 CYS A C 1
ATOM 4592 O O . CYS A 1 620 ? 72.962 103.982 143.729 1.00 60.99 620 CYS A O 1
ATOM 4595 N N . VAL A 1 621 ? 74.364 105.534 142.891 1.00 53.99 621 VAL A N 1
ATOM 4596 C CA . VAL A 1 621 ? 74.711 106.125 144.174 1.00 53.99 621 VAL A CA 1
ATOM 4597 C C . VAL A 1 621 ? 74.238 107.572 144.177 1.00 53.99 621 VAL A C 1
ATOM 4598 O O . VAL A 1 621 ? 74.467 108.318 143.218 1.00 53.99 621 VAL A O 1
ATOM 4602 N N . ARG A 1 622 ? 73.537 107.951 145.235 1.00 51.16 622 ARG A N 1
ATOM 4603 C CA . ARG A 1 622 ? 72.945 109.276 145.370 1.00 51.16 622 ARG A CA 1
ATOM 4604 C C . ARG A 1 622 ? 73.761 109.987 146.445 1.00 51.16 622 ARG A C 1
ATOM 4605 O O . ARG A 1 622 ? 73.436 109.938 147.631 1.00 51.16 622 ARG A O 1
ATOM 4613 N N . SER A 1 623 ? 74.840 110.638 146.021 1.00 44.13 623 SER A N 1
ATOM 4614 C CA . SER A 1 623 ? 75.767 111.249 146.962 1.00 44.13 623 SER A CA 1
ATOM 4615 C C . SER A 1 623 ? 75.972 112.723 146.653 1.00 44.13 623 SER A C 1
ATOM 4616 O O . SER A 1 623 ? 75.270 113.298 145.818 1.00 44.13 623 SER A O 1
ATOM 4619 N N . THR A 1 624 ? 76.935 113.339 147.332 1.00 37.03 624 THR A N 1
ATOM 4620 C CA . THR A 1 624 ? 77.228 114.754 147.166 1.00 37.03 624 THR A CA 1
ATOM 4621 C C . THR A 1 624 ? 78.695 114.948 146.784 1.00 37.03 624 THR A C 1
ATOM 4622 O O . THR A 1 624 ? 79.213 116.070 146.838 1.00 37.03 624 THR A O 1
ATOM 4626 N N . ALA A 1 625 ? 79.374 113.883 146.367 1.00 34.60 625 ALA A N 1
ATOM 4627 C CA . ALA A 1 625 ? 80.805 113.924 146.069 1.00 34.60 625 ALA A CA 1
ATOM 4628 C C . ALA A 1 625 ? 81.022 114.582 144.713 1.00 34.60 625 ALA A C 1
ATOM 4629 O O . ALA A 1 625 ? 81.150 113.913 143.687 1.00 34.60 625 ALA A O 1
ATOM 4631 N N . ARG A 1 626 ? 81.078 115.909 144.710 1.00 34.07 626 ARG A N 1
ATOM 4632 C CA . ARG A 1 626 ? 81.337 116.677 143.502 1.00 34.07 626 ARG A CA 1
ATOM 4633 C C . ARG A 1 626 ? 82.832 116.940 143.333 1.00 34.07 626 ARG A C 1
ATOM 4634 O O . ARG A 1 626 ? 83.639 116.705 144.233 1.00 34.07 626 ARG A O 1
ATOM 4642 N N . LEU A 1 627 ? 83.200 117.418 142.147 1.00 30.36 627 LEU A N 1
ATOM 4643 C CA . LEU A 1 627 ? 84.568 117.811 141.839 1.00 30.36 627 LEU A CA 1
ATOM 4644 C C . LEU A 1 627 ? 84.631 119.306 141.567 1.00 30.36 627 LEU A C 1
ATOM 4645 O O . LEU A 1 627 ? 83.698 119.885 141.003 1.00 30.36 627 LEU A O 1
ATOM 4650 N N . ALA A 1 628 ? 85.742 119.919 141.961 1.00 29.35 628 ALA A N 1
ATOM 4651 C CA . ALA A 1 628 ? 86.041 121.310 141.662 1.00 29.35 628 ALA A CA 1
ATOM 4652 C C . ALA A 1 628 ? 87.430 121.381 141.053 1.00 29.35 628 ALA A C 1
ATOM 4653 O O . ALA A 1 628 ? 88.322 120.631 141.452 1.00 29.35 628 ALA A O 1
ATOM 4655 N N . ARG A 1 629 ? 87.609 122.288 140.098 1.00 31.63 629 ARG A N 1
ATOM 4656 C CA . ARG A 1 629 ? 88.868 122.395 139.373 1.00 31.63 629 ARG A CA 1
ATOM 4657 C C . ARG A 1 629 ? 89.962 122.948 140.278 1.00 31.63 629 ARG A C 1
ATOM 4658 O O . ARG A 1 629 ? 89.726 123.863 141.068 1.00 31.63 629 ARG A O 1
ATOM 4666 N N . ALA A 1 630 ? 91.156 122.364 140.185 1.00 31.01 630 ALA A N 1
ATOM 4667 C CA . ALA A 1 630 ? 92.327 122.815 140.935 1.00 31.01 630 ALA A CA 1
ATOM 4668 C C . ALA A 1 630 ? 93.434 123.129 139.936 1.00 31.01 630 ALA A C 1
ATOM 4669 O O . ALA A 1 630 ? 94.288 122.288 139.644 1.00 31.01 630 ALA A O 1
ATOM 4671 N N . LEU A 1 631 ? 93.408 124.348 139.413 1.00 33.76 631 LEU A N 1
ATOM 4672 C CA . LEU A 1 631 ? 94.469 124.891 138.571 1.00 33.76 631 LEU A CA 1
ATOM 4673 C C . LEU A 1 631 ? 94.791 126.260 139.142 1.00 33.76 631 LEU A C 1
ATOM 4674 O O . LEU A 1 631 ? 93.873 127.051 139.360 1.00 33.76 631 LEU A O 1
ATOM 4679 N N . SER A 1 632 ? 96.069 126.531 139.387 1.00 34.66 632 SER A N 1
ATOM 4680 C CA . SER A 1 632 ? 96.457 127.676 140.198 1.00 34.66 632 SER A CA 1
ATOM 4681 C C . SER A 1 632 ? 96.127 128.983 139.480 1.00 34.66 632 SER A C 1
ATOM 4682 O O . SER A 1 632 ? 96.280 129.070 138.256 1.00 34.66 632 SER A O 1
ATOM 4685 N N . PRO A 1 633 ? 95.651 130.005 140.201 1.00 36.70 633 PRO A N 1
ATOM 4686 C CA . PRO A 1 633 ? 95.082 131.192 139.544 1.00 36.70 633 PRO A CA 1
ATOM 4687 C C . PRO A 1 633 ? 96.079 132.076 138.809 1.00 36.70 633 PRO A C 1
ATOM 4688 O O . PRO A 1 633 ? 95.653 133.052 138.188 1.00 36.70 633 PRO A O 1
ATOM 4692 N N . ALA A 1 634 ? 97.379 131.791 138.854 1.00 38.26 634 ALA A N 1
ATOM 4693 C CA . ALA A 1 634 ? 98.322 132.470 137.977 1.00 38.26 634 ALA A CA 1
ATOM 4694 C C . ALA A 1 634 ? 98.295 131.923 136.561 1.00 38.26 634 ALA A C 1
ATOM 4695 O O . ALA A 1 634 ? 98.926 132.504 135.674 1.00 38.26 634 ALA A O 1
ATOM 4697 N N . PHE A 1 635 ? 97.586 130.821 136.336 1.00 37.99 635 PHE A N 1
ATOM 4698 C CA . PHE A 1 635 ? 97.419 130.237 135.018 1.00 37.99 635 PHE A CA 1
ATOM 4699 C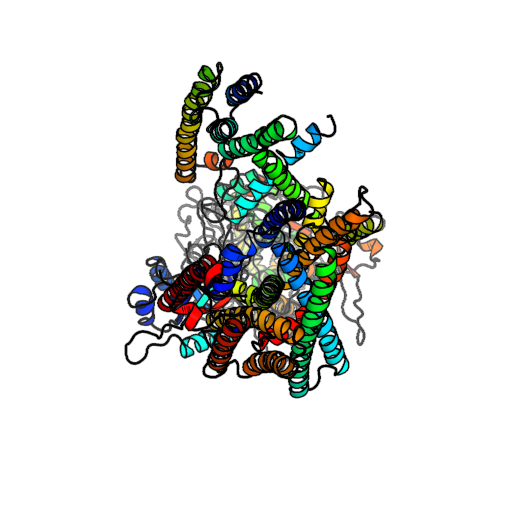 C . PHE A 1 635 ? 96.087 130.601 134.384 1.00 37.99 635 PHE A C 1
ATOM 4700 O O . PHE A 1 635 ? 95.968 130.557 133.155 1.00 37.99 635 PHE A O 1
ATOM 4708 N N . GLU A 1 636 ? 95.093 130.969 135.191 1.00 44.44 636 GLU A N 1
ATOM 4709 C CA . GLU A 1 636 ? 93.838 131.512 134.692 1.00 44.44 636 GLU A CA 1
ATOM 4710 C C . GLU A 1 636 ? 93.937 133.007 134.428 1.00 44.44 636 GLU A C 1
ATOM 4711 O O . GLU A 1 636 ? 93.399 133.498 133.429 1.00 44.44 636 GLU A O 1
ATOM 4717 N N . LEU A 1 637 ? 94.612 133.743 135.311 1.00 43.64 637 LEU A N 1
ATOM 4718 C CA . LEU A 1 637 ? 94.863 135.163 135.111 1.00 43.64 637 LEU A CA 1
ATOM 4719 C C . LEU A 1 637 ? 96.000 135.434 134.135 1.00 43.64 637 LEU A C 1
ATOM 4720 O O . LEU A 1 637 ? 96.200 136.596 133.766 1.00 43.64 637 LEU A O 1
ATOM 4725 N N . SER A 1 638 ? 96.738 134.389 133.738 1.00 44.84 638 SER A N 1
ATOM 4726 C CA . SER A 1 638 ? 97.803 134.435 132.727 1.00 44.84 638 SER A CA 1
ATOM 4727 C C . SER A 1 638 ? 98.923 135.401 133.110 1.00 44.84 638 SER A C 1
ATOM 4728 O O . SER A 1 638 ? 99.353 136.240 132.317 1.00 44.84 638 SER A O 1
ATOM 4731 N N . GLN A 1 639 ? 99.396 135.274 134.344 1.00 45.57 639 GLN A N 1
ATOM 4732 C CA . GLN A 1 639 ? 100.591 135.969 134.813 1.00 45.57 639 GLN A CA 1
ATOM 4733 C C . GLN A 1 639 ? 101.613 134.910 135.228 1.00 45.57 639 GLN A C 1
ATOM 4734 O O . GLN A 1 639 ? 101.700 134.500 136.387 1.00 45.57 639 GLN A O 1
ATOM 4740 N N . TRP A 1 640 ? 102.409 134.466 134.256 1.00 43.54 640 TRP A N 1
ATOM 4741 C CA . TRP A 1 640 ? 103.298 133.333 134.454 1.00 43.54 640 TRP A CA 1
ATOM 4742 C C . TRP A 1 640 ? 104.603 133.702 135.145 1.00 43.54 640 TRP A C 1
ATOM 4743 O O . TRP A 1 640 ? 105.494 132.856 135.237 1.00 43.54 640 TRP A O 1
ATOM 4754 N N . SER A 1 641 ? 104.758 134.935 135.609 1.00 43.16 641 SER A N 1
ATOM 4755 C CA . SER A 1 641 ? 105.845 135.310 136.506 1.00 43.16 641 SER A CA 1
ATOM 4756 C C . SER A 1 641 ? 105.171 135.940 137.713 1.00 43.16 641 SER A C 1
ATOM 4757 O O . SER A 1 641 ? 105.067 137.161 137.818 1.00 43.16 641 SER A O 1
ATOM 4760 N N . SER A 1 642 ? 104.721 135.094 138.631 1.00 40.05 642 SER A N 1
ATOM 4761 C CA . SER A 1 642 ? 103.906 135.518 139.757 1.00 40.05 642 SER A CA 1
ATOM 4762 C C . SER A 1 642 ? 104.520 135.022 141.052 1.00 40.05 642 SER A C 1
ATOM 4763 O O . SER A 1 642 ? 105.124 133.947 141.093 1.00 40.05 642 SER A O 1
ATOM 4766 N N . THR A 1 643 ? 104.348 135.803 142.113 1.00 41.36 643 THR A N 1
ATOM 4767 C CA . THR A 1 643 ? 104.921 135.482 143.409 1.00 41.36 643 THR A CA 1
ATOM 4768 C C . THR A 1 643 ? 103.870 135.122 144.450 1.00 41.36 643 THR A C 1
ATOM 4769 O O . THR A 1 643 ? 104.185 135.091 145.643 1.00 41.36 643 THR A O 1
ATOM 4773 N N . GLU A 1 644 ? 102.630 134.846 144.036 1.00 41.28 644 GLU A N 1
ATOM 4774 C CA . GLU A 1 644 ? 101.617 134.468 145.011 1.00 41.28 644 GLU A CA 1
ATOM 4775 C C . GLU A 1 644 ? 100.640 133.389 144.546 1.00 41.28 644 GLU A C 1
ATOM 4776 O O . GLU A 1 644 ? 99.706 133.077 145.293 1.00 41.28 644 GLU A O 1
ATOM 4782 N N . TYR A 1 645 ? 100.795 132.810 143.354 1.00 37.31 645 TYR A N 1
ATOM 4783 C CA . TYR A 1 645 ? 99.863 131.762 142.944 1.00 37.31 645 TYR A CA 1
ATOM 4784 C C . TYR A 1 645 ? 100.561 130.607 142.232 1.00 37.31 645 TYR A C 1
ATOM 4785 O O . TYR A 1 645 ? 100.010 130.041 141.283 1.00 37.31 645 TYR A O 1
ATOM 4794 N N . SER A 1 646 ? 101.777 130.254 142.665 1.00 33.13 646 SER A N 1
ATOM 4795 C CA . SER A 1 646 ? 102.392 128.923 142.490 1.00 33.13 646 SER A CA 1
ATOM 4796 C C . SER A 1 646 ? 102.522 128.500 141.023 1.00 33.13 646 SER A C 1
ATOM 4797 O O . SER A 1 646 ? 101.852 127.581 140.553 1.00 33.13 646 SER A O 1
ATOM 4800 N N . THR A 1 647 ? 103.398 129.195 140.305 1.00 32.64 647 THR A N 1
ATOM 4801 C CA . THR A 1 647 ? 103.611 128.913 138.886 1.00 32.64 647 THR A CA 1
ATOM 4802 C C . THR A 1 647 ? 104.554 127.722 138.735 1.00 32.64 647 THR A C 1
ATOM 4803 O O . THR A 1 647 ? 105.745 127.862 138.455 1.00 32.64 647 THR A O 1
ATOM 4807 N N . TRP A 1 648 ? 104.008 126.523 138.919 1.00 28.75 648 TRP A N 1
ATOM 4808 C CA . TRP A 1 648 ? 104.747 125.281 138.722 1.00 28.75 648 TRP A CA 1
ATOM 4809 C C . TRP A 1 648 ? 104.215 124.560 137.496 1.00 28.75 648 TRP A C 1
ATOM 4810 O O . TRP A 1 648 ? 103.010 124.316 137.391 1.00 28.75 648 TRP A O 1
ATOM 4821 N N . THR A 1 649 ? 105.113 124.226 136.577 1.00 29.87 649 THR A N 1
ATOM 4822 C CA . THR A 1 649 ? 104.779 123.483 135.373 1.00 29.87 649 THR A CA 1
ATOM 4823 C C . THR A 1 649 ? 105.719 122.300 135.223 1.00 29.87 649 THR A C 1
ATOM 4824 O O . THR A 1 649 ? 106.817 122.275 135.781 1.00 29.87 649 THR A O 1
ATOM 4828 N N . GLU A 1 650 ? 105.272 121.317 134.452 1.00 30.23 650 GLU A N 1
ATOM 4829 C CA . GLU A 1 650 ? 106.068 120.144 134.132 1.00 30.23 650 GLU A CA 1
ATOM 4830 C C . GLU A 1 650 ? 106.486 120.205 132.672 1.00 30.23 650 GLU A C 1
ATOM 4831 O O . GLU A 1 650 ? 105.669 120.522 131.803 1.00 30.23 650 GLU A O 1
ATOM 4837 N N . SER A 1 651 ? 107.762 119.927 132.417 1.00 28.76 651 SER A N 1
ATOM 4838 C CA . SER A 1 651 ? 108.266 119.817 131.057 1.00 28.76 651 SER A CA 1
ATOM 4839 C C . SER A 1 651 ? 107.583 118.683 130.308 1.00 28.76 651 SER A C 1
ATOM 4840 O O . SER A 1 651 ? 107.184 117.673 130.890 1.00 28.76 651 SER A O 1
ATOM 4843 N N . ARG A 1 652 ? 107.450 118.859 129.003 1.00 30.96 652 ARG A N 1
ATOM 4844 C CA . ARG A 1 652 ? 107.031 117.788 128.118 1.00 30.96 652 ARG A CA 1
ATOM 4845 C C . ARG A 1 652 ? 108.288 117.107 127.586 1.00 30.96 652 ARG A C 1
ATOM 4846 O O . ARG A 1 652 ? 109.360 117.710 127.545 1.00 30.96 652 ARG A O 1
ATOM 4854 N N . TRP A 1 653 ? 108.174 115.830 127.234 1.00 29.25 653 TRP A N 1
ATOM 4855 C CA . TRP A 1 653 ? 109.321 115.101 126.717 1.00 29.25 653 TRP A CA 1
ATOM 4856 C C . TRP A 1 653 ? 108.849 114.083 125.690 1.00 29.25 653 TRP A C 1
ATOM 4857 O O . TRP A 1 653 ? 107.706 114.118 125.226 1.00 29.25 653 TRP A O 1
ATOM 4868 N N . LYS A 1 654 ? 109.748 113.160 125.360 1.00 36.84 654 LYS A N 1
ATOM 4869 C CA . LYS A 1 654 ? 109.495 112.050 124.460 1.00 36.84 654 LYS A CA 1
ATOM 4870 C C . LYS A 1 654 ? 110.573 111.003 124.706 1.00 36.84 654 LYS A C 1
ATOM 4871 O O . LYS A 1 654 ? 111.733 111.359 124.942 1.00 36.84 654 LYS A O 1
ATOM 4877 N N . ASP A 1 655 ? 110.173 109.725 124.678 1.00 41.00 655 ASP A N 1
ATOM 4878 C CA . ASP A 1 655 ? 111.068 108.562 124.614 1.00 41.00 655 ASP A CA 1
ATOM 4879 C C . ASP A 1 655 ? 111.985 108.468 125.843 1.00 41.00 655 ASP A C 1
ATOM 4880 O O . ASP A 1 655 ? 113.199 108.653 125.764 1.00 41.00 655 ASP A O 1
ATOM 4885 N N . ILE A 1 656 ? 111.369 108.197 126.991 1.00 33.37 656 ILE A N 1
ATOM 4886 C CA . ILE A 1 656 ? 112.115 107.799 128.185 1.00 33.37 656 ILE A CA 1
ATOM 4887 C C . ILE A 1 656 ? 112.449 106.315 128.063 1.00 33.37 656 ILE A C 1
ATOM 4888 O O . ILE A 1 656 ? 111.557 105.468 128.161 1.00 33.37 656 ILE A O 1
ATOM 4893 N N . ARG A 1 657 ? 113.728 105.992 127.868 1.00 33.10 657 ARG A N 1
ATOM 4894 C CA . ARG A 1 657 ? 114.160 104.600 127.882 1.00 33.10 657 ARG A CA 1
ATOM 4895 C C . ARG A 1 657 ? 115.628 104.513 128.272 1.00 33.10 657 ARG A C 1
ATOM 4896 O O . AR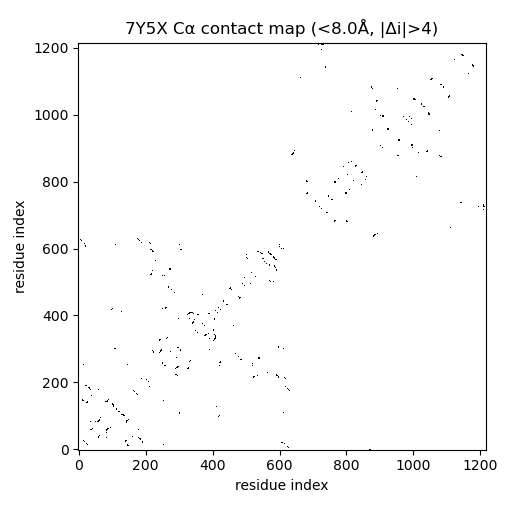G A 1 657 ? 116.359 105.503 128.250 1.00 33.10 657 ARG A O 1
ATOM 4904 N N . ALA A 1 658 ? 116.042 103.309 128.660 1.00 31.96 658 ALA A N 1
ATOM 4905 C CA . ALA A 1 658 ? 117.402 103.043 129.100 1.00 31.96 658 ALA A CA 1
ATOM 4906 C C . ALA A 1 658 ? 117.842 101.689 128.572 1.00 31.96 658 ALA A C 1
ATOM 4907 O O . ALA A 1 658 ? 117.016 100.800 128.353 1.00 31.96 658 ALA A O 1
ATOM 4909 N N . ARG A 1 659 ? 119.150 101.532 128.380 1.00 30.39 659 ARG A N 1
ATOM 4910 C CA . ARG A 1 659 ? 119.682 100.323 127.766 1.00 30.39 659 ARG A CA 1
ATOM 4911 C C . ARG A 1 659 ? 121.160 100.181 128.097 1.00 30.39 659 ARG A C 1
ATOM 4912 O O . ARG A 1 659 ? 121.845 101.173 128.351 1.00 30.39 659 ARG A O 1
ATOM 4920 N N . ILE A 1 660 ? 121.639 98.938 128.101 1.00 31.35 660 ILE A N 1
ATOM 4921 C CA . ILE A 1 660 ? 123.056 98.645 128.292 1.00 31.35 660 ILE A CA 1
ATOM 4922 C C . ILE A 1 660 ? 123.585 97.905 127.073 1.00 31.35 660 ILE A C 1
ATOM 4923 O O . ILE A 1 660 ? 122.861 97.162 126.404 1.00 31.35 660 ILE A O 1
ATOM 4928 N N . PHE A 1 661 ? 124.866 98.124 126.784 1.00 31.62 661 PHE A N 1
ATOM 4929 C CA . PHE A 1 661 ? 125.537 97.540 125.631 1.00 31.62 661 PHE A CA 1
ATOM 4930 C C . PHE A 1 661 ? 127.036 97.503 125.894 1.00 31.62 661 PHE A C 1
ATOM 4931 O O . PHE A 1 661 ? 127.514 97.960 126.933 1.00 31.62 661 PHE A O 1
ATOM 4939 N N . LEU A 1 662 ? 127.777 96.938 124.946 1.00 35.25 662 LEU A N 1
ATOM 4940 C CA . LEU A 1 662 ? 129.229 97.041 124.905 1.00 35.25 662 LEU A CA 1
ATOM 4941 C C . LEU A 1 662 ? 129.657 98.159 123.968 1.00 35.25 662 LEU A C 1
ATOM 4942 O O . LEU A 1 662 ? 128.921 98.562 123.072 1.00 35.25 662 LEU A O 1
ATOM 4947 N N . ILE A 1 663 ? 130.872 98.651 124.176 1.00 36.97 663 ILE A N 1
ATOM 4948 C CA . ILE A 1 663 ? 131.460 99.630 123.273 1.00 36.97 663 ILE A CA 1
ATOM 4949 C C . ILE A 1 663 ? 132.799 99.107 122.783 1.00 36.97 663 ILE A C 1
ATOM 4950 O O . ILE A 1 663 ? 133.470 98.321 123.459 1.00 36.97 663 ILE A O 1
ATOM 4955 N N . ALA A 1 664 ? 133.178 99.536 121.588 1.00 41.44 664 ALA A N 1
ATOM 4956 C CA . ALA A 1 664 ? 134.485 99.228 121.038 1.00 41.44 664 ALA A CA 1
ATOM 4957 C C . ALA A 1 664 ? 135.405 100.428 121.199 1.00 41.44 664 ALA A C 1
ATOM 4958 O O . ALA A 1 664 ? 134.956 101.562 121.374 1.00 41.44 664 ALA A O 1
ATOM 4960 N N . SER A 1 665 ? 136.705 100.154 121.151 1.00 47.84 665 SER A N 1
ATOM 4961 C CA . SER A 1 665 ? 137.712 101.194 121.269 1.00 47.84 665 SER A CA 1
ATOM 4962 C C . SER A 1 665 ? 137.668 102.133 120.070 1.00 47.84 665 SER A C 1
ATOM 4963 O O . SER A 1 665 ? 137.167 101.794 118.996 1.00 47.84 665 SER A O 1
ATOM 4966 N N . LYS A 1 666 ? 138.209 103.337 120.261 1.00 49.28 666 LYS A N 1
ATOM 4967 C CA . LYS A 1 666 ? 138.379 104.230 119.125 1.00 49.28 666 LYS A CA 1
ATOM 4968 C C . LYS A 1 666 ? 139.517 103.781 118.222 1.00 49.28 666 LYS A C 1
ATOM 4969 O O . LYS A 1 666 ? 139.552 104.181 117.054 1.00 49.28 666 LYS A O 1
ATOM 4975 N N . GLU A 1 667 ? 140.429 102.955 118.743 1.00 51.71 667 GLU A N 1
ATOM 4976 C CA . GLU A 1 667 ? 141.442 102.322 117.907 1.00 51.71 667 GLU A CA 1
ATOM 4977 C C . GLU A 1 667 ? 140.800 101.439 116.848 1.00 51.71 667 GLU A C 1
ATOM 4978 O O . GLU A 1 667 ? 141.149 101.519 115.668 1.00 51.71 667 GLU A O 1
ATOM 4984 N N . LEU A 1 668 ? 139.822 100.620 117.250 1.00 46.16 668 LEU A N 1
ATOM 4985 C CA . LEU A 1 668 ? 139.137 99.743 116.305 1.00 46.16 668 LEU A CA 1
ATOM 4986 C C . LEU A 1 668 ? 138.279 100.529 115.319 1.00 46.16 668 LEU A C 1
ATOM 4987 O O . LEU A 1 668 ? 138.163 100.136 114.153 1.00 46.16 668 LEU A O 1
ATOM 4992 N N . GLU A 1 669 ? 137.704 101.654 115.754 1.00 47.14 669 GLU A N 1
ATOM 4993 C CA . GLU A 1 669 ? 136.914 102.487 114.852 1.00 47.14 669 GLU A CA 1
ATOM 4994 C C . GLU A 1 669 ? 137.794 103.162 113.806 1.00 47.14 669 GLU A C 1
ATOM 4995 O O . GLU A 1 669 ? 137.435 103.221 112.621 1.00 47.14 669 GLU A O 1
ATOM 5001 N N . LEU A 1 670 ? 138.962 103.660 114.219 1.00 47.43 670 LEU A N 1
ATOM 5002 C CA . LEU A 1 670 ? 139.895 104.219 113.247 1.00 47.43 670 LEU A CA 1
ATOM 5003 C C . LEU A 1 670 ? 140.478 103.148 112.335 1.00 47.43 670 LEU A C 1
ATOM 5004 O O . LEU A 1 670 ? 140.725 103.422 111.156 1.00 47.43 670 LEU A O 1
ATOM 5009 N N . ILE A 1 671 ? 140.656 101.919 112.834 1.00 44.28 671 ILE A N 1
ATOM 5010 C CA . ILE A 1 671 ? 141.149 100.839 111.983 1.00 44.28 671 ILE A CA 1
ATOM 5011 C C . ILE A 1 671 ? 140.109 100.450 110.938 1.00 44.28 671 ILE A C 1
ATOM 5012 O O . ILE A 1 671 ? 140.446 100.263 109.763 1.00 44.28 671 ILE A O 1
ATOM 5017 N N . THR A 1 672 ? 138.829 100.370 111.319 1.00 43.06 672 THR A N 1
ATOM 5018 C CA . THR A 1 672 ? 137.829 99.989 110.323 1.00 43.06 672 THR A CA 1
ATOM 5019 C C . THR A 1 672 ? 137.557 101.119 109.328 1.00 43.06 672 THR A C 1
ATOM 5020 O O . THR A 1 672 ? 137.319 100.840 108.146 1.00 43.06 672 THR A O 1
ATOM 5024 N N . LEU A 1 673 ? 137.683 102.386 109.747 1.00 43.52 673 LEU A N 1
ATOM 5025 C CA . LEU A 1 673 ? 137.569 103.483 108.787 1.00 43.52 673 LEU A CA 1
ATOM 5026 C C . LEU A 1 673 ? 138.767 103.522 107.839 1.00 43.52 673 LEU A C 1
ATOM 5027 O O . LEU A 1 673 ? 138.609 103.796 106.640 1.00 43.52 673 LEU A O 1
ATOM 5032 N N . THR A 1 674 ? 139.964 103.219 108.355 1.00 43.46 674 THR A N 1
ATOM 5033 C CA . THR A 1 674 ? 141.162 103.159 107.523 1.00 43.46 674 THR A CA 1
ATOM 5034 C C . THR A 1 674 ? 141.080 102.026 106.508 1.00 43.46 674 THR A C 1
ATOM 5035 O O . THR A 1 674 ? 141.416 102.219 105.334 1.00 43.46 674 THR A O 1
ATOM 5039 N N . VAL A 1 675 ? 140.622 100.847 106.940 1.00 43.19 675 VAL A N 1
ATOM 5040 C CA . VAL A 1 675 ? 140.470 99.709 106.036 1.00 43.19 675 VAL A CA 1
ATOM 5041 C C . VAL A 1 675 ? 139.394 99.989 104.989 1.00 43.19 675 VAL A C 1
ATOM 5042 O O . VAL A 1 675 ? 139.555 99.633 103.816 1.00 43.19 675 VAL A O 1
ATOM 5046 N N . GLY A 1 676 ? 138.320 100.689 105.372 1.00 45.36 676 GLY A N 1
ATOM 5047 C CA . GLY A 1 676 ? 137.300 101.058 104.397 1.00 45.36 676 GLY A CA 1
ATOM 5048 C C . GLY A 1 676 ? 137.807 102.017 103.332 1.00 45.36 676 GLY A C 1
ATOM 5049 O O . GLY A 1 676 ? 137.577 101.805 102.133 1.00 45.36 676 GLY A O 1
ATOM 5050 N N . PHE A 1 677 ? 138.528 103.066 103.756 1.00 47.39 677 PHE A N 1
ATOM 5051 C CA . PHE A 1 677 ? 139.164 103.983 102.810 1.00 47.39 677 PHE A CA 1
ATOM 5052 C C . PHE A 1 677 ? 140.179 103.273 101.921 1.00 47.39 677 PHE A C 1
ATOM 5053 O O . PHE A 1 677 ? 140.259 103.549 100.718 1.00 47.39 677 PHE A O 1
ATOM 5061 N N . GLY A 1 678 ? 140.940 102.337 102.491 1.00 47.24 678 GLY A N 1
ATOM 5062 C CA . GLY A 1 678 ? 141.948 101.636 101.714 1.00 47.24 678 GLY A CA 1
ATOM 5063 C C . GLY A 1 678 ? 141.357 100.709 100.671 1.00 47.24 678 GLY A C 1
ATOM 5064 O O . GLY A 1 678 ? 141.827 100.674 99.531 1.00 47.24 678 GLY A O 1
ATOM 5065 N N . ILE A 1 679 ? 140.313 99.960 101.042 1.00 46.29 679 ILE A N 1
ATOM 5066 C CA . ILE A 1 679 ? 139.626 99.084 100.094 1.00 46.29 679 ILE A CA 1
ATOM 5067 C C . ILE A 1 679 ? 138.972 99.900 98.985 1.00 46.29 679 ILE A C 1
ATOM 5068 O O . ILE A 1 679 ? 139.062 99.537 97.806 1.00 46.29 679 ILE A O 1
ATOM 5073 N N . LEU A 1 680 ? 138.373 101.049 99.331 1.00 47.76 680 LEU A N 1
ATOM 5074 C CA . LEU A 1 680 ? 137.733 101.889 98.316 1.00 47.76 680 LEU A CA 1
ATOM 5075 C C . LEU A 1 680 ? 138.746 102.466 97.326 1.00 47.76 680 LEU A C 1
ATOM 5076 O O . LEU A 1 680 ? 138.551 102.378 96.105 1.00 47.76 680 LEU A O 1
ATOM 5081 N N . ILE A 1 681 ? 139.845 103.035 97.834 1.00 50.29 681 ILE A N 1
ATOM 5082 C CA . ILE A 1 681 ? 140.841 103.660 96.964 1.00 50.29 681 ILE A CA 1
ATOM 5083 C C . ILE A 1 681 ? 141.574 102.611 96.130 1.00 50.29 681 ILE A C 1
ATOM 5084 O O . ILE A 1 681 ? 141.813 102.812 94.929 1.00 50.29 681 ILE A O 1
ATOM 5089 N N . PHE A 1 682 ? 141.886 101.455 96.728 1.00 50.99 682 PHE A N 1
ATOM 5090 C CA . PHE A 1 682 ? 142.549 100.383 95.995 1.00 50.99 682 PHE A CA 1
ATOM 5091 C C . PHE A 1 682 ? 141.640 99.794 94.924 1.00 50.99 682 PHE A C 1
ATOM 5092 O O . PHE A 1 682 ? 142.105 99.467 93.825 1.00 50.99 682 PHE A O 1
ATOM 5100 N N . SER A 1 683 ? 140.334 99.700 95.205 1.00 52.21 683 SER A N 1
ATOM 5101 C CA . SER A 1 683 ? 139.390 99.209 94.209 1.00 52.21 683 SER A CA 1
ATOM 5102 C C . SER A 1 683 ? 139.255 100.179 93.045 1.00 52.21 683 SER A C 1
ATOM 5103 O O . SER A 1 683 ? 139.199 99.750 91.887 1.00 52.21 683 SER A O 1
ATOM 5106 N N . LEU A 1 684 ? 139.223 101.487 93.333 1.00 53.24 684 LEU A N 1
ATOM 5107 C CA . LEU A 1 684 ? 139.151 102.483 92.265 1.00 53.24 684 LEU A CA 1
ATOM 5108 C C . LEU A 1 684 ? 140.401 102.466 91.392 1.00 53.24 684 LEU A C 1
ATOM 5109 O O . LEU A 1 684 ? 140.301 102.528 90.159 1.00 53.24 684 LEU A O 1
ATOM 5114 N N . ILE A 1 685 ? 141.579 102.334 92.009 1.00 54.78 685 ILE A N 1
ATOM 5115 C CA . ILE A 1 685 ? 142.831 102.322 91.250 1.00 54.78 685 ILE A CA 1
ATOM 5116 C C . ILE A 1 685 ? 142.931 101.071 90.379 1.00 54.78 685 ILE A C 1
ATOM 5117 O O . ILE A 1 685 ? 143.255 101.157 89.188 1.00 54.78 685 ILE A O 1
ATOM 5122 N N . VAL A 1 686 ? 142.620 99.898 90.946 1.00 57.56 686 VAL A N 1
ATOM 5123 C CA . VAL A 1 686 ? 142.713 98.651 90.188 1.00 57.56 686 VAL A CA 1
ATOM 5124 C C . VAL A 1 686 ? 141.662 98.601 89.078 1.00 57.56 686 VAL A C 1
ATOM 5125 O O . VAL A 1 686 ? 141.953 98.163 87.955 1.00 57.56 686 VAL A O 1
ATOM 5129 N N . THR A 1 687 ? 140.455 99.116 89.342 1.00 57.90 687 THR A N 1
ATOM 5130 C CA . THR A 1 687 ? 139.409 99.136 88.323 1.00 57.90 687 THR A CA 1
ATOM 5131 C C . THR A 1 687 ? 139.761 100.077 87.176 1.00 57.90 687 THR A C 1
ATOM 5132 O O . THR A 1 687 ? 139.576 99.725 86.004 1.00 57.90 687 THR A O 1
ATOM 5136 N N . TYR A 1 688 ? 140.306 101.260 87.483 1.00 61.18 688 TYR A N 1
ATOM 5137 C CA . TYR A 1 688 ? 140.670 102.178 86.409 1.00 61.18 688 TYR A CA 1
ATOM 5138 C C . TYR A 1 688 ? 141.898 101.700 85.643 1.00 61.18 688 TYR A C 1
ATOM 5139 O O . TYR A 1 688 ? 142.017 101.972 84.444 1.00 61.18 688 TYR A O 1
ATOM 5148 N N . CYS A 1 689 ? 142.809 100.972 86.294 1.00 66.71 689 CYS A N 1
ATOM 5149 C CA . CYS A 1 689 ? 143.966 100.455 85.576 1.00 66.71 689 CYS A CA 1
ATOM 5150 C C . CYS A 1 689 ? 143.648 99.221 84.742 1.00 66.71 689 CYS A C 1
ATOM 5151 O O . CYS A 1 689 ? 144.359 98.954 83.769 1.00 66.71 689 CYS A O 1
ATOM 5154 N N . ILE A 1 690 ? 142.611 98.464 85.090 1.00 68.04 690 ILE A N 1
ATOM 5155 C CA . ILE A 1 690 ? 142.189 97.360 84.230 1.00 68.04 690 ILE A CA 1
ATOM 5156 C C . ILE A 1 690 ? 141.287 97.852 83.100 1.00 68.04 690 ILE A C 1
ATOM 5157 O O . ILE A 1 690 ? 141.385 97.371 81.966 1.00 68.04 690 ILE A O 1
ATOM 5162 N N . ASN A 1 691 ? 140.442 98.853 83.368 1.00 67.60 691 ASN A N 1
ATOM 5163 C CA . ASN A 1 691 ? 139.527 99.360 82.346 1.00 67.60 691 ASN A CA 1
ATOM 5164 C C . ASN A 1 691 ? 140.271 100.111 81.246 1.00 67.60 691 ASN A C 1
ATOM 5165 O O . ASN A 1 691 ? 139.923 99.992 80.065 1.00 67.60 691 ASN A O 1
ATOM 5170 N N . ALA A 1 692 ? 141.291 100.891 81.611 1.00 72.69 692 ALA A N 1
ATOM 5171 C CA . ALA A 1 692 ? 142.018 101.674 80.617 1.00 72.69 692 ALA A CA 1
ATOM 5172 C C . ALA A 1 692 ? 142.854 100.794 79.698 1.00 72.69 692 ALA A C 1
ATOM 5173 O O . ALA A 1 692 ? 143.045 101.133 78.526 1.00 72.69 692 ALA A O 1
ATOM 5175 N N . LYS A 1 693 ? 143.347 99.663 80.197 1.00 82.18 693 LYS A N 1
ATOM 5176 C CA . LYS A 1 693 ? 144.135 98.734 79.400 1.00 82.18 693 LYS A CA 1
ATOM 5177 C C . LYS A 1 693 ? 143.335 97.491 79.023 1.00 82.18 693 LYS A C 1
ATOM 5178 O O . LYS A 1 693 ? 143.908 96.430 78.771 1.00 82.18 693 LYS A O 1
ATOM 5184 N N . ALA A 1 694 ? 142.006 97.613 78.973 1.00 82.04 694 ALA A N 1
ATOM 5185 C CA . ALA A 1 694 ? 141.162 96.481 78.608 1.00 82.04 694 ALA A CA 1
ATOM 5186 C C . ALA A 1 694 ? 141.238 96.153 77.124 1.00 82.04 694 ALA A C 1
ATOM 5187 O O . ALA A 1 694 ? 140.832 95.058 76.721 1.00 82.04 694 ALA A O 1
ATOM 5189 N N . ASP A 1 695 ? 141.740 97.078 76.304 1.00 91.72 695 ASP A N 1
ATOM 5190 C CA . ASP A 1 695 ? 141.947 96.797 74.889 1.00 91.72 695 ASP A CA 1
ATOM 5191 C C . ASP A 1 695 ? 143.108 95.829 74.687 1.00 91.72 695 ASP A C 1
ATOM 5192 O O . ASP A 1 695 ? 143.143 95.095 73.693 1.00 91.72 695 ASP A O 1
ATOM 5197 N N . VAL A 1 696 ? 144.050 95.799 75.625 1.00 90.34 696 VAL A N 1
ATOM 5198 C CA . VAL A 1 696 ? 145.270 95.019 75.488 1.00 90.34 696 VAL A CA 1
ATOM 5199 C C . VAL A 1 696 ? 145.231 93.756 76.343 1.00 90.34 696 VAL A C 1
ATOM 5200 O O . VAL A 1 696 ? 145.733 92.710 75.928 1.00 90.34 696 VAL A O 1
ATOM 5204 N N . LEU A 1 697 ? 144.603 93.831 77.523 1.00 88.97 697 LEU A N 1
ATOM 5205 C CA . LEU A 1 697 ? 144.597 92.697 78.447 1.00 88.97 697 LEU A CA 1
ATOM 5206 C C . LEU A 1 697 ? 143.768 91.532 77.919 1.00 88.97 697 LEU A C 1
ATOM 5207 O O . LEU A 1 697 ? 144.218 90.381 77.949 1.00 88.97 697 LEU A O 1
ATOM 5212 N N . PHE A 1 698 ? 142.565 91.802 77.431 1.00 84.18 698 PHE A N 1
ATOM 5213 C CA . PHE A 1 698 ? 141.635 90.750 77.033 1.00 84.18 698 PHE A CA 1
ATOM 5214 C C . PHE A 1 698 ? 141.529 90.748 75.511 1.00 84.18 698 PHE A C 1
ATOM 5215 O O . PHE A 1 698 ? 140.665 91.407 74.932 1.00 84.18 698 PHE A O 1
ATOM 5223 N N . ILE A 1 699 ? 142.412 89.990 74.866 1.00 88.70 699 ILE A N 1
ATOM 5224 C CA . ILE A 1 699 ? 142.447 89.905 73.410 1.00 88.70 699 ILE A CA 1
ATOM 5225 C C . ILE A 1 699 ? 141.485 88.803 72.979 1.00 88.70 699 ILE A C 1
ATOM 5226 O O . ILE A 1 699 ? 141.736 87.620 73.230 1.00 88.70 699 ILE A O 1
ATOM 5231 N N . ALA A 1 700 ? 140.388 89.209 72.334 1.00 90.21 700 ALA A N 1
ATOM 5232 C CA . ALA A 1 700 ? 139.326 88.341 71.803 1.00 90.21 700 ALA A CA 1
ATOM 5233 C C . ALA A 1 700 ? 138.734 87.393 72.844 1.00 90.21 700 ALA A C 1
ATOM 5234 O O . ALA A 1 700 ? 138.971 86.186 72.804 1.00 90.21 700 ALA A O 1
ATOM 5236 N N . ALA B 2 85 ? 117.798 103.562 73.892 1.00 83.73 85 ALA B N 1
ATOM 5237 C CA . ALA B 2 85 ? 118.744 103.252 74.957 1.00 83.73 85 ALA B CA 1
ATOM 5238 C C . ALA B 2 85 ? 119.043 104.488 75.792 1.00 83.73 85 ALA B C 1
ATOM 5239 O O . ALA B 2 85 ? 118.940 104.457 77.018 1.00 83.73 85 ALA B O 1
ATOM 5241 N N . LYS B 2 86 ? 119.427 105.572 75.112 1.00 84.00 86 LYS B N 1
ATOM 5242 C CA . LYS B 2 86 ? 119.703 106.833 75.796 1.00 84.00 86 LYS B CA 1
ATOM 5243 C C . LYS B 2 86 ? 118.442 107.426 76.411 1.00 84.00 86 LYS B C 1
ATOM 5244 O O . LYS B 2 86 ? 118.494 107.981 77.514 1.00 84.00 86 LYS B O 1
ATOM 5250 N N . HIS B 2 87 ? 117.299 107.282 75.742 1.00 87.08 87 HIS B N 1
ATOM 5251 C CA . HIS B 2 87 ? 116.052 107.844 76.242 1.00 87.08 87 HIS B CA 1
ATOM 5252 C C . HIS B 2 87 ? 115.436 107.028 77.373 1.00 87.08 87 HIS B C 1
ATOM 5253 O O . HIS B 2 87 ? 114.438 107.466 77.955 1.00 87.08 87 HIS B O 1
ATOM 5260 N N . VAL B 2 88 ? 115.995 105.861 77.695 1.00 84.10 88 VAL B N 1
ATOM 5261 C CA . VAL B 2 88 ? 115.533 105.108 78.857 1.00 84.10 88 VAL B CA 1
ATOM 5262 C C . VAL B 2 88 ? 116.245 105.594 80.113 1.00 84.10 88 VAL B C 1
ATOM 5263 O O . VAL B 2 88 ? 115.634 105.727 81.179 1.00 84.10 88 VAL B O 1
ATOM 5267 N N . ILE B 2 89 ? 117.541 105.895 79.996 1.00 82.15 89 ILE B N 1
ATOM 5268 C CA . ILE B 2 89 ? 118.300 106.424 81.125 1.00 82.15 89 ILE B CA 1
ATOM 5269 C C . ILE B 2 89 ? 117.895 107.866 81.395 1.00 82.15 89 ILE B C 1
ATOM 5270 O O . ILE B 2 89 ? 117.919 108.326 82.543 1.00 82.15 89 ILE B O 1
ATOM 5275 N N . MET B 2 90 ? 117.446 108.582 80.361 1.00 85.29 90 MET B N 1
ATOM 5276 C CA . MET B 2 90 ? 116.830 109.890 80.545 1.00 85.29 90 MET B CA 1
ATOM 5277 C C . MET B 2 90 ? 115.472 109.815 81.232 1.00 85.29 90 MET B C 1
ATOM 5278 O O . MET B 2 90 ? 114.923 110.862 81.588 1.00 85.29 90 MET B O 1
ATOM 5283 N N . LEU B 2 91 ? 114.909 108.620 81.409 1.00 83.52 91 LEU B N 1
ATOM 5284 C CA . LEU B 2 91 ? 113.761 108.430 82.276 1.00 83.52 91 LEU B CA 1
ATOM 5285 C C . LEU B 2 91 ? 114.088 107.659 83.547 1.00 83.52 91 LEU B C 1
ATOM 5286 O O . LEU B 2 91 ? 113.240 107.600 84.439 1.00 83.52 91 LEU B O 1
ATOM 5291 N N . PHE B 2 92 ? 115.285 107.074 83.661 1.00 80.05 92 PHE B N 1
ATOM 5292 C CA . PHE B 2 92 ? 115.690 106.452 84.920 1.00 80.05 92 PHE B CA 1
ATOM 5293 C C . PHE B 2 92 ? 116.239 107.476 85.903 1.00 80.05 92 PHE B C 1
ATOM 5294 O O . PHE B 2 92 ? 115.978 107.388 87.106 1.00 80.05 92 PHE B O 1
ATOM 5302 N N . VAL B 2 93 ? 117.023 108.438 85.406 1.00 77.98 93 VAL B N 1
ATOM 5303 C CA . VAL B 2 93 ? 117.660 109.416 86.299 1.00 77.98 93 VAL B CA 1
ATOM 5304 C C . VAL B 2 93 ? 116.664 110.362 86.967 1.00 77.98 93 VAL B C 1
ATOM 5305 O O . VAL B 2 93 ? 116.813 110.612 88.174 1.00 77.98 93 VAL B O 1
ATOM 5309 N N . PRO B 2 94 ? 115.626 110.903 86.295 1.00 78.35 94 PRO B N 1
ATOM 5310 C CA . PRO B 2 94 ? 114.632 111.672 87.072 1.00 78.35 94 PRO B CA 1
ATOM 5311 C C . PRO B 2 94 ? 113.800 110.841 88.038 1.00 78.35 94 PRO B C 1
ATOM 5312 O O . PRO B 2 94 ? 113.449 111.346 89.111 1.00 78.35 94 PRO B O 1
ATOM 5316 N N . VAL B 2 95 ? 113.470 109.587 87.709 1.00 78.73 95 VAL B N 1
ATOM 5317 C CA . VAL B 2 95 ? 112.661 108.803 88.643 1.00 78.73 95 VAL B CA 1
ATOM 5318 C C . VAL B 2 95 ? 113.492 108.169 89.744 1.00 78.73 95 VAL B C 1
ATOM 5319 O O . VAL B 2 95 ? 112.921 107.641 90.704 1.00 78.73 95 VAL B O 1
ATOM 5323 N N . THR B 2 96 ? 114.820 108.191 89.634 1.00 76.95 96 THR B N 1
ATOM 5324 C CA . THR B 2 96 ? 115.654 107.745 90.743 1.00 76.95 96 THR B CA 1
ATOM 5325 C C . THR B 2 96 ? 115.809 108.856 91.773 1.00 76.95 96 THR B C 1
ATOM 5326 O O . THR B 2 96 ? 115.656 108.620 92.976 1.00 76.95 96 THR B O 1
ATOM 5330 N N . LEU B 2 97 ? 116.081 110.079 91.305 1.00 75.58 97 LEU B N 1
ATOM 5331 C CA . LEU B 2 97 ? 116.290 111.214 92.200 1.00 75.58 97 LEU B CA 1
ATOM 5332 C C . LEU B 2 97 ? 115.015 111.605 92.935 1.00 75.58 97 LEU B C 1
ATOM 5333 O O . LEU B 2 97 ? 115.083 112.114 94.058 1.00 75.58 97 LEU B O 1
ATOM 5338 N N . CYS B 2 98 ? 113.852 111.380 92.321 1.00 78.60 98 CYS B N 1
ATOM 5339 C CA . CYS B 2 98 ? 112.595 111.677 92.995 1.00 78.60 98 CYS B CA 1
ATOM 5340 C C . CYS B 2 98 ? 112.325 110.696 94.128 1.00 78.60 98 CYS B C 1
ATOM 5341 O O . CYS B 2 98 ? 111.663 111.050 95.107 1.00 78.60 98 CYS B O 1
ATOM 5344 N N . MET B 2 99 ? 112.845 109.471 94.029 1.00 78.35 99 MET B N 1
ATOM 5345 C CA . MET B 2 99 ? 112.649 108.498 95.095 1.00 78.35 99 MET B CA 1
ATOM 5346 C C . MET B 2 99 ? 113.691 108.632 96.195 1.00 78.35 99 MET B C 1
ATOM 5347 O O . MET B 2 99 ? 113.421 108.261 97.339 1.00 78.35 99 MET B O 1
ATOM 5352 N N . ILE B 2 100 ? 114.878 109.153 95.873 1.00 75.13 100 ILE B N 1
ATOM 5353 C CA . ILE B 2 100 ? 115.901 109.364 96.892 1.00 75.13 100 ILE B CA 1
ATOM 5354 C C . ILE B 2 100 ? 115.478 110.475 97.849 1.00 75.13 100 ILE B C 1
ATOM 5355 O O . ILE B 2 100 ? 115.683 110.375 99.064 1.00 75.13 100 ILE B O 1
ATOM 5360 N N . VAL B 2 101 ? 114.833 111.520 97.324 1.00 78.49 101 VAL B N 1
ATOM 5361 C CA . VAL B 2 101 ? 114.360 112.626 98.154 1.00 78.49 101 VAL B CA 1
ATOM 5362 C C . VAL B 2 101 ? 113.238 112.168 99.084 1.00 78.49 101 VAL B C 1
ATOM 5363 O O . VAL B 2 101 ? 113.185 112.562 100.256 1.00 78.49 101 VAL B O 1
ATOM 5367 N N . VAL B 2 102 ? 112.354 111.297 98.594 1.00 78.69 102 VAL B N 1
ATOM 5368 C CA . VAL B 2 102 ? 111.223 110.843 99.399 1.00 78.69 102 VAL B CA 1
ATOM 5369 C C . VAL B 2 102 ? 111.681 109.870 100.483 1.00 78.69 102 VAL B C 1
ATOM 5370 O O . VAL B 2 102 ? 111.284 109.992 101.647 1.00 78.69 102 VAL B O 1
ATOM 5374 N N . VAL B 2 103 ? 112.539 108.906 100.125 1.00 77.80 103 VAL B N 1
ATOM 5375 C CA . VAL B 2 103 ? 112.977 107.889 101.083 1.00 77.80 103 VAL B CA 1
ATOM 5376 C C . VAL B 2 103 ? 113.873 108.500 102.157 1.00 77.80 103 VAL B C 1
ATOM 5377 O O . VAL B 2 103 ? 113.755 108.166 103.343 1.00 77.80 103 VAL B O 1
ATOM 5381 N N . ALA B 2 104 ? 114.734 109.450 101.781 1.00 76.38 104 ALA B N 1
ATOM 5382 C CA . ALA B 2 104 ? 115.518 110.167 102.782 1.00 76.38 104 ALA B CA 1
ATOM 5383 C C . ALA B 2 104 ? 114.674 111.098 103.643 1.00 76.38 104 ALA B C 1
ATOM 5384 O O . ALA B 2 104 ? 115.155 111.549 104.685 1.00 76.38 104 ALA B O 1
ATOM 5386 N N . THR B 2 105 ? 113.442 111.400 103.236 1.00 76.77 105 THR B N 1
ATOM 5387 C CA . THR B 2 105 ? 112.514 112.162 104.059 1.00 76.77 105 THR B CA 1
ATOM 5388 C C . THR B 2 105 ? 111.712 111.258 104.992 1.00 76.77 105 THR B C 1
ATOM 5389 O O . THR B 2 105 ? 111.511 111.603 106.161 1.00 76.77 105 THR B O 1
ATOM 5393 N N . ILE B 2 106 ? 111.277 110.091 104.508 1.00 78.70 106 ILE B N 1
ATOM 5394 C CA . ILE B 2 106 ? 110.510 109.169 105.344 1.00 78.70 106 ILE B CA 1
ATOM 5395 C C . ILE B 2 106 ? 111.383 108.579 106.448 1.00 78.70 106 ILE B C 1
ATOM 5396 O O . ILE B 2 106 ? 110.943 108.458 107.599 1.00 78.70 106 ILE B O 1
ATOM 5401 N N . LYS B 2 107 ? 112.635 108.255 106.145 1.00 79.45 107 LYS B N 1
ATOM 5402 C CA . LYS B 2 107 ? 113.506 107.605 107.113 1.00 79.45 107 LYS B CA 1
ATOM 5403 C C . LYS B 2 107 ? 114.213 108.578 108.049 1.00 79.45 107 LYS B C 1
ATOM 5404 O O . LYS B 2 107 ? 114.942 108.132 108.938 1.00 79.45 107 LYS B O 1
ATOM 5410 N N . SER B 2 108 ? 114.022 109.881 107.885 1.00 79.09 108 SER B N 1
ATOM 5411 C CA . SER B 2 108 ? 114.754 110.822 108.730 1.00 79.09 108 SER B CA 1
ATOM 5412 C C . SER B 2 108 ? 113.870 111.839 109.435 1.00 79.09 108 SER B C 1
ATOM 5413 O O . SER B 2 108 ? 114.161 112.203 110.575 1.00 79.09 108 SER B O 1
ATOM 5416 N N . VAL B 2 109 ? 112.800 112.305 108.793 1.00 78.05 109 VAL B N 1
ATOM 5417 C CA . VAL B 2 109 ? 112.009 113.388 109.367 1.00 78.05 109 VAL B CA 1
ATOM 5418 C C . VAL B 2 109 ? 111.080 112.872 110.462 1.00 78.05 109 VAL B C 1
ATOM 5419 O O . VAL B 2 109 ? 110.955 113.500 111.522 1.00 78.05 109 VAL B O 1
ATOM 5423 N N . ARG B 2 110 ? 110.440 111.718 110.221 1.00 85.37 110 ARG B N 1
ATOM 5424 C CA . ARG B 2 110 ? 109.530 111.040 111.161 1.00 85.37 110 ARG B CA 1
ATOM 5425 C C . ARG B 2 110 ? 108.332 111.927 111.499 1.00 85.37 110 ARG B C 1
ATOM 5426 O O . ARG B 2 110 ? 107.923 112.053 112.654 1.00 85.37 110 ARG B O 1
ATOM 5434 N N . PHE B 2 111 ? 107.775 112.552 110.465 1.00 85.77 111 PHE B N 1
ATOM 5435 C CA . PHE B 2 111 ? 106.559 113.343 110.593 1.00 85.77 111 PHE B CA 1
ATOM 5436 C C . PHE B 2 111 ? 105.514 112.814 109.623 1.00 85.77 111 PHE B C 1
ATOM 5437 O O . PHE B 2 111 ? 104.312 112.865 109.896 1.00 85.77 111 PHE B O 1
ATOM 5445 N N . TYR B 2 112 ? 105.974 112.293 108.490 1.00 90.00 112 TYR B N 1
ATOM 5446 C CA . TYR B 2 112 ? 105.109 111.678 107.496 1.00 90.00 112 TYR B CA 1
ATOM 5447 C C . TYR B 2 112 ? 104.804 110.218 107.809 1.00 90.00 112 TYR B C 1
ATOM 5448 O O . TYR B 2 112 ? 104.073 109.576 107.050 1.00 90.00 112 TYR B O 1
ATOM 5457 N N . THR B 2 113 ? 105.345 109.688 108.900 1.00 91.59 113 THR B N 1
ATOM 5458 C CA . THR B 2 113 ? 105.087 108.317 109.310 1.00 91.59 113 THR B CA 1
ATOM 5459 C C . THR B 2 113 ? 103.678 108.178 109.873 1.00 91.59 113 THR B C 1
ATOM 5460 O O . THR B 2 113 ? 103.109 109.142 110.387 1.00 91.59 113 THR B O 1
ATOM 5464 N N . HIS B 2 169 ? 95.327 129.382 82.836 1.00 109.23 169 HIS B N 1
ATOM 5465 C CA . HIS B 2 169 ? 96.376 129.702 83.795 1.00 109.23 169 HIS B CA 1
ATOM 5466 C C . HIS B 2 169 ? 95.806 129.890 85.195 1.00 109.23 169 HIS B C 1
ATOM 5467 O O . HIS B 2 169 ? 96.545 130.121 86.150 1.00 109.23 169 HIS B O 1
ATOM 5474 N N . GLY B 2 170 ? 94.485 129.786 85.310 1.00 108.56 170 GLY B N 1
ATOM 5475 C CA . GLY B 2 170 ? 93.827 129.935 86.592 1.00 108.56 170 GLY B CA 1
ATOM 5476 C C . GLY B 2 170 ? 93.953 128.692 87.444 1.00 108.56 170 GLY B C 1
ATOM 5477 O O . GLY B 2 170 ? 93.905 128.760 88.675 1.00 108.56 170 GLY B O 1
ATOM 5478 N N . TRP B 2 171 ? 94.101 127.544 86.792 1.00 108.52 171 TRP B N 1
ATOM 5479 C CA . TRP B 2 171 ? 94.326 126.276 87.468 1.00 108.52 171 TRP B CA 1
ATOM 5480 C C . TRP B 2 171 ? 95.796 125.874 87.445 1.00 108.52 171 TRP B C 1
ATOM 5481 O O . TRP B 2 171 ? 96.194 124.959 88.171 1.00 108.52 171 TRP B O 1
ATOM 5492 N N . LEU B 2 172 ? 96.619 126.562 86.653 1.00 103.08 172 LEU B N 1
ATOM 5493 C CA . LEU B 2 172 ? 98.043 126.258 86.548 1.00 103.08 172 LEU B CA 1
ATOM 5494 C C . LEU B 2 172 ? 98.874 127.081 87.528 1.00 103.08 172 LEU B C 1
ATOM 5495 O O . LEU B 2 172 ? 99.582 126.518 88.367 1.00 103.08 172 LEU B O 1
ATOM 5500 N N . ILE B 2 173 ? 98.794 128.411 87.436 1.00 97.86 173 ILE B N 1
ATOM 5501 C CA . ILE B 2 173 ? 99.654 129.268 88.246 1.00 97.86 173 ILE B CA 1
ATOM 5502 C C . ILE B 2 173 ? 99.172 129.301 89.693 1.00 97.86 173 ILE B C 1
ATOM 5503 O O . ILE B 2 173 ? 99.980 129.281 90.630 1.00 97.86 173 ILE B O 1
ATOM 5508 N N . MET B 2 174 ? 97.851 129.325 89.897 1.00 100.29 174 MET B N 1
ATOM 5509 C CA . MET B 2 174 ? 97.302 129.416 91.248 1.00 100.29 174 MET B CA 1
ATOM 5510 C C . MET B 2 174 ? 97.535 128.130 92.032 1.00 100.29 174 MET B C 1
ATOM 5511 O O . MET B 2 174 ? 97.773 128.167 93.244 1.00 100.29 174 MET B O 1
ATOM 5516 N N . SER B 2 175 ? 97.498 126.983 91.357 1.00 96.09 175 SER B N 1
ATOM 5517 C CA . SER B 2 175 ? 97.802 125.710 91.995 1.00 96.09 175 SER B CA 1
ATOM 5518 C C . SER B 2 175 ? 99.290 125.387 91.973 1.00 96.09 175 SER B C 1
ATOM 5519 O O . SER B 2 175 ? 99.682 124.300 92.406 1.00 96.09 175 SER B O 1
ATOM 5522 N N . SER B 2 176 ? 100.122 126.299 91.465 1.00 91.80 176 SER B N 1
ATOM 5523 C CA . SER B 2 176 ? 101.564 126.206 91.630 1.00 91.80 176 SER B CA 1
ATOM 5524 C C . SER B 2 176 ? 102.104 127.197 92.651 1.00 91.80 176 SER B C 1
ATOM 5525 O O . SER B 2 176 ? 103.202 126.984 93.172 1.00 91.80 176 SER B O 1
ATOM 5528 N N . LEU B 2 177 ? 101.358 128.263 92.951 1.00 86.64 177 LEU B N 1
ATOM 5529 C CA . LEU B 2 177 ? 101.657 129.094 94.110 1.00 86.64 177 LEU B CA 1
ATOM 5530 C C . LEU B 2 177 ? 101.333 128.387 95.417 1.00 86.64 177 LEU B C 1
ATOM 5531 O O . LEU B 2 177 ? 101.865 128.767 96.464 1.00 86.64 177 LEU B O 1
ATOM 5536 N N . MET B 2 178 ? 100.464 127.379 95.382 1.00 86.04 178 MET B N 1
ATOM 5537 C CA . MET B 2 178 ? 100.108 126.602 96.558 1.00 86.04 178 MET B CA 1
ATOM 5538 C C . MET B 2 178 ? 101.039 125.420 96.782 1.00 86.04 178 MET B C 1
ATOM 5539 O O . MET B 2 178 ? 100.782 124.608 97.676 1.00 86.04 178 MET B O 1
ATOM 5544 N N . LEU B 2 179 ? 102.100 125.291 95.988 1.00 78.99 179 LEU B N 1
ATOM 5545 C CA . LEU B 2 179 ? 103.023 124.182 96.167 1.00 78.99 179 LEU B CA 1
ATOM 5546 C C . LEU B 2 179 ? 104.448 124.709 96.286 1.00 78.99 179 LEU B C 1
ATOM 5547 O O . LEU B 2 179 ? 105.243 124.189 97.074 1.00 78.99 179 LEU B O 1
ATOM 5552 N N . LEU B 2 180 ? 104.782 125.739 95.512 1.00 74.70 180 LEU B N 1
ATOM 5553 C CA . LEU B 2 180 ? 106.103 126.347 95.590 1.00 74.70 180 LEU B CA 1
ATOM 5554 C C . LEU B 2 180 ? 106.254 127.304 96.763 1.00 74.70 180 LEU B C 1
ATOM 5555 O O . LEU B 2 180 ? 107.381 127.702 97.073 1.00 74.70 180 LEU B O 1
ATOM 5560 N N . PHE B 2 181 ? 105.165 127.684 97.416 1.00 71.28 181 PHE B N 1
ATOM 5561 C CA . PHE B 2 181 ? 105.257 128.514 98.609 1.00 71.28 181 PHE B CA 1
ATOM 5562 C C . PHE B 2 181 ? 104.618 127.886 99.832 1.00 71.28 181 PHE B C 1
ATOM 5563 O O . PHE B 2 181 ? 105.180 127.977 100.922 1.00 71.28 181 PHE B O 1
ATOM 5571 N N . LEU B 2 182 ? 103.459 127.249 99.690 1.00 72.00 182 LEU B N 1
ATOM 5572 C CA . LEU B 2 182 ? 102.757 126.728 100.854 1.00 72.00 182 LEU B CA 1
ATOM 5573 C C . LEU B 2 182 ? 103.289 125.377 101.307 1.00 72.00 182 LEU B C 1
ATOM 5574 O O . LEU B 2 182 ? 103.166 125.046 102.491 1.00 72.00 182 LEU B O 1
ATOM 5579 N N . PHE B 2 183 ? 103.883 124.595 100.408 1.00 73.56 183 PHE B N 1
ATOM 5580 C CA . PHE B 2 183 ? 104.472 123.314 100.778 1.00 73.56 183 PHE B CA 1
ATOM 5581 C C . PHE B 2 183 ? 105.972 123.389 101.014 1.00 73.56 183 PHE B C 1
ATOM 5582 O O . PHE B 2 183 ? 106.508 122.543 101.737 1.00 73.56 183 PHE B O 1
ATOM 5590 N N . THR B 2 184 ? 106.658 124.368 100.420 1.00 66.92 184 THR B N 1
ATOM 5591 C CA . THR B 2 184 ? 108.052 124.612 100.768 1.00 66.92 184 THR B CA 1
ATOM 5592 C C . THR B 2 184 ? 108.165 125.170 102.183 1.00 66.92 184 THR B C 1
ATOM 5593 O O . THR B 2 184 ? 109.120 124.859 102.902 1.00 66.92 184 THR B O 1
ATOM 5597 N N . TYR B 2 185 ? 107.170 125.954 102.608 1.00 64.35 185 TYR B N 1
ATOM 5598 C CA . TYR B 2 185 ? 107.141 126.511 103.958 1.00 64.35 185 TYR B CA 1
ATOM 5599 C C . TYR B 2 185 ? 106.961 125.423 105.010 1.00 64.35 185 TYR B C 1
ATOM 5600 O O . TYR B 2 185 ? 107.433 125.564 106.143 1.00 64.35 185 TYR B O 1
ATOM 5609 N N . ILE B 2 186 ? 106.275 124.336 104.659 1.00 63.07 186 ILE B N 1
ATOM 5610 C CA . ILE B 2 186 ? 106.075 123.248 105.608 1.00 63.07 186 ILE B CA 1
ATOM 5611 C C . ILE B 2 186 ? 107.248 122.273 105.568 1.00 63.07 186 ILE B C 1
ATOM 5612 O O . ILE B 2 186 ? 107.707 121.796 106.612 1.00 63.07 186 ILE B O 1
ATOM 5617 N N . TYR B 2 187 ? 107.772 121.987 104.372 1.00 65.60 187 TYR B N 1
ATOM 5618 C CA . TYR B 2 187 ? 108.836 120.995 104.242 1.00 65.60 187 TYR B CA 1
ATOM 5619 C C . TYR B 2 187 ? 110.165 121.517 104.769 1.00 65.60 187 TYR B C 1
ATOM 5620 O O . TYR B 2 187 ? 110.944 120.757 105.353 1.00 65.60 187 TYR B O 1
ATOM 5629 N N . LEU B 2 188 ? 110.455 122.802 104.548 1.00 64.04 188 LEU B N 1
ATOM 5630 C CA . LEU B 2 188 ? 111.646 123.392 105.150 1.00 64.04 188 LEU B CA 1
ATOM 5631 C C . LEU B 2 188 ? 111.504 123.486 106.657 1.00 64.04 188 LEU B C 1
ATOM 5632 O O . LEU B 2 188 ? 112.469 123.255 107.388 1.00 64.04 188 LEU B O 1
ATOM 5637 N N . GLY B 2 189 ? 110.304 123.798 107.142 1.00 64.01 189 GLY B N 1
ATOM 5638 C CA . GLY B 2 189 ? 110.116 123.952 108.570 1.00 64.01 189 GLY B CA 1
ATOM 5639 C C . GLY B 2 189 ? 110.128 122.645 109.329 1.00 64.01 189 GLY B C 1
ATOM 5640 O O . GLY B 2 189 ? 110.500 122.612 110.504 1.00 64.01 189 GLY B O 1
ATOM 5641 N N . GLU B 2 190 ? 109.733 121.555 108.678 1.00 66.68 190 GLU B N 1
ATOM 5642 C CA . GLU B 2 190 ? 109.668 120.282 109.378 1.00 66.68 190 GLU B CA 1
ATOM 5643 C C . GLU B 2 190 ? 111.028 119.598 109.423 1.00 66.68 190 GLU B C 1
ATOM 5644 O O . GLU B 2 190 ? 111.312 118.850 110.364 1.00 66.68 190 GLU B O 1
ATOM 5650 N N . VAL B 2 191 ? 111.895 119.862 108.445 1.00 61.68 191 VAL B N 1
ATOM 5651 C CA . VAL B 2 191 ? 113.227 119.270 108.478 1.00 61.68 191 VAL B CA 1
ATOM 5652 C C . VAL B 2 191 ? 114.157 120.056 109.402 1.00 61.68 191 VAL B C 1
ATOM 5653 O O . VAL B 2 191 ? 115.149 119.502 109.890 1.00 61.68 191 VAL B O 1
ATOM 5657 N N . LEU B 2 192 ? 113.844 121.322 109.698 1.00 60.56 192 LEU B N 1
ATOM 5658 C CA . LEU B 2 192 ? 114.627 122.056 110.687 1.00 60.56 192 LEU B CA 1
ATOM 5659 C C . LEU B 2 192 ? 114.291 121.610 112.103 1.00 60.56 192 LEU B C 1
ATOM 5660 O O . LEU B 2 192 ? 115.126 121.733 113.005 1.00 60.56 192 LEU B O 1
ATOM 5665 N N . LYS B 2 193 ? 113.078 121.095 112.316 1.00 61.01 193 LYS B N 1
ATOM 5666 C CA . LYS B 2 193 ? 112.710 120.565 113.624 1.00 61.01 193 LYS B CA 1
ATOM 5667 C C . LYS B 2 193 ? 113.426 119.258 113.925 1.00 61.01 193 LYS B C 1
ATOM 5668 O O . LYS B 2 193 ? 113.610 118.915 115.098 1.00 61.01 193 LYS B O 1
ATOM 5674 N N . THR B 2 194 ? 113.816 118.514 112.889 1.00 62.45 194 THR B N 1
ATOM 5675 C CA . THR B 2 194 ? 114.480 117.232 113.091 1.00 62.45 194 THR B CA 1
ATOM 5676 C C . THR B 2 194 ? 115.882 117.412 113.662 1.00 62.45 194 THR B C 1
ATOM 5677 O O . THR B 2 194 ? 116.303 116.638 114.528 1.00 62.45 194 THR B O 1
ATOM 5681 N N . TYR B 2 195 ? 116.594 118.447 113.234 1.00 62.67 195 TYR B N 1
ATOM 5682 C CA . TYR B 2 195 ? 117.964 118.671 113.667 1.00 62.67 195 TYR B CA 1
ATOM 5683 C C . TYR B 2 195 ? 118.072 119.674 114.806 1.00 62.67 195 TYR B C 1
ATOM 5684 O O . TYR B 2 195 ? 119.182 119.900 115.300 1.00 62.67 195 TYR B O 1
ATOM 5693 N N . ASN B 2 196 ? 116.946 120.255 115.234 1.00 60.12 196 ASN B N 1
ATOM 5694 C CA . ASN B 2 196 ? 116.841 121.197 116.354 1.00 60.12 196 ASN B CA 1
ATOM 5695 C C . ASN B 2 196 ? 117.772 122.397 116.182 1.00 60.12 196 ASN B C 1
ATOM 5696 O O . ASN B 2 196 ? 118.687 122.632 116.972 1.00 60.12 196 ASN B O 1
ATOM 5701 N N . VAL B 2 197 ? 117.523 123.154 115.122 1.00 57.85 197 VAL B N 1
ATOM 5702 C CA . VAL B 2 197 ? 118.302 124.346 114.822 1.00 57.85 197 VAL B CA 1
ATOM 5703 C C . VAL B 2 197 ? 117.383 125.555 114.830 1.00 57.85 197 VAL B C 1
ATOM 5704 O O . VAL B 2 197 ? 116.190 125.464 114.525 1.00 57.85 197 VAL B O 1
ATOM 5708 N N . ALA B 2 198 ? 117.947 126.693 115.216 1.00 56.85 198 ALA B N 1
ATOM 5709 C CA . ALA B 2 198 ? 117.205 127.940 115.297 1.00 56.85 198 ALA B CA 1
ATOM 5710 C C . ALA B 2 198 ? 117.292 128.672 113.967 1.00 56.85 198 ALA B C 1
ATOM 5711 O O . ALA B 2 198 ? 118.384 128.865 113.428 1.00 56.85 198 ALA B O 1
ATOM 5713 N N . MET B 2 199 ? 116.140 129.062 113.434 1.00 60.20 199 MET B N 1
ATOM 5714 C CA . MET B 2 199 ? 116.073 129.865 112.223 1.00 60.20 199 MET B CA 1
ATOM 5715 C C . MET B 2 199 ? 115.083 130.994 112.436 1.00 60.20 199 MET B C 1
ATOM 5716 O O . MET B 2 199 ? 113.991 130.776 112.965 1.00 60.20 199 MET B O 1
ATOM 5721 N N . ASP B 2 200 ? 115.477 132.197 112.045 1.00 60.01 200 ASP B N 1
ATOM 5722 C CA . ASP B 2 200 ? 114.606 133.351 112.160 1.00 60.01 200 ASP B CA 1
ATOM 5723 C C . ASP B 2 200 ? 113.674 133.456 110.957 1.00 60.01 200 ASP B C 1
ATOM 5724 O O . ASP B 2 200 ? 113.897 132.848 109.909 1.00 60.01 200 ASP B O 1
ATOM 5729 N N . TYR B 2 201 ? 112.604 134.228 111.137 1.00 58.25 201 TYR B N 1
ATOM 5730 C CA . TYR B 2 201 ? 111.710 134.531 110.022 1.00 58.25 201 TYR B CA 1
ATOM 5731 C C . TYR B 2 201 ? 112.348 135.286 108.849 1.00 58.25 201 TYR B C 1
ATOM 5732 O O . TYR B 2 201 ? 112.057 134.901 107.704 1.00 58.25 201 TYR B O 1
ATOM 5741 N N . PRO B 2 202 ? 113.181 136.337 109.014 1.00 60.09 202 PRO B N 1
ATOM 5742 C CA . PRO B 2 202 ? 113.681 137.036 107.814 1.00 60.09 202 PRO B CA 1
ATOM 5743 C C . PRO B 2 202 ? 114.665 136.250 106.957 1.00 60.09 202 PRO B C 1
ATOM 5744 O O . PRO B 2 202 ? 114.987 136.715 105.858 1.00 60.09 202 PRO B O 1
ATOM 5748 N N . THR B 2 203 ? 115.149 135.091 107.397 1.00 60.00 203 THR B N 1
ATOM 5749 C CA . THR B 2 203 ? 115.965 134.274 106.509 1.00 60.00 203 THR B CA 1
ATOM 5750 C C . THR B 2 203 ? 115.129 133.230 105.784 1.00 60.00 203 THR B C 1
ATOM 5751 O O . THR B 2 203 ? 115.313 133.018 104.580 1.00 60.00 203 THR B O 1
ATOM 5755 N N . LEU B 2 204 ? 114.187 132.593 106.486 1.00 59.16 204 LEU B N 1
ATOM 5756 C CA . LEU B 2 204 ? 113.330 131.606 105.839 1.00 59.16 204 LEU B CA 1
ATOM 5757 C C . LEU B 2 204 ? 112.366 132.264 104.859 1.00 59.16 204 LEU B C 1
ATOM 5758 O O . LEU B 2 204 ? 112.079 131.703 103.798 1.00 59.16 204 LEU B O 1
ATOM 5763 N N . LEU B 2 205 ? 111.869 133.459 105.182 1.00 57.22 205 LEU B N 1
ATOM 5764 C CA . LEU B 2 205 ? 111.067 134.194 104.213 1.00 57.22 205 LEU B CA 1
ATOM 5765 C C . LEU B 2 205 ? 111.901 134.700 103.045 1.00 57.22 205 LEU B C 1
ATOM 5766 O O . LEU B 2 205 ? 111.345 134.993 101.984 1.00 57.22 205 LEU B O 1
ATOM 5771 N N . LEU B 2 206 ? 113.218 134.812 103.217 1.00 58.91 206 LEU B N 1
ATOM 5772 C CA . LEU B 2 206 ? 114.097 135.091 102.092 1.00 58.91 206 LEU B CA 1
ATOM 5773 C C . LEU B 2 206 ? 114.454 133.819 101.333 1.00 58.91 206 LEU B C 1
ATOM 5774 O O . LEU B 2 206 ? 114.642 133.862 100.115 1.00 58.91 206 LEU B O 1
ATOM 5779 N N . THR B 2 207 ? 114.523 132.679 102.023 1.00 60.34 207 THR B N 1
ATOM 5780 C CA . THR B 2 207 ? 114.889 131.423 101.372 1.00 60.34 207 THR B CA 1
ATOM 5781 C C . THR B 2 207 ? 113.727 130.851 100.567 1.00 60.34 207 THR B C 1
ATOM 5782 O O . THR B 2 207 ? 113.914 130.409 99.428 1.00 60.34 207 THR B O 1
ATOM 5786 N N . VAL B 2 208 ? 112.522 130.851 101.144 1.00 60.97 208 VAL B N 1
ATOM 5787 C CA . VAL B 2 208 ? 111.349 130.312 100.457 1.00 60.97 208 VAL B CA 1
ATOM 5788 C C . VAL B 2 208 ? 110.980 131.185 99.263 1.00 60.97 208 VAL B C 1
ATOM 5789 O O . VAL B 2 208 ? 110.603 130.680 98.198 1.00 60.97 208 VAL B O 1
ATOM 5793 N N . TRP B 2 209 ? 111.141 132.505 99.397 1.00 63.18 209 TRP B N 1
ATOM 5794 C CA . TRP B 2 209 ? 110.882 133.396 98.269 1.00 63.18 209 TRP B CA 1
ATOM 5795 C C . TRP B 2 209 ? 111.931 133.245 97.173 1.00 63.18 209 TRP B C 1
ATOM 5796 O O . TRP B 2 209 ? 111.622 133.447 95.996 1.00 63.18 209 TRP B O 1
ATOM 5807 N N . ASN B 2 210 ? 113.158 132.867 97.522 1.00 66.06 210 ASN B N 1
ATOM 5808 C CA . ASN B 2 210 ? 114.159 132.581 96.502 1.00 66.06 210 ASN B CA 1
ATOM 5809 C C . ASN B 2 210 ? 114.032 131.183 95.917 1.00 66.06 210 ASN B C 1
ATOM 5810 O O . ASN B 2 210 ? 114.790 130.843 95.005 1.00 66.06 210 ASN B O 1
ATOM 5815 N N . PHE B 2 211 ? 113.111 130.368 96.419 1.00 64.36 211 PHE B N 1
ATOM 5816 C CA . PHE B 2 211 ? 112.820 129.060 95.850 1.00 64.36 211 PHE B CA 1
ATOM 5817 C C . PHE B 2 211 ? 111.534 129.048 95.047 1.00 64.36 211 PHE B C 1
ATOM 5818 O O . PHE B 2 211 ? 111.479 128.424 93.987 1.00 64.36 211 PHE B O 1
ATOM 5826 N N . GLY B 2 212 ? 110.495 129.732 95.527 1.00 69.09 212 GLY B N 1
ATOM 5827 C CA . GLY B 2 212 ? 109.217 129.712 94.845 1.00 69.09 212 GLY B CA 1
ATOM 5828 C C . GLY B 2 212 ? 109.095 130.688 93.700 1.00 69.09 212 GLY B C 1
ATOM 5829 O O . GLY B 2 212 ? 108.263 130.479 92.813 1.00 69.09 212 GLY B O 1
ATOM 5830 N N . ALA B 2 213 ? 109.897 131.751 93.693 1.00 70.64 213 ALA B N 1
ATOM 5831 C CA . ALA B 2 213 ? 109.828 132.714 92.602 1.00 70.64 213 ALA B CA 1
ATOM 5832 C C . ALA B 2 213 ? 110.722 132.315 91.439 1.00 70.64 213 ALA B C 1
ATOM 5833 O O . ALA B 2 213 ? 110.363 132.541 90.279 1.00 70.64 213 ALA B O 1
ATOM 5835 N N . VAL B 2 214 ? 111.888 131.738 91.729 1.00 72.73 214 VAL B N 1
ATOM 5836 C CA . VAL B 2 214 ? 112.723 131.192 90.666 1.00 72.73 214 VAL B CA 1
ATOM 5837 C C . VAL B 2 214 ? 112.085 129.926 90.107 1.00 72.73 214 VAL B C 1
ATOM 5838 O O . VAL B 2 214 ? 112.188 129.644 88.908 1.00 72.73 214 VAL B O 1
ATOM 5842 N N . GLY B 2 215 ? 111.372 129.175 90.949 1.00 76.03 215 GLY B N 1
ATOM 5843 C CA . GLY B 2 215 ? 110.623 128.029 90.466 1.00 76.03 215 GLY B CA 1
ATOM 5844 C C . GLY B 2 215 ? 109.435 128.400 89.605 1.00 76.03 215 GLY B C 1
ATOM 5845 O O . GLY B 2 215 ? 109.002 127.607 88.766 1.00 76.03 215 GLY B O 1
ATOM 5846 N N . MET B 2 216 ? 108.890 129.599 89.796 1.00 80.23 216 MET B N 1
ATOM 5847 C CA . MET B 2 216 ? 107.769 130.061 88.994 1.00 80.23 216 MET B CA 1
ATOM 5848 C C . MET B 2 216 ? 108.219 130.715 87.695 1.00 80.23 216 MET B C 1
ATOM 5849 O O . MET B 2 216 ? 107.469 130.698 86.712 1.00 80.23 216 MET B O 1
ATOM 5854 N N . VAL B 2 217 ? 109.438 131.246 87.650 1.00 78.82 217 VAL B N 1
ATOM 5855 C CA . VAL B 2 217 ? 109.957 131.911 86.464 1.00 78.82 217 VAL B CA 1
ATOM 5856 C C . VAL B 2 217 ? 110.760 130.945 85.600 1.00 78.82 217 VAL B C 1
ATOM 5857 O O . VAL B 2 217 ? 111.125 131.278 84.466 1.00 78.82 217 VAL B O 1
ATOM 5861 N N . CYS B 2 218 ? 111.014 129.732 86.094 1.00 80.56 218 CYS B N 1
ATOM 5862 C CA . CYS B 2 218 ? 111.677 128.703 85.307 1.00 80.56 218 CYS B CA 1
ATOM 5863 C C . CYS B 2 218 ? 110.708 127.709 84.688 1.00 80.56 218 CYS B C 1
ATOM 5864 O O . CYS B 2 218 ? 111.058 127.072 83.695 1.00 80.56 218 CYS B O 1
ATOM 5867 N N . ILE B 2 219 ? 109.494 127.582 85.222 1.00 79.63 219 ILE B N 1
ATOM 5868 C CA . ILE B 2 219 ? 108.516 126.647 84.676 1.00 79.63 219 ILE B CA 1
ATOM 5869 C C . ILE B 2 219 ? 107.592 127.379 83.713 1.00 79.63 219 ILE B C 1
ATOM 5870 O O . ILE B 2 219 ? 107.477 127.002 82.543 1.00 79.63 219 ILE B O 1
ATOM 5875 N N . HIS B 2 220 ? 106.936 128.433 84.191 1.00 82.36 220 HIS B N 1
ATOM 5876 C CA . HIS B 2 220 ? 105.984 129.163 83.367 1.00 82.36 220 HIS B CA 1
ATOM 5877 C C . HIS B 2 220 ? 106.647 130.142 82.410 1.00 82.36 220 HIS B C 1
ATOM 5878 O O . HIS B 2 220 ? 105.959 130.700 81.549 1.00 82.36 220 HIS B O 1
ATOM 5885 N N . TRP B 2 221 ? 107.951 130.369 82.534 1.00 82.37 221 TRP B N 1
ATOM 5886 C CA . TRP B 2 221 ? 108.684 131.215 81.607 1.00 82.37 221 TRP B CA 1
ATOM 5887 C C . TRP B 2 221 ? 110.015 130.522 81.334 1.00 82.37 221 TRP B C 1
ATOM 5888 O O . TRP B 2 221 ? 110.319 129.482 81.925 1.00 82.37 221 TRP B O 1
ATOM 5899 N N . LYS B 2 222 ? 110.804 131.082 80.422 1.00 85.18 222 LYS B N 1
ATOM 5900 C CA . LYS B 2 222 ? 111.993 130.405 79.924 1.00 85.18 222 LYS B CA 1
ATOM 5901 C C . LYS B 2 222 ? 113.100 130.370 80.973 1.00 85.18 222 LYS B C 1
ATOM 5902 O O . LYS B 2 222 ? 113.240 131.276 81.794 1.00 85.18 222 LYS B O 1
ATOM 5908 N N . GLY B 2 223 ? 113.890 129.298 80.934 1.00 85.29 223 GLY B N 1
ATOM 5909 C CA . GLY B 2 223 ? 114.970 129.101 81.870 1.00 85.29 223 GLY B CA 1
ATOM 5910 C C . GLY B 2 223 ? 115.930 128.017 81.425 1.00 85.29 223 GLY B C 1
ATOM 5911 O O . GLY B 2 223 ? 115.786 127.441 80.342 1.00 85.29 223 GLY B O 1
ATOM 5912 N N . PRO B 2 224 ? 116.945 127.736 82.244 1.00 83.75 224 PRO B N 1
ATOM 5913 C CA . PRO B 2 224 ? 117.882 126.654 81.912 1.00 83.75 224 PRO B CA 1
ATOM 5914 C C . PRO B 2 224 ? 117.216 125.292 82.007 1.00 83.75 224 PRO B C 1
ATOM 5915 O O . PRO B 2 224 ? 116.333 125.071 82.838 1.00 83.75 224 PRO B O 1
ATOM 5919 N N . LEU B 2 225 ? 117.654 124.374 81.140 1.00 81.40 225 LEU B N 1
ATOM 5920 C CA . LEU B 2 225 ? 117.027 123.058 81.067 1.00 81.40 225 LEU B CA 1
ATOM 5921 C C . LEU B 2 225 ? 117.383 122.191 82.269 1.00 81.40 225 LEU B C 1
ATOM 5922 O O . LEU B 2 225 ? 116.558 121.384 82.714 1.00 81.40 225 LEU B O 1
ATOM 5927 N N . VAL B 2 226 ? 118.599 122.335 82.799 1.00 78.07 226 VAL B N 1
ATOM 5928 C CA . VAL B 2 226 ? 118.990 121.586 83.989 1.00 78.07 226 VAL B CA 1
ATOM 5929 C C . VAL B 2 226 ? 118.186 122.058 85.194 1.00 78.07 226 VAL B C 1
ATOM 5930 O O . VAL B 2 226 ? 117.787 121.249 86.041 1.00 78.07 226 VAL B O 1
ATOM 5934 N N . LEU B 2 227 ? 117.887 123.356 85.262 1.00 79.89 227 LEU B N 1
ATOM 5935 C CA . LEU B 2 227 ? 117.043 123.883 86.324 1.00 79.89 227 LEU B CA 1
ATOM 5936 C C . LEU B 2 227 ? 115.565 123.633 86.040 1.00 79.89 227 LEU B C 1
ATOM 5937 O O . LEU B 2 227 ? 114.759 123.578 86.976 1.00 79.89 227 LEU B O 1
ATOM 5942 N N . GLN B 2 228 ? 115.203 123.493 84.759 1.00 80.84 228 GLN B N 1
ATOM 5943 C CA . GLN B 2 228 ? 113.839 123.137 84.369 1.00 80.84 228 GLN B CA 1
ATOM 5944 C C . GLN B 2 228 ? 113.435 121.787 84.945 1.00 80.84 228 GLN B C 1
ATOM 5945 O O . GLN B 2 228 ? 112.410 121.669 85.625 1.00 80.84 228 GLN B O 1
ATOM 5951 N N . GLN B 2 229 ? 114.236 120.756 84.676 1.00 80.22 229 GLN B N 1
ATOM 5952 C CA . GLN B 2 229 ? 113.891 119.404 85.099 1.00 80.22 229 GLN B CA 1
ATOM 5953 C C . GLN B 2 229 ? 114.074 119.210 86.597 1.00 80.22 229 GLN B C 1
ATOM 5954 O O . GLN B 2 229 ? 113.411 118.353 87.189 1.00 80.22 229 GLN B O 1
ATOM 5960 N N . ALA B 2 230 ? 114.960 119.989 87.224 1.00 78.82 230 ALA B N 1
ATOM 5961 C CA . ALA B 2 230 ? 115.244 119.794 88.642 1.00 78.82 230 ALA B CA 1
ATOM 5962 C C . ALA B 2 230 ? 114.090 120.273 89.510 1.00 78.82 230 ALA B C 1
ATOM 5963 O O . ALA B 2 230 ? 113.807 119.678 90.553 1.00 78.82 230 ALA B O 1
ATOM 5965 N N . TYR B 2 231 ? 113.412 121.344 89.093 1.00 79.11 231 TYR B N 1
ATOM 5966 C CA . TYR B 2 231 ? 112.230 121.799 89.819 1.00 79.11 231 TYR B CA 1
ATOM 5967 C C . TYR B 2 231 ? 111.072 120.826 89.657 1.00 79.11 231 TYR B C 1
ATOM 5968 O O . TYR B 2 231 ? 110.291 120.625 90.593 1.00 79.11 231 TYR B O 1
ATOM 5977 N N . LEU B 2 232 ? 110.951 120.207 88.479 1.00 78.69 232 LEU B N 1
ATOM 5978 C CA . LEU B 2 232 ? 109.900 119.222 88.253 1.00 78.69 232 LEU B CA 1
ATOM 5979 C C . LEU B 2 232 ? 110.143 117.950 89.053 1.00 78.69 232 LEU B C 1
ATOM 5980 O O . LEU B 2 232 ? 109.189 117.243 89.393 1.00 78.69 232 LEU B O 1
ATOM 5985 N N . ILE B 2 233 ? 111.403 117.645 89.362 1.00 77.72 233 ILE B N 1
ATOM 5986 C CA . ILE B 2 233 ? 111.701 116.614 90.350 1.00 77.72 233 ILE B CA 1
ATOM 5987 C C . ILE B 2 233 ? 111.279 117.078 91.741 1.00 77.72 233 ILE B C 1
ATOM 5988 O O . ILE B 2 233 ? 110.676 116.321 92.511 1.00 77.72 233 ILE B O 1
ATOM 5993 N N . MET B 2 234 ? 111.559 118.345 92.069 1.00 79.17 234 MET B N 1
ATOM 5994 C CA . MET B 2 234 ? 111.309 118.840 93.420 1.00 79.17 234 MET B CA 1
ATOM 5995 C C . MET B 2 234 ? 109.826 119.047 93.700 1.00 79.17 234 MET B C 1
ATOM 5996 O O . MET B 2 234 ? 109.389 118.846 94.837 1.00 79.17 234 MET B O 1
ATOM 6001 N N . ILE B 2 235 ? 109.036 119.445 92.700 1.00 79.42 235 ILE B N 1
ATOM 6002 C CA . ILE B 2 235 ? 107.609 119.623 92.960 1.00 79.42 235 ILE B CA 1
ATOM 6003 C C . ILE B 2 235 ? 106.897 118.276 92.994 1.00 79.42 235 ILE B C 1
ATOM 6004 O O . ILE B 2 235 ? 105.836 118.150 93.613 1.00 79.42 235 ILE B O 1
ATOM 6009 N N . SER B 2 236 ? 107.454 117.261 92.332 1.00 82.40 236 SER B N 1
ATOM 6010 C CA . SER B 2 236 ? 106.839 115.940 92.340 1.00 82.40 236 SER B CA 1
ATOM 6011 C C . SER B 2 236 ? 107.049 115.237 93.672 1.00 82.40 236 SER B C 1
ATOM 6012 O O . SER B 2 236 ? 106.159 114.520 94.144 1.00 82.40 236 SER B O 1
ATOM 6015 N N . ALA B 2 237 ? 108.217 115.427 94.290 1.00 81.46 237 ALA B N 1
ATOM 6016 C CA . ALA B 2 237 ? 108.481 114.796 95.577 1.00 81.46 237 ALA B CA 1
ATOM 6017 C C . ALA B 2 237 ? 107.675 115.450 96.688 1.00 81.46 237 ALA B C 1
ATOM 6018 O O . ALA B 2 237 ? 107.233 114.772 97.619 1.00 81.46 237 ALA B O 1
ATOM 6020 N N . LEU B 2 238 ? 107.473 116.769 96.605 1.00 81.64 238 LEU B N 1
ATOM 6021 C CA . LEU B 2 238 ? 106.635 117.460 97.581 1.00 81.64 238 LEU B CA 1
ATOM 6022 C C . LEU B 2 238 ? 105.176 117.047 97.448 1.00 81.64 238 LEU B C 1
ATOM 6023 O O . LEU B 2 238 ? 104.478 116.879 98.454 1.00 81.64 238 LEU B O 1
ATOM 6028 N N . MET B 2 239 ? 104.702 116.877 96.216 1.00 86.05 239 MET B N 1
ATOM 6029 C CA . MET B 2 239 ? 103.329 116.453 95.981 1.00 86.05 239 MET B CA 1
ATOM 6030 C C . MET B 2 239 ? 103.119 114.981 96.319 1.00 86.05 239 MET B C 1
ATOM 6031 O O . MET B 2 239 ? 101.987 114.572 96.593 1.00 86.05 239 MET B O 1
ATOM 6036 N N . ALA B 2 240 ? 104.185 114.181 96.329 1.00 85.58 240 ALA B N 1
ATOM 6037 C CA . ALA B 2 240 ? 104.070 112.785 96.724 1.00 85.58 240 ALA B CA 1
ATOM 6038 C C . ALA B 2 240 ? 104.160 112.589 98.229 1.00 85.58 240 ALA B C 1
ATOM 6039 O O . ALA B 2 240 ? 103.668 111.575 98.732 1.00 85.58 240 ALA B O 1
ATOM 6041 N N . LEU B 2 241 ? 104.780 113.523 98.957 1.00 86.51 241 LEU B N 1
ATOM 6042 C CA . LEU B 2 241 ? 104.868 113.403 100.407 1.00 86.51 241 LEU B CA 1
ATOM 6043 C C . LEU B 2 241 ? 103.561 113.732 101.112 1.00 86.51 241 LEU B C 1
ATOM 6044 O O . LEU B 2 241 ? 103.366 113.294 102.251 1.00 86.51 241 LEU B O 1
ATOM 6049 N N . VAL B 2 242 ? 102.661 114.487 100.476 1.00 90.16 242 VAL B N 1
ATOM 6050 C CA . VAL B 2 242 ? 101.346 114.714 101.066 1.00 90.16 242 VAL B CA 1
ATOM 6051 C C . VAL B 2 242 ? 100.376 113.585 100.754 1.00 90.16 242 VAL B C 1
ATOM 6052 O O . VAL B 2 242 ? 99.289 113.535 101.350 1.00 90.16 242 VAL B O 1
ATOM 6056 N N . PHE B 2 243 ? 100.729 112.681 99.843 1.00 92.11 243 PHE B N 1
ATOM 6057 C CA . PHE B 2 243 ? 99.973 111.459 99.611 1.00 92.11 243 PHE B CA 1
ATOM 6058 C C . PHE B 2 243 ? 100.424 110.309 100.501 1.00 92.11 243 PHE B C 1
ATOM 6059 O O . PHE B 2 243 ? 99.854 109.218 100.414 1.00 92.11 243 PHE B O 1
ATOM 6067 N N . ILE B 2 244 ? 101.432 110.520 101.343 1.00 92.49 244 ILE B N 1
ATOM 6068 C CA . ILE B 2 244 ? 101.906 109.506 102.268 1.00 92.49 244 ILE B CA 1
ATOM 6069 C C . ILE B 2 244 ? 101.381 109.746 103.678 1.00 92.49 244 ILE B C 1
ATOM 6070 O O . ILE B 2 244 ? 100.960 108.805 104.358 1.00 92.49 244 ILE B O 1
ATOM 6075 N N . LYS B 2 245 ? 101.348 111.007 104.115 1.00 96.27 245 LYS B N 1
ATOM 6076 C CA . LYS B 2 245 ? 100.930 111.308 105.481 1.00 96.27 245 LYS B CA 1
ATOM 6077 C C . LYS B 2 245 ? 99.422 111.166 105.654 1.00 96.27 245 LYS B C 1
ATOM 6078 O O . LYS B 2 245 ? 98.957 110.453 106.551 1.00 96.27 245 LYS B O 1
ATOM 6084 N N . TYR B 2 246 ? 98.641 111.829 104.807 1.00 103.51 246 TYR B N 1
ATOM 6085 C CA . TYR B 2 246 ? 97.199 111.942 105.035 1.00 103.51 246 TYR B CA 1
ATOM 6086 C C . TYR B 2 246 ? 96.408 110.822 104.359 1.00 103.51 246 TYR B C 1
ATOM 6087 O O . TYR B 2 246 ? 95.394 111.070 103.709 1.00 103.51 246 TYR B O 1
ATOM 6096 N N . LEU B 2 247 ? 96.839 109.579 104.553 1.00 107.24 247 LEU B N 1
ATOM 6097 C CA . LEU B 2 247 ? 96.135 108.397 104.079 1.00 107.24 247 LEU B CA 1
ATOM 6098 C C . LEU B 2 247 ? 96.222 107.306 105.135 1.00 107.24 247 LEU B C 1
ATOM 6099 O O . LEU B 2 247 ? 97.228 107.210 105.849 1.00 107.24 247 LEU B O 1
ATOM 6104 N N . PRO B 2 248 ? 95.188 106.481 105.264 1.00 112.67 248 PRO B N 1
ATOM 6105 C CA . PRO B 2 248 ? 95.266 105.325 106.162 1.00 112.67 248 PRO B CA 1
ATOM 6106 C C . PRO B 2 248 ? 96.131 104.216 105.569 1.00 112.67 248 PRO B C 1
ATOM 6107 O O . PRO B 2 248 ? 96.581 104.279 104.424 1.00 112.67 248 PRO B O 1
ATOM 6111 N N . GLU B 2 249 ? 96.346 103.181 106.386 1.00 112.24 249 GLU B N 1
ATOM 6112 C CA . GLU B 2 249 ? 97.294 102.123 106.044 1.00 112.24 249 GLU B CA 1
ATOM 6113 C C . GLU B 2 249 ? 96.781 101.255 104.901 1.00 112.24 249 GLU B C 1
ATOM 6114 O O . GLU B 2 249 ? 97.434 101.129 103.859 1.00 112.24 249 GLU B O 1
ATOM 6120 N N . TRP B 2 250 ? 95.612 100.647 105.075 1.00 112.89 250 TRP B N 1
ATOM 6121 C CA . TRP B 2 250 ? 95.038 99.781 104.054 1.00 112.89 250 TRP B CA 1
ATOM 6122 C C . TRP B 2 250 ? 94.169 100.529 103.053 1.00 112.89 250 TRP B C 1
ATOM 6123 O O . TRP B 2 250 ? 93.653 99.906 102.119 1.00 112.89 250 TRP B O 1
ATOM 6134 N N . SER B 2 251 ? 93.994 101.840 103.217 1.00 115.34 251 SER B N 1
ATOM 6135 C CA . SER B 2 251 ? 93.170 102.620 102.301 1.00 115.34 251 SER B CA 1
ATOM 6136 C C . SER B 2 251 ? 93.976 103.223 101.160 1.00 115.34 251 SER B C 1
ATOM 6137 O O . SER B 2 251 ? 93.441 103.409 100.063 1.00 115.34 251 SER B O 1
ATOM 6140 N N . ALA B 2 252 ? 95.252 103.543 101.397 1.00 112.81 252 ALA B N 1
ATOM 6141 C CA . ALA B 2 252 ? 96.092 104.113 100.349 1.00 112.81 252 ALA B CA 1
ATOM 6142 C C . ALA B 2 252 ? 96.400 103.115 99.242 1.00 112.81 252 ALA B C 1
ATOM 6143 O O . ALA B 2 252 ? 96.689 103.530 98.116 1.00 112.81 252 ALA B O 1
ATOM 6145 N N . TRP B 2 253 ? 96.338 101.812 99.531 1.00 107.28 253 TRP B N 1
ATOM 6146 C CA . TRP B 2 253 ? 96.538 100.819 98.484 1.00 107.28 253 TRP B CA 1
ATOM 6147 C C . TRP B 2 253 ? 95.316 100.709 97.580 1.00 107.28 253 TRP B C 1
ATOM 6148 O O . TRP B 2 253 ? 95.421 100.204 96.457 1.00 107.28 253 TRP B O 1
ATOM 6159 N N . VAL B 2 254 ? 94.177 101.204 98.072 1.00 112.64 254 VAL B N 1
ATOM 6160 C CA . VAL B 2 254 ? 92.907 101.200 97.288 1.00 112.64 254 VAL B CA 1
ATOM 6161 C C . VAL B 2 254 ? 93.082 102.174 96.120 1.00 112.64 254 VAL B C 1
ATOM 6162 O O . VAL B 2 254 ? 92.937 101.740 94.965 1.00 112.64 254 VAL B O 1
ATOM 6166 N N . ILE B 2 255 ? 93.406 103.434 96.430 1.00 111.81 255 ILE B N 1
ATOM 6167 C CA . ILE B 2 255 ? 93.611 104.498 95.402 1.00 111.81 255 ILE B CA 1
ATOM 6168 C C . ILE B 2 255 ? 94.567 103.976 94.323 1.00 111.81 255 ILE B C 1
ATOM 6169 O O . ILE B 2 255 ? 94.135 103.868 93.162 1.00 111.81 255 ILE B O 1
ATOM 6174 N N . LEU B 2 256 ? 95.813 103.676 94.706 1.00 111.21 256 LEU B N 1
ATOM 6175 C CA . LEU B 2 256 ? 96.855 103.165 93.772 1.00 111.21 256 LEU B CA 1
ATOM 6176 C C . LEU B 2 256 ? 96.277 102.026 92.923 1.00 111.21 256 LEU B C 1
ATOM 6177 O O . LEU B 2 256 ? 96.356 102.109 91.675 1.00 111.21 256 LEU B O 1
ATOM 6182 N N . GLY B 2 257 ? 95.718 101.007 93.583 1.00 114.68 257 GLY B N 1
ATOM 6183 C CA . GLY B 2 257 ? 95.129 99.854 92.876 1.00 114.68 257 GLY B CA 1
ATOM 6184 C C . GLY B 2 257 ? 94.170 100.296 91.784 1.00 114.68 257 GLY B C 1
ATOM 6185 O O . GLY B 2 257 ? 94.435 99.984 90.610 1.00 114.68 257 GLY B O 1
ATOM 6186 N N . ALA B 2 258 ? 93.108 101.017 92.161 1.00 115.91 258 ALA B N 1
ATOM 6187 C CA . ALA B 2 258 ? 92.080 101.494 91.205 1.00 115.91 258 ALA B CA 1
ATOM 6188 C C . ALA B 2 258 ? 92.738 102.272 90.060 1.00 115.91 258 ALA B C 1
ATOM 6189 O O . ALA B 2 258 ? 92.383 102.020 88.893 1.00 115.91 258 ALA B O 1
ATOM 6191 N N . ILE B 2 259 ? 93.653 103.186 90.393 1.00 113.84 259 ILE B N 1
ATOM 6192 C CA . ILE B 2 259 ? 94.360 104.023 89.379 1.00 113.84 259 ILE B CA 1
ATOM 6193 C C . ILE B 2 259 ? 95.015 103.107 88.339 1.00 113.84 259 ILE B C 1
ATOM 6194 O O . ILE B 2 259 ? 94.716 103.272 87.142 1.00 113.84 259 ILE B O 1
ATOM 6199 N N . SER B 2 260 ? 95.863 102.174 88.786 1.00 113.53 260 SER B N 1
ATOM 6200 C CA . SER B 2 260 ? 96.563 101.254 87.849 1.00 113.53 260 SER B CA 1
ATOM 6201 C C . SER B 2 260 ? 95.544 100.438 87.043 1.00 113.53 260 SER B C 1
ATOM 6202 O O . SER B 2 260 ? 95.736 100.282 85.822 1.00 113.53 260 SER B O 1
ATOM 6205 N N . VAL B 2 261 ? 94.491 99.964 87.714 1.00 114.52 261 VAL B N 1
ATOM 6206 C CA . VAL B 2 261 ? 93.417 99.124 87.103 1.00 114.52 261 VAL B CA 1
ATOM 6207 C C . VAL B 2 261 ? 92.708 99.878 85.970 1.00 114.52 261 VAL B C 1
ATOM 6208 O O . VAL B 2 261 ? 92.323 99.216 84.987 1.00 114.52 261 VAL B O 1
ATOM 6212 N N . TYR B 2 262 ? 92.532 101.198 86.104 1.00 117.17 262 TYR B N 1
ATOM 6213 C CA . TYR B 2 262 ? 91.812 101.984 85.065 1.00 117.17 262 TYR B CA 1
ATOM 6214 C C . TYR B 2 262 ? 92.784 102.838 84.243 1.00 117.17 262 TYR B C 1
ATOM 6215 O O . TYR B 2 262 ? 92.310 103.693 83.471 1.00 117.17 262 TYR B O 1
ATOM 6224 N N . ASP B 2 263 ? 94.093 102.603 84.385 1.00 116.39 263 ASP B N 1
ATOM 6225 C CA . ASP B 2 263 ? 95.098 103.388 83.617 1.00 116.39 263 ASP B CA 1
ATOM 6226 C C . ASP B 2 263 ? 95.352 102.710 82.266 1.00 116.39 263 ASP B C 1
ATOM 6227 O O . ASP B 2 263 ? 95.257 101.468 82.227 1.00 116.39 263 ASP B O 1
ATOM 6232 N N . LEU B 2 362 ? 107.085 111.360 80.283 1.00 96.92 362 LEU B N 1
ATOM 6233 C CA . LEU B 2 362 ? 106.240 110.621 81.214 1.00 96.92 362 LEU B CA 1
ATOM 6234 C C . LEU B 2 362 ? 105.023 111.421 81.661 1.00 96.92 362 LEU B C 1
ATOM 6235 O O . LEU B 2 362 ? 103.904 110.913 81.668 1.00 96.92 362 LEU B O 1
ATOM 6240 N N . GLY B 2 363 ? 105.245 112.679 82.022 1.00 96.26 363 GLY B N 1
ATOM 6241 C CA . GLY B 2 363 ? 104.197 113.473 82.625 1.00 96.26 363 GLY B CA 1
ATOM 6242 C C . GLY B 2 363 ? 104.325 113.484 84.132 1.00 96.26 363 GLY B C 1
ATOM 6243 O O . GLY B 2 363 ? 104.875 112.547 84.719 1.00 96.26 363 GLY B O 1
ATOM 6244 N N . LEU B 2 364 ? 103.813 114.535 84.770 1.00 93.84 364 LEU B N 1
ATOM 6245 C CA . LEU B 2 364 ? 104.047 114.773 86.190 1.00 93.84 364 LEU B CA 1
ATOM 6246 C C . LEU B 2 364 ? 103.252 113.809 87.061 1.00 93.84 364 LEU B C 1
ATOM 6247 O O . LEU B 2 364 ? 103.592 113.597 88.229 1.00 93.84 364 LEU B O 1
ATOM 6252 N N . GLY B 2 365 ? 102.188 113.227 86.508 1.00 96.52 365 GLY B N 1
ATOM 6253 C CA . GLY B 2 365 ? 101.425 112.230 87.231 1.00 96.52 365 GLY B CA 1
ATOM 6254 C C . GLY B 2 365 ? 102.142 110.919 87.466 1.00 96.52 365 GLY B C 1
ATOM 6255 O O . GLY B 2 365 ? 101.811 110.210 88.421 1.00 96.52 365 GLY B O 1
ATOM 6256 N N . ASP B 2 366 ? 103.121 110.582 86.623 1.00 97.76 366 ASP B N 1
ATOM 6257 C CA . ASP B 2 366 ? 103.827 109.317 86.792 1.00 97.76 366 ASP B CA 1
ATOM 6258 C C . ASP B 2 366 ? 104.928 109.421 87.838 1.00 97.76 366 ASP B C 1
ATOM 6259 O O . ASP B 2 366 ? 105.238 108.428 88.505 1.00 97.76 366 ASP B O 1
ATOM 6264 N N . PHE B 2 367 ? 105.530 110.602 87.995 1.00 91.95 367 PHE B N 1
ATOM 6265 C CA . PHE B 2 367 ? 106.565 110.793 89.006 1.00 91.95 367 PHE B CA 1
ATOM 6266 C C . PHE B 2 367 ? 106.005 110.738 90.418 1.00 91.95 367 PHE B C 1
ATOM 6267 O O . PHE B 2 367 ? 106.716 110.332 91.345 1.00 91.95 367 PHE B O 1
ATOM 6275 N N . ILE B 2 368 ? 104.749 111.148 90.599 1.00 92.16 368 ILE B N 1
ATOM 6276 C CA . ILE B 2 368 ? 104.153 111.175 91.931 1.00 92.16 368 ILE B CA 1
ATOM 6277 C C . ILE B 2 368 ? 103.871 109.762 92.419 1.00 92.16 368 ILE B C 1
ATOM 6278 O O . ILE B 2 368 ? 104.394 109.328 93.450 1.00 92.16 368 ILE B O 1
ATOM 6283 N N . PHE B 2 369 ? 103.062 109.012 91.669 1.00 94.77 369 PHE B N 1
ATOM 6284 C CA . PHE B 2 369 ? 102.604 107.705 92.122 1.00 94.77 369 PHE B CA 1
ATOM 6285 C C . PHE B 2 369 ? 103.678 106.627 92.055 1.00 94.77 369 PHE B C 1
ATOM 6286 O O . PHE B 2 369 ? 103.502 105.568 92.667 1.00 94.77 369 PHE B O 1
ATOM 6294 N N . TYR B 2 370 ? 104.777 106.857 91.335 1.00 92.69 370 TYR B N 1
ATOM 6295 C CA . TYR B 2 370 ? 105.956 106.024 91.540 1.00 92.69 370 TYR B CA 1
ATOM 6296 C C . TYR B 2 370 ? 106.569 106.292 92.907 1.00 92.69 370 TYR B C 1
ATOM 6297 O O . TYR B 2 370 ? 107.001 105.361 93.597 1.00 92.69 370 TYR B O 1
ATOM 6306 N N . SER B 2 371 ? 106.603 107.561 93.317 1.00 90.31 371 SER B N 1
ATOM 6307 C CA . SER B 2 371 ? 107.223 107.942 94.579 1.00 90.31 371 SER B CA 1
ATOM 6308 C C . SER B 2 371 ? 106.354 107.595 95.781 1.00 90.31 371 SER B C 1
ATOM 6309 O O . SER B 2 371 ? 106.886 107.377 96.876 1.00 90.31 371 SER B O 1
ATOM 6312 N N . VAL B 2 372 ? 105.030 107.555 95.603 1.00 91.55 372 VAL B N 1
ATOM 6313 C CA . VAL B 2 372 ? 104.127 107.187 96.692 1.00 91.55 372 VAL B CA 1
ATOM 6314 C C . VAL B 2 372 ? 104.316 105.721 97.065 1.00 91.55 372 VAL B C 1
ATOM 6315 O O . VAL B 2 372 ? 104.276 105.357 98.247 1.00 91.55 372 VAL B O 1
ATOM 6319 N N . LEU B 2 373 ? 104.575 104.871 96.066 1.00 91.59 373 LEU B N 1
ATOM 6320 C CA . LEU B 2 373 ? 104.742 103.437 96.298 1.00 91.59 373 LEU B CA 1
ATOM 6321 C C . LEU B 2 373 ? 105.982 103.133 97.130 1.00 91.59 373 LEU B C 1
ATOM 6322 O O . LEU B 2 373 ? 105.949 102.270 98.014 1.00 91.59 373 LEU B O 1
ATOM 6327 N N . VAL B 2 374 ? 107.080 103.842 96.873 1.00 89.14 374 VAL B N 1
ATOM 6328 C CA . VAL B 2 374 ? 108.315 103.547 97.587 1.00 89.14 374 VAL B CA 1
ATOM 6329 C C . VAL B 2 374 ? 108.298 104.185 98.973 1.00 89.14 374 VAL B C 1
ATOM 6330 O O . VAL B 2 374 ? 108.799 103.595 99.940 1.00 89.14 374 VAL B O 1
ATOM 6334 N N . GLY B 2 375 ? 107.705 105.374 99.101 1.00 89.92 375 GLY B N 1
ATOM 6335 C CA . GLY B 2 375 ? 107.589 106.004 100.405 1.00 89.92 375 GLY B CA 1
ATOM 6336 C C . GLY B 2 375 ? 106.631 105.287 101.335 1.00 89.92 375 GLY B C 1
ATOM 6337 O O . GLY B 2 375 ? 106.827 105.291 102.553 1.00 89.92 375 GLY B O 1
ATOM 6338 N N . LYS B 2 376 ? 105.588 104.666 100.782 1.00 95.01 376 LYS B N 1
ATOM 6339 C CA . LYS B 2 376 ? 104.696 103.857 101.602 1.00 95.01 376 LYS B CA 1
ATOM 6340 C C . LYS B 2 376 ? 105.374 102.559 102.029 1.00 95.01 376 LYS B C 1
ATOM 6341 O O . LYS B 2 376 ? 105.093 102.040 103.115 1.00 95.01 376 LYS B O 1
ATOM 6347 N N . ALA B 2 377 ? 106.287 102.043 101.204 1.00 89.91 377 ALA B N 1
ATOM 6348 C CA . ALA B 2 377 ? 107.005 100.817 101.528 1.00 89.91 377 ALA B CA 1
ATOM 6349 C C . ALA B 2 377 ? 108.063 101.017 102.601 1.00 89.91 377 ALA B C 1
ATOM 6350 O O . ALA B 2 377 ? 108.374 100.069 103.328 1.00 89.91 377 ALA B O 1
ATOM 6352 N N . ALA B 2 378 ? 108.620 102.221 102.720 1.00 87.46 378 ALA B N 1
ATOM 6353 C CA . ALA B 2 378 ? 109.614 102.531 103.737 1.00 87.46 378 ALA B CA 1
ATOM 6354 C C . ALA B 2 378 ? 108.988 103.047 105.027 1.00 87.46 378 ALA B C 1
ATOM 6355 O O . ALA B 2 378 ? 109.700 103.572 105.889 1.00 87.46 378 ALA B O 1
ATOM 6357 N N . ALA B 2 379 ? 107.673 102.912 105.178 1.00 90.33 379 ALA B N 1
ATOM 6358 C CA . ALA B 2 379 ? 106.970 103.404 106.355 1.00 90.33 379 ALA B CA 1
ATOM 6359 C C . ALA B 2 379 ? 106.295 102.297 107.146 1.00 90.33 379 ALA B C 1
ATOM 6360 O O . ALA B 2 379 ? 106.492 102.204 108.364 1.00 90.33 379 ALA B O 1
ATOM 6362 N N . THR B 2 380 ? 105.500 101.452 106.493 1.00 93.55 380 THR B N 1
ATOM 6363 C CA . THR B 2 380 ? 104.727 100.436 107.197 1.00 93.55 380 THR B CA 1
ATOM 6364 C C . THR B 2 380 ? 105.619 99.279 107.629 1.00 93.55 380 THR B C 1
ATOM 6365 O O . THR B 2 380 ? 106.385 98.738 106.826 1.00 93.55 380 THR B O 1
ATOM 6369 N N . GLY B 2 381 ? 105.515 98.906 108.896 1.00 90.15 381 GLY B N 1
ATOM 6370 C CA . GLY B 2 381 ? 106.238 97.775 109.428 1.00 90.15 381 GLY B CA 1
ATOM 6371 C C . GLY B 2 381 ? 107.446 98.174 110.248 1.00 90.15 381 GLY B C 1
ATOM 6372 O O . GLY B 2 381 ? 107.610 99.319 110.676 1.00 90.15 381 GLY B O 1
ATOM 6373 N N . SER B 2 382 ? 108.314 97.191 110.463 1.00 86.53 382 SER B N 1
ATOM 6374 C CA . SER B 2 382 ? 109.549 97.386 111.208 1.00 86.53 382 SER B CA 1
ATOM 6375 C C . SER B 2 382 ? 110.629 97.931 110.274 1.00 86.53 382 SER B C 1
ATOM 6376 O O . SER B 2 382 ? 110.355 98.388 109.162 1.00 86.53 382 SER B O 1
ATOM 6379 N N . GLY B 2 383 ? 111.878 97.916 110.730 1.00 84.15 383 GLY B N 1
ATOM 6380 C CA . GLY B 2 383 ? 112.983 98.315 109.884 1.00 84.15 383 GLY B CA 1
ATOM 6381 C C . GLY B 2 383 ? 113.324 97.250 108.863 1.00 84.15 383 GLY B C 1
ATOM 6382 O O . GLY B 2 383 ? 113.823 96.177 109.214 1.00 84.15 383 GLY B O 1
ATOM 6383 N N . ASP B 2 384 ? 113.049 97.534 107.591 1.00 80.09 384 ASP B N 1
ATOM 6384 C CA . ASP B 2 384 ? 113.274 96.559 106.526 1.00 80.09 384 ASP B CA 1
ATOM 6385 C C . ASP B 2 384 ? 113.676 97.305 105.256 1.00 80.09 384 ASP B C 1
ATOM 6386 O O . ASP B 2 384 ? 112.827 97.793 104.507 1.00 80.09 384 ASP B O 1
ATOM 6391 N N . TRP B 2 385 ? 114.981 97.381 105.016 1.00 70.65 385 TRP B N 1
ATOM 6392 C CA . TRP B 2 385 ? 115.488 97.981 103.792 1.00 70.65 385 TRP B CA 1
ATOM 6393 C C . TRP B 2 385 ? 115.398 97.044 102.599 1.00 70.65 385 TRP B C 1
ATOM 6394 O O . TRP B 2 385 ? 115.673 97.474 101.474 1.00 70.65 385 TRP B O 1
ATOM 6405 N N . ASN B 2 386 ? 115.026 95.784 102.819 1.00 65.27 386 ASN B N 1
ATOM 6406 C CA . ASN B 2 386 ? 114.853 94.862 101.707 1.00 65.27 386 ASN B CA 1
ATOM 6407 C C . ASN B 2 386 ? 113.578 95.162 100.936 1.00 65.27 386 ASN B C 1
ATOM 6408 O O . ASN B 2 386 ? 113.540 94.996 99.714 1.00 65.27 386 ASN B O 1
ATOM 6413 N N . THR B 2 387 ? 112.535 95.612 101.629 1.00 72.55 387 THR B N 1
ATOM 6414 C CA . THR B 2 387 ? 111.256 95.895 100.996 1.00 72.55 387 THR B CA 1
ATOM 6415 C C . THR B 2 387 ? 111.249 97.227 100.262 1.00 72.55 387 THR B C 1
ATOM 6416 O O . THR B 2 387 ? 110.512 97.380 99.282 1.00 72.55 387 THR B O 1
ATOM 6420 N N . THR B 2 388 ? 112.045 98.194 100.718 1.00 71.57 388 THR B N 1
ATOM 6421 C CA . THR B 2 388 ? 112.112 99.478 100.032 1.00 71.57 388 THR B CA 1
ATOM 6422 C C . THR B 2 388 ? 112.887 99.359 98.726 1.00 71.57 388 THR B C 1
ATOM 6423 O O . THR B 2 388 ? 112.492 99.934 97.705 1.00 71.57 388 THR B O 1
ATOM 6427 N N . LEU B 2 389 ? 113.970 98.589 98.731 1.00 69.55 389 LEU B N 1
ATOM 6428 C CA . LEU B 2 389 ? 114.860 98.496 97.586 1.00 69.55 389 LEU B CA 1
ATOM 6429 C C . LEU B 2 389 ? 114.467 97.401 96.604 1.00 69.55 389 LEU B C 1
ATOM 6430 O O . LEU B 2 389 ? 115.053 97.329 95.521 1.00 69.55 389 LEU B O 1
ATOM 6435 N N . ALA B 2 390 ? 113.500 96.552 96.952 1.00 67.63 390 ALA B N 1
ATOM 6436 C CA . ALA B 2 390 ? 112.921 95.639 95.975 1.00 67.63 390 ALA B CA 1
ATOM 6437 C C . ALA B 2 390 ? 111.759 96.269 95.224 1.00 67.63 390 ALA B C 1
ATOM 6438 O O . ALA B 2 390 ? 111.429 95.815 94.124 1.00 67.63 390 ALA B O 1
ATOM 6440 N N . CYS B 2 391 ? 111.128 97.293 95.797 1.00 73.89 391 CYS B N 1
ATOM 6441 C CA . CYS B 2 391 ? 110.136 98.074 95.074 1.00 73.89 391 CYS B CA 1
ATOM 6442 C C . CYS B 2 391 ? 110.777 99.139 94.199 1.00 73.89 391 CYS B C 1
ATOM 6443 O O . CYS B 2 391 ? 110.126 99.648 93.282 1.00 73.89 391 CYS B O 1
ATOM 6446 N N . PHE B 2 392 ? 112.036 99.486 94.468 1.00 73.46 392 PHE B N 1
ATOM 6447 C CA . PHE B 2 392 ? 112.765 100.400 93.599 1.00 73.46 392 PHE B CA 1
ATOM 6448 C C . PHE B 2 392 ? 113.141 99.729 92.286 1.00 73.46 392 PHE B C 1
ATOM 6449 O O . PHE B 2 392 ? 113.093 100.358 91.225 1.00 73.46 392 PHE B O 1
ATOM 6457 N N . VAL B 2 393 ? 113.524 98.452 92.342 1.00 69.96 393 VAL B N 1
ATOM 6458 C CA . VAL B 2 393 ? 113.880 97.715 91.134 1.00 69.96 393 VAL B CA 1
ATOM 6459 C C . VAL B 2 393 ? 112.635 97.392 90.317 1.00 69.96 393 VAL B C 1
ATOM 6460 O O . VAL B 2 393 ? 112.672 97.413 89.080 1.00 69.96 393 VAL B O 1
ATOM 6464 N N . ALA B 2 394 ? 111.507 97.135 90.988 1.00 75.48 394 ALA B N 1
ATOM 6465 C CA . ALA B 2 394 ? 110.277 96.748 90.302 1.00 75.48 394 ALA B CA 1
ATOM 6466 C C . ALA B 2 394 ? 109.695 97.882 89.466 1.00 75.48 394 ALA B C 1
ATOM 6467 O O . ALA B 2 394 ? 109.088 97.625 88.421 1.00 75.48 394 ALA B O 1
ATOM 6469 N N . ILE B 2 395 ? 109.867 99.130 89.900 1.00 78.93 395 ILE B N 1
ATOM 6470 C CA . ILE B 2 395 ? 109.376 100.261 89.119 1.00 78.93 395 ILE B CA 1
ATOM 6471 C C . ILE B 2 395 ? 110.249 100.483 87.889 1.00 78.93 395 ILE B C 1
ATOM 6472 O O . ILE B 2 395 ? 109.743 100.745 86.791 1.00 78.93 395 ILE B O 1
ATOM 6477 N N . LEU B 2 396 ? 111.567 100.331 88.041 1.00 75.62 396 LEU B N 1
ATOM 6478 C CA . LEU B 2 396 ? 112.490 100.523 86.928 1.00 75.62 396 LEU B CA 1
ATOM 6479 C C . LEU B 2 396 ? 112.362 99.442 85.860 1.00 75.62 396 LEU B C 1
ATOM 6480 O O . LEU B 2 396 ? 112.767 99.671 84.717 1.00 75.62 396 LEU B O 1
ATOM 6485 N N . ILE B 2 397 ? 111.812 98.276 86.203 1.00 76.31 397 ILE B N 1
ATOM 6486 C CA . ILE B 2 397 ? 111.564 97.238 85.207 1.00 76.31 397 ILE B CA 1
ATOM 6487 C C . ILE B 2 397 ? 110.303 97.538 84.411 1.00 76.31 397 ILE B C 1
ATOM 6488 O O . ILE B 2 397 ? 110.297 97.428 83.179 1.00 76.31 397 ILE B O 1
ATOM 6493 N N . GLY B 2 398 ? 109.223 97.924 85.094 1.00 85.87 398 GLY B N 1
ATOM 6494 C CA . GLY B 2 398 ? 108.013 98.317 84.395 1.00 85.87 398 GLY B CA 1
ATOM 6495 C C . GLY B 2 398 ? 108.185 99.573 83.566 1.00 85.87 398 GLY B C 1
ATOM 6496 O O . GLY B 2 398 ? 107.559 99.716 82.513 1.00 85.87 398 GLY B O 1
ATOM 6497 N N . LEU B 2 399 ? 109.037 100.493 84.020 1.00 86.47 399 LEU B N 1
ATOM 6498 C CA . LEU B 2 399 ? 109.400 101.638 83.195 1.00 86.47 399 LEU B CA 1
ATOM 6499 C C . LEU B 2 399 ? 110.257 101.212 82.009 1.00 86.47 399 LEU B C 1
ATOM 6500 O O . LEU B 2 399 ? 110.210 101.847 80.949 1.00 86.47 399 LEU B O 1
ATOM 6505 N N . CYS B 2 400 ? 111.029 100.135 82.160 1.00 88.54 400 CYS B N 1
ATOM 6506 C CA . CYS B 2 400 ? 111.813 99.622 81.041 1.00 88.54 400 CYS B CA 1
ATOM 6507 C C . CYS B 2 400 ? 110.933 98.894 80.034 1.00 88.54 400 CYS B C 1
ATOM 6508 O O . CYS B 2 400 ? 111.129 99.026 78.821 1.00 88.54 400 CYS B O 1
ATOM 6511 N N . LEU B 2 401 ? 109.959 98.119 80.514 1.00 93.97 401 LEU B N 1
ATOM 6512 C CA . LEU B 2 401 ? 109.139 97.324 79.608 1.00 93.97 401 LEU B CA 1
ATOM 6513 C C . LEU B 2 401 ? 108.086 98.161 78.898 1.00 93.97 401 LEU B C 1
ATOM 6514 O O . LEU B 2 401 ? 107.648 97.788 77.805 1.00 93.97 401 LEU B O 1
ATOM 6519 N N . THR B 2 402 ? 107.665 99.280 79.495 1.00 100.07 402 THR B N 1
ATOM 6520 C CA . THR B 2 402 ? 106.666 100.131 78.854 1.00 100.07 402 THR B CA 1
ATOM 6521 C C . THR B 2 402 ? 107.256 100.853 77.648 1.00 100.07 402 THR B C 1
ATOM 6522 O O . THR B 2 402 ? 106.610 100.947 76.596 1.00 100.07 402 THR B O 1
ATOM 6526 N N . LEU B 2 403 ? 108.490 101.352 77.775 1.00 102.77 403 LEU B N 1
ATOM 6527 C CA . LEU B 2 403 ? 109.174 101.956 76.636 1.00 102.77 403 LEU B CA 1
ATOM 6528 C C . LEU B 2 403 ? 109.502 100.921 75.570 1.00 102.77 403 LEU B C 1
ATOM 6529 O O . LEU B 2 403 ? 109.521 101.243 74.377 1.00 102.77 403 LEU B O 1
ATOM 6534 N N . LEU B 2 404 ? 109.765 99.681 75.980 1.00 105.83 404 LEU B N 1
ATOM 6535 C CA . LEU B 2 404 ? 110.009 98.616 75.018 1.00 105.83 404 LEU B CA 1
ATOM 6536 C C . LEU B 2 404 ? 108.719 98.191 74.325 1.00 105.83 404 LEU B C 1
ATOM 6537 O O . LEU B 2 404 ? 108.753 97.750 73.171 1.00 105.83 404 LEU B O 1
ATOM 6542 N N . LEU B 2 405 ? 107.576 98.335 75.002 1.00 108.73 405 LEU B N 1
ATOM 6543 C CA . LEU B 2 405 ? 106.303 97.907 74.433 1.00 108.73 405 LEU B CA 1
ATOM 6544 C C . LEU B 2 405 ? 105.817 98.861 73.349 1.00 108.73 405 LEU B C 1
ATOM 6545 O O . LEU B 2 405 ? 105.059 98.448 72.465 1.00 108.73 405 LEU B O 1
ATOM 6550 N N . LEU B 2 406 ? 106.241 100.121 73.391 1.00 113.61 406 LEU B N 1
ATOM 6551 C CA . LEU B 2 406 ? 105.892 101.088 72.359 1.00 113.61 406 LEU B CA 1
ATOM 6552 C C . LEU B 2 406 ? 106.886 101.102 71.204 1.00 113.61 406 LEU B C 1
ATOM 6553 O O . LEU B 2 406 ? 106.782 101.964 70.326 1.00 113.61 406 LEU B O 1
ATOM 6558 N N . ALA B 2 407 ? 107.850 100.181 71.188 1.00 116.71 407 ALA B N 1
ATOM 6559 C CA . ALA B 2 407 ? 108.719 100.029 70.030 1.00 116.71 407 ALA B CA 1
ATOM 6560 C C . ALA B 2 407 ? 108.006 99.381 68.853 1.00 116.71 407 ALA B C 1
ATOM 6561 O O . ALA B 2 407 ? 108.443 99.550 67.710 1.00 116.71 407 ALA B O 1
ATOM 6563 N N . VAL B 2 408 ? 106.922 98.651 69.109 1.00 119.18 408 VAL B N 1
ATOM 6564 C CA . VAL B 2 408 ? 106.114 98.044 68.066 1.00 119.18 408 VAL B CA 1
ATOM 6565 C C . VAL B 2 408 ? 104.832 98.831 67.823 1.00 119.18 408 VAL B C 1
ATOM 6566 O O . VAL B 2 408 ? 104.450 99.064 66.674 1.00 119.18 408 VAL B O 1
ATOM 6570 N N . PHE B 2 409 ? 104.180 99.288 68.892 1.00 120.73 409 PHE B N 1
ATOM 6571 C CA . PHE B 2 409 ? 102.898 99.976 68.784 1.00 120.73 409 PHE B CA 1
ATOM 6572 C C . PHE B 2 409 ? 103.047 101.444 68.398 1.00 120.73 409 PHE B C 1
ATOM 6573 O O . PHE B 2 409 ? 102.291 101.928 67.546 1.00 120.73 409 PHE B O 1
ATOM 6581 N N . LYS B 2 410 ? 104.032 102.113 69.011 1.00 121.37 410 LYS B N 1
ATOM 6582 C CA . LYS B 2 410 ? 104.337 103.553 68.776 1.00 121.37 410 LYS B CA 1
ATOM 6583 C C . LYS B 2 410 ? 103.081 104.392 69.039 1.00 121.37 410 LYS B C 1
ATOM 6584 O O . LYS B 2 410 ? 102.576 105.017 68.087 1.00 121.37 410 LYS B O 1
ATOM 6590 N N . LYS B 2 411 ? 102.614 104.403 70.292 1.00 124.10 411 LYS B N 1
ATOM 6591 C CA . LYS B 2 411 ? 101.410 105.171 70.691 1.00 124.10 411 LYS B CA 1
ATOM 6592 C C . LYS B 2 411 ? 101.518 105.553 72.172 1.00 124.10 411 LYS B C 1
ATOM 6593 O O . LYS B 2 411 ? 102.231 104.849 72.913 1.00 124.10 411 LYS B O 1
ATOM 6595 N N . ALA B 2 412 ? 100.834 106.629 72.577 1.00 124.09 412 ALA B N 1
ATOM 6596 C CA . ALA B 2 412 ? 100.858 107.094 73.984 1.00 124.09 412 ALA B CA 1
ATOM 6597 C C . ALA B 2 412 ? 100.334 105.980 74.898 1.00 124.09 412 ALA B C 1
ATOM 6598 O O . ALA B 2 412 ? 99.193 105.527 74.683 1.00 124.09 412 ALA B O 1
ATOM 6600 N N . LEU B 2 413 ? 101.142 105.568 75.882 1.00 120.97 413 LEU B N 1
ATOM 6601 C CA . LEU B 2 413 ? 100.753 104.481 76.821 1.00 120.97 413 LEU B CA 1
ATOM 6602 C C . LEU B 2 413 ? 100.490 105.062 78.216 1.00 120.97 413 LEU B C 1
ATOM 6603 O O . LEU B 2 413 ? 100.900 106.212 78.465 1.00 120.97 413 LEU B O 1
ATOM 6608 N N . PRO B 2 414 ? 99.822 104.321 79.129 1.00 113.04 414 PRO B N 1
ATOM 6609 C CA . PRO B 2 414 ? 99.536 104.818 80.479 1.00 113.04 414 PRO B CA 1
ATOM 6610 C C . PRO B 2 414 ? 100.758 104.750 81.409 1.00 113.04 414 PRO B C 1
ATOM 6611 O O . PRO B 2 414 ? 100.779 105.489 82.379 1.00 113.04 414 PRO B O 1
ATOM 6615 N N . ALA B 2 415 ? 101.709 103.863 81.086 1.00 109.00 415 ALA B N 1
ATOM 6616 C CA . ALA B 2 415 ? 102.974 103.637 81.831 1.00 109.00 415 ALA B CA 1
ATOM 6617 C C . ALA B 2 415 ? 102.721 103.146 83.265 1.00 109.00 415 ALA B C 1
ATOM 6618 O O . ALA B 2 415 ? 103.469 102.257 83.713 1.00 109.00 415 ALA B O 1
ATOM 6620 N N . LEU B 2 416 ? 101.716 103.694 83.955 1.00 105.13 416 LEU B N 1
ATOM 6621 C CA . LEU B 2 416 ? 101.430 103.281 85.328 1.00 105.13 416 LEU B CA 1
ATOM 6622 C C . LEU B 2 416 ? 101.107 101.793 85.534 1.00 105.13 416 LEU B C 1
ATOM 6623 O O . LEU B 2 416 ? 101.741 101.186 86.406 1.00 105.13 416 LEU B O 1
ATOM 6628 N N . PRO B 2 417 ? 100.180 101.143 84.806 1.00 104.25 417 PRO B N 1
ATOM 6629 C CA . PRO B 2 417 ? 99.724 99.819 85.269 1.00 104.25 417 PRO B CA 1
ATOM 6630 C C . PRO B 2 417 ? 100.685 98.665 85.012 1.00 104.25 417 PRO B C 1
ATOM 6631 O O . PRO B 2 417 ? 100.288 97.513 85.209 1.00 104.25 417 PRO B O 1
ATOM 6635 N N . ILE B 2 418 ? 101.911 98.913 84.564 1.00 98.11 418 ILE B N 1
ATOM 6636 C CA . ILE B 2 418 ? 102.918 97.858 84.524 1.00 98.11 418 ILE B CA 1
ATOM 6637 C C . ILE B 2 418 ? 103.870 97.967 85.710 1.00 98.11 418 ILE B C 1
ATOM 6638 O O . ILE B 2 418 ? 104.184 96.963 86.355 1.00 98.11 418 ILE B O 1
ATOM 6643 N N . SER B 2 419 ? 104.316 99.184 86.034 1.00 93.75 419 SER B N 1
ATOM 6644 C CA . SER B 2 419 ? 105.206 99.381 87.174 1.00 93.75 419 SER B CA 1
ATOM 6645 C C . SER B 2 419 ? 104.481 99.232 88.504 1.00 93.75 419 SER B C 1
ATOM 6646 O O . SER B 2 419 ? 105.052 98.694 89.458 1.00 93.75 419 SER B O 1
ATOM 6649 N N . ILE B 2 420 ? 103.238 99.702 88.587 1.00 96.90 420 ILE B N 1
ATOM 6650 C CA . ILE B 2 420 ? 102.480 99.585 89.826 1.00 96.90 420 ILE B CA 1
ATOM 6651 C C . ILE B 2 420 ? 102.006 98.145 90.032 1.00 96.90 420 ILE B C 1
ATOM 6652 O O . ILE B 2 420 ? 101.884 97.686 91.173 1.00 96.90 420 ILE B O 1
ATOM 6657 N N . THR B 2 421 ? 101.783 97.401 88.944 1.00 94.56 421 THR B N 1
ATOM 6658 C CA . THR B 2 421 ? 101.425 95.990 89.065 1.00 94.56 421 THR B CA 1
ATOM 6659 C C . THR B 2 421 ? 102.588 95.169 89.614 1.00 94.56 421 THR B C 1
ATOM 6660 O O . THR B 2 421 ? 102.401 94.343 90.513 1.00 94.56 421 THR B O 1
ATOM 6664 N N . PHE B 2 422 ? 103.802 95.417 89.122 1.00 90.87 422 PHE B N 1
ATOM 6665 C CA . PHE B 2 422 ? 104.988 94.806 89.710 1.00 90.87 422 PHE B CA 1
ATOM 6666 C C . PHE B 2 422 ? 105.359 95.404 91.061 1.00 90.87 422 PHE B C 1
ATOM 6667 O O . PHE B 2 422 ? 106.214 94.841 91.751 1.00 90.87 422 PHE B O 1
ATOM 6675 N N . GLY B 2 423 ? 104.755 96.524 91.448 1.00 89.12 423 GLY B N 1
ATOM 6676 C CA . GLY B 2 423 ? 104.936 97.067 92.778 1.00 89.12 423 GLY B CA 1
ATOM 6677 C C . GLY B 2 423 ? 103.944 96.498 93.771 1.00 89.12 423 GLY B C 1
ATOM 6678 O O . GLY B 2 423 ? 104.281 96.286 94.938 1.00 89.12 423 GLY B O 1
ATOM 6679 N N . LEU B 2 424 ? 102.710 96.256 93.319 1.00 91.82 424 LEU B N 1
ATOM 6680 C CA . LEU B 2 424 ? 101.717 95.631 94.187 1.00 91.82 424 LEU B CA 1
ATOM 6681 C C . LEU B 2 424 ? 102.049 94.173 94.460 1.00 91.82 424 LEU B C 1
ATOM 6682 O O . LEU B 2 424 ? 101.739 93.663 95.543 1.00 91.82 424 LEU B O 1
ATOM 6687 N N . ILE B 2 425 ? 102.669 93.486 93.501 1.00 87.71 425 ILE B N 1
ATOM 6688 C CA . ILE B 2 425 ? 103.085 92.108 93.738 1.00 87.71 425 ILE B CA 1
ATOM 6689 C C . ILE B 2 425 ? 104.277 92.071 94.682 1.00 87.71 425 ILE B C 1
ATOM 6690 O O . ILE B 2 425 ? 104.233 91.419 95.731 1.00 87.71 425 ILE B O 1
ATOM 6695 N N . PHE B 2 426 ? 105.348 92.794 94.342 1.00 84.57 426 PHE B N 1
ATOM 6696 C CA . PHE B 2 426 ? 106.614 92.609 95.044 1.00 84.57 426 PHE B CA 1
ATOM 6697 C C . PHE B 2 426 ? 106.621 93.209 96.441 1.00 84.57 426 PHE B C 1
ATOM 6698 O O . PHE B 2 426 ? 107.445 92.802 97.261 1.00 84.57 426 PHE B O 1
ATOM 6706 N N . TYR B 2 427 ? 105.745 94.169 96.741 1.00 87.42 427 TYR B N 1
ATOM 6707 C CA . TYR B 2 427 ? 105.701 94.662 98.114 1.00 87.42 427 TYR B CA 1
ATOM 6708 C C . TYR B 2 427 ? 105.089 93.629 99.046 1.00 87.42 427 TYR B C 1
ATOM 6709 O O . TYR B 2 427 ? 105.668 93.298 100.086 1.00 87.42 427 TYR B O 1
ATOM 6718 N N . PHE B 2 428 ? 103.926 93.094 98.687 1.00 87.53 428 PHE B N 1
ATOM 6719 C CA . PHE B 2 428 ? 103.265 92.105 99.527 1.00 87.53 428 PHE B CA 1
ATOM 6720 C C . PHE B 2 428 ? 103.902 90.723 99.439 1.00 87.53 428 PHE B C 1
ATOM 6721 O O . PHE B 2 428 ? 103.439 89.806 100.122 1.00 87.53 428 PHE B O 1
ATOM 6729 N N . SER B 2 429 ? 104.938 90.548 98.621 1.00 79.39 429 SER B N 1
ATOM 6730 C CA . SER B 2 429 ? 105.637 89.279 98.510 1.00 79.39 429 SER B CA 1
ATOM 6731 C C . SER B 2 429 ? 107.004 89.268 99.173 1.00 79.39 429 SER B C 1
ATOM 6732 O O . SER B 2 429 ? 107.567 88.190 99.360 1.00 79.39 429 SER B O 1
ATOM 6735 N N . THR B 2 430 ? 107.563 90.426 99.523 1.00 78.61 430 THR B N 1
ATOM 6736 C CA . THR B 2 430 ? 108.817 90.460 100.260 1.00 78.61 430 THR B CA 1
ATOM 6737 C C . THR B 2 430 ? 108.664 91.025 101.663 1.00 78.61 430 THR B C 1
ATOM 6738 O O . THR B 2 430 ? 109.609 90.941 102.452 1.00 78.61 430 THR B O 1
ATOM 6742 N N . ASP B 2 431 ? 107.506 91.589 101.999 1.00 78.63 431 ASP B N 1
ATOM 6743 C CA . ASP B 2 431 ? 107.312 92.138 103.332 1.00 78.63 431 ASP B CA 1
ATOM 6744 C C . ASP B 2 431 ? 106.984 91.055 104.348 1.00 78.63 431 ASP B C 1
ATOM 6745 O O . ASP B 2 431 ? 107.318 91.198 105.527 1.00 78.63 431 ASP B O 1
ATOM 6750 N N . ASN B 2 432 ? 106.345 89.971 103.918 1.00 78.37 432 ASN B N 1
ATOM 6751 C CA . ASN B 2 432 ? 105.962 88.907 104.837 1.00 78.37 432 ASN B CA 1
ATOM 6752 C C . ASN B 2 432 ? 106.325 87.507 104.367 1.00 78.37 432 ASN B C 1
ATOM 6753 O O . ASN B 2 432 ? 106.113 86.559 105.127 1.00 78.37 432 ASN B O 1
ATOM 6758 N N . LEU B 2 433 ? 106.861 87.340 103.161 1.00 71.38 433 LEU B N 1
ATOM 6759 C CA . LEU B 2 433 ? 107.266 86.032 102.669 1.00 71.38 433 LEU B CA 1
ATOM 6760 C C . LEU B 2 433 ? 108.773 85.894 102.508 1.00 71.38 433 LEU B C 1
ATOM 6761 O O . LEU B 2 433 ? 109.314 84.826 102.793 1.00 71.38 433 LEU B O 1
ATOM 6766 N N . VAL B 2 434 ? 109.462 86.948 102.075 1.00 69.58 434 VAL B N 1
ATOM 6767 C CA . VAL B 2 434 ? 110.919 86.930 101.965 1.00 69.58 434 VAL B CA 1
ATOM 6768 C C . VAL B 2 434 ? 111.571 87.460 103.239 1.00 69.58 434 VAL B C 1
ATOM 6769 O O . VAL B 2 434 ? 112.630 86.975 103.648 1.00 69.58 434 VAL B O 1
ATOM 6773 N N . ARG B 2 435 ? 110.923 88.430 103.885 1.00 71.12 435 ARG B N 1
ATOM 6774 C CA . ARG B 2 435 ? 111.402 88.980 105.154 1.00 71.12 435 ARG B CA 1
ATOM 6775 C C . ARG B 2 435 ? 111.568 87.956 106.285 1.00 71.12 435 ARG B C 1
ATOM 6776 O O . ARG B 2 435 ? 112.531 88.105 107.056 1.00 71.12 435 ARG B O 1
ATOM 6784 N N . PRO B 2 436 ? 110.711 86.934 106.474 1.00 69.77 436 PRO B N 1
ATOM 6785 C CA . PRO B 2 436 ? 111.088 85.886 107.435 1.00 69.77 436 PRO B CA 1
ATOM 6786 C C . PRO B 2 436 ? 112.222 85.013 106.949 1.00 69.77 436 PRO B C 1
ATOM 6787 O O . PRO B 2 436 ? 113.009 84.526 107.769 1.00 69.77 436 PRO B O 1
ATOM 6791 N N . PHE B 2 437 ? 112.330 84.785 105.636 1.00 66.11 437 PHE B N 1
ATOM 6792 C CA . PHE B 2 437 ? 113.419 83.972 105.113 1.00 66.11 437 PHE B CA 1
ATOM 6793 C C . PHE B 2 437 ? 114.755 84.690 105.228 1.00 66.11 437 PHE B C 1
ATOM 6794 O O . PHE B 2 437 ? 115.792 84.043 105.395 1.00 66.11 437 PHE B O 1
ATOM 6802 N N . MET B 2 438 ? 114.755 86.017 105.164 1.00 66.18 438 MET B N 1
ATOM 6803 C CA . MET B 2 438 ? 115.987 86.767 105.382 1.00 66.18 438 MET B CA 1
ATOM 6804 C C . MET B 2 438 ? 116.397 86.782 106.847 1.00 66.18 438 MET B C 1
ATOM 6805 O O . MET B 2 438 ? 117.594 86.716 107.146 1.00 66.18 438 MET B O 1
ATOM 6810 N N . ASP B 2 439 ? 115.437 86.865 107.770 1.00 68.15 439 ASP B N 1
ATOM 6811 C CA . ASP B 2 439 ? 115.779 87.038 109.178 1.00 68.15 439 ASP B CA 1
ATOM 6812 C C . ASP B 2 439 ? 116.320 85.764 109.808 1.00 68.15 439 ASP B C 1
ATOM 6813 O O . ASP B 2 439 ? 117.150 85.840 110.720 1.00 68.15 439 ASP B O 1
ATOM 6818 N N . THR B 2 440 ? 115.865 84.597 109.354 1.00 65.50 440 THR B N 1
ATOM 6819 C CA . THR B 2 440 ? 116.442 83.350 109.844 1.00 65.50 440 THR B CA 1
ATOM 6820 C C . THR B 2 440 ? 117.861 83.161 109.323 1.00 65.50 440 THR B C 1
ATOM 6821 O O . THR B 2 440 ? 118.731 82.659 110.042 1.00 65.50 440 THR B O 1
ATOM 6825 N N . LEU B 2 441 ? 118.105 83.550 108.071 1.00 60.84 441 LEU B N 1
ATOM 6826 C CA . LEU B 2 441 ? 119.455 83.520 107.517 1.00 60.84 441 LEU B CA 1
ATOM 6827 C C . LEU B 2 441 ? 120.359 84.559 108.173 1.00 60.84 441 LEU B C 1
ATOM 6828 O O . LEU B 2 441 ? 121.557 84.320 108.352 1.00 60.84 441 LEU B O 1
ATOM 6833 N N . ALA B 2 442 ? 119.812 85.720 108.536 1.00 60.88 442 ALA B N 1
ATOM 6834 C CA . ALA B 2 442 ? 120.632 86.754 109.153 1.00 60.88 442 ALA B CA 1
ATOM 6835 C C . ALA B 2 442 ? 120.875 86.511 110.635 1.00 60.88 442 ALA B C 1
ATOM 6836 O O . ALA B 2 442 ? 121.833 87.059 111.187 1.00 60.88 442 ALA B O 1
ATOM 6838 N N . SER B 2 443 ? 120.033 85.710 111.291 1.00 63.46 443 SER B N 1
ATOM 6839 C CA . SER B 2 443 ? 120.235 85.423 112.707 1.00 63.46 443 SER B CA 1
ATOM 6840 C C . SER B 2 443 ? 121.392 84.461 112.931 1.00 63.46 443 SER B C 1
ATOM 6841 O O . SER B 2 443 ? 122.142 84.614 113.902 1.00 63.46 443 SER B O 1
ATOM 6844 N N . HIS B 2 444 ? 121.547 83.471 112.060 1.00 62.05 444 HIS B N 1
ATOM 6845 C CA . HIS B 2 444 ? 122.685 82.566 112.104 1.00 62.05 444 HIS B CA 1
ATOM 6846 C C . HIS B 2 444 ? 123.850 83.062 111.262 1.00 62.05 444 HIS B C 1
ATOM 6847 O O . HIS B 2 444 ? 124.860 82.357 111.166 1.00 62.05 444 HIS B O 1
ATOM 6854 N N . GLN B 2 445 ? 123.714 84.254 110.668 1.00 54.09 445 GLN B N 1
ATOM 6855 C CA . GLN B 2 445 ? 124.701 84.895 109.793 1.00 54.09 445 GLN B CA 1
ATOM 6856 C C . GLN B 2 445 ? 125.028 83.997 108.596 1.00 54.09 445 GLN B C 1
ATOM 6857 O O . GLN B 2 445 ? 126.144 83.504 108.429 1.00 54.09 445 GLN B O 1
ATOM 6863 N N . LEU B 2 446 ? 124.010 83.770 107.773 1.00 54.92 446 LEU B N 1
ATOM 6864 C CA . LEU B 2 446 ? 124.116 82.901 106.612 1.00 54.92 446 LEU B CA 1
ATOM 6865 C C . LEU B 2 446 ? 124.117 83.748 105.348 1.00 54.92 446 LEU B C 1
ATOM 6866 O O . LEU B 2 446 ? 123.569 84.852 105.323 1.00 54.92 446 LEU B O 1
ATOM 6871 N N . TYR B 2 447 ? 124.722 83.216 104.291 1.00 50.27 447 TYR B N 1
ATOM 6872 C CA . TYR B 2 447 ? 124.920 83.969 103.056 1.00 50.27 447 TYR B CA 1
ATOM 6873 C C . TYR B 2 447 ? 124.619 83.064 101.872 1.00 50.27 447 TYR B C 1
ATOM 6874 O O . TYR B 2 447 ? 125.330 82.082 101.641 1.00 50.27 447 TYR B O 1
ATOM 6883 N N . ILE B 2 448 ? 123.569 83.394 101.131 1.00 51.46 448 ILE B N 1
ATOM 6884 C CA . ILE B 2 448 ? 123.243 82.692 99.901 1.00 51.46 448 ILE B CA 1
ATOM 6885 C C . ILE B 2 448 ? 123.850 83.423 98.709 1.00 51.46 448 ILE B C 1
ATOM 6886 O O . ILE B 2 448 ? 123.444 83.219 97.566 1.00 51.46 448 ILE B O 1
ATOM 6891 N N . GLY C 3 2 ? 128.973 103.846 115.383 1.00 37.35 2 GLY C N 1
ATOM 6892 C CA . GLY C 3 2 ? 128.780 105.243 115.048 1.00 37.35 2 GLY C CA 1
ATOM 6893 C C . GLY C 3 2 ? 128.997 105.537 113.580 1.00 37.35 2 GLY C C 1
ATOM 6894 O O . GLY C 3 2 ? 128.744 104.690 112.730 1.00 37.35 2 GLY C O 1
ATOM 6895 N N . ALA C 3 3 ? 129.474 106.745 113.279 1.00 38.55 3 ALA C N 1
ATOM 6896 C CA . ALA C 3 3 ? 129.729 107.115 111.893 1.00 38.55 3 ALA C CA 1
ATOM 6897 C C . ALA C 3 3 ? 130.985 106.454 111.346 1.00 38.55 3 ALA C C 1
ATOM 6898 O O . ALA C 3 3 ? 131.050 106.168 110.146 1.00 38.55 3 ALA C O 1
ATOM 6900 N N . ALA C 3 4 ? 131.980 106.203 112.198 1.00 38.48 4 ALA C N 1
ATOM 6901 C CA . ALA C 3 4 ? 133.219 105.599 111.725 1.00 38.48 4 ALA C CA 1
ATOM 6902 C C . ALA C 3 4 ? 133.007 104.144 111.330 1.00 38.48 4 ALA C C 1
ATOM 6903 O O . ALA C 3 4 ? 133.485 103.710 110.278 1.00 38.48 4 ALA C O 1
ATOM 6905 N N . VAL C 3 5 ? 132.251 103.394 112.134 1.00 38.82 5 VAL C N 1
ATOM 6906 C CA . VAL C 3 5 ? 131.968 101.996 111.819 1.00 38.82 5 VAL C CA 1
ATOM 6907 C C . VAL C 3 5 ? 131.062 101.895 110.596 1.00 38.82 5 VAL C C 1
ATOM 6908 O O . VAL C 3 5 ? 131.255 101.025 109.740 1.00 38.82 5 VAL C O 1
ATOM 6912 N N . PHE C 3 6 ? 130.103 102.819 110.466 1.00 39.39 6 PHE C N 1
ATOM 6913 C CA . PHE C 3 6 ? 129.208 102.828 109.311 1.00 39.39 6 PHE C CA 1
ATOM 6914 C C . PHE C 3 6 ? 129.957 103.138 108.021 1.00 39.39 6 PHE C C 1
ATOM 6915 O O . PHE C 3 6 ? 129.872 102.382 107.047 1.00 39.39 6 PHE C O 1
ATOM 6923 N N . PHE C 3 7 ? 130.705 104.239 107.995 1.00 40.50 7 PHE C N 1
ATOM 6924 C CA . PHE C 3 7 ? 131.456 104.596 106.800 1.00 40.50 7 PHE C CA 1
ATOM 6925 C C . PHE C 3 7 ? 132.723 103.775 106.612 1.00 40.50 7 PHE C C 1
ATOM 6926 O O . PHE C 3 7 ? 133.408 103.959 105.605 1.00 40.50 7 PHE C O 1
ATOM 6934 N N . GLY C 3 8 ? 133.062 102.886 107.539 1.00 40.89 8 GLY C N 1
ATOM 6935 C CA . GLY C 3 8 ? 134.118 101.936 107.278 1.00 40.89 8 GLY C CA 1
ATOM 6936 C C . GLY C 3 8 ? 133.578 100.647 106.707 1.00 40.89 8 GLY C C 1
ATOM 6937 O O . GLY C 3 8 ? 134.131 100.120 105.742 1.00 40.89 8 GLY C O 1
ATOM 6938 N N . CYS C 3 9 ? 132.491 100.130 107.279 1.00 40.82 9 CYS C N 1
ATOM 6939 C CA . CYS C 3 9 ? 131.912 98.886 106.794 1.00 40.82 9 CYS C CA 1
ATOM 6940 C C . CYS C 3 9 ? 131.128 99.072 105.504 1.00 40.82 9 CYS C C 1
ATOM 6941 O O . CYS C 3 9 ? 130.901 98.091 104.790 1.00 40.82 9 CYS C O 1
ATOM 6944 N N . THR C 3 10 ? 130.713 100.299 105.187 1.00 40.82 10 THR C N 1
ATOM 6945 C CA . THR C 3 10 ? 130.062 100.549 103.908 1.00 40.82 10 THR C CA 1
ATOM 6946 C C . THR C 3 10 ? 131.075 100.544 102.769 1.00 40.82 10 THR C C 1
ATOM 6947 O O . THR C 3 10 ? 130.808 99.990 101.698 1.00 40.82 10 THR C O 1
ATOM 6951 N N . PHE C 3 11 ? 132.258 101.112 102.998 1.00 42.05 11 PHE C N 1
ATOM 6952 C CA . PHE C 3 11 ? 133.296 101.156 101.977 1.00 42.05 11 PHE C CA 1
ATOM 6953 C C . PHE C 3 11 ? 134.044 99.839 101.825 1.00 42.05 11 PHE C C 1
ATOM 6954 O O . PHE C 3 11 ? 134.810 99.694 100.870 1.00 42.05 11 PHE C O 1
ATOM 6962 N N . VAL C 3 12 ? 133.868 98.889 102.743 1.00 40.98 12 VAL C N 1
ATOM 6963 C CA . VAL C 3 12 ? 134.401 97.547 102.530 1.00 40.98 12 VAL C CA 1
ATOM 6964 C C . VAL C 3 12 ? 133.431 96.718 101.699 1.00 40.98 12 VAL C C 1
ATOM 6965 O O . VAL C 3 12 ? 133.830 96.037 100.748 1.00 40.98 12 VAL C O 1
ATOM 6969 N N . ALA C 3 13 ? 132.140 96.793 102.026 1.00 40.78 13 ALA C N 1
ATOM 6970 C CA . ALA C 3 13 ? 131.135 96.011 101.315 1.00 40.78 13 ALA C CA 1
ATOM 6971 C C . ALA C 3 13 ? 130.911 96.544 99.907 1.00 40.78 13 ALA C C 1
ATOM 6972 O O . ALA C 3 13 ? 130.862 95.775 98.942 1.00 40.78 13 ALA C O 1
ATOM 6974 N N . PHE C 3 14 ? 130.785 97.859 99.767 1.00 43.54 14 PHE C N 1
ATOM 6975 C CA . PHE C 3 14 ? 130.533 98.495 98.479 1.00 43.54 14 PHE C CA 1
ATOM 6976 C C . PHE C 3 14 ? 131.733 99.314 98.026 1.00 43.54 14 PHE C C 1
ATOM 6977 O O . PHE C 3 14 ? 131.600 100.427 97.521 1.00 43.54 14 PHE C O 1
ATOM 6985 N N . GLY C 3 15 ? 132.920 98.766 98.231 1.00 47.81 15 GLY C N 1
ATOM 6986 C CA . GLY C 3 15 ? 134.136 99.325 97.698 1.00 47.81 15 GLY C CA 1
ATOM 6987 C C . GLY C 3 15 ? 134.425 98.875 96.281 1.00 47.81 15 GLY C C 1
ATOM 6988 O O . GLY C 3 15 ? 134.570 99.704 95.378 1.00 47.81 15 GLY C O 1
ATOM 6989 N N . PRO C 3 16 ? 134.544 97.558 96.054 1.00 49.17 16 PRO C N 1
ATOM 6990 C CA . PRO C 3 16 ? 134.703 97.087 94.669 1.00 49.17 16 PRO C CA 1
ATOM 6991 C C . PRO C 3 16 ? 133.487 97.325 93.791 1.00 49.17 16 PRO C C 1
ATOM 6992 O O . PRO C 3 16 ? 133.655 97.684 92.621 1.00 49.17 16 PRO C O 1
ATOM 6996 N N . ALA C 3 17 ? 132.272 97.150 94.321 1.00 48.84 17 ALA C N 1
ATOM 6997 C CA . ALA C 3 17 ? 131.071 97.232 93.492 1.00 48.84 17 ALA C CA 1
ATOM 6998 C C . ALA C 3 17 ? 130.814 98.653 93.012 1.00 48.84 17 ALA C C 1
ATOM 6999 O O . ALA C 3 17 ? 130.456 98.862 91.845 1.00 48.84 17 ALA C O 1
ATOM 7001 N N . PHE C 3 18 ? 131.005 99.641 93.892 1.00 50.54 18 PHE C N 1
ATOM 7002 C CA . PHE C 3 18 ? 130.889 101.037 93.485 1.00 50.54 18 PHE C CA 1
ATOM 7003 C C . PHE C 3 18 ? 131.969 101.422 92.485 1.00 50.54 18 PHE C C 1
ATOM 7004 O O . PHE C 3 18 ? 131.700 102.203 91.569 1.00 50.54 18 PHE C O 1
ATOM 7012 N N . ALA C 3 19 ? 133.174 100.864 92.625 1.00 51.74 19 ALA C N 1
ATOM 7013 C CA . ALA C 3 19 ? 134.243 101.143 91.673 1.00 51.74 19 ALA C CA 1
ATOM 7014 C C . ALA C 3 19 ? 133.917 100.590 90.292 1.00 51.74 19 ALA C C 1
ATOM 7015 O O . ALA C 3 19 ? 134.078 101.294 89.285 1.00 51.74 19 ALA C O 1
ATOM 7017 N N . LEU C 3 20 ? 133.422 99.347 90.232 1.00 52.58 20 LEU C N 1
ATOM 7018 C CA . LEU C 3 20 ? 133.083 98.738 88.949 1.00 52.58 20 LEU C CA 1
ATOM 7019 C C . LEU C 3 20 ? 131.901 99.443 88.298 1.00 52.58 20 LEU C C 1
ATOM 7020 O O . LEU C 3 20 ? 131.923 99.700 87.089 1.00 52.58 20 LEU C O 1
ATOM 7025 N N . PHE C 3 21 ? 130.875 99.788 89.085 1.00 53.88 21 PHE C N 1
ATOM 7026 C CA . PHE C 3 21 ? 129.721 100.492 88.533 1.00 53.88 21 PHE C CA 1
ATOM 7027 C C . PHE C 3 21 ? 130.076 101.901 88.079 1.00 53.88 21 PHE C C 1
ATOM 7028 O O . PHE C 3 21 ? 129.570 102.370 87.054 1.00 53.88 21 PHE C O 1
ATOM 7036 N N . LEU C 3 22 ? 130.935 102.596 88.822 1.00 53.85 22 LEU C N 1
ATOM 7037 C CA . LEU C 3 22 ? 131.244 103.976 88.483 1.00 53.85 22 LEU C CA 1
ATOM 7038 C C . LEU C 3 22 ? 132.170 104.059 87.279 1.00 53.85 22 LEU C C 1
ATOM 7039 O O . LEU C 3 22 ? 131.997 104.931 86.423 1.00 53.85 22 LEU C O 1
ATOM 7044 N N . ILE C 3 23 ? 133.143 103.157 87.182 1.00 54.88 23 ILE C N 1
ATOM 7045 C CA . ILE C 3 23 ? 134.127 103.268 86.117 1.00 54.88 23 ILE C CA 1
ATOM 7046 C C . ILE C 3 23 ? 133.695 102.529 84.850 1.00 54.88 23 ILE C C 1
ATOM 7047 O O . ILE C 3 23 ? 133.921 103.023 83.740 1.00 54.88 23 ILE C O 1
ATOM 7052 N N . THR C 3 24 ? 133.020 101.389 84.976 1.00 58.95 24 THR C N 1
ATOM 7053 C CA . THR C 3 24 ? 132.727 100.548 83.823 1.00 58.95 24 THR C CA 1
ATOM 7054 C C . THR C 3 24 ? 131.287 100.639 83.337 1.00 58.95 24 THR C C 1
ATOM 7055 O O . THR C 3 24 ? 131.056 100.764 82.131 1.00 58.95 24 THR C O 1
ATOM 7059 N N . VAL C 3 25 ? 130.307 100.621 84.234 1.00 57.88 25 VAL C N 1
ATOM 7060 C CA . VAL C 3 25 ? 128.916 100.438 83.825 1.00 57.88 25 VAL C CA 1
ATOM 7061 C C . VAL C 3 25 ? 128.226 101.764 83.526 1.00 57.88 25 VAL C C 1
ATOM 7062 O O . VAL C 3 25 ? 127.499 101.875 82.535 1.00 57.88 25 VAL C O 1
ATOM 7066 N N . ALA C 3 26 ? 128.464 102.799 84.337 1.00 60.47 26 ALA C N 1
ATOM 7067 C CA . ALA C 3 26 ? 127.654 104.016 84.292 1.00 60.47 26 ALA C CA 1
ATOM 7068 C C . ALA C 3 26 ? 127.874 104.867 83.045 1.00 60.47 26 ALA C C 1
ATOM 7069 O O . ALA C 3 26 ? 127.111 105.812 82.828 1.00 60.47 26 ALA C O 1
ATOM 7071 N N . GLY C 3 27 ? 128.877 104.567 82.226 1.00 65.01 27 GLY C N 1
ATOM 7072 C CA . GLY C 3 27 ? 129.065 105.288 80.984 1.00 65.01 27 GLY C CA 1
ATOM 7073 C C . GLY C 3 27 ? 128.077 104.891 79.906 1.00 65.01 27 GLY C C 1
ATOM 7074 O O . GLY C 3 27 ? 127.372 105.740 79.352 1.00 65.01 27 GLY C O 1
ATOM 7075 N N . ASP C 3 28 ? 128.027 103.604 79.599 1.00 66.36 28 ASP C N 1
ATOM 7076 C CA . ASP C 3 28 ? 127.142 103.082 78.563 1.00 66.36 28 ASP C CA 1
ATOM 7077 C C . ASP C 3 28 ? 125.699 103.112 79.053 1.00 66.36 28 ASP C C 1
ATOM 7078 O O . ASP C 3 28 ? 125.402 102.529 80.103 1.00 66.36 28 ASP C O 1
ATOM 7083 N N . PRO C 3 29 ? 124.777 103.779 78.348 1.00 69.09 29 PRO C N 1
ATOM 7084 C CA . PRO C 3 29 ? 123.365 103.751 78.763 1.00 69.09 29 PRO C CA 1
ATOM 7085 C C . PRO C 3 29 ? 122.672 102.419 78.527 1.00 69.09 29 PRO C C 1
ATOM 7086 O O . PRO C 3 29 ? 121.549 102.236 79.011 1.00 69.09 29 PRO C O 1
ATOM 7090 N N . LEU C 3 30 ? 123.293 101.490 77.806 1.00 65.45 30 LEU C N 1
ATOM 7091 C CA . LEU C 3 30 ? 122.703 100.183 77.562 1.00 65.45 30 LEU C CA 1
ATOM 7092 C C . LEU C 3 30 ? 123.010 99.183 78.669 1.00 65.45 30 LEU C C 1
ATOM 7093 O O . LEU C 3 30 ? 122.221 98.258 78.889 1.00 65.45 30 LEU C O 1
ATOM 7098 N N . ARG C 3 31 ? 124.117 99.365 79.393 1.00 61.99 31 ARG C N 1
ATOM 7099 C CA . ARG C 3 31 ? 124.510 98.419 80.429 1.00 61.99 31 ARG C CA 1
ATOM 7100 C C . ARG C 3 31 ? 123.697 98.570 81.706 1.00 61.99 31 ARG C C 1
ATOM 7101 O O . ARG C 3 31 ? 123.577 97.602 82.464 1.00 61.99 31 ARG C O 1
ATOM 7109 N N . VAL C 3 32 ? 123.143 99.756 81.960 1.00 57.27 32 VAL C N 1
ATOM 7110 C CA . VAL C 3 32 ? 122.320 99.971 83.144 1.00 57.27 32 VAL C CA 1
ATOM 7111 C C . VAL C 3 32 ? 121.016 99.184 83.039 1.00 57.27 32 VAL C C 1
ATOM 7112 O O . VAL C 3 32 ? 120.510 98.666 84.044 1.00 57.27 32 VAL C O 1
ATOM 7116 N N . ILE C 3 33 ? 120.486 99.032 81.823 1.00 59.94 33 ILE C N 1
ATOM 7117 C CA . ILE C 3 33 ? 119.292 98.218 81.605 1.00 59.94 33 ILE C CA 1
ATOM 7118 C C . ILE C 3 33 ? 119.585 96.747 81.887 1.00 59.94 33 ILE C C 1
ATOM 7119 O O . ILE C 3 33 ? 118.781 96.050 82.525 1.00 59.94 33 ILE C O 1
ATOM 7124 N N . ILE C 3 34 ? 120.752 96.263 81.444 1.00 55.94 34 ILE C N 1
ATOM 7125 C CA . ILE C 3 34 ? 121.182 94.895 81.723 1.00 55.94 34 ILE C CA 1
ATOM 7126 C C . ILE C 3 34 ? 121.371 94.687 83.222 1.00 55.94 34 ILE C C 1
ATOM 7127 O O . ILE C 3 34 ? 121.008 93.637 83.773 1.00 55.94 34 ILE C O 1
ATOM 7132 N N . LEU C 3 35 ? 121.870 95.717 83.911 1.00 53.81 35 LEU C N 1
ATOM 7133 C CA . LEU C 3 35 ? 122.062 95.669 85.358 1.00 53.81 35 LEU C CA 1
ATOM 7134 C C . LEU C 3 35 ? 120.729 95.548 86.097 1.00 53.81 35 LEU C C 1
ATOM 7135 O O . LEU C 3 35 ? 120.567 94.698 86.985 1.00 53.81 35 LEU C O 1
ATOM 7140 N N . VAL C 3 36 ? 119.753 96.382 85.729 1.00 54.93 36 VAL C N 1
ATOM 7141 C CA . VAL C 3 36 ? 118.468 96.358 86.424 1.00 54.93 36 VAL C CA 1
ATOM 7142 C C . VAL C 3 36 ? 117.686 95.084 86.085 1.00 54.93 36 VAL C C 1
ATOM 7143 O O . VAL C 3 36 ? 116.988 94.528 86.946 1.00 54.93 36 VAL C O 1
ATOM 7147 N N . ALA C 3 37 ? 117.853 94.544 84.871 1.00 53.02 37 ALA C N 1
ATOM 7148 C CA . ALA C 3 37 ? 117.188 93.288 84.530 1.00 53.02 37 ALA C CA 1
ATOM 7149 C C . ALA C 3 37 ? 117.797 92.104 85.280 1.00 53.02 37 ALA C C 1
ATOM 7150 O O . ALA C 3 37 ? 117.073 91.184 85.690 1.00 53.02 37 ALA C O 1
ATOM 7152 N N . GLY C 3 38 ? 119.121 92.113 85.477 1.00 51.92 38 GLY C N 1
ATOM 7153 C CA . GLY C 3 38 ? 119.742 91.082 86.297 1.00 51.92 38 GLY C CA 1
ATOM 7154 C C . GLY C 3 38 ? 119.301 91.142 87.747 1.00 51.92 38 GLY C C 1
ATOM 7155 O O . GLY C 3 38 ? 119.039 90.107 88.372 1.00 51.92 38 GLY C O 1
ATOM 7156 N N . ALA C 3 39 ? 119.187 92.359 88.294 1.00 50.10 39 ALA C N 1
ATOM 7157 C CA . ALA C 3 39 ? 118.667 92.517 89.651 1.00 50.10 39 ALA C CA 1
ATOM 7158 C C . ALA C 3 39 ? 117.222 92.032 89.755 1.00 50.10 39 ALA C C 1
ATOM 7159 O O . ALA C 3 39 ? 116.834 91.422 90.760 1.00 50.10 39 ALA C O 1
ATOM 7161 N N . PHE C 3 40 ? 116.436 92.237 88.694 1.00 55.57 40 PHE C N 1
ATOM 7162 C CA . PHE C 3 40 ? 115.053 91.767 88.665 1.00 55.57 40 PHE C CA 1
ATOM 7163 C C . PHE C 3 40 ? 114.961 90.247 88.675 1.00 55.57 40 PHE C C 1
ATOM 7164 O O . PHE C 3 40 ? 114.145 89.675 89.413 1.00 55.57 40 PHE C O 1
ATOM 7172 N N . PHE C 3 41 ? 115.770 89.573 87.850 1.00 51.40 41 PHE C N 1
ATOM 7173 C CA . PHE C 3 41 ? 115.711 88.112 87.847 1.00 51.40 41 PHE C CA 1
ATOM 7174 C C . PHE C 3 41 ? 116.255 87.517 89.138 1.00 51.40 41 PHE C C 1
ATOM 7175 O O . PHE C 3 41 ? 115.781 86.459 89.572 1.00 51.40 41 PHE C O 1
ATOM 7183 N N . TRP C 3 42 ? 117.206 88.192 89.789 1.00 47.20 42 TRP C N 1
ATOM 7184 C CA . TRP C 3 42 ? 117.639 87.716 91.099 1.00 47.20 42 TRP C CA 1
ATOM 7185 C C . TRP C 3 42 ? 116.535 87.879 92.142 1.00 47.20 42 TRP C C 1
ATOM 7186 O O . TRP C 3 42 ? 116.393 87.032 93.033 1.00 47.20 42 TRP C O 1
ATOM 7197 N N . LEU C 3 43 ? 115.757 88.969 92.058 1.00 51.59 43 LEU C N 1
ATOM 7198 C CA . LEU C 3 43 ? 114.620 89.141 92.964 1.00 51.59 43 LEU C CA 1
ATOM 7199 C C . LEU C 3 43 ? 113.571 88.058 92.757 1.00 51.59 43 LEU C C 1
ATOM 7200 O O . LEU C 3 43 ? 113.001 87.542 93.728 1.00 51.59 43 LEU C O 1
ATOM 7205 N N . VAL C 3 44 ? 113.305 87.705 91.496 1.00 52.04 44 VAL C N 1
ATOM 7206 C CA . VAL C 3 44 ? 112.354 86.634 91.194 1.00 52.04 44 VAL C CA 1
ATOM 7207 C C . VAL C 3 44 ? 112.867 85.292 91.718 1.00 52.04 44 VAL C C 1
ATOM 7208 O O . VAL C 3 44 ? 112.095 84.478 92.247 1.00 52.04 44 VAL C O 1
ATOM 7212 N N . SER C 3 45 ? 114.184 85.068 91.630 1.00 51.59 45 SER C N 1
ATOM 7213 C CA . SER C 3 45 ? 114.781 83.848 92.174 1.00 51.59 45 SER C CA 1
ATOM 7214 C C . SER C 3 45 ? 114.648 83.775 93.688 1.00 51.59 45 SER C C 1
ATOM 7215 O O . SER C 3 45 ? 114.314 82.718 94.237 1.00 51.59 45 SER C O 1
ATOM 7218 N N . LEU C 3 46 ? 114.907 84.889 94.376 1.00 54.57 46 LEU C N 1
ATOM 7219 C CA . LEU C 3 46 ? 114.779 84.920 95.830 1.00 54.57 46 LEU C CA 1
ATOM 7220 C C . LEU C 3 46 ? 113.331 84.737 96.266 1.00 54.57 46 LEU C C 1
ATOM 7221 O O . LEU C 3 46 ? 113.061 84.066 97.269 1.00 54.57 46 LEU C O 1
ATOM 7226 N N . LEU C 3 47 ? 112.386 85.290 95.502 1.00 58.53 47 LEU C N 1
ATOM 7227 C CA . LEU C 3 47 ? 110.972 85.126 95.825 1.00 58.53 47 LEU C CA 1
ATOM 7228 C C . LEU C 3 47 ? 110.523 83.677 95.669 1.00 58.53 47 LEU C C 1
ATOM 7229 O O . LEU C 3 47 ? 109.876 83.115 96.565 1.00 58.53 47 LEU C O 1
ATOM 7234 N N . LEU C 3 48 ? 110.870 83.052 94.539 1.00 57.63 48 LEU C N 1
ATOM 7235 C CA . LEU C 3 48 ? 110.495 81.661 94.313 1.00 57.63 48 LEU C CA 1
ATOM 7236 C C . LEU C 3 48 ? 111.224 80.716 95.266 1.00 57.63 48 LEU C C 1
ATOM 7237 O O . LEU C 3 48 ? 110.701 79.648 95.596 1.00 57.63 48 LEU C O 1
ATOM 7242 N N . ALA C 3 49 ? 112.407 81.105 95.747 1.00 61.51 49 ALA C N 1
ATOM 7243 C CA . ALA C 3 49 ? 113.087 80.312 96.762 1.00 61.51 49 ALA C CA 1
ATOM 7244 C C . ALA C 3 49 ? 112.469 80.486 98.139 1.00 61.51 49 ALA C C 1
ATOM 7245 O O . ALA C 3 49 ? 112.490 79.550 98.944 1.00 61.51 49 ALA C O 1
ATOM 7247 N N . SER C 3 50 ? 111.927 81.667 98.433 1.00 65.23 50 SER C N 1
ATOM 7248 C CA . SER C 3 50 ? 111.325 81.887 99.738 1.00 65.23 50 SER C CA 1
ATOM 7249 C C . SER C 3 50 ? 109.936 81.270 99.838 1.00 65.23 50 SER C C 1
ATOM 7250 O O . SER C 3 50 ? 109.491 80.952 100.949 1.00 65.23 50 SER C O 1
ATOM 7253 N N . VAL C 3 51 ? 109.250 81.096 98.698 1.00 68.00 51 VAL C N 1
ATOM 7254 C CA . VAL C 3 51 ? 107.955 80.404 98.683 1.00 68.00 51 VAL C CA 1
ATOM 7255 C C . VAL C 3 51 ? 108.091 78.972 99.198 1.00 68.00 51 VAL C C 1
ATOM 7256 O O . VAL C 3 51 ? 107.291 78.518 100.030 1.00 68.00 51 VAL C O 1
ATOM 7260 N N . VAL C 3 52 ? 109.122 78.258 98.738 1.00 68.83 52 VAL C N 1
ATOM 7261 C CA . VAL C 3 52 ? 109.308 76.855 99.103 1.00 68.83 52 VAL C CA 1
ATOM 7262 C C . VAL C 3 52 ? 109.629 76.721 100.588 1.00 68.83 52 VAL C C 1
ATOM 7263 O O . VAL C 3 52 ? 109.094 75.841 101.277 1.00 68.83 52 VAL C O 1
ATOM 7267 N N . TRP C 3 53 ? 110.467 77.620 101.111 1.00 71.26 53 TRP C N 1
ATOM 7268 C CA . TRP C 3 53 ? 110.797 77.594 102.532 1.00 71.26 53 TRP C CA 1
ATOM 7269 C C . TRP C 3 53 ? 109.596 77.965 103.391 1.00 71.26 53 TRP C C 1
ATOM 7270 O O . TRP C 3 53 ? 109.414 77.403 104.474 1.00 71.26 53 TRP C O 1
ATOM 7281 N N . PHE C 3 54 ? 108.766 78.904 102.918 1.00 75.79 54 PHE C N 1
ATOM 7282 C CA . PHE C 3 54 ? 107.546 79.281 103.631 1.00 75.79 54 PHE C CA 1
ATOM 7283 C C . PHE C 3 54 ? 106.576 78.108 103.729 1.00 75.79 54 PHE C C 1
ATOM 7284 O O . PHE C 3 54 ? 106.023 77.831 104.806 1.00 75.79 54 PHE C O 1
ATOM 7292 N N . ILE C 3 55 ? 106.392 77.388 102.616 1.00 76.45 55 ILE C N 1
ATOM 7293 C CA . ILE C 3 55 ? 105.508 76.224 102.595 1.00 76.45 55 ILE C CA 1
ATOM 7294 C C . ILE C 3 55 ? 106.042 75.119 103.501 1.00 76.45 55 ILE C C 1
ATOM 7295 O O . ILE C 3 55 ? 105.285 74.517 104.271 1.00 76.45 55 ILE C O 1
ATOM 7300 N N . LEU C 3 56 ? 107.357 74.867 103.465 1.00 78.26 56 LEU C N 1
ATOM 7301 C CA . LEU C 3 56 ? 107.925 73.821 104.317 1.00 78.26 56 LEU C CA 1
ATOM 7302 C C . LEU C 3 56 ? 107.853 74.187 105.798 1.00 78.26 56 LEU C C 1
ATOM 7303 O O . LEU C 3 56 ? 107.539 73.331 106.637 1.00 78.26 56 LEU C O 1
ATOM 7308 N N . VAL C 3 57 ? 108.091 75.456 106.137 1.00 81.49 57 VAL C N 1
ATOM 7309 C CA . VAL C 3 57 ? 108.098 75.839 107.541 1.00 81.49 57 VAL C CA 1
ATOM 7310 C C . VAL C 3 57 ? 106.682 75.938 108.102 1.00 81.49 57 VAL C C 1
ATOM 7311 O O . VAL C 3 57 ? 106.500 75.833 109.321 1.00 81.49 57 VAL C O 1
ATOM 7315 N N . HIS C 3 58 ? 105.661 76.096 107.254 1.00 84.52 58 HIS C N 1
ATOM 7316 C CA . HIS C 3 58 ? 104.293 76.056 107.755 1.00 84.52 58 HIS C CA 1
ATOM 7317 C C . HIS C 3 58 ? 103.606 74.710 107.557 1.00 84.52 58 HIS C C 1
ATOM 7318 O O . HIS C 3 58 ? 102.477 74.536 108.024 1.00 84.52 58 HIS C O 1
ATOM 7325 N N . VAL C 3 59 ? 104.250 73.758 106.887 1.00 85.62 59 VAL C N 1
ATOM 7326 C CA . VAL C 3 59 ? 103.791 72.371 106.940 1.00 85.62 59 VAL C CA 1
ATOM 7327 C C . VAL C 3 59 ? 104.392 71.634 108.133 1.00 85.62 59 VAL C C 1
ATOM 7328 O O . VAL C 3 59 ? 103.684 70.917 108.847 1.00 85.62 59 VAL C O 1
ATOM 7332 N N . THR C 3 60 ? 105.678 71.837 108.426 1.00 90.22 60 THR C N 1
ATOM 7333 C CA . THR C 3 60 ? 106.314 71.086 109.508 1.00 90.22 60 THR C CA 1
ATOM 7334 C C . THR C 3 60 ? 105.957 71.578 110.910 1.00 90.22 60 THR C C 1
ATOM 7335 O O . THR C 3 60 ? 106.507 71.044 111.881 1.00 90.22 60 THR C O 1
ATOM 7339 N N . ASP C 3 61 ? 105.097 72.593 111.038 1.00 95.70 61 ASP C N 1
ATOM 7340 C CA . ASP C 3 61 ? 104.434 73.030 112.270 1.00 95.70 61 ASP C CA 1
ATOM 7341 C C . ASP C 3 61 ? 105.385 73.579 113.334 1.00 95.70 61 ASP C C 1
ATOM 7342 O O . ASP C 3 61 ? 104.951 73.794 114.474 1.00 95.70 61 ASP C O 1
ATOM 7347 N N . ARG C 3 62 ? 106.662 73.804 112.990 1.00 96.57 62 ARG C N 1
ATOM 7348 C CA . ARG C 3 62 ? 107.664 74.475 113.836 1.00 96.57 62 ARG C CA 1
ATOM 7349 C C . ARG C 3 62 ? 107.886 73.767 115.171 1.00 96.57 62 ARG C C 1
ATOM 7350 O O . ARG C 3 62 ? 108.055 74.413 116.207 1.00 96.57 62 ARG C O 1
ATOM 7358 N N . SER C 3 63 ? 107.893 72.433 115.162 1.00 99.51 63 SER C N 1
ATOM 7359 C CA . SER C 3 63 ? 107.960 71.689 116.415 1.00 99.51 63 SER C CA 1
ATOM 7360 C C . SER C 3 63 ? 109.399 71.447 116.859 1.00 99.51 63 SER C C 1
ATOM 7361 O O . SER C 3 63 ? 109.805 71.895 117.937 1.00 99.51 63 SER C O 1
ATOM 7364 N N . ASP C 3 64 ? 110.182 70.744 116.047 1.00 97.79 64 ASP C N 1
ATOM 7365 C CA . ASP C 3 64 ? 111.507 70.321 116.471 1.00 97.79 64 ASP C CA 1
ATOM 7366 C C . ASP C 3 64 ? 112.557 71.358 116.085 1.00 97.79 64 ASP C C 1
ATOM 7367 O O . ASP C 3 64 ? 112.477 72.002 115.038 1.00 97.79 64 ASP C O 1
ATOM 7372 N N . ALA C 3 65 ? 113.562 71.504 116.948 1.00 93.40 65 ALA C N 1
ATOM 7373 C CA . ALA C 3 65 ? 114.620 72.483 116.744 1.00 93.40 65 ALA C CA 1
ATOM 7374 C C . ALA C 3 65 ? 115.652 72.054 115.714 1.00 93.40 65 ALA C C 1
ATOM 7375 O O . ALA C 3 65 ? 116.162 72.903 114.978 1.00 93.40 65 ALA C O 1
ATOM 7377 N N . ARG C 3 66 ? 115.976 70.762 115.640 1.00 91.50 66 ARG C N 1
ATOM 7378 C CA . ARG C 3 66 ? 116.941 70.300 114.648 1.00 91.50 66 ARG C CA 1
ATOM 7379 C C . ARG C 3 66 ? 116.329 70.229 113.255 1.00 91.50 66 ARG C C 1
ATOM 7380 O O . ARG C 3 66 ? 117.032 70.443 112.257 1.00 91.50 66 ARG C O 1
ATOM 7388 N N . LEU C 3 67 ? 115.026 69.949 113.171 1.00 86.97 67 LEU C N 1
ATOM 7389 C CA . LEU C 3 67 ? 114.364 69.881 111.875 1.00 86.97 67 LEU C CA 1
ATOM 7390 C C . LEU C 3 67 ? 114.236 71.263 111.246 1.00 86.97 67 LEU C C 1
ATOM 7391 O O . LEU C 3 67 ? 114.277 71.386 110.018 1.00 86.97 67 LEU C O 1
ATOM 7396 N N . GLN C 3 68 ? 114.111 72.312 112.066 1.00 85.56 68 GLN C N 1
ATOM 7397 C CA . GLN C 3 68 ? 114.125 73.674 111.536 1.00 85.56 68 GLN C CA 1
ATOM 7398 C C . GLN C 3 68 ? 115.491 74.035 110.967 1.00 85.56 68 GLN C C 1
ATOM 7399 O O . GLN C 3 68 ? 115.580 74.730 109.950 1.00 85.56 68 GLN C O 1
ATOM 7405 N N . TYR C 3 69 ? 116.563 73.554 111.596 1.00 77.04 69 TYR C N 1
ATOM 7406 C CA . TYR C 3 69 ? 117.904 73.780 111.069 1.00 77.04 69 TYR C CA 1
ATOM 7407 C C . TYR C 3 69 ? 118.117 73.012 109.768 1.00 77.04 69 TYR C C 1
ATOM 7408 O O . TYR C 3 69 ? 118.753 73.521 108.832 1.00 77.04 69 TYR C O 1
ATOM 7417 N N . GLY C 3 70 ? 117.558 71.802 109.679 1.00 77.14 70 GLY C N 1
ATOM 7418 C CA . GLY C 3 70 ? 117.614 71.060 108.428 1.00 77.14 70 GLY C CA 1
ATOM 7419 C C . GLY C 3 70 ? 116.831 71.723 107.309 1.00 77.14 70 GLY C C 1
ATOM 7420 O O . GLY C 3 70 ? 117.278 71.749 106.157 1.00 77.14 70 GLY C O 1
ATOM 7421 N N . LEU C 3 71 ? 115.663 72.287 107.634 1.00 76.82 71 LEU C N 1
ATOM 7422 C CA . LEU C 3 71 ? 114.902 73.035 106.637 1.00 76.82 71 LEU C CA 1
ATOM 7423 C C . LEU C 3 71 ? 115.597 74.331 106.249 1.00 76.82 71 LEU C C 1
ATOM 7424 O O . LEU C 3 71 ? 115.461 74.782 105.109 1.00 76.82 71 LEU C O 1
ATOM 7429 N N . LEU C 3 72 ? 116.344 74.932 107.176 1.00 71.45 72 LEU C N 1
ATOM 7430 C CA . LEU C 3 72 ? 117.138 76.115 106.862 1.00 71.45 72 LEU C CA 1
ATOM 7431 C C . LEU C 3 72 ? 118.241 75.785 105.861 1.00 71.45 72 LEU C C 1
ATOM 7432 O O . LEU C 3 72 ? 118.450 76.525 104.888 1.00 71.45 72 LEU C O 1
ATOM 7437 N N . ILE C 3 73 ? 118.932 74.660 106.075 1.00 67.90 73 ILE C N 1
ATOM 7438 C CA . ILE C 3 73 ? 119.968 74.210 105.144 1.00 67.90 73 ILE C CA 1
ATOM 7439 C C . ILE C 3 73 ? 119.366 73.864 103.784 1.00 67.90 73 ILE C C 1
ATOM 7440 O O . ILE C 3 73 ? 119.923 74.217 102.733 1.00 67.90 73 ILE C O 1
ATOM 7445 N N . PHE C 3 74 ? 118.200 73.211 103.780 1.00 66.13 74 PHE C N 1
ATOM 7446 C CA . PHE C 3 74 ? 117.548 72.863 102.520 1.00 66.13 74 PHE C CA 1
ATOM 7447 C C . PHE C 3 74 ? 117.047 74.099 101.778 1.00 66.13 74 PHE C C 1
ATOM 7448 O O . PHE C 3 74 ? 117.115 74.145 100.543 1.00 66.13 74 PHE C O 1
ATOM 7456 N N . GLY C 3 75 ? 116.582 75.114 102.509 1.00 62.46 75 GLY C N 1
ATOM 7457 C CA . GLY C 3 75 ? 116.158 76.347 101.869 1.00 62.46 75 GLY C CA 1
ATOM 7458 C C . GLY C 3 75 ? 117.317 77.125 101.278 1.00 62.46 75 GLY C C 1
ATOM 7459 O O . GLY C 3 75 ? 117.193 77.707 100.197 1.00 62.46 75 GLY C O 1
ATOM 7460 N N . ALA C 3 76 ? 118.467 77.121 101.961 1.00 58.17 76 ALA C N 1
ATOM 7461 C CA . ALA C 3 76 ? 119.656 77.761 101.401 1.00 58.17 76 ALA C CA 1
ATOM 7462 C C . ALA C 3 76 ? 120.144 77.032 100.153 1.00 58.17 76 ALA C C 1
ATOM 7463 O O . ALA C 3 76 ? 120.529 77.674 99.163 1.00 58.17 76 ALA C O 1
ATOM 7465 N N . ALA C 3 77 ? 120.100 75.696 100.169 1.00 56.07 77 ALA C N 1
ATOM 7466 C CA . ALA C 3 77 ? 120.515 74.917 99.004 1.00 56.07 77 ALA C CA 1
ATOM 7467 C C . ALA C 3 77 ? 119.594 75.149 97.809 1.00 56.07 77 ALA C C 1
ATOM 7468 O O . ALA C 3 77 ? 120.071 75.352 96.683 1.00 56.07 77 ALA C O 1
ATOM 7470 N N . VAL C 3 78 ? 118.275 75.155 98.033 1.00 56.86 78 VAL C N 1
ATOM 7471 C CA . VAL C 3 78 ? 117.357 75.367 96.919 1.00 56.86 78 VAL C CA 1
ATOM 7472 C C . VAL C 3 78 ? 117.380 76.824 96.457 1.00 56.86 78 VAL C C 1
ATOM 7473 O O . VAL C 3 78 ? 117.120 77.097 95.279 1.00 56.86 78 VAL C O 1
ATOM 7477 N N . SER C 3 79 ? 117.771 77.762 97.327 1.00 53.88 79 SER C N 1
ATOM 7478 C CA . SER C 3 79 ? 117.939 79.141 96.881 1.00 53.88 79 SER C CA 1
ATOM 7479 C C . SER C 3 79 ? 119.153 79.284 95.975 1.00 53.88 79 SER C C 1
ATOM 7480 O O . SER C 3 79 ? 119.094 79.990 94.960 1.00 53.88 79 SER C O 1
ATOM 7483 N N . VAL C 3 80 ? 120.255 78.618 96.330 1.00 51.29 80 VAL C N 1
ATOM 7484 C CA . VAL C 3 80 ? 121.435 78.575 95.468 1.00 51.29 80 VAL C CA 1
ATOM 7485 C C . VAL C 3 80 ? 121.100 77.966 94.109 1.00 51.29 80 VAL C C 1
ATOM 7486 O O . VAL C 3 80 ? 121.492 78.496 93.053 1.00 51.29 80 VAL C O 1
ATOM 7490 N N . LEU C 3 81 ? 120.333 76.871 94.115 1.00 52.35 81 LEU C N 1
ATOM 7491 C CA . LEU C 3 81 ? 119.976 76.216 92.861 1.00 52.35 81 LEU C CA 1
ATOM 7492 C C . LEU C 3 81 ? 119.062 77.088 92.005 1.00 52.35 81 LEU C C 1
ATOM 7493 O O . LEU C 3 81 ? 119.221 77.136 90.780 1.00 52.35 81 LEU C O 1
ATOM 7498 N N . LEU C 3 82 ? 118.136 77.827 92.625 1.00 53.73 82 LEU C N 1
ATOM 7499 C CA . LEU C 3 82 ? 117.262 78.689 91.835 1.00 53.73 82 LEU C CA 1
ATOM 7500 C C . LEU C 3 82 ? 117.990 79.914 91.295 1.00 53.73 82 LEU C C 1
ATOM 7501 O O . LEU C 3 82 ? 117.656 80.385 90.198 1.00 53.73 82 LEU C O 1
ATOM 7506 N N . GLN C 3 83 ? 118.979 80.439 92.031 1.00 50.78 83 GLN C N 1
ATOM 7507 C CA . GLN C 3 83 ? 119.808 81.513 91.483 1.00 50.78 83 GLN C CA 1
ATOM 7508 C C . GLN C 3 83 ? 120.592 81.034 90.270 1.00 50.78 83 GLN C C 1
ATOM 7509 O O . GLN C 3 83 ? 120.654 81.728 89.246 1.00 50.78 83 GLN C O 1
ATOM 7515 N N . GLU C 3 84 ? 121.158 79.830 90.348 1.00 53.40 84 GLU C N 1
ATOM 7516 C CA . GLU C 3 84 ? 121.902 79.317 89.206 1.00 53.40 84 GLU C CA 1
ATOM 7517 C C . GLU C 3 84 ? 121.010 78.869 88.051 1.00 53.40 84 GLU C C 1
ATOM 7518 O O . GLU C 3 84 ? 121.506 78.757 86.927 1.00 53.40 84 GLU C O 1
ATOM 7524 N N . VAL C 3 85 ? 119.723 78.612 88.289 1.00 52.97 85 VAL C N 1
ATOM 7525 C CA . VAL C 3 85 ? 118.808 78.346 87.179 1.00 52.97 85 VAL C CA 1
ATOM 7526 C C . VAL C 3 85 ? 118.384 79.645 86.499 1.00 52.97 85 VAL C C 1
ATOM 7527 O O . VAL C 3 85 ? 118.387 79.751 85.263 1.00 52.97 85 VAL C O 1
ATOM 7531 N N . PHE C 3 86 ? 118.036 80.671 87.280 1.00 53.70 86 PHE C N 1
ATOM 7532 C CA . PHE C 3 86 ? 117.626 81.913 86.629 1.00 53.70 86 PHE C CA 1
ATOM 7533 C C . PHE C 3 86 ? 118.795 82.697 86.042 1.00 53.70 86 PHE C C 1
ATOM 7534 O O . PHE C 3 86 ? 118.563 83.562 85.192 1.00 53.70 86 PHE C O 1
ATOM 7542 N N . ARG C 3 87 ? 120.036 82.380 86.419 1.00 52.42 87 ARG C N 1
ATOM 7543 C CA . ARG C 3 87 ? 121.174 82.884 85.656 1.00 52.42 87 ARG C CA 1
ATOM 7544 C C . ARG C 3 87 ? 121.184 82.318 84.238 1.00 52.42 87 ARG C C 1
ATOM 7545 O O . ARG C 3 87 ? 121.445 83.044 83.271 1.00 52.42 87 ARG C O 1
ATOM 7553 N N . PHE C 3 88 ? 120.877 81.025 84.095 1.00 53.12 88 PHE C N 1
ATOM 7554 C CA . PHE C 3 88 ? 120.738 80.425 82.770 1.00 53.12 88 PHE C CA 1
ATOM 7555 C C . PHE C 3 88 ? 119.541 80.995 82.022 1.00 53.12 88 PHE C C 1
ATOM 7556 O O . PHE C 3 88 ? 119.591 81.139 80.794 1.00 53.12 88 PHE C O 1
ATOM 7564 N N . ALA C 3 89 ? 118.468 81.320 82.746 1.00 52.92 89 ALA C N 1
ATOM 7565 C CA . ALA C 3 89 ? 117.317 81.978 82.126 1.00 52.92 89 ALA C CA 1
ATOM 7566 C C . ALA C 3 89 ? 117.690 83.350 81.572 1.00 52.92 89 ALA C C 1
ATOM 7567 O O . ALA C 3 89 ? 117.284 83.714 80.459 1.00 52.92 89 ALA C O 1
ATOM 7569 N N . TYR C 3 90 ? 118.489 84.114 82.322 1.00 55.43 90 TYR C N 1
ATOM 7570 C CA . TYR C 3 90 ? 118.922 85.423 81.847 1.00 55.43 90 TYR C CA 1
ATOM 7571 C C . TYR C 3 90 ? 119.918 85.300 80.701 1.00 55.43 90 TYR C C 1
ATOM 7572 O O . TYR C 3 90 ? 119.943 86.160 79.813 1.00 55.43 90 TYR C O 1
ATOM 7581 N N . TYR C 3 91 ? 120.713 84.224 80.682 1.00 58.57 91 TYR C N 1
ATOM 7582 C CA . TYR C 3 91 ? 121.568 83.960 79.526 1.00 58.57 91 TYR C CA 1
ATOM 7583 C C . TYR C 3 91 ? 120.751 83.675 78.276 1.00 58.57 91 TYR C C 1
ATOM 7584 O O . TYR C 3 91 ? 121.094 84.148 77.185 1.00 58.57 91 TYR C O 1
ATOM 7593 N N . LYS C 3 92 ? 119.685 82.883 78.410 1.00 57.95 92 LYS C N 1
ATOM 7594 C CA . LYS C 3 92 ? 118.833 82.597 77.259 1.00 57.95 92 LYS C CA 1
ATOM 7595 C C . LYS C 3 92 ? 118.124 83.853 76.769 1.00 57.95 92 LYS C C 1
ATOM 7596 O O . LYS C 3 92 ? 117.995 84.062 75.556 1.00 57.95 92 LYS C O 1
ATOM 7602 N N . LEU C 3 93 ? 117.701 84.723 77.693 1.00 59.51 93 LEU C N 1
ATOM 7603 C CA . LEU C 3 93 ? 117.047 85.962 77.278 1.00 59.51 93 LEU C CA 1
ATOM 7604 C C . LEU C 3 93 ? 118.030 86.912 76.597 1.00 59.51 93 LEU C C 1
ATOM 7605 O O . LEU C 3 93 ? 117.666 87.588 75.629 1.00 59.51 93 LEU C O 1
ATOM 7610 N N . LEU C 3 94 ? 119.284 86.960 77.063 1.00 61.42 94 LEU C N 1
ATOM 7611 C CA . LEU C 3 94 ? 120.273 87.805 76.396 1.00 61.42 94 LEU C CA 1
ATOM 7612 C C . LEU C 3 94 ? 120.677 87.254 75.035 1.00 61.42 94 LEU C C 1
ATOM 7613 O O . LEU C 3 94 ? 120.944 88.031 74.112 1.00 61.42 94 LEU C O 1
ATOM 7618 N N . LYS C 3 95 ? 120.733 85.928 74.891 1.00 67.27 95 LYS C N 1
ATOM 7619 C CA . LYS C 3 95 ? 121.033 85.347 73.587 1.00 67.27 95 LYS C CA 1
ATOM 7620 C C . LYS C 3 95 ? 119.883 85.570 72.608 1.00 67.27 95 LYS C C 1
ATOM 7621 O O . LYS C 3 95 ? 120.112 85.781 71.411 1.00 67.27 95 LYS C O 1
ATOM 7627 N N . LYS C 3 96 ? 118.639 85.549 73.100 1.00 71.33 96 LYS C N 1
ATOM 7628 C CA . LYS C 3 96 ? 117.503 85.852 72.234 1.00 71.33 96 LYS C CA 1
ATOM 7629 C C . LYS C 3 96 ? 117.443 87.335 71.885 1.00 71.33 96 LYS C C 1
ATOM 7630 O O . LYS C 3 96 ? 117.007 87.700 70.787 1.00 71.33 96 LYS C O 1
ATOM 7636 N N . ALA C 3 97 ? 117.872 88.204 72.798 1.00 75.22 97 ALA C N 1
ATOM 7637 C CA . ALA C 3 97 ? 117.836 89.643 72.574 1.00 75.22 97 ALA C CA 1
ATOM 7638 C C . ALA C 3 97 ? 119.107 90.178 71.930 1.00 75.22 97 ALA C C 1
ATOM 7639 O O . ALA C 3 97 ? 119.213 91.388 71.714 1.00 75.22 97 ALA C O 1
ATOM 7641 N N . ASP C 3 98 ? 120.074 89.315 71.631 1.00 85.06 98 ASP C N 1
ATOM 7642 C CA . ASP C 3 98 ? 121.243 89.707 70.853 1.00 85.06 98 ASP C CA 1
ATOM 7643 C C . ASP C 3 98 ? 121.004 89.546 69.358 1.00 85.06 98 ASP C C 1
ATOM 7644 O O . ASP C 3 98 ? 121.578 90.286 68.554 1.00 85.06 98 ASP C O 1
ATOM 7649 N N . GLU C 3 99 ? 120.148 88.597 68.971 1.00 92.67 99 GLU C N 1
ATOM 7650 C CA . GLU C 3 99 ? 119.816 88.426 67.562 1.00 92.67 99 GLU C CA 1
ATOM 7651 C C . GLU C 3 99 ? 118.861 89.507 67.075 1.00 92.67 99 GLU C C 1
ATOM 7652 O O . GLU C 3 99 ? 118.764 89.746 65.867 1.00 92.67 99 GLU C O 1
ATOM 7658 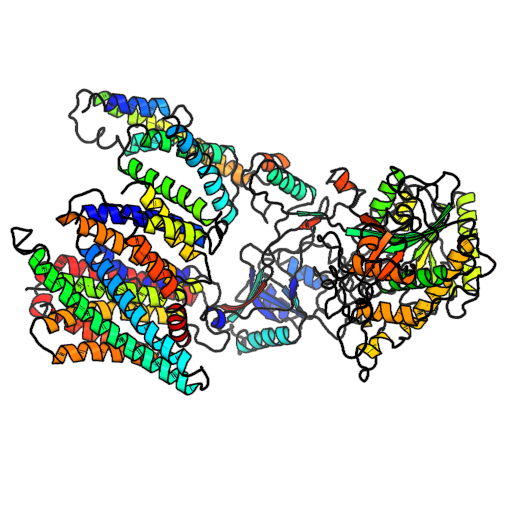N N . GLY C 3 100 ? 118.143 90.156 67.987 1.00 93.07 100 GLY C N 1
ATOM 7659 C CA . GLY C 3 100 ? 117.212 91.200 67.612 1.00 93.07 100 GLY C CA 1
ATOM 7660 C C . GLY C 3 100 ? 117.823 92.583 67.673 1.00 93.07 100 GLY C C 1
ATOM 7661 O O . GLY C 3 100 ? 117.475 93.460 66.877 1.00 93.07 100 GLY C O 1
ATOM 7662 N N . LEU C 3 101 ? 118.739 92.791 68.620 1.00 94.95 101 LEU C N 1
ATOM 7663 C CA . LEU C 3 101 ? 119.403 94.084 68.738 1.00 94.95 101 LEU C CA 1
ATOM 7664 C C . LEU C 3 101 ? 120.458 94.256 67.653 1.00 94.95 101 LEU C C 1
ATOM 7665 O O . LEU C 3 101 ? 120.663 95.362 67.138 1.00 94.95 101 LEU C O 1
ATOM 7670 N N . ALA C 3 102 ? 121.136 93.173 67.293 1.00 99.57 102 ALA C N 1
ATOM 7671 C CA . ALA C 3 102 ? 122.147 93.204 66.251 1.00 99.57 102 ALA C CA 1
ATOM 7672 C C . ALA C 3 102 ? 121.624 92.547 64.981 1.00 99.57 102 ALA C C 1
ATOM 7673 O O . ALA C 3 102 ? 120.818 91.614 65.030 1.00 99.57 102 ALA C O 1
ATOM 7675 N N . SER C 3 103 ? 122.055 93.091 63.835 1.00 106.11 103 SER C N 1
ATOM 7676 C CA . SER C 3 103 ? 121.824 92.595 62.472 1.00 106.11 103 SER C CA 1
ATOM 7677 C C . SER C 3 103 ? 120.361 92.581 62.029 1.00 106.11 103 SER C C 1
ATOM 7678 O O . SER C 3 103 ? 120.062 92.139 60.915 1.00 106.11 103 SER C O 1
ATOM 7681 N N . LEU C 3 104 ? 119.443 93.054 62.871 1.00 104.29 104 LEU C N 1
ATOM 7682 C CA . LEU C 3 104 ? 118.047 93.226 62.490 1.00 104.29 104 LEU C CA 1
ATOM 7683 C C . LEU C 3 104 ? 117.477 94.583 62.866 1.00 104.29 104 LEU C C 1
ATOM 7684 O O . LEU C 3 104 ? 116.535 95.037 62.206 1.00 104.29 104 LEU C O 1
ATOM 7689 N N . SER C 3 105 ? 118.007 95.242 63.899 1.00 103.20 105 SER C N 1
ATOM 7690 C CA . SER C 3 105 ? 117.641 96.618 64.204 1.00 103.20 105 SER C CA 1
ATOM 7691 C C . SER C 3 105 ? 118.876 97.507 64.290 1.00 103.20 105 SER C C 1
ATOM 7692 O O . SER C 3 105 ? 118.806 98.596 64.868 1.00 103.20 105 SER C O 1
ATOM 7695 N N . GLU C 3 106 ? 119.999 97.062 63.729 1.00 107.63 106 GLU C N 1
ATOM 7696 C CA . GLU C 3 106 ? 121.239 97.822 63.733 1.00 107.63 106 GLU C CA 1
ATOM 7697 C C . GLU C 3 106 ? 122.113 97.298 62.604 1.00 107.63 106 GLU C C 1
ATOM 7698 O O . GLU C 3 106 ? 122.225 96.084 62.413 1.00 107.63 106 GLU C O 1
ATOM 7704 N N . ASP C 3 107 ? 122.730 98.215 61.864 1.00 110.82 107 ASP C N 1
ATOM 7705 C CA . ASP C 3 107 ? 123.637 97.876 60.773 1.00 110.82 107 ASP C CA 1
ATOM 7706 C C . ASP C 3 107 ? 125.062 98.037 61.286 1.00 110.82 107 ASP C C 1
ATOM 7707 O O . ASP C 3 107 ? 125.532 99.160 61.492 1.00 110.82 107 ASP C O 1
ATOM 7712 N N . GLY C 3 108 ? 125.747 96.915 61.477 1.00 111.86 108 GLY C N 1
ATOM 7713 C CA . GLY C 3 108 ? 127.056 96.907 62.099 1.00 111.86 108 GLY C CA 1
ATOM 7714 C C . GLY C 3 108 ? 127.237 95.675 62.960 1.00 111.86 108 GLY C C 1
ATOM 7715 O O . GLY C 3 108 ? 128.358 95.343 63.360 1.00 111.86 108 GLY C O 1
ATOM 7716 N N . ARG C 3 109 ? 126.109 95.038 63.298 1.00 109.66 109 ARG C N 1
ATOM 7717 C CA . ARG C 3 109 ? 126.007 93.669 63.806 1.00 109.66 109 ARG C CA 1
ATOM 7718 C C . ARG C 3 109 ? 126.590 93.460 65.203 1.00 109.66 109 ARG C C 1
ATOM 7719 O O . ARG C 3 109 ? 126.596 92.329 65.699 1.00 109.66 109 ARG C O 1
ATOM 7727 N N . SER C 3 110 ? 127.078 94.519 65.853 1.00 101.88 110 SER C N 1
ATOM 7728 C CA . SER C 3 110 ? 127.644 94.389 67.192 1.00 101.88 110 SER C CA 1
ATOM 7729 C C . SER C 3 110 ? 127.560 95.705 67.957 1.00 101.88 110 SER C C 1
ATOM 7730 O O . SER C 3 110 ? 128.519 96.486 67.946 1.00 101.88 110 SER C O 1
ATOM 7733 N N . PRO C 3 111 ? 126.446 95.989 68.636 1.00 93.56 111 PRO C N 1
ATOM 7734 C CA . PRO C 3 111 ? 126.407 97.174 69.502 1.00 93.56 111 PRO C CA 1
ATOM 7735 C C . PRO C 3 111 ? 127.058 96.906 70.849 1.00 93.56 111 PRO C C 1
ATOM 7736 O O . PRO C 3 111 ? 127.612 97.815 71.478 1.00 93.56 111 PRO C O 1
ATOM 7740 N N . ILE C 3 112 ? 127.000 95.653 71.288 1.00 81.41 112 ILE C N 1
ATOM 7741 C CA . ILE C 3 112 ? 127.614 95.204 72.533 1.00 81.41 112 ILE C CA 1
ATOM 7742 C C . ILE C 3 112 ? 127.945 93.726 72.375 1.00 81.41 112 ILE C C 1
ATOM 7743 O O . ILE C 3 112 ? 127.186 92.965 71.767 1.00 81.41 112 ILE C O 1
ATOM 7748 N N . SER C 3 113 ? 129.110 93.327 72.875 1.00 75.15 113 SER C N 1
ATOM 7749 C CA . SER C 3 113 ? 129.545 91.944 72.748 1.00 75.15 113 SER C CA 1
ATOM 7750 C C . SER C 3 113 ? 128.859 91.091 73.813 1.00 75.15 113 SER C C 1
ATOM 7751 O O . SER C 3 113 ? 128.018 91.561 74.584 1.00 75.15 113 SER C O 1
ATOM 7754 N N . ILE C 3 114 ? 129.225 89.817 73.868 1.00 72.38 114 ILE C N 1
ATOM 7755 C CA . ILE C 3 114 ? 128.602 88.889 74.804 1.00 72.38 114 ILE C CA 1
ATOM 7756 C C . ILE C 3 114 ? 129.377 88.797 76.123 1.00 72.38 114 ILE C C 1
ATOM 7757 O O . ILE C 3 114 ? 128.772 88.582 77.182 1.00 72.38 114 ILE C O 1
ATOM 7762 N N . ARG C 3 115 ? 130.699 89.007 76.085 1.00 72.25 115 ARG C N 1
ATOM 7763 C CA . ARG C 3 115 ? 131.508 89.014 77.301 1.00 72.25 115 ARG C CA 1
ATOM 7764 C C . ARG C 3 115 ? 131.145 90.192 78.195 1.00 72.25 115 ARG C C 1
ATOM 7765 O O . ARG C 3 115 ? 131.154 90.077 79.429 1.00 72.25 115 ARG C O 1
ATOM 7773 N N . GLN C 3 116 ? 130.799 91.328 77.586 1.00 68.61 116 GLN C N 1
ATOM 7774 C CA . GLN C 3 116 ? 130.376 92.488 78.355 1.00 68.61 116 GLN C CA 1
ATOM 7775 C C . GLN C 3 116 ? 129.028 92.252 79.024 1.00 68.61 116 GLN C C 1
ATOM 7776 O O . GLN C 3 116 ? 128.829 92.669 80.170 1.00 68.61 116 GLN C O 1
ATOM 7782 N N . MET C 3 117 ? 128.111 91.554 78.348 1.00 65.20 117 MET C N 1
ATOM 7783 C CA . MET C 3 117 ? 126.841 91.215 78.981 1.00 65.20 117 MET C CA 1
ATOM 7784 C C . MET C 3 117 ? 127.027 90.190 80.091 1.00 65.20 117 MET C C 1
ATOM 7785 O O . MET C 3 117 ? 126.297 90.231 81.090 1.00 65.20 117 MET C O 1
ATOM 7790 N N . ALA C 3 118 ? 128.020 89.303 79.955 1.00 58.71 118 ALA C N 1
ATOM 7791 C CA . ALA C 3 118 ? 128.372 88.389 81.040 1.00 58.71 118 ALA C CA 1
ATOM 7792 C C . ALA C 3 118 ? 128.856 89.144 82.268 1.00 58.71 118 ALA C C 1
ATOM 7793 O O . ALA C 3 118 ? 128.416 88.875 83.396 1.00 58.71 118 ALA C O 1
ATOM 7795 N N . TYR C 3 119 ? 129.756 90.105 82.050 1.00 57.97 119 TYR C N 1
ATOM 7796 C CA . TYR C 3 119 ? 130.291 90.935 83.125 1.00 57.97 119 TYR C CA 1
ATOM 7797 C C . TYR C 3 119 ? 129.195 91.732 83.828 1.00 57.97 119 TYR C C 1
ATOM 7798 O O . TYR C 3 119 ? 129.131 91.763 85.064 1.00 57.97 119 TYR C O 1
ATOM 7807 N N . VAL C 3 120 ? 128.299 92.355 83.057 1.00 53.99 120 VAL C N 1
ATOM 7808 C CA . VAL C 3 120 ? 127.286 93.213 83.670 1.00 53.99 120 VAL C CA 1
ATOM 7809 C C . VAL C 3 120 ? 126.201 92.376 84.356 1.00 53.99 120 VAL C C 1
ATOM 7810 O O . VAL C 3 120 ? 125.688 92.769 85.411 1.00 53.99 120 VAL C O 1
ATOM 7814 N N . SER C 3 121 ? 125.887 91.184 83.831 1.00 52.61 121 SER C N 1
ATOM 7815 C CA . SER C 3 121 ? 124.936 90.306 84.513 1.00 52.61 121 SER C CA 1
ATOM 7816 C C . SER C 3 121 ? 125.495 89.787 85.835 1.00 52.61 121 SER C C 1
ATOM 7817 O O . SER C 3 121 ? 124.776 89.746 86.850 1.00 52.61 121 SER C O 1
ATOM 7820 N N . GLY C 3 122 ? 126.777 89.399 85.846 1.00 48.15 122 GLY C N 1
ATOM 7821 C CA . GLY C 3 122 ? 127.401 88.977 87.089 1.00 48.15 122 GLY C CA 1
ATOM 7822 C C . GLY C 3 122 ? 127.481 90.092 88.114 1.00 48.15 122 GLY C C 1
ATOM 7823 O O . GLY C 3 122 ? 127.210 89.878 89.301 1.00 48.15 122 GLY C O 1
ATOM 7824 N N . LEU C 3 123 ? 127.804 91.308 87.663 1.00 46.06 123 LEU C N 1
ATOM 7825 C CA . LEU C 3 123 ? 127.857 92.444 88.576 1.00 46.06 123 LEU C CA 1
ATOM 7826 C C . LEU C 3 123 ? 126.471 92.826 89.081 1.00 46.06 123 LEU C C 1
ATOM 7827 O O . LEU C 3 123 ? 126.337 93.287 90.217 1.00 46.06 123 LEU C O 1
ATOM 7832 N N . SER C 3 124 ? 125.429 92.587 88.285 1.00 46.75 124 SER C N 1
ATOM 7833 C CA . SER C 3 124 ? 124.072 92.892 88.723 1.00 46.75 124 SER C CA 1
ATOM 7834 C C . SER C 3 124 ? 123.617 91.946 89.825 1.00 46.75 124 SER C C 1
ATOM 7835 O O . SER C 3 124 ? 123.054 92.389 90.841 1.00 46.75 124 SER C O 1
ATOM 7838 N N . PHE C 3 125 ? 123.848 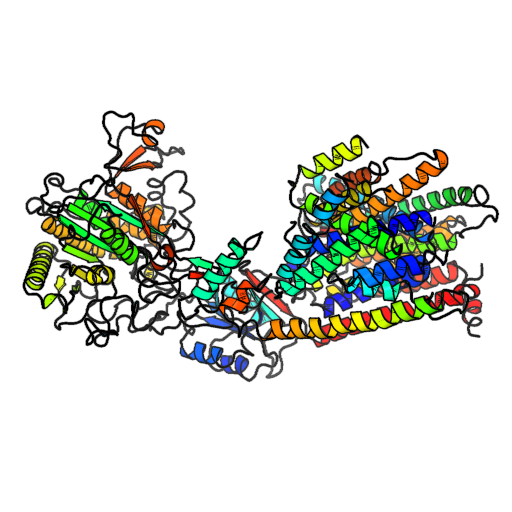90.637 89.627 1.00 44.73 125 PHE C N 1
ATOM 7839 C CA . PHE C 3 125 ? 123.608 89.660 90.691 1.00 44.73 125 PHE C CA 1
ATOM 7840 C C . PHE C 3 125 ? 124.396 89.996 91.951 1.00 44.73 125 PHE C C 1
ATOM 7841 O O . PHE C 3 125 ? 123.855 89.920 93.064 1.00 44.73 125 PHE C O 1
ATOM 7849 N N . GLY C 3 126 ? 125.658 90.413 91.786 1.00 41.76 126 GLY C N 1
ATOM 7850 C CA . GLY C 3 126 ? 126.481 90.762 92.935 1.00 41.76 126 GLY C CA 1
ATOM 7851 C C . GLY C 3 126 ? 125.955 91.951 93.711 1.00 41.76 126 GLY C C 1
ATOM 7852 O O . GLY C 3 126 ? 125.860 91.905 94.939 1.00 41.76 126 GLY C O 1
ATOM 7853 N N . ILE C 3 127 ? 125.580 93.019 93.003 1.00 40.30 127 ILE C N 1
ATOM 7854 C CA . ILE C 3 127 ? 125.126 94.237 93.666 1.00 40.30 127 ILE C CA 1
ATOM 7855 C C . ILE C 3 127 ? 123.799 94.008 94.382 1.00 40.30 127 ILE C C 1
ATOM 7856 O O . ILE C 3 127 ? 123.639 94.412 95.541 1.00 40.30 127 ILE C O 1
ATOM 7861 N N . ILE C 3 128 ? 122.859 93.290 93.755 1.00 42.56 128 ILE C N 1
ATOM 7862 C CA . ILE C 3 128 ? 121.576 93.121 94.436 1.00 42.56 128 ILE C CA 1
ATOM 7863 C C . ILE C 3 128 ? 121.681 92.108 95.585 1.00 42.56 128 ILE C C 1
ATOM 7864 O O . ILE C 3 128 ? 121.029 92.278 96.629 1.00 42.56 128 ILE C O 1
ATOM 7869 N N . SER C 3 129 ? 122.563 91.106 95.474 1.00 42.43 129 SER C N 1
ATOM 7870 C CA . SER C 3 129 ? 122.724 90.178 96.584 1.00 42.43 129 SER C CA 1
ATOM 7871 C C . SER C 3 129 ? 123.476 90.815 97.743 1.00 42.43 129 SER C C 1
ATOM 7872 O O . SER C 3 129 ? 123.167 90.535 98.905 1.00 42.43 129 SER C O 1
ATOM 7875 N N . GLY C 3 130 ? 124.424 91.709 97.458 1.00 41.98 130 GLY C N 1
ATOM 7876 C CA . GLY C 3 130 ? 125.100 92.413 98.534 1.00 41.98 130 GLY C CA 1
ATOM 7877 C C . GLY C 3 130 ? 124.207 93.424 99.229 1.00 41.98 130 GLY C C 1
ATOM 7878 O O . GLY C 3 130 ? 124.310 93.622 100.446 1.00 41.98 130 GLY C O 1
ATOM 7879 N N . VAL C 3 131 ? 123.319 94.073 98.466 1.00 43.90 131 VAL C N 1
ATOM 7880 C CA . VAL C 3 131 ? 122.327 94.971 99.054 1.00 43.90 131 VAL C CA 1
ATOM 7881 C C . VAL C 3 131 ? 121.376 94.203 99.965 1.00 43.90 131 VAL C C 1
ATOM 7882 O O . VAL C 3 131 ? 121.089 94.639 101.085 1.00 43.90 131 VAL C O 1
ATOM 7886 N N . PHE C 3 132 ? 120.921 93.024 99.544 1.00 49.28 132 PHE C N 1
ATOM 7887 C CA . PHE C 3 132 ? 120.088 92.287 100.491 1.00 49.28 132 PHE C CA 1
ATOM 7888 C C . PHE C 3 132 ? 120.884 91.564 101.570 1.00 49.28 132 PHE C C 1
ATOM 7889 O O . PHE C 3 132 ? 120.279 91.037 102.510 1.00 49.28 132 PHE C O 1
ATOM 7897 N N . SER C 3 133 ? 122.211 91.528 101.470 1.00 43.40 133 SER C N 1
ATOM 7898 C CA . SER C 3 133 ? 123.004 90.910 102.524 1.00 43.40 133 SER C CA 1
ATOM 7899 C C . SER C 3 133 ? 123.345 91.883 103.650 1.00 43.40 133 SER C C 1
ATOM 7900 O O . SER C 3 133 ? 123.296 91.501 104.824 1.00 43.40 133 SER C O 1
ATOM 7903 N N . VAL C 3 134 ? 123.703 93.132 103.338 1.00 43.99 134 VAL C N 1
ATOM 7904 C CA . VAL C 3 134 ? 124.433 93.904 104.341 1.00 43.99 134 VAL C CA 1
ATOM 7905 C C . VAL C 3 134 ? 123.737 95.203 104.754 1.00 43.99 134 VAL C C 1
ATOM 7906 O O . VAL C 3 134 ? 124.105 95.805 105.769 1.00 43.99 134 VAL C O 1
ATOM 7910 N N . ILE C 3 135 ? 122.720 95.642 104.004 1.00 49.69 135 ILE C N 1
ATOM 7911 C CA . ILE C 3 135 ? 122.146 96.971 104.240 1.00 49.69 135 ILE C CA 1
ATOM 7912 C C . ILE C 3 135 ? 121.370 97.031 105.560 1.00 49.69 135 ILE C C 1
ATOM 7913 O O . ILE C 3 135 ? 121.388 98.056 106.251 1.00 49.69 135 ILE C O 1
ATOM 7918 N N . ASN C 3 136 ? 120.749 95.927 105.978 1.00 51.73 136 ASN C N 1
ATOM 7919 C CA . ASN C 3 136 ? 120.131 95.919 107.302 1.00 51.73 136 ASN C CA 1
ATOM 7920 C C . ASN C 3 136 ? 121.169 95.833 108.415 1.00 51.73 136 ASN C C 1
ATOM 7921 O O . ASN C 3 136 ? 120.915 96.296 109.531 1.00 51.73 136 ASN C O 1
ATOM 7926 N N . ILE C 3 137 ? 122.335 95.248 108.135 1.00 43.51 137 ILE C N 1
ATOM 7927 C CA . ILE C 3 137 ? 123.396 95.178 109.135 1.00 43.51 137 ILE C CA 1
ATOM 7928 C C . ILE C 3 137 ? 124.087 96.531 109.271 1.00 43.51 137 ILE C C 1
ATOM 7929 O O . ILE C 3 137 ? 124.486 96.925 110.374 1.00 43.51 137 ILE C O 1
ATOM 7934 N N . LEU C 3 138 ? 124.203 97.279 108.171 1.00 42.60 138 LEU C N 1
ATOM 7935 C CA . LEU C 3 138 ? 124.824 98.600 108.208 1.00 42.60 138 LEU C CA 1
ATOM 7936 C C . LEU C 3 138 ? 123.994 99.629 108.960 1.00 42.60 138 LEU C C 1
ATOM 7937 O O . LEU C 3 138 ? 124.552 100.620 109.437 1.00 42.60 138 LEU C O 1
ATOM 7942 N N . ALA C 3 139 ? 122.684 99.428 109.073 1.00 47.40 139 ALA C N 1
ATOM 7943 C CA . ALA C 3 139 ? 121.859 100.357 109.832 1.00 47.40 139 ALA C CA 1
ATOM 7944 C C . ALA C 3 139 ? 122.089 100.242 111.331 1.00 47.40 139 ALA C C 1
ATOM 7945 O O . ALA C 3 139 ? 121.898 101.226 112.052 1.00 47.40 139 ALA C O 1
ATOM 7947 N N . ASP C 3 140 ? 122.495 99.069 111.813 1.00 45.81 140 ASP C N 1
ATOM 7948 C CA . ASP C 3 140 ? 122.813 98.877 113.221 1.00 45.81 140 ASP C CA 1
ATOM 7949 C C . ASP C 3 140 ? 124.204 99.371 113.584 1.00 45.81 140 ASP C C 1
ATOM 7950 O O . ASP C 3 140 ? 124.503 99.506 114.775 1.00 45.81 140 ASP C O 1
ATOM 7955 N N . ALA C 3 141 ? 125.057 99.641 112.596 1.00 40.01 141 ALA C N 1
ATOM 7956 C CA . ALA C 3 141 ? 126.394 100.160 112.844 1.00 40.01 141 ALA C CA 1
ATOM 7957 C C . ALA C 3 141 ? 126.396 101.632 113.225 1.00 40.01 141 ALA C C 1
ATOM 7958 O O . ALA C 3 141 ? 127.410 102.120 113.731 1.00 40.01 141 ALA C O 1
ATOM 7960 N N . LEU C 3 142 ? 125.292 102.346 113.001 1.00 38.89 142 LEU C N 1
ATOM 7961 C CA . LEU C 3 142 ? 125.161 103.740 113.406 1.00 38.89 142 LEU C CA 1
ATOM 7962 C C . LEU C 3 142 ? 124.823 103.915 114.879 1.00 38.89 142 LEU C C 1
ATOM 7963 O O . LEU C 3 142 ? 124.782 10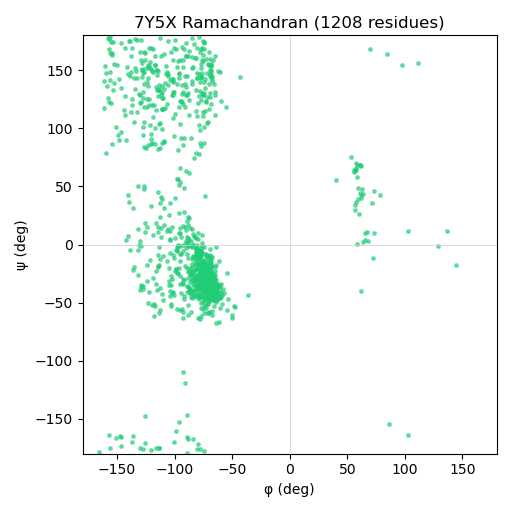5.053 115.353 1.00 38.89 142 LEU C O 1
ATOM 7968 N N . GLY C 3 143 ? 124.568 102.834 115.607 1.00 36.89 143 GLY C N 1
ATOM 7969 C CA . GLY C 3 143 ? 124.371 102.916 117.032 1.00 36.89 143 GLY C CA 1
ATOM 7970 C C . GLY C 3 143 ? 125.694 102.998 117.761 1.00 36.89 143 GLY C C 1
ATOM 7971 O O . GLY C 3 143 ? 126.760 102.799 117.172 1.00 36.89 143 GLY C O 1
ATOM 7972 N N . PRO C 3 144 ? 125.657 103.302 119.060 1.00 34.58 144 PRO C N 1
ATOM 7973 C CA . PRO C 3 144 ? 126.911 103.332 119.825 1.00 34.58 144 PRO C CA 1
ATOM 7974 C C . PRO C 3 144 ? 127.457 101.953 120.140 1.00 34.58 144 PRO C C 1
ATOM 7975 O O . PRO C 3 144 ? 128.673 101.806 120.311 1.00 34.58 144 PRO C O 1
ATOM 7979 N N . GLY C 3 145 ? 126.606 100.936 120.198 1.00 38.51 145 GLY C N 1
ATOM 7980 C CA . GLY C 3 145 ? 127.022 99.647 120.694 1.00 38.51 145 GLY C CA 1
ATOM 7981 C C . GLY C 3 145 ? 127.562 98.717 119.629 1.00 38.51 145 GLY C C 1
ATOM 7982 O O . GLY C 3 145 ? 127.351 98.910 118.435 1.00 38.51 145 GLY C O 1
ATOM 7983 N N . VAL C 3 146 ? 128.280 97.692 120.085 1.00 37.70 146 VAL C N 1
ATOM 7984 C CA . VAL C 3 146 ? 128.749 96.618 119.226 1.00 37.70 146 VAL C CA 1
ATOM 7985 C C . VAL C 3 146 ? 128.167 95.305 119.734 1.00 37.70 146 VAL C C 1
ATOM 7986 O O . VAL C 3 146 ? 127.602 95.225 120.823 1.00 37.70 146 VAL C O 1
ATOM 7990 N N . VAL C 3 147 ? 128.322 94.266 118.916 1.00 39.58 147 VAL C N 1
ATOM 7991 C CA . VAL C 3 147 ? 127.784 92.951 119.234 1.00 39.58 147 VAL C CA 1
ATOM 7992 C C . VAL C 3 147 ? 128.633 92.304 120.323 1.00 39.58 147 VAL C C 1
ATOM 7993 O O . VAL C 3 147 ? 129.864 92.417 120.321 1.00 39.58 147 VAL C O 1
ATOM 7997 N N . GLY C 3 148 ? 127.981 91.632 121.273 1.00 42.02 148 GLY C N 1
ATOM 7998 C CA . GLY C 3 148 ? 128.722 90.909 122.289 1.00 42.02 148 GLY C CA 1
ATOM 7999 C C . GLY C 3 148 ? 128.239 91.032 123.720 1.00 42.02 148 GLY C C 1
ATOM 8000 O O . GLY C 3 148 ? 128.950 90.630 124.644 1.00 42.02 148 GLY C O 1
ATOM 8001 N N . ILE C 3 149 ? 127.044 91.587 123.927 1.00 40.78 149 ILE C N 1
ATOM 8002 C CA . ILE C 3 149 ? 126.490 91.655 125.277 1.00 40.78 149 ILE C CA 1
ATOM 8003 C C . ILE C 3 149 ? 126.022 90.276 125.739 1.00 40.78 149 ILE C C 1
ATOM 8004 O O . ILE C 3 149 ? 126.018 89.984 126.941 1.00 40.78 149 ILE C O 1
ATOM 8009 N N . HIS C 3 150 ? 125.673 89.388 124.805 1.00 41.89 150 HIS C N 1
ATOM 8010 C CA . HIS C 3 150 ? 125.255 88.030 125.129 1.00 41.89 150 HIS C CA 1
ATOM 8011 C C . HIS C 3 150 ? 126.300 86.996 124.723 1.00 41.89 150 HIS C C 1
ATOM 8012 O O . HIS C 3 150 ? 125.958 85.865 124.377 1.00 41.89 150 HIS C O 1
ATOM 8019 N N . GLY C 3 151 ? 127.573 87.368 124.762 1.00 44.10 151 GLY C N 1
ATOM 8020 C CA . GLY C 3 151 ? 128.629 86.413 124.491 1.00 44.10 151 GLY C CA 1
ATOM 8021 C C . GLY C 3 151 ? 128.847 86.108 123.028 1.00 44.10 151 GLY C C 1
ATOM 8022 O O . GLY C 3 151 ? 129.025 84.941 122.660 1.00 44.10 151 GLY C O 1
ATOM 8023 N N . ASP C 3 152 ? 128.832 87.123 122.179 1.00 44.93 152 ASP C N 1
ATOM 8024 C CA . ASP C 3 152 ? 129.105 86.988 120.759 1.00 44.93 152 ASP C CA 1
ATOM 8025 C C . ASP C 3 152 ? 130.406 87.710 120.429 1.00 44.93 152 ASP C C 1
ATOM 8026 O O . ASP C 3 152 ? 131.103 88.214 121.313 1.00 44.93 152 ASP C O 1
ATOM 8031 N N . SER C 3 153 ? 130.733 87.758 119.141 1.00 41.38 153 SER C N 1
ATOM 8032 C CA . SER C 3 153 ? 132.015 88.382 118.849 1.00 41.38 153 SER C CA 1
ATOM 8033 C C . SER C 3 153 ? 131.831 89.847 118.486 1.00 41.38 153 SER C C 1
ATOM 8034 O O . SER C 3 153 ? 130.843 90.205 117.839 1.00 41.38 153 SER C O 1
ATOM 8037 N N . PRO C 3 154 ? 132.753 90.727 118.887 1.00 41.34 154 PRO C N 1
ATOM 8038 C CA . PRO C 3 154 ? 132.636 92.143 118.522 1.00 41.34 154 PRO C CA 1
ATOM 8039 C C . PRO C 3 154 ? 133.091 92.472 117.110 1.00 41.34 154 PRO C C 1
ATOM 8040 O O . PRO C 3 154 ? 133.106 93.653 116.748 1.00 41.34 154 PRO C O 1
ATOM 8044 N N . TYR C 3 155 ? 133.459 91.478 116.304 1.00 42.29 155 TYR C N 1
ATOM 8045 C CA . TYR C 3 155 ? 133.854 91.681 114.913 1.00 42.29 155 TYR C CA 1
ATOM 8046 C C . TYR C 3 155 ? 132.755 91.252 113.954 1.00 42.29 155 TYR C C 1
ATOM 8047 O O . TYR C 3 155 ? 133.034 90.725 112.882 1.00 42.29 155 TYR C O 1
ATOM 8056 N N . TYR C 3 156 ? 131.495 91.473 114.327 1.00 41.24 156 TYR C N 1
ATOM 8057 C CA . TYR C 3 156 ? 130.373 91.035 113.503 1.00 41.24 156 TYR C CA 1
ATOM 8058 C C . TYR C 3 156 ? 130.216 91.910 112.264 1.00 41.24 156 TYR C C 1
ATOM 8059 O O . TYR C 3 156 ? 130.029 91.398 111.152 1.00 41.24 156 TYR C O 1
ATOM 8068 N N . PHE C 3 157 ? 130.312 93.231 112.442 1.00 39.74 157 PHE C N 1
ATOM 8069 C CA . PHE C 3 157 ? 130.045 94.181 111.365 1.00 39.74 157 PHE C CA 1
ATOM 8070 C C . PHE C 3 157 ? 131.122 94.114 110.288 1.00 39.74 157 PHE C C 1
ATOM 8071 O O . PHE C 3 157 ? 130.821 94.084 109.085 1.00 39.74 157 PHE C O 1
ATOM 8079 N N . LEU C 3 158 ? 132.385 94.082 110.714 1.00 38.72 158 LEU C N 1
ATOM 8080 C CA . LEU C 3 158 ? 133.511 94.041 109.789 1.00 38.72 158 LEU C CA 1
ATOM 8081 C C . LEU C 3 158 ? 133.535 92.737 108.999 1.00 38.72 158 LEU C C 1
ATOM 8082 O O . LEU C 3 158 ? 133.804 92.739 107.791 1.00 38.72 158 LEU C O 1
ATOM 8087 N N . THR C 3 159 ? 133.216 91.620 109.655 1.00 41.14 159 THR C N 1
ATOM 8088 C CA . THR C 3 159 ? 133.211 90.335 108.970 1.00 41.14 159 THR C CA 1
ATOM 8089 C C . THR C 3 159 ? 132.022 90.220 108.025 1.00 41.14 159 THR C C 1
ATOM 8090 O O . THR C 3 159 ? 132.144 89.620 106.951 1.00 41.14 159 THR C O 1
ATOM 8094 N N . SER C 3 160 ? 130.886 90.832 108.373 1.00 39.92 160 SER C N 1
ATOM 8095 C CA . SER C 3 160 ? 129.770 90.882 107.434 1.00 39.92 160 SER C CA 1
ATOM 8096 C C . SER C 3 160 ? 130.101 91.726 106.207 1.00 39.92 160 SER C C 1
ATOM 8097 O O . SER C 3 160 ? 129.698 91.374 105.090 1.00 39.92 160 SER C O 1
ATOM 8100 N N . ALA C 3 161 ? 130.869 92.803 106.387 1.00 38.59 161 ALA C N 1
ATOM 8101 C CA . ALA C 3 161 ? 131.312 93.607 105.249 1.00 38.59 161 ALA C CA 1
ATOM 8102 C C . ALA C 3 161 ? 132.258 92.823 104.340 1.00 38.59 161 ALA C C 1
ATOM 8103 O O . ALA C 3 161 ? 132.100 92.825 103.109 1.00 38.59 161 ALA C O 1
ATOM 8105 N N . PHE C 3 162 ? 133.242 92.138 104.932 1.00 40.19 162 PHE C N 1
ATOM 8106 C CA . PHE C 3 162 ? 134.174 91.340 104.135 1.00 40.19 162 PHE C CA 1
ATOM 8107 C C . PHE C 3 162 ? 133.537 90.103 103.516 1.00 40.19 162 PHE C C 1
ATOM 8108 O O . PHE C 3 162 ? 134.075 89.581 102.537 1.00 40.19 162 PHE C O 1
ATOM 8116 N N . LEU C 3 163 ? 132.421 89.617 104.052 1.00 39.62 163 LEU C N 1
ATOM 8117 C CA . LEU C 3 163 ? 131.704 88.543 103.376 1.00 39.62 163 LEU C CA 1
ATOM 8118 C C . LEU C 3 163 ? 130.863 89.070 102.223 1.00 39.62 163 LEU C C 1
ATOM 8119 O O . LEU C 3 163 ? 130.785 88.425 101.170 1.00 39.62 163 LEU C O 1
ATOM 8124 N N . THR C 3 164 ? 130.242 90.242 102.404 1.00 39.18 164 THR C N 1
ATOM 8125 C CA . THR C 3 164 ? 129.443 90.850 101.343 1.00 39.18 164 THR C CA 1
ATOM 8126 C C . THR C 3 164 ? 130.294 91.203 100.125 1.00 39.18 164 THR C C 1
ATOM 8127 O O . THR C 3 164 ? 129.884 90.950 98.982 1.00 39.18 164 THR C O 1
ATOM 8131 N N . ALA C 3 165 ? 131.499 91.745 100.353 1.00 39.82 165 ALA C N 1
ATOM 8132 C CA . ALA C 3 165 ? 132.382 92.093 99.237 1.00 39.82 165 ALA C CA 1
ATOM 8133 C C . ALA C 3 165 ? 132.827 90.856 98.458 1.00 39.82 165 ALA C C 1
ATOM 8134 O O . ALA C 3 165 ? 132.897 90.878 97.218 1.00 39.82 165 ALA C O 1
ATOM 8136 N N . ALA C 3 166 ? 133.090 89.759 99.170 1.00 39.99 166 ALA C N 1
ATOM 8137 C CA . ALA C 3 166 ? 133.474 88.517 98.513 1.00 39.99 166 ALA C CA 1
ATOM 8138 C C . ALA C 3 166 ? 132.317 87.923 97.722 1.00 39.99 166 ALA C C 1
ATOM 8139 O O . ALA C 3 166 ? 132.530 87.373 96.640 1.00 39.99 166 ALA C O 1
ATOM 8141 N N . ILE C 3 167 ? 131.087 88.041 98.234 1.00 39.51 167 ILE C N 1
ATOM 8142 C CA . ILE C 3 167 ? 129.914 87.562 97.497 1.00 39.51 167 ILE C CA 1
ATOM 8143 C C . ILE C 3 167 ? 129.707 88.362 96.211 1.00 39.51 167 ILE C C 1
ATOM 8144 O O . ILE C 3 167 ? 129.395 87.791 95.153 1.00 39.51 167 ILE C O 1
ATOM 8149 N N . ILE C 3 168 ? 129.930 89.683 96.268 1.00 38.49 168 ILE C N 1
ATOM 8150 C CA . ILE C 3 168 ? 129.802 90.529 95.076 1.00 38.49 168 ILE C CA 1
ATOM 8151 C C . ILE C 3 168 ? 130.833 90.139 94.017 1.00 38.49 168 ILE C C 1
ATOM 8152 O O . ILE C 3 168 ? 130.497 89.951 92.835 1.00 38.49 168 ILE C O 1
ATOM 8157 N N . LEU C 3 169 ? 132.096 89.970 94.433 1.00 40.59 169 LEU C N 1
ATOM 8158 C CA . LEU C 3 169 ? 133.140 89.582 93.484 1.00 40.59 169 LEU C CA 1
ATOM 8159 C C . LEU C 3 169 ? 132.919 88.175 92.935 1.00 40.59 169 LEU C C 1
ATOM 8160 O O . LEU C 3 169 ? 133.182 87.922 91.752 1.00 40.59 169 LEU C O 1
ATOM 8165 N N . LEU C 3 170 ? 132.397 87.261 93.759 1.00 42.95 170 LEU C N 1
ATOM 8166 C CA . LEU C 3 170 ? 132.134 85.906 93.287 1.00 42.95 170 LEU C CA 1
ATOM 8167 C C . LEU C 3 170 ? 131.016 85.871 92.256 1.00 42.95 170 LEU C C 1
ATOM 8168 O O . LEU C 3 170 ? 131.118 85.134 91.275 1.00 42.95 170 LEU C O 1
ATOM 8173 N N . HIS C 3 171 ? 129.950 86.657 92.449 1.00 42.18 171 HIS C N 1
ATOM 8174 C CA . HIS C 3 171 ? 128.911 86.729 91.420 1.00 42.18 171 HIS C CA 1
ATOM 8175 C C . HIS C 3 171 ? 129.435 87.350 90.130 1.00 42.18 171 HIS C C 1
ATOM 8176 O O . HIS C 3 171 ? 129.095 86.885 89.032 1.00 42.18 171 HIS C O 1
ATOM 8183 N N . THR C 3 172 ? 130.292 88.375 90.247 1.00 44.06 172 THR C N 1
ATOM 8184 C CA . THR C 3 172 ? 130.869 89.013 89.063 1.00 44.06 172 THR C CA 1
ATOM 8185 C C . THR C 3 172 ? 131.763 88.053 88.279 1.00 44.06 172 THR C C 1
ATOM 8186 O O . THR C 3 172 ? 131.794 88.099 87.045 1.00 44.06 172 THR C O 1
ATOM 8190 N N . PHE C 3 173 ? 132.451 87.145 88.969 1.00 47.49 173 PHE C N 1
ATOM 8191 C CA . PHE C 3 173 ? 133.307 86.186 88.271 1.00 47.49 173 PHE C CA 1
ATOM 8192 C C . PHE C 3 173 ? 132.496 85.009 87.730 1.00 47.49 173 PHE C C 1
ATOM 8193 O O . PHE C 3 173 ? 132.761 84.509 86.623 1.00 47.49 173 PHE C O 1
ATOM 8201 N N . TRP C 3 174 ? 131.507 84.565 88.516 1.00 47.49 174 TRP C N 1
ATOM 8202 C CA . TRP C 3 174 ? 130.631 83.463 88.146 1.00 47.49 174 TRP C CA 1
ATOM 8203 C C . TRP C 3 174 ? 129.819 83.770 86.903 1.00 47.49 174 TRP C C 1
ATOM 8204 O O . TRP C 3 174 ? 129.546 82.859 86.121 1.00 47.49 174 TRP C O 1
ATOM 8215 N N . GLY C 3 175 ? 129.430 85.033 86.700 1.00 53.43 175 GLY C N 1
ATOM 8216 C CA . GLY C 3 175 ? 128.696 85.386 85.490 1.00 53.43 175 GLY C CA 1
ATOM 8217 C C . GLY C 3 175 ? 129.505 85.175 84.221 1.00 53.43 175 GLY C C 1
ATOM 8218 O O . GLY C 3 175 ? 129.017 84.585 83.249 1.00 53.43 175 GLY C O 1
ATOM 8219 N N . VAL C 3 176 ? 130.764 85.627 84.232 1.00 53.61 176 VAL C N 1
ATOM 8220 C CA . VAL C 3 176 ? 131.657 85.472 83.085 1.00 53.61 176 VAL C CA 1
ATOM 8221 C C . VAL C 3 176 ? 131.917 83.995 82.805 1.00 53.61 176 VAL C C 1
ATOM 8222 O O . VAL C 3 176 ? 131.789 83.526 81.659 1.00 53.61 176 VAL C O 1
ATOM 8226 N N . VAL C 3 177 ? 132.249 83.237 83.861 1.00 55.28 177 VAL C N 1
ATOM 8227 C CA . VAL C 3 177 ? 132.586 81.826 83.687 1.00 55.28 177 VAL C CA 1
ATOM 8228 C C . VAL C 3 177 ? 131.352 81.031 83.270 1.00 55.28 177 VAL C C 1
ATOM 8229 O O . VAL C 3 177 ? 131.429 80.141 82.411 1.00 55.28 177 VAL C O 1
ATOM 8233 N N . PHE C 3 178 ? 130.184 81.423 83.779 1.00 56.00 178 PHE C N 1
ATOM 8234 C CA . PHE C 3 178 ? 128.931 80.754 83.466 1.00 56.00 178 PHE C CA 1
ATOM 8235 C C . PHE C 3 178 ? 128.544 80.952 82.006 1.00 56.00 178 PHE C C 1
ATOM 8236 O O . PHE C 3 178 ? 128.159 79.990 81.327 1.00 56.00 178 PHE C O 1
ATOM 8244 N N . PHE C 3 179 ? 128.643 82.188 81.497 1.00 59.03 179 PHE C N 1
ATOM 8245 C CA . PHE C 3 179 ? 128.214 82.401 80.116 1.00 59.03 179 PHE C CA 1
ATOM 8246 C C . PHE C 3 179 ? 129.214 81.806 79.133 1.00 59.03 179 PHE C C 1
ATOM 8247 O O . PHE C 3 179 ? 128.813 81.288 78.083 1.00 59.03 179 PHE C O 1
ATOM 8255 N N . ASP C 3 180 ? 130.515 81.839 79.456 1.00 66.94 180 ASP C N 1
ATOM 8256 C CA . ASP C 3 180 ? 131.459 81.178 78.559 1.00 66.94 180 ASP C CA 1
ATOM 8257 C C . ASP C 3 180 ? 131.339 79.659 78.626 1.00 66.94 180 ASP C C 1
ATOM 8258 O O . ASP C 3 180 ? 131.661 78.978 77.648 1.00 66.94 180 ASP C O 1
ATOM 8263 N N . ALA C 3 181 ? 130.854 79.108 79.739 1.00 67.15 181 ALA C N 1
ATOM 8264 C CA . ALA C 3 181 ? 130.560 77.681 79.765 1.00 67.15 181 ALA C CA 1
ATOM 8265 C C . ALA C 3 181 ? 129.316 77.364 78.946 1.00 67.15 181 ALA C C 1
ATOM 8266 O O . ALA C 3 181 ? 129.250 76.323 78.282 1.00 67.15 181 ALA C O 1
ATOM 8268 N N . CYS C 3 182 ? 128.325 78.258 78.969 1.00 67.50 182 CYS C N 1
ATOM 8269 C CA . CYS C 3 182 ? 127.093 78.016 78.223 1.00 67.50 182 CYS C CA 1
ATOM 8270 C C . CYS C 3 182 ? 127.274 78.215 76.721 1.00 67.50 182 CYS C C 1
ATOM 8271 O O . CYS C 3 182 ? 126.503 77.656 75.933 1.00 67.50 182 CYS C O 1
ATOM 8274 N N . GLU C 3 183 ? 128.261 79.013 76.303 1.00 74.74 183 GLU C N 1
ATOM 8275 C CA . GLU C 3 183 ? 128.524 79.187 74.874 1.00 74.74 183 GLU C CA 1
ATOM 8276 C C . GLU C 3 183 ? 129.098 77.924 74.252 1.00 74.74 183 GLU C C 1
ATOM 8277 O O . GLU C 3 183 ? 128.523 77.359 73.315 1.00 74.74 183 GLU C O 1
ATOM 8283 N N . ARG C 3 184 ? 130.241 77.470 74.758 1.00 78.05 184 ARG C N 1
ATOM 8284 C CA . ARG C 3 184 ? 131.033 76.418 74.133 1.00 78.05 184 ARG C CA 1
ATOM 8285 C C . ARG C 3 184 ? 130.501 75.014 74.396 1.00 78.05 184 ARG C C 1
ATOM 8286 O O . ARG C 3 184 ? 131.205 74.052 74.068 1.00 78.05 184 ARG C O 1
ATOM 8294 N N . ARG C 3 185 ? 129.299 74.895 74.976 1.00 80.01 185 ARG C N 1
ATOM 8295 C CA . ARG C 3 185 ? 128.659 73.627 75.345 1.00 80.01 185 ARG C CA 1
ATOM 8296 C C . ARG C 3 185 ? 129.529 72.794 76.283 1.00 80.01 185 ARG C C 1
ATOM 8297 O O . ARG C 3 185 ? 129.531 71.564 76.215 1.00 80.01 185 ARG C O 1
ATOM 8305 N N . ARG C 3 186 ? 130.286 73.459 77.154 1.00 77.52 186 ARG C N 1
ATOM 8306 C CA . ARG C 3 186 ? 131.060 72.782 78.188 1.00 77.52 186 ARG C CA 1
ATOM 8307 C C . ARG C 3 186 ? 130.206 72.732 79.445 1.00 77.52 186 ARG C C 1
ATOM 8308 O O . ARG C 3 186 ? 129.801 73.773 79.972 1.00 77.52 186 ARG C O 1
ATOM 8316 N N . TYR C 3 187 ? 129.931 71.525 79.926 1.00 78.10 187 TYR C N 1
ATOM 8317 C CA . TYR C 3 187 ? 129.035 71.331 81.053 1.00 78.10 187 TYR C CA 1
ATOM 8318 C C . TYR C 3 187 ? 129.743 70.786 82.283 1.00 78.10 187 TYR C C 1
ATOM 8319 O O . TYR C 3 187 ? 129.103 70.618 83.325 1.00 78.10 187 TYR C O 1
ATOM 8328 N N . TRP C 3 188 ? 131.043 70.507 82.193 1.00 76.75 188 TRP C N 1
ATOM 8329 C CA . TRP C 3 188 ? 131.803 70.179 83.392 1.00 76.75 188 TRP C CA 1
ATOM 8330 C C . TRP C 3 188 ? 132.136 71.431 84.191 1.00 76.75 188 TRP C C 1
ATOM 8331 O O . TRP C 3 188 ? 132.167 71.394 85.425 1.00 76.75 188 TRP C O 1
ATOM 8342 N N . ALA C 3 189 ? 132.383 72.551 83.505 1.00 69.73 189 ALA C N 1
ATOM 8343 C CA . ALA C 3 189 ? 132.574 73.819 84.198 1.00 69.73 189 ALA C CA 1
ATOM 8344 C C . ALA C 3 189 ? 131.250 74.385 84.692 1.00 69.73 189 ALA C C 1
ATOM 8345 O O . ALA C 3 189 ? 131.222 75.132 85.683 1.00 69.73 189 ALA C O 1
ATOM 8347 N N . LEU C 3 190 ? 130.150 74.026 84.022 1.00 66.01 190 LEU C N 1
ATOM 8348 C CA . LEU C 3 190 ? 128.826 74.457 84.451 1.00 66.01 190 LEU C CA 1
ATOM 8349 C C . LEU C 3 190 ? 128.459 73.837 85.791 1.00 66.01 190 LEU C C 1
ATOM 8350 O O . LEU C 3 190 ? 127.717 74.436 86.576 1.00 66.01 190 LEU C O 1
ATOM 8355 N N . GLY C 3 191 ? 128.976 72.639 86.068 1.00 63.27 191 GLY C N 1
ATOM 8356 C CA . GLY C 3 191 ? 128.832 72.068 87.390 1.00 63.27 191 GLY C CA 1
ATOM 8357 C C . GLY C 3 191 ? 129.784 72.663 88.400 1.00 63.27 191 GLY C C 1
ATOM 8358 O O . GLY C 3 191 ? 129.453 72.743 89.584 1.00 63.27 191 GLY C O 1
ATOM 8359 N N . LEU C 3 192 ? 130.965 73.103 87.957 1.00 61.10 192 LEU C N 1
ATOM 8360 C CA . LEU C 3 192 ? 131.918 73.695 88.888 1.00 61.10 192 LEU C CA 1
ATOM 8361 C C . LEU C 3 192 ? 131.459 75.060 89.380 1.00 61.10 192 LEU C C 1
ATOM 8362 O O . LEU C 3 192 ? 131.739 75.419 90.528 1.00 61.10 192 LEU C O 1
ATOM 8367 N N . VAL C 3 193 ? 130.729 75.814 88.554 1.00 57.12 193 VAL C N 1
ATOM 8368 C CA . VAL C 3 193 ? 130.229 77.118 88.992 1.00 57.12 193 VAL C CA 1
ATOM 8369 C C . VAL C 3 193 ? 129.157 76.952 90.067 1.00 57.12 193 VAL C C 1
ATOM 8370 O O . VAL C 3 193 ? 129.199 77.608 91.118 1.00 57.12 193 VAL C O 1
ATOM 8374 N N . VAL C 3 194 ? 128.204 76.044 89.842 1.00 55.22 194 VAL C N 1
ATOM 8375 C CA . VAL C 3 194 ? 127.151 75.832 90.831 1.00 55.22 194 VAL C CA 1
ATOM 8376 C C . VAL C 3 194 ? 127.703 75.109 92.060 1.00 55.22 194 VAL C C 1
ATOM 8377 O O . VAL C 3 194 ? 127.237 75.340 93.184 1.00 55.22 194 VAL C O 1
ATOM 8381 N N . GLY C 3 195 ? 128.760 74.309 91.895 1.00 54.48 195 GLY C N 1
ATOM 8382 C CA . GLY C 3 195 ? 129.397 73.697 93.047 1.00 54.48 195 GLY C CA 1
ATOM 8383 C C . GLY C 3 195 ? 130.160 74.697 93.891 1.00 54.48 195 GLY C C 1
ATOM 8384 O O . GLY C 3 195 ? 130.161 74.607 95.118 1.00 54.48 195 GLY C O 1
ATOM 8385 N N . SER C 3 196 ? 130.798 75.680 93.249 1.00 53.00 196 SER C N 1
ATOM 8386 C CA . SER C 3 196 ? 131.458 76.734 94.008 1.00 53.00 196 SER C CA 1
ATOM 8387 C C . SER C 3 196 ? 130.448 77.645 94.690 1.00 53.00 196 SER C C 1
ATOM 8388 O O . SER C 3 196 ? 130.720 78.145 95.787 1.00 53.00 196 SER C O 1
ATOM 8391 N N . HIS C 3 197 ? 129.277 77.849 94.075 1.00 49.80 197 HIS C N 1
ATOM 8392 C CA . HIS C 3 197 ? 128.225 78.621 94.734 1.00 49.80 197 HIS C CA 1
ATOM 8393 C C . HIS C 3 197 ? 127.714 77.887 95.969 1.00 49.80 197 HIS C C 1
ATOM 8394 O O . HIS C 3 197 ? 127.557 78.488 97.041 1.00 49.80 197 HIS C O 1
ATOM 8401 N N . LEU C 3 198 ? 127.468 76.576 95.831 1.00 50.48 198 LEU C N 1
ATOM 8402 C CA . LEU C 3 198 ? 127.070 75.743 96.964 1.00 50.48 198 LEU C CA 1
ATOM 8403 C C . LEU C 3 198 ? 128.144 75.707 98.042 1.00 50.48 198 LEU C C 1
ATOM 8404 O O . LEU C 3 198 ? 127.830 75.699 99.234 1.00 50.48 198 LEU C O 1
ATOM 8409 N N . LEU C 3 199 ? 129.417 75.716 97.643 1.00 48.94 199 LEU C N 1
ATOM 8410 C CA . LEU C 3 199 ? 130.508 75.638 98.608 1.00 48.94 199 LEU C CA 1
ATOM 8411 C C . LEU C 3 199 ? 130.635 76.934 99.403 1.00 48.94 199 LEU C C 1
ATOM 8412 O O . LEU C 3 199 ? 130.771 76.907 100.632 1.00 48.94 199 LEU C O 1
ATOM 8417 N N . THR C 3 200 ? 130.571 78.081 98.723 1.00 50.81 200 THR C N 1
ATOM 8418 C CA . THR C 3 200 ? 130.644 79.350 99.436 1.00 50.81 200 THR C CA 1
ATOM 8419 C C . THR C 3 200 ? 129.367 79.667 100.202 1.00 50.81 200 THR C C 1
ATOM 8420 O O . THR C 3 200 ? 129.403 80.501 101.112 1.00 50.81 200 THR C O 1
ATOM 8424 N N . SER C 3 201 ? 128.243 79.034 99.864 1.00 51.52 201 SER C N 1
ATOM 8425 C CA . SER C 3 201 ? 127.066 79.174 100.712 1.00 51.52 201 SER C CA 1
ATOM 8426 C C . SER C 3 201 ? 127.106 78.224 101.902 1.00 51.52 201 SER C C 1
ATOM 8427 O O . SER C 3 201 ? 126.566 78.544 102.964 1.00 51.52 201 SER C O 1
ATOM 8430 N N . GLY C 3 202 ? 127.733 77.056 101.746 1.00 53.22 202 GLY C N 1
ATOM 8431 C CA . GLY C 3 202 ? 127.842 76.127 102.851 1.00 53.22 202 GLY C CA 1
ATOM 8432 C C . GLY C 3 202 ? 128.884 76.518 103.872 1.00 53.22 202 GLY C C 1
ATOM 8433 O O . GLY C 3 202 ? 128.728 76.215 105.057 1.00 53.22 202 GLY C O 1
ATOM 8434 N N . LEU C 3 203 ? 129.949 77.202 103.444 1.00 51.63 203 LEU C N 1
ATOM 8435 C CA . LEU C 3 203 ? 130.987 77.619 104.384 1.00 51.63 203 LEU C CA 1
ATOM 8436 C C . LEU C 3 203 ? 130.530 78.696 105.358 1.00 51.63 203 LEU C C 1
ATOM 8437 O O . LEU C 3 203 ? 131.237 78.951 106.334 1.00 51.63 203 LEU C O 1
ATOM 8442 N N . THR C 3 204 ? 129.382 79.328 105.136 1.00 52.06 204 THR C N 1
ATOM 8443 C CA . THR C 3 204 ? 128.798 80.216 106.127 1.00 52.06 204 THR C CA 1
ATOM 8444 C C . THR C 3 204 ? 127.927 79.478 107.139 1.00 52.06 204 THR C C 1
ATOM 8445 O O . THR C 3 204 ? 127.151 80.119 107.851 1.00 52.06 204 THR C O 1
ATOM 8449 N N . PHE C 3 205 ? 128.014 78.151 107.199 1.00 57.36 205 PHE C N 1
ATOM 8450 C CA . PHE C 3 205 ? 127.434 77.393 108.300 1.00 57.36 205 PHE C CA 1
ATOM 8451 C C . PHE C 3 205 ? 128.423 77.191 109.436 1.00 57.36 205 PHE C C 1
ATOM 8452 O O . PHE C 3 205 ? 128.010 76.871 110.555 1.00 57.36 205 PHE C O 1
ATOM 8460 N N . LEU C 3 206 ? 129.716 77.367 109.163 1.00 55.73 206 LEU C N 1
ATOM 8461 C CA . LEU C 3 206 ? 130.764 77.431 110.172 1.00 55.73 206 LEU C CA 1
ATOM 8462 C C . LEU C 3 206 ? 131.031 78.858 110.614 1.00 55.73 206 LEU C C 1
ATOM 8463 O O . LEU C 3 206 ? 132.150 79.175 111.038 1.00 55.73 206 LEU C O 1
ATOM 8468 N N . ASN C 3 207 ? 130.019 79.725 110.530 1.00 55.12 207 ASN C N 1
ATOM 8469 C CA . ASN C 3 207 ? 130.286 81.157 110.416 1.00 55.12 207 ASN C CA 1
ATOM 8470 C C . ASN C 3 207 ? 130.703 81.844 111.716 1.00 55.12 207 ASN C C 1
ATOM 8471 O O . ASN C 3 207 ? 131.512 82.779 111.633 1.00 55.12 207 ASN C O 1
ATOM 8476 N N . PRO C 3 208 ? 130.213 81.488 112.918 1.00 55.05 208 PRO C N 1
ATOM 8477 C CA . PRO C 3 208 ? 130.815 82.091 114.128 1.00 55.05 208 PRO C CA 1
ATOM 8478 C C . PRO C 3 208 ? 132.300 81.783 114.347 1.00 55.05 208 PRO C C 1
ATOM 8479 O O . PRO C 3 208 ? 132.937 82.474 115.150 1.00 55.05 208 PRO C O 1
ATOM 8483 N N . TRP C 3 209 ? 132.871 80.800 113.647 1.00 58.53 209 TRP C N 1
ATOM 8484 C CA . TRP C 3 209 ? 134.308 80.540 113.681 1.00 58.53 209 TRP C CA 1
ATOM 8485 C C . TRP C 3 209 ? 134.936 81.136 112.423 1.00 58.53 209 TRP C C 1
ATOM 8486 O O . TRP C 3 209 ? 134.999 80.521 111.358 1.00 58.53 209 TRP C O 1
ATOM 8497 N N . TYR C 3 210 ? 135.409 82.380 112.571 1.00 53.91 210 TYR C N 1
ATOM 8498 C CA . TYR C 3 210 ? 135.877 83.199 111.454 1.00 53.91 210 TYR C CA 1
ATOM 8499 C C . TYR C 3 210 ? 137.166 82.679 110.824 1.00 53.91 210 TYR C C 1
ATOM 8500 O O . TYR C 3 210 ? 137.485 83.066 109.696 1.00 53.91 210 TYR C O 1
ATOM 8509 N N . GLU C 3 211 ? 137.914 81.822 111.525 1.00 61.60 211 GLU C N 1
ATOM 8510 C CA . GLU C 3 211 ? 139.195 81.332 111.028 1.00 61.60 211 GLU C CA 1
ATOM 8511 C C . GLU C 3 211 ? 139.054 80.365 109.862 1.00 61.60 211 GLU C C 1
ATOM 8512 O O . GLU C 3 211 ? 140.021 80.175 109.118 1.00 61.60 211 GLU C O 1
ATOM 8518 N N . ALA C 3 212 ? 137.886 79.754 109.687 1.00 56.08 212 ALA C N 1
ATOM 8519 C CA . ALA C 3 212 ? 137.708 78.784 108.616 1.00 56.08 212 ALA C CA 1
ATOM 8520 C C . ALA C 3 212 ? 136.467 79.053 107.781 1.00 56.08 212 ALA C C 1
ATOM 8521 O O . ALA C 3 212 ? 136.161 78.256 106.887 1.00 56.08 212 ALA C O 1
ATOM 8523 N N . SER C 3 213 ? 135.732 80.126 108.061 1.00 53.47 213 SER C N 1
ATOM 8524 C CA . SER C 3 213 ? 134.565 80.491 107.275 1.00 53.47 213 SER C CA 1
ATOM 8525 C C . SER C 3 213 ? 134.760 81.769 106.478 1.00 53.47 213 SER C C 1
ATOM 8526 O O . SER C 3 213 ? 133.793 82.259 105.892 1.00 53.47 213 SER C O 1
ATOM 8529 N N . LEU C 3 214 ? 135.960 82.343 106.466 1.00 51.84 214 LEU C N 1
ATOM 8530 C CA . LEU C 3 214 ? 136.188 83.588 105.748 1.00 51.84 214 LEU C CA 1
ATOM 8531 C C . LEU C 3 214 ? 137.401 83.465 104.839 1.00 51.84 214 LEU C C 1
ATOM 8532 O O . LEU C 3 214 ? 137.421 84.020 103.738 1.00 51.84 214 LEU C O 1
ATOM 8537 N N . LEU C 3 215 ? 138.404 82.722 105.275 1.00 52.85 215 LEU C N 1
ATOM 8538 C CA . LEU C 3 215 ? 139.608 82.513 104.476 1.00 52.85 215 LEU C CA 1
ATOM 8539 C C . LEU C 3 215 ? 139.429 81.525 103.314 1.00 52.85 215 LEU C C 1
ATOM 8540 O O . LEU C 3 215 ? 139.995 81.782 102.241 1.00 52.85 215 LEU C O 1
ATOM 8545 N N . PRO C 3 216 ? 138.689 80.404 103.437 1.00 51.64 216 PRO C N 1
ATOM 8546 C CA . PRO C 3 216 ? 138.399 79.637 102.212 1.00 51.64 216 PRO C CA 1
ATOM 8547 C C . PRO C 3 216 ? 137.497 80.363 101.228 1.00 51.64 216 PRO C C 1
ATOM 8548 O O . PRO C 3 216 ? 137.587 80.090 100.026 1.00 51.64 216 PRO C O 1
ATOM 8552 N N . ILE C 3 217 ? 136.655 81.294 101.685 1.00 49.95 217 ILE C N 1
ATOM 8553 C CA . ILE C 3 217 ? 135.821 82.049 100.753 1.00 49.95 217 ILE C CA 1
ATOM 8554 C C . ILE C 3 217 ? 136.670 83.004 99.918 1.00 49.95 217 ILE C C 1
ATOM 8555 O O . ILE C 3 217 ? 136.480 83.115 98.701 1.00 49.95 217 ILE C O 1
ATOM 8560 N N . TYR C 3 218 ? 137.666 83.649 100.526 1.00 48.14 218 TYR C N 1
ATOM 8561 C CA . TYR C 3 218 ? 138.595 84.435 99.719 1.00 48.14 218 TYR C CA 1
ATOM 8562 C C . TYR C 3 218 ? 139.550 83.574 98.904 1.00 48.14 218 TYR C C 1
ATOM 8563 O O . TYR C 3 218 ? 140.017 84.032 97.857 1.00 48.14 218 TYR C O 1
ATOM 8572 N N . ALA C 3 219 ? 139.829 82.338 99.332 1.00 50.88 219 ALA C N 1
ATOM 8573 C CA . ALA C 3 219 ? 140.580 81.424 98.473 1.00 50.88 219 ALA C CA 1
ATOM 8574 C C . ALA C 3 219 ? 139.801 81.091 97.202 1.00 50.88 219 ALA C C 1
ATOM 8575 O O . ALA C 3 219 ? 140.355 81.131 96.092 1.00 50.88 219 ALA C O 1
ATOM 8577 N N . VAL C 3 220 ? 138.506 80.788 97.350 1.00 52.56 220 VAL C N 1
ATOM 8578 C CA . VAL C 3 220 ? 137.631 80.556 96.204 1.00 52.56 220 VAL C CA 1
ATOM 8579 C C . VAL C 3 220 ? 137.489 81.823 95.363 1.00 52.56 220 VAL C C 1
ATOM 8580 O O . VAL C 3 220 ? 137.446 81.750 94.131 1.00 52.56 220 VAL C O 1
ATOM 8584 N N . THR C 3 221 ? 137.483 82.998 96.001 1.00 50.85 221 THR C N 1
ATOM 8585 C CA . THR C 3 221 ? 137.369 84.255 95.265 1.00 50.85 221 THR C CA 1
ATOM 8586 C C . THR C 3 221 ? 138.606 84.522 94.411 1.00 50.85 221 THR C C 1
ATOM 8587 O O . THR C 3 221 ? 138.483 84.928 93.251 1.00 50.85 221 THR C O 1
ATOM 8591 N N . VAL C 3 222 ? 139.800 84.257 94.949 1.00 55.40 222 VAL C N 1
ATOM 8592 C CA . VAL C 3 222 ? 141.027 84.445 94.175 1.00 55.40 222 VAL C CA 1
ATOM 8593 C C . VAL C 3 222 ? 141.123 83.424 93.042 1.00 55.40 222 VAL C C 1
ATOM 8594 O O . VAL C 3 222 ? 141.483 83.773 91.906 1.00 55.40 222 VAL C O 1
ATOM 8598 N N . SER C 3 223 ? 140.764 82.162 93.312 1.00 59.00 223 SER C N 1
ATOM 8599 C CA . SER C 3 223 ? 140.819 81.141 92.265 1.00 59.00 223 SER C CA 1
ATOM 8600 C C . SER C 3 223 ? 139.788 81.402 91.169 1.00 59.00 223 SER C C 1
ATOM 8601 O O . SER C 3 223 ? 140.070 81.216 89.977 1.00 59.00 223 SER C O 1
ATOM 8604 N N . MET C 3 224 ? 138.613 81.897 91.548 1.00 57.09 224 MET C N 1
ATOM 8605 C CA . MET C 3 224 ? 137.575 82.196 90.578 1.00 57.09 224 MET C CA 1
ATOM 8606 C C . MET C 3 224 ? 137.881 83.476 89.813 1.00 57.09 224 MET C C 1
ATOM 8607 O O . MET C 3 224 ? 137.489 83.603 88.651 1.00 57.09 224 MET C O 1
ATOM 8612 N N . GLY C 3 225 ? 138.617 84.407 90.422 1.00 60.35 225 GLY C N 1
ATOM 8613 C CA . GLY C 3 225 ? 139.076 85.569 89.683 1.00 60.35 225 GLY C CA 1
ATOM 8614 C C . GLY C 3 225 ? 140.143 85.222 88.669 1.00 60.35 225 GLY C C 1
ATOM 8615 O O . GLY C 3 225 ? 140.152 85.758 87.559 1.00 60.35 225 GLY C O 1
ATOM 8616 N N . LEU C 3 226 ? 141.038 84.297 89.024 1.00 64.93 226 LEU C N 1
ATOM 8617 C CA . LEU C 3 226 ? 142.029 83.816 88.066 1.00 64.93 226 LEU C CA 1
ATOM 8618 C C . LEU C 3 226 ? 141.366 83.058 86.920 1.00 64.93 226 LEU C C 1
ATOM 8619 O O . LEU C 3 226 ? 141.769 83.197 85.756 1.00 64.93 226 LEU C O 1
ATOM 8624 N N . TRP C 3 227 ? 140.316 82.292 87.221 1.00 66.51 227 TRP C N 1
ATOM 8625 C CA . TRP C 3 227 ? 139.645 81.549 86.162 1.00 66.51 227 TRP C CA 1
ATOM 8626 C C . TRP C 3 227 ? 138.754 82.443 85.308 1.00 66.51 227 TRP C C 1
ATOM 8627 O O . TRP C 3 227 ? 138.623 82.196 84.108 1.00 66.51 227 TRP C O 1
ATOM 8638 N N . ALA C 3 228 ? 138.180 83.507 85.872 1.00 66.45 228 ALA C N 1
ATOM 8639 C CA . ALA C 3 228 ? 137.476 84.480 85.046 1.00 66.45 228 ALA C CA 1
ATOM 8640 C C . ALA C 3 228 ? 138.434 85.369 84.263 1.00 66.45 228 ALA C C 1
ATOM 8641 O O . ALA C 3 228 ? 138.030 85.952 83.253 1.00 66.45 228 ALA C O 1
ATOM 8643 N N . PHE C 3 229 ? 139.686 85.493 84.706 1.00 73.84 229 PHE C N 1
ATOM 8644 C CA . PHE C 3 229 ? 140.671 86.236 83.928 1.00 73.84 229 PHE C CA 1
ATOM 8645 C C . PHE C 3 229 ? 141.132 85.428 82.724 1.00 73.84 229 PHE C C 1
ATOM 8646 O O . PHE C 3 229 ? 141.158 85.938 81.598 1.00 73.84 229 PHE C O 1
ATOM 8654 N N . ILE C 3 230 ? 141.513 84.166 82.942 1.00 70.77 230 ILE C N 1
ATOM 8655 C CA . ILE C 3 230 ? 141.985 83.353 81.822 1.00 70.77 230 ILE C CA 1
ATOM 8656 C C . ILE C 3 230 ? 140.809 82.931 80.939 1.00 70.77 230 ILE C C 1
ATOM 8657 O O . ILE C 3 230 ? 140.978 82.669 79.740 1.00 70.77 230 ILE C O 1
ATOM 8662 N N . THR C 3 231 ? 139.596 82.913 81.495 1.00 69.35 231 THR C N 1
ATOM 8663 C CA . THR C 3 231 ? 138.407 82.587 80.713 1.00 69.35 231 THR C CA 1
ATOM 8664 C C . THR C 3 231 ? 138.075 83.691 79.713 1.00 69.35 231 THR C C 1
ATOM 8665 O O . THR C 3 231 ? 137.740 83.409 78.557 1.00 69.35 231 THR C O 1
ATOM 8669 N N . ALA C 3 232 ? 138.208 84.954 80.120 1.00 73.78 232 ALA C N 1
ATOM 8670 C CA . ALA C 3 232 ? 137.884 86.062 79.231 1.00 73.78 232 ALA C CA 1
ATOM 8671 C C . ALA C 3 232 ? 138.942 86.306 78.165 1.00 73.78 232 ALA C C 1
ATOM 8672 O O . ALA C 3 232 ? 138.666 87.018 77.194 1.00 73.78 232 ALA C O 1
ATOM 8674 N N . GLY C 3 233 ? 140.141 85.749 78.319 1.00 81.55 233 GLY C N 1
ATOM 8675 C CA . GLY C 3 233 ? 141.150 85.874 77.287 1.00 81.55 233 GLY C CA 1
ATOM 8676 C C . GLY C 3 233 ? 142.501 86.371 77.759 1.00 81.55 233 GLY C C 1
ATOM 8677 O O . GLY C 3 233 ? 143.430 86.494 76.956 1.00 81.55 233 GLY C O 1
ATOM 8678 N N . GLY C 3 234 ? 142.631 86.662 79.049 1.00 85.15 234 GLY C N 1
ATOM 8679 C CA . GLY C 3 234 ? 143.885 87.168 79.561 1.00 85.15 234 GLY C CA 1
ATOM 8680 C C . GLY C 3 234 ? 144.881 86.069 79.883 1.00 85.15 234 GLY C C 1
ATOM 8681 O O . GLY C 3 234 ? 144.522 84.936 80.195 1.00 85.15 234 GLY C O 1
ATOM 8682 N N . SER C 3 235 ? 146.161 86.427 79.801 1.00 99.07 235 SER C N 1
ATOM 8683 C CA . SER C 3 235 ? 147.251 85.514 80.130 1.00 99.07 235 SER C CA 1
ATOM 8684 C C . SER C 3 235 ? 148.468 86.346 80.521 1.00 99.07 235 SER C C 1
ATOM 8685 O O . SER C 3 235 ? 148.457 87.575 80.423 1.00 99.07 235 SER C O 1
ATOM 8688 N N . LEU C 3 236 ? 149.528 85.657 80.964 1.00 106.16 236 LEU C N 1
ATOM 8689 C CA . LEU C 3 236 ? 150.771 86.341 81.317 1.00 106.16 236 LEU C CA 1
ATOM 8690 C C . LEU C 3 236 ? 151.456 86.940 80.096 1.00 106.16 236 LEU C C 1
ATOM 8691 O O . LEU C 3 236 ? 152.151 87.959 80.213 1.00 106.16 236 LEU C O 1
ATOM 8696 N N . ARG C 3 237 ? 151.274 86.317 78.926 1.00 109.93 237 ARG C N 1
ATOM 8697 C CA . ARG C 3 237 ? 151.685 86.921 77.663 1.00 109.93 237 ARG C CA 1
ATOM 8698 C C . ARG C 3 237 ? 150.976 88.245 77.418 1.00 109.93 237 ARG C C 1
ATOM 8699 O O . ARG C 3 237 ? 151.561 89.168 76.842 1.00 109.93 237 ARG C O 1
ATOM 8707 N N . SER C 3 238 ? 149.724 88.359 77.859 1.00 105.03 238 SER C N 1
ATOM 8708 C CA . SER C 3 238 ? 148.961 89.585 77.709 1.00 105.03 238 SER C CA 1
ATOM 8709 C C . SER C 3 238 ? 149.151 90.559 78.864 1.00 105.03 238 SER C C 1
ATOM 8710 O O . SER C 3 238 ? 148.930 91.761 78.680 1.00 105.03 238 SER C O 1
ATOM 8713 N N . ILE C 3 239 ? 149.547 90.076 80.043 1.00 106.59 239 ILE C N 1
ATOM 8714 C CA . ILE C 3 239 ? 149.842 90.980 81.151 1.00 106.59 239 ILE C CA 1
ATOM 8715 C C . ILE C 3 239 ? 151.198 91.642 80.956 1.00 106.59 239 ILE C C 1
ATOM 8716 O O . ILE C 3 239 ? 151.309 92.874 80.963 1.00 106.59 239 ILE C O 1
ATOM 8721 N N . GLN C 3 240 ? 152.249 90.839 80.764 1.00 114.07 240 GLN C N 1
ATOM 8722 C CA . GLN C 3 240 ? 153.611 91.361 80.756 1.00 114.07 240 GLN C CA 1
ATOM 8723 C C . GLN C 3 240 ? 153.979 92.081 79.464 1.00 114.07 240 GLN C C 1
ATOM 8724 O O . GLN C 3 240 ? 155.070 92.657 79.391 1.00 114.07 240 GLN C O 1
ATOM 8730 N N . ARG C 3 241 ? 153.114 92.066 78.454 1.00 114.61 241 ARG C N 1
ATOM 8731 C CA . ARG C 3 241 ? 153.265 92.913 77.277 1.00 114.61 241 ARG C CA 1
ATOM 8732 C C . ARG C 3 241 ? 152.185 93.990 77.240 1.00 114.61 241 ARG C C 1
ATOM 8733 O O . ARG C 3 241 ? 151.650 94.322 76.182 1.00 114.61 241 ARG C O 1
ATOM 8741 N N . SER C 3 242 ? 151.856 94.544 78.408 1.00 109.60 242 SER C N 1
ATOM 8742 C CA . SER C 3 242 ? 150.876 95.618 78.509 1.00 109.60 242 SER C CA 1
ATOM 8743 C C . SER C 3 242 ? 151.357 96.714 79.450 1.00 109.60 242 SER C C 1
ATOM 8744 O O . SER C 3 242 ? 150.544 97.371 80.110 1.00 109.60 242 SER C O 1
ATOM 8747 N N . LEU C 3 243 ? 152.667 96.923 79.526 1.00 113.72 243 LEU C N 1
ATOM 8748 C CA . LEU C 3 243 ? 153.268 97.909 80.414 1.00 113.72 243 LEU C CA 1
ATOM 8749 C C . LEU C 3 243 ? 154.192 98.849 79.648 1.00 113.72 243 LEU C C 1
ATOM 8750 O O . LEU C 3 243 ? 155.346 99.061 80.023 1.00 113.72 243 LEU C O 1
ATOM 8755 N N . LEU C 3 244 ? 153.692 99.418 78.556 1.00 114.58 244 LEU C N 1
ATOM 8756 C CA . LEU C 3 244 ? 154.457 100.383 77.780 1.00 114.58 244 LEU C CA 1
ATOM 8757 C C . LEU C 3 244 ? 154.336 101.782 78.389 1.00 114.58 244 LEU C C 1
ATOM 8758 O O . LEU C 3 244 ? 154.795 102.769 77.810 1.00 114.58 244 LEU C O 1
ATOM 8763 N N . SER D 4 7 ? 118.781 132.214 69.193 1.00 104.17 7 SER D N 1
ATOM 8764 C CA . SER D 4 7 ? 119.419 133.405 68.644 1.00 104.17 7 SER D CA 1
ATOM 8765 C C . SER D 4 7 ? 120.245 134.131 69.698 1.00 104.17 7 SER D C 1
ATOM 8766 O O . SER D 4 7 ? 120.428 133.631 70.807 1.00 104.17 7 SER D O 1
ATOM 8769 N N . ASN D 4 8 ? 120.742 135.312 69.344 1.00 105.94 8 ASN D N 1
ATOM 8770 C CA . ASN D 4 8 ? 121.479 136.156 70.274 1.00 105.94 8 ASN D CA 1
ATOM 8771 C C . ASN D 4 8 ? 120.782 137.468 70.604 1.00 105.94 8 ASN D C 1
ATOM 8772 O O . ASN D 4 8 ? 121.130 138.095 71.606 1.00 105.94 8 ASN D O 1
ATOM 8777 N N . GLU D 4 9 ? 119.815 137.901 69.791 1.00 105.93 9 GLU D N 1
ATOM 8778 C CA . GLU D 4 9 ? 119.045 139.093 70.132 1.00 105.93 9 GLU D CA 1
ATOM 8779 C C . GLU D 4 9 ? 118.101 138.827 71.297 1.00 105.93 9 GLU D C 1
ATOM 8780 O O . GLU D 4 9 ? 117.898 139.704 72.142 1.00 105.93 9 GLU D O 1
ATOM 8786 N N . GLU D 4 10 ? 117.545 137.618 71.378 1.00 104.25 10 GLU D N 1
ATOM 8787 C CA . GLU D 4 10 ? 116.675 137.228 72.478 1.00 104.25 10 GLU D CA 1
ATOM 8788 C C . GLU D 4 10 ? 117.472 136.550 73.596 1.00 104.25 10 GLU D C 1
ATOM 8789 O O . GLU D 4 10 ? 116.897 135.911 74.485 1.00 104.25 10 GLU D O 1
ATOM 8795 N N . LYS D 4 11 ? 118.796 136.697 73.572 1.00 100.22 11 LYS D N 1
ATOM 8796 C CA . LYS D 4 11 ? 119.675 136.238 74.639 1.00 100.22 11 LYS D CA 1
ATOM 8797 C C . LYS D 4 11 ? 119.952 137.343 75.650 1.00 100.22 11 LYS D C 1
ATOM 8798 O O . LYS D 4 11 ? 119.704 137.166 76.847 1.00 100.22 11 LYS D O 1
ATOM 8804 N N . LEU D 4 12 ? 120.448 138.488 75.183 1.00 98.37 12 LEU D N 1
ATOM 8805 C CA . LEU D 4 12 ? 120.607 139.674 76.015 1.00 98.37 12 LEU D CA 1
ATOM 8806 C C . LEU D 4 12 ? 119.273 140.245 76.477 1.00 98.37 12 LEU D C 1
ATOM 8807 O O . LEU D 4 12 ? 119.187 140.748 77.606 1.00 98.37 12 LEU D O 1
ATOM 8812 N N . ASN D 4 13 ? 118.232 140.158 75.646 1.00 95.13 13 ASN D N 1
ATOM 8813 C CA . ASN D 4 13 ? 116.899 140.622 75.999 1.00 95.13 13 ASN D CA 1
ATOM 8814 C C . ASN D 4 13 ? 116.197 139.683 76.974 1.00 95.13 13 ASN D C 1
ATOM 8815 O O . ASN D 4 13 ? 115.114 140.019 77.466 1.00 95.13 13 ASN D O 1
ATOM 8820 N N . LEU D 4 14 ? 116.778 138.518 77.255 1.00 93.14 14 LEU D N 1
ATOM 8821 C CA . LEU D 4 14 ? 116.338 137.666 78.345 1.00 93.14 14 LEU D CA 1
ATOM 8822 C C . LEU D 4 14 ? 117.262 137.753 79.550 1.00 93.14 14 LEU D C 1
ATOM 8823 O O . LEU D 4 14 ? 116.805 137.540 80.677 1.00 93.14 14 LEU D O 1
ATOM 8828 N N . CYS D 4 15 ? 118.541 138.072 79.340 1.00 91.01 15 CYS D N 1
ATOM 8829 C CA . CYS D 4 15 ? 119.474 138.340 80.426 1.00 91.01 15 CYS D CA 1
ATOM 8830 C C . CYS D 4 15 ? 119.134 139.601 81.201 1.00 91.01 15 CYS D C 1
ATOM 8831 O O . CYS D 4 15 ? 119.274 139.613 82.431 1.00 91.01 15 CYS D O 1
ATOM 8834 N N . ARG D 4 16 ? 118.703 140.661 80.514 1.00 91.86 16 ARG D N 1
ATOM 8835 C CA . ARG D 4 16 ? 118.290 141.862 81.225 1.00 91.86 16 ARG D CA 1
ATOM 8836 C C . ARG D 4 16 ? 117.014 141.642 82.025 1.00 91.86 16 ARG D C 1
ATOM 8837 O O . ARG D 4 16 ? 116.839 142.284 83.063 1.00 91.86 16 ARG D O 1
ATOM 8845 N N . LYS D 4 17 ? 116.155 140.714 81.609 1.00 88.65 17 LYS D N 1
ATOM 8846 C CA . LYS D 4 17 ? 114.976 140.380 82.392 1.00 88.65 17 LYS D CA 1
ATOM 8847 C C . LYS D 4 17 ? 115.291 139.462 83.567 1.00 88.65 17 LYS D C 1
ATOM 8848 O O . LYS D 4 17 ? 114.467 139.351 84.480 1.00 88.65 17 LYS D O 1
ATOM 8854 N N . TYR D 4 18 ? 116.454 138.808 83.571 1.00 85.96 18 TYR D N 1
ATOM 8855 C CA . TYR D 4 18 ? 116.961 138.183 84.788 1.00 85.96 18 TYR D CA 1
ATOM 8856 C C . TYR D 4 18 ? 117.603 139.181 85.733 1.00 85.96 18 TYR D C 1
ATOM 8857 O O . TYR D 4 18 ? 117.384 139.101 86.947 1.00 85.96 18 TYR D O 1
ATOM 8866 N N . TYR D 4 19 ? 118.405 140.106 85.206 1.00 83.81 19 TYR D N 1
ATOM 8867 C CA . TYR D 4 19 ? 119.075 141.087 86.051 1.00 83.81 19 TYR D CA 1
ATOM 8868 C C . TYR D 4 19 ? 118.124 142.107 86.661 1.00 83.81 19 TYR D C 1
ATOM 8869 O O . TYR D 4 19 ? 118.310 142.484 87.823 1.00 83.81 19 TYR D O 1
ATOM 8878 N N . LEU D 4 20 ? 117.106 142.551 85.926 1.00 82.23 20 LEU D N 1
ATOM 8879 C CA . LEU D 4 20 ? 116.136 143.498 86.459 1.00 82.23 20 LEU D CA 1
ATOM 8880 C C . LEU D 4 20 ? 115.086 142.841 87.343 1.00 82.23 20 LEU D C 1
ATOM 8881 O O . LEU D 4 20 ? 114.252 143.549 87.917 1.00 82.23 20 LEU D O 1
ATOM 8886 N N . GLY D 4 21 ? 115.098 141.518 87.456 1.00 80.67 21 GLY D N 1
ATOM 8887 C CA . GLY D 4 21 ? 114.211 140.792 88.335 1.00 80.67 21 GLY D CA 1
ATOM 8888 C C . GLY D 4 21 ? 114.799 140.452 89.679 1.00 80.67 21 GLY D C 1
ATOM 8889 O O . GLY D 4 21 ? 114.063 140.073 90.593 1.00 80.67 21 GLY D O 1
ATOM 8890 N N . GLY D 4 22 ? 116.113 140.582 89.835 1.00 79.75 22 GLY D N 1
ATOM 8891 C CA . GLY D 4 22 ? 116.765 140.361 91.107 1.00 79.75 22 GLY D CA 1
ATOM 8892 C C . GLY D 4 22 ? 116.693 141.515 92.073 1.00 79.75 22 GLY D C 1
ATOM 8893 O O . GLY D 4 22 ? 117.212 141.419 93.188 1.00 79.75 22 GLY D O 1
ATOM 8894 N N . PHE D 4 23 ? 116.062 142.614 91.673 1.00 78.46 23 PHE D N 1
ATOM 8895 C CA . PHE D 4 23 ? 115.798 143.744 92.551 1.00 78.46 23 PHE D CA 1
ATOM 8896 C C . PHE D 4 23 ? 114.562 143.524 93.410 1.00 78.46 23 PHE D C 1
ATOM 8897 O O . PHE D 4 23 ? 114.243 144.373 94.247 1.00 78.46 23 PHE D O 1
ATOM 8905 N N . ALA D 4 24 ? 113.866 142.406 93.217 1.00 76.60 24 ALA D N 1
ATOM 8906 C CA . ALA D 4 24 ? 112.717 142.001 94.022 1.00 76.60 24 ALA D CA 1
ATOM 8907 C C . ALA D 4 24 ? 113.115 140.974 95.070 1.00 76.60 24 ALA D C 1
ATOM 8908 O O . ALA D 4 24 ? 112.396 139.988 95.276 1.00 76.60 24 ALA D O 1
ATOM 8910 N N . PHE D 4 25 ? 114.295 141.176 95.676 1.00 75.74 25 PHE D N 1
ATOM 8911 C CA . PHE D 4 25 ? 114.862 140.325 96.732 1.00 75.74 25 PHE D CA 1
ATOM 8912 C C . PHE D 4 25 ? 115.126 138.911 96.221 1.00 75.74 25 PHE D C 1
ATOM 8913 O O . PHE D 4 25 ? 114.765 137.922 96.861 1.00 75.74 25 PHE D O 1
ATOM 8921 N N . LEU D 4 26 ? 115.765 138.813 95.052 1.00 74.43 26 LEU D N 1
ATOM 8922 C CA . LEU D 4 26 ? 116.051 137.538 94.397 1.00 74.43 26 LEU D CA 1
ATOM 8923 C C . LEU D 4 26 ? 117.538 137.447 94.069 1.00 74.43 26 LEU D C 1
ATOM 8924 O O . LEU D 4 26 ? 117.950 137.746 92.939 1.00 74.43 26 LEU D O 1
ATOM 8929 N N . PRO D 4 27 ? 118.379 137.038 95.027 1.00 75.15 27 PRO D N 1
ATOM 8930 C CA . PRO D 4 27 ? 119.785 136.775 94.689 1.00 75.15 27 PRO D CA 1
ATOM 8931 C C . PRO D 4 27 ? 120.014 135.445 93.992 1.00 75.15 27 PRO D C 1
ATOM 8932 O O . PRO D 4 27 ? 121.044 135.291 93.323 1.00 75.15 27 PRO D O 1
ATOM 8936 N N . PHE D 4 28 ? 119.098 134.482 94.118 1.00 75.88 28 PHE D N 1
ATOM 8937 C CA . PHE D 4 28 ? 119.292 133.209 93.432 1.00 75.88 28 PHE D CA 1
ATOM 8938 C C . PHE D 4 28 ? 119.020 133.337 91.940 1.00 75.88 28 PHE D C 1
ATOM 8939 O O . PHE D 4 28 ? 119.592 132.589 91.137 1.00 75.88 28 PHE D O 1
ATOM 8947 N N . LEU D 4 29 ? 118.171 134.291 91.551 1.00 77.25 29 LEU D N 1
ATOM 8948 C CA . LEU D 4 29 ? 118.022 134.627 90.140 1.00 77.25 29 LEU D CA 1
ATOM 8949 C C . LEU D 4 29 ? 119.312 135.219 89.586 1.00 77.25 29 LEU D C 1
ATOM 8950 O O . LEU D 4 29 ? 119.691 134.945 88.443 1.00 77.25 29 LEU D O 1
ATOM 8955 N N . TRP D 4 30 ? 120.030 135.989 90.405 1.00 77.41 30 TRP D N 1
ATOM 8956 C CA . TRP D 4 30 ? 121.355 136.457 90.014 1.00 77.41 30 TRP D CA 1
ATOM 8957 C C . TRP D 4 30 ? 122.357 135.311 89.949 1.00 77.41 30 TRP D C 1
ATOM 8958 O O . TRP D 4 30 ? 123.247 135.312 89.094 1.00 77.41 30 TRP D O 1
ATOM 8969 N N . LEU D 4 31 ? 122.215 134.313 90.826 1.00 77.78 31 LEU D N 1
ATOM 8970 C CA . LEU D 4 31 ? 123.111 133.159 90.784 1.00 77.78 31 LEU D CA 1
ATOM 8971 C C . LEU D 4 31 ? 122.905 132.335 89.517 1.00 77.78 31 LEU D C 1
ATOM 8972 O O . LEU D 4 31 ? 123.876 131.894 88.888 1.00 77.78 31 LEU D O 1
ATOM 8977 N N . VAL D 4 32 ? 121.650 132.132 89.111 1.00 79.33 32 VAL D N 1
ATOM 8978 C CA . VAL D 4 32 ? 121.410 131.394 87.876 1.00 79.33 32 VAL D CA 1
ATOM 8979 C C . VAL D 4 32 ? 121.687 132.274 86.658 1.00 79.33 32 VAL D C 1
ATOM 8980 O O . VAL D 4 32 ? 121.920 131.757 85.560 1.00 79.33 32 VAL D O 1
ATOM 8984 N N . ASN D 4 33 ? 121.711 133.599 86.826 1.00 80.97 33 ASN D N 1
ATOM 8985 C CA . ASN D 4 33 ? 122.198 134.464 85.759 1.00 80.97 33 ASN D CA 1
ATOM 8986 C C . ASN D 4 33 ? 123.707 134.312 85.585 1.00 80.97 33 ASN D C 1
ATOM 8987 O O . ASN D 4 33 ? 124.215 134.356 84.460 1.00 80.97 33 ASN D O 1
ATOM 8992 N N . ILE D 4 34 ? 124.433 134.128 86.689 1.00 83.66 34 ILE D N 1
ATOM 8993 C CA . ILE D 4 34 ? 125.882 133.931 86.617 1.00 83.66 34 ILE D CA 1
ATOM 8994 C C . ILE D 4 34 ? 126.211 132.563 86.029 1.00 83.66 34 ILE D C 1
ATOM 8995 O O . ILE D 4 34 ? 127.072 132.445 85.150 1.00 83.66 34 ILE D O 1
ATOM 9000 N N . PHE D 4 35 ? 125.530 131.514 86.507 1.00 85.08 35 PHE D N 1
ATOM 9001 C CA . PHE D 4 35 ? 125.850 130.147 86.089 1.00 85.08 35 PHE D CA 1
ATOM 9002 C C . PHE D 4 35 ? 125.564 129.913 84.610 1.00 85.08 35 PHE D C 1
ATOM 9003 O O . PHE D 4 35 ? 126.351 129.271 83.907 1.00 85.08 35 PHE D O 1
ATOM 9011 N N . TRP D 4 36 ? 124.445 130.435 84.116 1.00 88.03 36 TRP D N 1
ATOM 9012 C CA . TRP D 4 36 ? 123.980 130.048 82.791 1.00 88.03 36 TRP D CA 1
ATOM 9013 C C . TRP D 4 36 ? 124.628 130.899 81.707 1.00 88.03 36 TRP D C 1
ATOM 9014 O O . TRP D 4 36 ? 125.098 130.375 80.691 1.00 88.03 36 TRP D O 1
ATOM 9025 N N . PHE D 4 37 ? 124.686 132.209 81.909 1.00 90.20 37 PHE D N 1
ATOM 9026 C CA . PHE D 4 37 ? 125.316 133.115 80.945 1.00 90.20 37 PHE D CA 1
ATOM 9027 C C . PHE D 4 37 ? 126.765 133.430 81.299 1.00 90.20 37 PHE D C 1
ATOM 9028 O O . PHE D 4 37 ? 127.155 134.595 81.381 1.00 90.20 37 PHE D O 1
ATOM 9036 N N . PHE D 4 38 ? 127.592 132.406 81.491 1.00 97.36 38 PHE D N 1
ATOM 9037 C CA . PHE D 4 38 ? 129.018 132.600 81.733 1.00 97.36 38 PHE D CA 1
ATOM 9038 C C . PHE D 4 38 ? 129.888 132.122 80.587 1.00 97.36 38 PHE D C 1
ATOM 9039 O O . PHE D 4 38 ? 130.839 132.810 80.210 1.00 97.36 38 PHE D O 1
ATOM 9047 N N . ARG D 4 39 ? 129.582 130.959 80.014 1.00 105.08 39 ARG D N 1
ATOM 9048 C CA . ARG D 4 39 ? 130.317 130.472 78.856 1.00 105.08 39 ARG D CA 1
ATOM 9049 C C . ARG D 4 39 ? 129.923 131.183 77.569 1.00 105.08 39 ARG D C 1
ATOM 9050 O O . ARG D 4 39 ? 130.565 130.962 76.538 1.00 105.08 39 ARG D O 1
ATOM 9058 N N . GLU D 4 40 ? 128.892 132.023 77.607 1.00 104.27 40 GLU D N 1
ATOM 9059 C CA . GLU D 4 40 ? 128.470 132.819 76.466 1.00 104.27 40 GLU D CA 1
ATOM 9060 C C . GLU D 4 40 ? 128.850 134.286 76.615 1.00 104.27 40 GLU D C 1
ATOM 9061 O O . GLU D 4 40 ? 128.342 135.126 75.865 1.00 104.27 40 GLU D O 1
ATOM 9067 N N . ALA D 4 41 ? 129.724 134.615 77.572 1.00 105.07 41 ALA D N 1
ATOM 9068 C CA . ALA D 4 41 ? 130.123 135.999 77.790 1.00 105.07 41 ALA D CA 1
ATOM 9069 C C . ALA D 4 41 ? 131.609 136.192 78.065 1.00 105.07 41 ALA D C 1
ATOM 9070 O O . ALA D 4 41 ? 132.042 137.341 78.187 1.00 105.07 41 ALA D O 1
ATOM 9072 N N . PHE D 4 42 ? 132.403 135.121 78.176 1.00 108.74 42 PHE D N 1
ATOM 9073 C CA . PHE D 4 42 ? 133.826 135.281 78.451 1.00 108.74 42 PHE D CA 1
ATOM 9074 C C . PHE D 4 42 ? 134.721 134.316 77.685 1.00 108.74 42 PHE D C 1
ATOM 9075 O O . PHE D 4 42 ? 135.928 134.278 77.958 1.00 108.74 42 PHE D O 1
ATOM 9083 N N . LEU D 4 43 ? 134.193 133.530 76.750 1.00 115.12 43 LEU D N 1
ATOM 9084 C CA . LEU D 4 43 ? 135.001 132.517 76.086 1.00 115.12 43 LEU D CA 1
ATOM 9085 C C . LEU D 4 43 ? 135.238 132.821 74.613 1.00 115.12 43 LEU D C 1
ATOM 9086 O O . LEU D 4 43 ? 136.391 132.899 74.180 1.00 115.12 43 LEU D O 1
ATOM 9091 N N . VAL D 4 44 ? 134.185 132.996 73.824 1.00 118.73 44 VAL D N 1
ATOM 9092 C CA . VAL D 4 44 ? 134.365 133.179 72.386 1.00 118.73 44 VAL D CA 1
ATOM 9093 C C . VAL D 4 44 ? 133.851 134.547 71.941 1.00 118.73 44 VAL D C 1
ATOM 9094 O O . VAL D 4 44 ? 132.682 134.892 72.171 1.00 118.73 44 VAL D O 1
ATOM 9098 N N . PRO D 4 45 ? 134.713 135.390 71.361 1.00 119.73 45 PRO D N 1
ATOM 9099 C CA . PRO D 4 45 ? 134.221 136.642 70.770 1.00 119.73 45 PRO D CA 1
ATOM 9100 C C . PRO D 4 45 ? 133.590 136.416 69.405 1.00 119.73 45 PRO D C 1
ATOM 9101 O O . PRO D 4 45 ? 134.285 136.248 68.398 1.00 119.73 45 PRO D O 1
ATOM 9105 N N . ALA D 4 46 ? 132.261 136.414 69.363 1.00 119.94 46 ALA D N 1
ATOM 9106 C CA . ALA D 4 46 ? 131.547 136.209 68.108 1.00 119.94 46 ALA D CA 1
ATOM 9107 C C . ALA D 4 46 ? 130.380 137.154 67.885 1.00 119.94 46 ALA D C 1
ATOM 9108 O O . ALA D 4 46 ? 129.954 137.305 66.735 1.00 119.94 46 ALA D O 1
ATOM 9110 N N . TYR D 4 47 ? 129.848 137.801 68.916 1.00 115.29 47 TYR D N 1
ATOM 9111 C CA . TYR D 4 47 ? 128.586 138.522 68.820 1.00 115.29 47 TYR D CA 1
ATOM 9112 C C . TYR D 4 47 ? 128.822 140.026 68.798 1.00 115.29 47 TYR D C 1
ATOM 9113 O O . TYR D 4 47 ? 129.767 140.524 69.418 1.00 115.29 47 TYR D O 1
ATOM 9122 N N . THR D 4 48 ? 127.959 140.740 68.075 1.00 114.28 48 THR D N 1
ATOM 9123 C CA . THR D 4 48 ? 127.934 142.196 68.166 1.00 114.28 48 THR D CA 1
ATOM 9124 C C . THR D 4 48 ? 127.346 142.632 69.504 1.00 114.28 48 THR D C 1
ATOM 9125 O O . THR D 4 48 ? 127.810 143.599 70.118 1.00 114.28 48 THR D O 1
ATOM 9129 N N . GLU D 4 49 ? 126.350 141.889 69.994 1.00 112.68 49 GLU D N 1
ATOM 9130 C CA . GLU D 4 49 ? 125.727 142.137 71.289 1.00 112.68 49 GLU D CA 1
ATOM 9131 C C . GLU D 4 49 ? 126.438 141.418 72.431 1.00 112.68 49 GLU D C 1
ATOM 9132 O O . GLU D 4 49 ? 125.823 141.143 73.469 1.00 112.68 49 GLU D O 1
ATOM 9138 N N . GLN D 4 50 ? 127.720 141.096 72.261 1.00 111.32 50 GLN D N 1
ATOM 9139 C CA . GLN D 4 50 ? 128.546 140.531 73.317 1.00 111.32 50 GLN D CA 1
ATOM 9140 C C . GLN D 4 50 ? 129.074 141.606 74.264 1.00 111.32 50 GLN D C 1
ATOM 9141 O O . GLN D 4 50 ? 129.605 141.274 75.331 1.00 111.32 50 GLN D O 1
ATOM 9147 N N . SER D 4 51 ? 128.884 142.882 73.918 1.00 109.55 51 SER D N 1
ATOM 9148 C CA . SER D 4 51 ? 129.376 143.987 74.738 1.00 109.55 51 SER D CA 1
ATOM 9149 C C . SER D 4 51 ? 128.630 144.082 76.064 1.00 109.55 51 SER D C 1
ATOM 9150 O O . SER D 4 51 ? 129.245 144.240 77.125 1.00 109.55 51 SER D O 1
ATOM 9153 N N . GLN D 4 52 ? 127.304 143.988 76.024 1.00 104.38 52 GLN D N 1
ATOM 9154 C CA . GLN D 4 52 ? 126.490 144.141 77.222 1.00 104.38 52 GLN D CA 1
ATOM 9155 C C . GLN D 4 52 ? 126.104 142.812 77.860 1.00 104.38 52 GLN D C 1
ATOM 9156 O O . GLN D 4 52 ? 125.411 142.812 78.882 1.00 104.38 52 GLN D O 1
ATOM 9162 N N . ILE D 4 53 ? 126.525 141.681 77.288 1.00 103.27 53 ILE D N 1
ATOM 9163 C CA . ILE D 4 53 ? 126.356 140.405 77.975 1.00 103.27 53 ILE D CA 1
ATOM 9164 C C . ILE D 4 53 ? 127.518 140.163 78.930 1.00 103.27 53 ILE D C 1
ATOM 9165 O O . ILE D 4 53 ? 127.445 139.281 79.795 1.00 103.27 53 ILE D O 1
ATOM 9170 N N . LYS D 4 54 ? 128.581 140.954 78.808 1.00 102.78 54 LYS D N 1
ATOM 9171 C CA . LYS D 4 54 ? 129.761 140.858 79.650 1.00 102.78 54 LYS D CA 1
ATOM 9172 C C . LYS D 4 54 ? 129.633 141.732 80.892 1.00 102.78 54 LYS D C 1
ATOM 9173 O O . LYS D 4 54 ? 130.303 141.478 81.898 1.00 102.78 54 LYS D O 1
ATOM 9179 N N . GLY D 4 55 ? 128.747 142.724 80.859 1.00 97.09 55 GLY D N 1
ATOM 9180 C CA . GLY D 4 55 ? 128.530 143.589 81.999 1.00 97.09 55 GLY D CA 1
ATOM 9181 C C . GLY D 4 55 ? 127.376 143.144 82.872 1.00 97.09 55 GLY D C 1
ATOM 9182 O O . GLY D 4 55 ? 127.428 143.305 84.093 1.00 97.09 55 GLY D O 1
ATOM 9183 N N . TYR D 4 56 ? 126.331 142.577 82.262 1.00 94.22 56 TYR D N 1
ATOM 9184 C CA . TYR D 4 56 ? 125.177 142.101 83.022 1.00 94.22 56 TYR D CA 1
ATOM 9185 C C . TYR D 4 56 ? 125.484 140.875 83.869 1.00 94.22 56 TYR D C 1
ATOM 9186 O O . TYR D 4 56 ? 124.689 140.543 84.754 1.00 94.22 56 TYR D O 1
ATOM 9195 N N . VAL D 4 57 ? 126.589 140.186 83.611 1.00 92.59 57 VAL D N 1
ATOM 9196 C CA . VAL D 4 57 ? 127.013 139.058 84.420 1.00 92.59 57 VAL D CA 1
ATOM 9197 C C . VAL D 4 57 ? 128.139 139.466 85.377 1.00 92.59 57 VAL D C 1
ATOM 9198 O O . VAL D 4 57 ? 128.492 138.719 86.289 1.00 92.59 57 VAL D O 1
ATOM 9202 N N . TRP D 4 58 ? 128.670 140.674 85.212 1.00 92.48 58 TRP D N 1
ATOM 9203 C CA . TRP D 4 58 ? 129.696 141.214 86.094 1.00 92.48 58 TRP D CA 1
ATOM 9204 C C . TRP D 4 58 ? 129.107 142.017 87.240 1.00 92.48 58 TRP D C 1
ATOM 9205 O O . TRP D 4 58 ? 129.515 141.834 88.392 1.00 92.48 58 TRP D O 1
ATOM 9216 N N . ARG D 4 59 ? 128.155 142.909 86.957 1.00 87.98 59 ARG D N 1
ATOM 9217 C CA . ARG D 4 59 ? 127.519 143.671 88.026 1.00 87.98 59 ARG D CA 1
ATOM 9218 C C . ARG D 4 59 ? 126.512 142.825 88.794 1.00 87.98 59 ARG D C 1
ATOM 9219 O O . ARG D 4 59 ? 126.139 143.179 89.918 1.00 87.98 59 ARG D O 1
ATOM 9227 N N . SER D 4 60 ? 126.065 141.712 88.216 1.00 82.03 60 SER D N 1
ATOM 9228 C CA . SER D 4 60 ? 125.213 140.780 88.943 1.00 82.03 60 SER D CA 1
ATOM 9229 C C . SER D 4 60 ? 126.010 139.839 89.833 1.00 82.03 60 SER D C 1
ATOM 9230 O O . SER D 4 60 ? 125.425 139.197 90.709 1.00 82.03 60 SER D O 1
ATOM 9233 N N . ALA D 4 61 ? 127.322 139.732 89.620 1.00 81.73 61 ALA D N 1
ATOM 9234 C CA . ALA D 4 61 ? 128.183 139.046 90.572 1.00 81.73 61 ALA D CA 1
ATOM 9235 C C . ALA D 4 61 ? 128.637 139.965 91.693 1.00 81.73 61 ALA D C 1
ATOM 9236 O O . ALA D 4 61 ? 129.052 139.479 92.750 1.00 81.73 61 ALA D O 1
ATOM 9238 N N . VAL D 4 62 ? 128.567 141.279 91.482 1.00 79.80 62 VAL D N 1
ATOM 9239 C CA . VAL D 4 62 ? 128.755 142.257 92.545 1.00 79.80 62 VAL D CA 1
ATOM 9240 C C . VAL D 4 62 ? 127.497 142.243 93.398 1.00 79.80 62 VAL D C 1
ATOM 9241 O O . VAL D 4 62 ? 127.568 142.219 94.632 1.00 79.80 62 VAL D O 1
ATOM 9245 N N . GLY D 4 63 ? 126.336 142.239 92.736 1.00 78.03 63 GLY D N 1
ATOM 9246 C CA . GLY D 4 63 ? 125.061 142.200 93.428 1.00 78.03 63 GLY D CA 1
ATOM 9247 C C . GLY D 4 63 ? 124.798 140.928 94.202 1.00 78.03 63 GLY D C 1
ATOM 9248 O O . GLY D 4 63 ? 124.164 140.984 95.259 1.00 78.03 63 GLY D O 1
ATOM 9249 N N . PHE D 4 64 ? 125.265 139.784 93.707 1.00 75.62 64 PHE D N 1
ATOM 9250 C CA . PHE D 4 64 ? 125.125 138.544 94.458 1.00 75.62 64 PHE D CA 1
ATOM 9251 C C . PHE D 4 64 ? 126.050 138.488 95.659 1.00 75.62 64 PHE D C 1
ATOM 9252 O O . PHE D 4 64 ? 125.657 137.968 96.709 1.00 75.62 64 PHE D O 1
ATOM 9260 N N . LEU D 4 65 ? 127.272 139.008 95.525 1.00 77.00 65 LEU D N 1
ATOM 9261 C CA . LEU D 4 65 ? 128.210 138.994 96.641 1.00 77.00 65 LEU D CA 1
ATOM 9262 C C . LEU D 4 65 ? 127.773 139.966 97.730 1.00 77.00 65 LEU D C 1
ATOM 9263 O O . LEU D 4 65 ? 128.123 139.793 98.902 1.00 77.00 65 LEU D O 1
ATOM 9268 N N . PHE D 4 66 ? 126.995 140.990 97.359 1.00 77.72 66 PHE D N 1
ATOM 9269 C CA . PHE D 4 66 ? 126.409 141.892 98.343 1.00 77.72 66 PHE D CA 1
ATOM 9270 C C . PHE D 4 66 ? 125.402 141.179 99.233 1.00 77.72 66 PHE D C 1
ATOM 9271 O O . PHE D 4 66 ? 125.316 141.473 100.429 1.00 77.72 66 PHE D O 1
ATOM 9279 N N . TRP D 4 67 ? 124.635 140.240 98.674 1.00 73.06 67 TRP D N 1
ATOM 9280 C CA . TRP D 4 67 ? 123.725 139.453 99.494 1.00 73.06 67 TRP D CA 1
ATOM 9281 C C . TRP D 4 67 ? 124.454 138.429 100.346 1.00 73.06 67 TRP D C 1
ATOM 9282 O O . TRP D 4 67 ? 123.908 137.978 101.357 1.00 73.06 67 TRP D O 1
ATOM 9293 N N . VAL D 4 68 ? 125.663 138.028 99.954 1.00 72.14 68 VAL D N 1
ATOM 9294 C CA . VAL D 4 68 ? 126.404 137.076 100.771 1.00 72.14 68 VAL D CA 1
ATOM 9295 C C . VAL D 4 68 ? 126.935 137.754 102.028 1.00 72.14 68 VAL D C 1
ATOM 9296 O O . VAL D 4 68 ? 126.873 137.177 103.118 1.00 72.14 68 VAL D O 1
ATOM 9300 N N . ILE D 4 69 ? 127.405 139.000 101.913 1.00 71.91 69 ILE D N 1
ATOM 9301 C CA . ILE D 4 69 ? 127.976 139.714 103.056 1.00 71.91 69 ILE D CA 1
ATOM 9302 C C . ILE D 4 69 ? 126.896 140.048 104.083 1.00 71.91 69 ILE D C 1
ATOM 9303 O O . ILE D 4 69 ? 127.128 139.974 105.296 1.00 71.91 69 ILE D O 1
ATOM 9308 N N . VAL D 4 70 ? 125.691 140.382 103.621 1.00 66.84 70 VAL D N 1
ATOM 9309 C CA . VAL D 4 70 ? 124.613 140.735 104.540 1.00 66.84 70 VAL D CA 1
ATOM 9310 C C . VAL D 4 70 ? 124.070 139.492 105.236 1.00 66.84 70 VAL D C 1
ATOM 9311 O O . VAL D 4 70 ? 123.922 139.464 106.466 1.00 66.84 70 VAL D O 1
ATOM 9315 N N . LEU D 4 71 ? 123.789 138.440 104.466 1.00 63.64 71 LEU D N 1
ATOM 9316 C CA . LEU D 4 71 ? 123.047 137.304 105.002 1.00 63.64 71 LEU D CA 1
ATOM 9317 C C . LEU D 4 71 ? 123.902 136.440 105.922 1.00 63.64 71 LEU D C 1
ATOM 9318 O O . LEU D 4 71 ? 123.418 135.993 106.967 1.00 63.64 71 LEU D O 1
ATOM 9323 N N . THR D 4 72 ? 125.173 136.208 105.580 1.00 64.38 72 THR D N 1
ATOM 9324 C CA . THR D 4 72 ? 126.002 135.397 106.465 1.00 64.38 72 THR D CA 1
ATOM 9325 C C . THR D 4 72 ? 126.455 136.171 107.695 1.00 64.38 72 THR D C 1
ATOM 9326 O O . THR D 4 72 ? 126.942 135.555 108.648 1.00 64.38 72 THR D O 1
ATOM 9330 N N . SER D 4 73 ? 126.299 137.495 107.702 1.00 64.24 73 SER D N 1
ATOM 9331 C CA . SER D 4 73 ? 126.499 138.254 108.927 1.00 64.24 73 SER D CA 1
ATOM 9332 C C . SER D 4 73 ? 125.251 138.201 109.798 1.00 64.24 73 SER D C 1
ATOM 9333 O O . SER D 4 73 ? 125.348 138.002 111.014 1.00 64.24 73 SER D O 1
ATOM 9336 N N . TRP D 4 74 ? 124.071 138.356 109.183 1.00 64.07 74 TRP D N 1
ATOM 9337 C CA . TRP D 4 74 ? 122.824 138.355 109.945 1.00 64.07 74 TRP D CA 1
ATOM 9338 C C . TRP D 4 74 ? 122.523 136.988 110.546 1.00 64.07 74 TRP D C 1
ATOM 9339 O O . TRP D 4 74 ? 121.996 136.906 111.661 1.00 64.07 74 TRP D O 1
ATOM 9350 N N . ILE D 4 75 ? 122.870 135.909 109.839 1.00 60.72 75 ILE D N 1
ATOM 9351 C CA . ILE D 4 75 ? 122.631 134.571 110.374 1.00 60.72 75 ILE D CA 1
ATOM 9352 C C . ILE D 4 75 ? 123.512 134.310 111.593 1.00 60.72 75 ILE D C 1
ATOM 9353 O O . ILE D 4 75 ? 123.034 133.795 112.607 1.00 60.72 75 ILE D O 1
ATOM 9358 N N . THR D 4 76 ? 124.782 134.726 111.550 1.00 62.42 76 THR D N 1
ATOM 9359 C CA . THR D 4 76 ? 125.653 134.529 112.709 1.00 62.42 76 THR D CA 1
ATOM 9360 C C . THR D 4 76 ? 125.267 135.441 113.870 1.00 62.42 76 THR D C 1
ATOM 9361 O O . THR D 4 76 ? 125.355 135.034 115.036 1.00 62.42 76 THR D O 1
ATOM 9365 N N . ILE D 4 77 ? 124.820 136.666 113.573 1.00 60.38 77 ILE D N 1
ATOM 9366 C CA . ILE D 4 77 ? 124.350 137.569 114.622 1.00 60.38 77 ILE D CA 1
ATOM 9367 C C . ILE D 4 77 ? 123.091 137.019 115.288 1.00 60.38 77 ILE D C 1
ATOM 9368 O O . ILE D 4 77 ? 122.939 137.101 116.513 1.00 60.38 77 ILE D O 1
ATOM 9373 N N . PHE D 4 78 ? 122.206 136.385 114.515 1.00 57.36 78 PHE D N 1
ATOM 9374 C CA . PHE D 4 78 ? 121.029 135.767 115.118 1.00 57.36 78 PHE D CA 1
ATOM 9375 C C . PHE D 4 78 ? 121.397 134.522 115.917 1.00 57.36 78 PHE D C 1
ATOM 9376 O O . PHE D 4 78 ? 120.888 134.320 117.022 1.00 57.36 78 PHE D O 1
ATOM 9384 N N . GLN D 4 79 ? 122.276 133.673 115.375 1.00 58.67 79 GLN D N 1
ATOM 9385 C CA . GLN D 4 79 ? 122.643 132.439 116.063 1.00 58.67 79 GLN D CA 1
ATOM 9386 C C . GLN D 4 79 ? 123.441 132.687 117.336 1.00 58.67 79 GLN D C 1
ATOM 9387 O O . GLN D 4 79 ? 123.439 131.831 118.226 1.00 58.67 79 GLN D O 1
ATOM 9393 N N . ILE D 4 80 ? 124.115 133.827 117.450 1.00 60.79 80 ILE D N 1
ATOM 9394 C CA . ILE D 4 80 ? 124.798 134.165 118.695 1.00 60.79 80 ILE D CA 1
ATOM 9395 C C . ILE D 4 80 ? 123.873 134.899 119.658 1.00 60.79 80 ILE D C 1
ATOM 9396 O O . ILE D 4 80 ? 123.724 134.500 120.815 1.00 60.79 80 ILE D O 1
ATOM 9401 N N . TYR D 4 81 ? 123.216 135.966 119.203 1.00 61.96 81 TYR D N 1
ATOM 9402 C CA . TYR D 4 81 ? 122.462 136.849 120.086 1.00 61.96 81 TYR D CA 1
ATOM 9403 C C . TYR D 4 81 ? 121.012 136.423 120.288 1.00 61.96 81 TYR D C 1
ATOM 9404 O O . TYR D 4 81 ? 120.190 137.259 120.675 1.00 61.96 81 TYR D O 1
ATOM 9413 N N . ARG D 4 82 ? 120.666 135.166 120.036 1.00 59.03 82 ARG D N 1
ATOM 9414 C CA . ARG D 4 82 ? 119.285 134.764 120.302 1.00 59.03 82 ARG D CA 1
ATOM 9415 C C . ARG D 4 82 ? 119.008 134.490 121.789 1.00 59.03 82 ARG D C 1
ATOM 9416 O O . ARG D 4 82 ? 117.986 134.985 122.283 1.00 59.03 82 ARG D O 1
ATOM 9424 N N . PRO D 4 83 ? 119.832 133.743 122.556 1.00 59.93 83 PRO D N 1
ATOM 9425 C CA . PRO D 4 83 ? 119.515 133.619 123.990 1.00 59.93 83 PRO D CA 1
ATOM 9426 C C . PRO D 4 83 ? 119.779 134.882 124.785 1.00 59.93 83 PRO D C 1
ATOM 9427 O O . PRO D 4 83 ? 119.199 135.042 125.866 1.00 59.93 83 PRO D O 1
ATOM 9431 N N . ARG D 4 84 ? 120.635 135.781 124.293 1.00 63.48 84 ARG D N 1
ATOM 9432 C CA . ARG D 4 84 ? 120.847 137.050 124.980 1.00 63.48 84 ARG D CA 1
ATOM 9433 C C . ARG D 4 84 ? 119.635 137.961 124.839 1.00 63.48 84 ARG D C 1
ATOM 9434 O O . ARG D 4 84 ? 119.275 138.673 125.783 1.00 63.48 84 ARG D O 1
ATOM 9442 N N . TRP D 4 85 ? 119.003 137.961 123.670 1.00 62.28 85 TRP D N 1
ATOM 9443 C CA . TRP D 4 85 ? 117.720 138.625 123.517 1.00 62.28 85 TRP D CA 1
ATOM 9444 C C . TRP D 4 85 ? 116.663 137.875 124.317 1.00 62.28 85 TRP D C 1
ATOM 9445 O O . TRP D 4 85 ? 116.745 136.661 124.511 1.00 62.28 85 TRP D O 1
ATOM 9456 N N . GLY D 4 86 ? 115.661 138.608 124.784 1.00 57.82 86 GLY D N 1
ATOM 9457 C CA . GLY D 4 86 ? 114.718 138.026 125.715 1.00 57.82 86 GLY D CA 1
ATOM 9458 C C . GLY D 4 86 ? 113.501 137.440 125.040 1.00 57.82 86 GLY D C 1
ATOM 9459 O O . GLY D 4 86 ? 113.588 136.399 124.382 1.00 57.82 86 GLY D O 1
ATOM 9460 N N . ALA D 4 87 ? 112.352 138.091 125.218 1.00 56.42 87 ALA D N 1
ATOM 9461 C CA . ALA D 4 87 ? 111.144 137.660 124.532 1.00 56.42 87 ALA D CA 1
ATOM 9462 C C . ALA D 4 87 ? 111.238 137.899 123.035 1.00 56.42 87 ALA D C 1
ATOM 9463 O O . ALA D 4 87 ? 110.715 137.096 122.254 1.00 56.42 87 ALA D O 1
ATOM 9465 N N . LEU D 4 88 ? 111.924 138.976 122.627 1.00 57.03 88 LEU D N 1
ATOM 9466 C CA . LEU D 4 88 ? 112.012 139.369 121.222 1.00 57.03 88 LEU D CA 1
ATOM 9467 C C . LEU D 4 88 ? 112.729 138.326 120.374 1.00 57.03 88 LEU D C 1
ATOM 9468 O O . LEU D 4 88 ? 112.398 138.156 119.197 1.00 57.03 88 LEU D O 1
ATOM 9473 N N . GLY D 4 89 ? 113.673 137.587 120.959 1.00 56.79 89 GLY D N 1
ATOM 9474 C CA . GLY D 4 89 ? 114.307 136.493 120.246 1.00 56.79 89 GLY D CA 1
ATOM 9475 C C . GLY D 4 89 ? 113.394 135.315 119.974 1.00 56.79 89 GLY D C 1
ATOM 9476 O O . GLY D 4 89 ? 113.731 134.466 119.143 1.00 56.79 89 GLY D O 1
ATOM 9477 N N . ASP D 4 90 ? 112.249 135.243 120.652 1.00 57.87 90 ASP D N 1
ATOM 9478 C CA . ASP D 4 90 ? 111.261 134.201 120.406 1.00 57.87 90 ASP D CA 1
ATOM 9479 C C . ASP D 4 90 ? 110.165 134.622 119.438 1.00 57.87 90 ASP D C 1
ATOM 9480 O O . ASP D 4 90 ? 109.577 133.759 118.780 1.00 57.87 90 ASP D O 1
ATOM 9485 N N . TYR D 4 91 ? 109.862 135.918 119.336 1.00 60.35 91 TYR D N 1
ATOM 9486 C CA . TYR D 4 91 ? 108.801 136.353 118.436 1.00 60.35 91 TYR D CA 1
ATOM 9487 C C . TYR D 4 91 ? 109.251 136.433 116.985 1.00 60.35 91 TYR D C 1
ATOM 9488 O O . TYR D 4 91 ? 108.398 136.482 116.093 1.00 60.35 91 TYR D O 1
ATOM 9497 N N . LEU D 4 92 ? 110.554 136.452 116.724 1.00 55.93 92 LEU D N 1
ATOM 9498 C CA . LEU D 4 92 ? 111.078 136.452 115.365 1.00 55.93 92 LEU D CA 1
ATOM 9499 C C . LEU D 4 92 ? 111.962 135.237 115.118 1.00 55.93 92 LEU D C 1
ATOM 9500 O O . LEU D 4 92 ? 112.905 135.274 114.333 1.00 55.93 92 LEU D O 1
ATOM 9505 N N . SER D 4 93 ? 111.630 134.125 115.762 1.00 56.25 93 SER D N 1
ATOM 9506 C CA . SER D 4 93 ? 112.276 132.843 115.525 1.00 56.25 93 SER D CA 1
ATOM 9507 C C . SER D 4 93 ? 111.252 131.899 114.918 1.00 56.25 93 SER D C 1
ATOM 9508 O O . SER D 4 93 ? 110.159 131.733 115.468 1.00 56.25 93 SER D O 1
ATOM 9511 N N . PHE D 4 94 ? 111.597 131.290 113.784 1.00 59.43 94 PHE D N 1
ATOM 9512 C CA . PHE D 4 94 ? 110.659 130.398 113.112 1.00 59.43 94 PHE D CA 1
ATOM 9513 C C . PHE D 4 94 ? 110.579 129.048 113.812 1.00 59.43 94 PHE D C 1
ATOM 9514 O O . PHE D 4 94 ? 109.485 128.554 114.101 1.00 59.43 94 PHE D O 1
ATOM 9522 N N . THR D 4 95 ? 111.725 128.432 114.075 1.00 56.63 95 THR D N 1
ATOM 9523 C CA . THR D 4 95 ? 111.805 127.251 114.919 1.00 56.63 95 THR D CA 1
ATOM 9524 C C . THR D 4 95 ? 112.772 127.529 116.055 1.00 56.63 95 THR D C 1
ATOM 9525 O O . THR D 4 95 ? 113.849 128.091 115.841 1.00 56.63 95 THR D O 1
ATOM 9529 N N . ILE D 4 96 ? 112.384 127.132 117.255 1.00 51.46 96 ILE D N 1
ATOM 9530 C CA . ILE D 4 96 ? 113.207 127.274 118.452 1.00 51.46 96 ILE D CA 1
ATOM 9531 C C . ILE D 4 96 ? 113.613 125.876 118.894 1.00 51.46 96 ILE D C 1
ATOM 9532 O O . ILE D 4 96 ? 112.748 125.000 118.993 1.00 51.46 96 ILE D O 1
ATOM 9537 N N . PRO D 4 97 ? 114.895 125.614 119.131 1.00 50.15 97 PRO D N 1
ATOM 9538 C CA . PRO D 4 97 ? 115.301 124.282 119.590 1.00 50.15 97 PRO D CA 1
ATOM 9539 C C . PRO D 4 97 ? 114.835 124.015 121.014 1.00 50.15 97 PRO D C 1
ATOM 9540 O O . PRO D 4 97 ? 114.631 124.928 121.817 1.00 50.15 97 PRO D O 1
ATOM 9544 N N . LEU D 4 98 ? 114.669 122.727 121.320 1.00 40.04 98 LEU D N 1
ATOM 9545 C CA . LEU D 4 98 ? 113.846 122.324 122.457 1.00 40.04 98 LEU D CA 1
ATOM 9546 C C . LEU D 4 98 ? 114.568 122.487 123.790 1.00 40.04 98 LEU D C 1
ATOM 9547 O O . LEU D 4 98 ? 114.153 123.285 124.637 1.00 40.04 98 LEU D O 1
ATOM 9552 N N . GLY D 4 99 ? 115.647 121.746 123.997 1.00 40.33 99 GLY D N 1
ATOM 9553 C CA . GLY D 4 99 ? 116.260 121.715 125.309 1.00 40.33 99 GLY D CA 1
ATOM 9554 C C . GLY D 4 99 ? 117.095 122.936 125.621 1.00 40.33 99 GLY D C 1
ATOM 9555 O O . GLY D 4 99 ? 117.055 123.454 126.739 1.00 40.33 99 GLY D O 1
ATOM 9556 N N . THR D 4 100 ? 117.846 123.399 124.645 1.00 45.56 100 THR D N 1
ATOM 9557 C CA . THR D 4 100 ? 118.715 124.547 124.844 1.00 45.56 100 THR D CA 1
ATOM 9558 C C . THR D 4 100 ? 117.900 125.841 124.829 1.00 45.56 100 THR D C 1
ATOM 9559 O O . THR D 4 100 ? 116.889 125.935 124.128 1.00 45.56 100 THR D O 1
ATOM 9563 N N . PRO D 4 101 ? 118.281 126.838 125.640 1.00 46.52 101 PRO D N 1
ATOM 9564 C CA . PRO D 4 101 ? 117.586 128.127 125.610 1.00 46.52 101 PRO D CA 1
ATOM 9565 C C . PRO D 4 101 ? 117.942 128.966 124.390 1.00 46.52 101 PRO D C 1
ATOM 9566 O O . PRO D 4 101 ? 117.175 129.867 124.047 1.00 46.52 101 PRO D O 1
#

Sequence (1216 aa):
NSVERKIYIPLNKTAPCVRLLNATHQIGCQSSISGDTGVIHVVEKEEDLQWVLTDGPNPPYMVLLESKHFTRDLMEKLKGRTSRIAGLAVSLTKPSPASGFSPSVQCPNDGFGVYSNSYGPEFAHCREIQWNSLGNGLAYEDFSFPIFLLEDENETKVIKQCYQDHNLSQNGSAPTFPLCAMQLFSHMHAVISTATCMRRSSIQSTFSINPEIVCDPLSDYNVWSMLKPINTTGTLKPDDRVVVAATRLDSRSFFWNVAPGAESAVASFVTQLAAAEALQKAPDVTTLPRNVMFVFFQGETFDYIGSSRMVYDMEKGKFPVQLENVDSFVELGQVALRTSLELWMHTDPVSQKNESVRNQVEDLLATLEKSGAGVPAVILRRPNQSQPLPPSSLQRFLRARNISGVVLADHSGAFHNKYYQSIYDTAENINVSYPEWLSPEEDLNFVTDTAKALADVATVLGRALYELAGGTNFSDTVQADPQTVTRLLYGFLIKANNSWFQSILRQDLRSYLGDGPLQHYIAVSSPTNTTYVVQYALANLTGTVVNLTREQCQDPSKVPSENKDLYEYSWVQGPLHSNETDRLPRCVRSTARLARALSPAFELSQWSSTEYSTWTESRWKDIRARIFLIASKELELITLTVGFGILIFSLIVTYCINAKADVLFIAAKHVIMLFVPVTLCMIVVVATIKSVRFYTHGWLIMSSLMLLFLFTYIYLGEVLKTYNVAMDYPTLLLTVWNFGAVGMVCIHWKGPLVLQQAYLIMISALMALVFIKYLPEWSAWVILGAISVYDLGLGDFIFYSVLVGKAAATGSGDWNTTLACFVAILIGLCLTLLLLAVFKKALPALPISITFGLIFYFSTDNLVRPFMDTLASHQLYIGAAVFFGCTFVAFGPAFALFLITVAGDPLRVIILVAGAFFWLVSLLLASVVWFILVHVTDRSDARLQYGLLIFGAAVSVLLQEVFRFAYYKLLKKADEGLASLSEDGRSPISIRQMAYVSGLSFGIISGVFSVINILADALGPGVVGIHGDSPYYFLTSAFLTAAIILLHTFWGVVFFDACERRRYWALGLVVGSHLLTSGLTFLNPWYEASLLPIYAVTVSMGLWAFITAGGSLRSIQRSLLSNEEKLNLCRKYYLGGFAFLPFLWLVNIFWFFREAFLVPAYTEQSQIKGYVWRSAVGFLFWVIVLTSWITIFQIYRPRWGALGDYLSFTIPLGTP

GO terms:
  GO:0034205 amyloid-beta formation (P, IDA)
  GO:0042987 amyloid precursor protein catabolic process (P, IDA)
  GO:0070765 gamma-secretase complex (C, IDA)
  GO:0016485 protein processing (P, IDA)
  GO:0007220 Notch receptor processing (P, IDA)
  GO:0061133 endopeptidase activator activity (F, IGI)
  GO:0034205 amyloid-beta formation (P, IGI)
  GO:0042987 amyloid precursor protein catabolic process (P, IGI)
  GO:0030674 protein-macromolecule adaptor activity (F, IGI)
  GO:0070765 gamma-secretase complex (C, IGI)
  GO:0016485 protein processing (P, IGI)
  GO:0061133 endopeptidase activator activity (F, IMP)
  GO:0034205 amyloid-beta formation (P, IMP)
  GO:0030674 protein-macromolecule adaptor activity (F, IMP)
  GO:0016485 protein processing (P, IMP)
  GO:0007220 Notch receptor processing (P, IMP)
  GO:0051117 ATPase binding (F, IPI)
  GO:0070851 growth factor receptor binding (F, IPI)
  GO:0005515 protein binding (F, IPI)
  GO:0005783 endoplasmic reticulum (C, IDA)